Protein AF-0000000079762348 (afdb_homodimer)

Sequence (906 aa):
MKIVIIGDGKVGHKLTIQLSEENYDVVLIDQNEGKLKEALNQLDILCITGDGADAKVQKEAGVPGADLVVACASTDELNMLSCLLAKRLGAKHTIARVRNPIYYQQIDLLKEDLRLSMAVNPELMAAFEISRSILLPDTAKVETFMKGKVELVEFIVKERSHLGGVSLAELYRKFQIKVLVCAVRRGSEVIIPNGDFVIHDGDRLHIVASHKYIEEFFHLIGKRKEPKNILICGGGKVGYYLAKQLLGLGMQVKIIEQDWKKCEDLCDQLPKATIICGNAADHDLLIEEGIEQADALVSLTGMDEENIILALFAKTKGVDKIVAKVNEDGRAQLVEELGIDLIVSAKTATADAIMSYVRARQNSLKNVNVESMYQLVGGRVEALEFIIKEKTEYTDIPFKDLELKPNNLIACIGRKRQIIIPDGDESIQVGDSVVIVTTQKKVKDITDILAEQMKIVIIGDGKVGHKLTIQLSEENYDVVLIDQNEGKLKEALNQLDILCITGDGADAKVQKEAGVPGADLVVACASTDELNMLSCLLAKRLGAKHTIARVRNPIYYQQIDLLKEDLRLSMAVNPELMAAFEISRSILLPDTAKVETFMKGKVELVEFIVKERSHLGGVSLAELYRKFQIKVLVCAVRRGSEVIIPNGDFVIHDGDRLHIVASHKYIEEFFHLIGKRKEPKNILICGGGKVGYYLAKQLLGLGMQVKIIEQDWKKCEDLCDQLPKATIICGNAADHDLLIEEGIEQADALVSLTGMDEENIILALFAKTKGVDKIVAKVNEDGRAQLVEELGIDLIVSAKTATADAIMSYVRARQNSLKNVNVESMYQLVGGRVEALEFIIKEKTEYTDIPFKDLELKPNNLIACIGRKRQIIIPDGDESIQVGDSVVIVTTQKKVKDITDILAEQ

Solvent-accessible surface area (backbone atoms only — not comparable to full-atom values): 46949 Å² total; per-residue (Å²): 110,37,36,35,35,26,20,69,42,71,39,33,42,53,34,49,52,55,40,48,74,71,67,44,48,46,30,40,29,26,68,52,59,70,60,46,51,56,48,48,73,74,40,96,52,48,74,46,77,33,52,64,72,34,68,68,47,36,52,73,62,41,32,47,76,16,49,31,37,38,22,37,48,94,45,44,46,52,8,45,50,24,33,31,52,36,40,73,56,42,24,71,34,23,34,25,39,33,69,53,65,69,58,52,73,47,34,77,79,42,30,72,64,37,56,49,68,36,71,44,35,33,40,52,38,32,20,52,53,51,52,44,63,71,54,42,62,90,78,44,43,77,46,59,38,80,81,65,55,29,32,39,38,36,37,65,37,51,80,91,42,89,52,47,73,36,28,44,50,54,48,45,64,72,61,66,51,70,62,40,66,60,34,35,33,52,86,90,45,77,40,55,58,57,53,80,39,62,39,47,62,63,27,33,39,28,33,40,25,37,64,68,43,47,52,49,48,35,59,68,57,49,71,85,86,65,74,44,36,35,38,32,28,20,59,44,68,36,39,48,48,31,45,54,54,43,45,73,74,70,35,45,41,37,34,27,19,63,52,63,70,51,45,54,52,44,50,68,76,36,72,84,45,46,79,41,80,36,60,67,85,36,63,66,55,41,55,74,73,38,50,64,72,20,36,25,38,38,24,47,48,100,39,45,67,58,8,50,52,49,37,51,52,39,52,77,51,61,30,75,38,32,31,23,36,34,75,52,65,75,58,42,62,68,45,57,80,69,75,51,73,39,80,41,29,36,40,58,39,35,30,49,54,52,48,46,50,51,53,18,36,61,60,12,72,83,32,91,51,33,59,27,34,42,72,34,80,91,62,59,29,35,39,37,30,32,62,33,83,58,87,54,96,63,42,73,40,34,42,71,76,51,56,59,33,87,51,51,42,76,58,34,35,38,51,89,91,37,80,39,67,62,54,53,77,36,54,46,48,69,67,22,33,39,31,34,37,25,58,66,80,86,73,65,47,76,72,72,45,44,45,83,129,110,36,35,34,36,25,19,68,44,71,41,32,42,53,34,50,52,56,40,48,74,70,67,44,48,45,28,39,31,26,68,52,57,70,62,46,51,55,48,50,74,74,40,97,50,48,72,46,75,35,52,63,71,34,67,69,47,37,52,75,59,42,31,47,74,15,50,31,35,36,22,37,47,95,44,45,45,53,8,46,50,23,33,31,50,34,43,74,56,40,24,70,33,22,35,24,40,34,70,52,65,68,57,52,73,47,34,77,80,42,29,72,63,37,57,50,68,36,72,45,36,31,40,51,39,32,18,52,53,51,52,43,63,72,54,43,60,91,78,45,44,77,44,61,40,81,81,63,55,30,33,39,37,35,37,67,37,49,81,90,40,89,51,46,74,36,28,44,49,53,48,44,64,71,62,67,50,70,62,38,67,60,34,35,34,54,87,90,45,76,40,55,58,57,53,79,39,62,38,45,61,63,28,32,40,29,34,41,24,36,63,68,44,49,50,50,47,35,58,66,59,49,70,84,86,66,76,43,36,36,38,31,30,20,60,44,66,36,40,48,46,32,47,55,54,44,46,73,74,69,35,46,42,38,33,27,20,64,52,62,69,51,46,53,51,43,49,69,76,38,71,84,45,46,77,40,79,35,61,67,85,36,63,66,53,42,54,74,72,38,49,63,71,20,35,26,39,37,23,47,47,97,39,45,67,60,9,49,50,50,37,51,52,38,51,76,50,61,31,75,37,33,30,23,38,34,73,53,64,74,58,42,63,70,45,59,81,70,74,51,73,39,80,42,28,36,41,57,40,36,30,50,55,52,47,46,52,51,52,17,36,62,61,11,71,82,33,91,50,33,59,28,34,42,73,34,80,90,61,56,29,36,39,39,30,33,64,32,83,57,87,54,97,62,42,74,40,34,40,71,76,50,56,59,32,85,51,50,42,75,58,35,33,38,50,92,90,38,80,38,65,65,54,53,77,36,54,46,47,69,67,23,33,38,30,34,38,25,58,66,78,86,72,67,46,78,70,71,43,43,44,86,130

InterPro domains:
  IPR003148 Regulator of K+ conductance, N-terminal lobe [PF02254] (3-110)
  IPR003148 Regulator of K+ conductance, N-terminal lobe [PF02254] (230-345)
  IPR003148 Regulator of K+ conductance, N-terminal lobe [PS51201] (1-124)
  IPR003148 Regulator of K+ conductance, N-terminal lobe [PS51201] (227-345)
  IPR006036 Potassium uptake protein TrkA [PR00335] (2-16)
  IPR006036 Potassium uptake protein TrkA [PR00335] (19-33)
  IPR006036 Potassium uptake protein TrkA [PR00335] (49-59)
  IPR006036 Potassium uptake protein TrkA [PR00335] (60-70)
  IPR006036 Potassium uptake protein TrkA [PR00335] (73-87)
  IPR006037 Regulator of K+ conductance, C-terminal [PF02080] (152-222)
  IPR006037 Regulator of K+ conductance, C-terminal [PF02080] (385-450)
  IPR006037 Regulator of K+ conductance, C-terminal [PS51202] (140-223)
  IPR006037 Regulator of K+ conductance, C-terminal [PS51202] (371-452)
  IPR036291 NAD(P)-binding domain superfamily [SSF51735] (1-148)
  IPR036291 NAD(P)-binding domain superfamily [SSF51735] (228-360)
  IPR036721 Regulator of K+ conductance, C-terminal domain superfamily [G3DSA:3.30.70.1450] (139-227)
  IPR036721 Regulator of K+ conductance, C-terminal domain superfamily [G3DSA:3.30.70.1450] (369-453)
  IPR036721 Regulator of K+ conductance, C-terminal domain superfamily [SSF116726] (133-222)
  IPR036721 Regulator of K+ conductance, C-terminal domain superfamily [SSF116726] (373-450)
  IPR050721 Trk/Ktr/HKT Potassium Transport [PTHR43833] (1-219)

Secondary structure (DSSP, 8-state):
-EEEEE--SHHHHHHHHHHHHTT-EEEEEES-HHHHHHHHHHSS-EEEES-TT-HHHHHHTTGGG-SEEEE--SSHHHHHHHHHHHHHHT-SEEEEE---HHHHHTHHHHTTTTT-SEEE-HHHHHHHHHHHHHHS-TT-EEEEETTTTEEEEEEE--TT-TTTT-BHHHHHHHH----EEEEEEETTEEE---TT-B--TT-EEEEEEEHHHHHHHHHHH--S----EEEEE--SHHHHHHHHHHHHTT-EEEEEES-HHHHHHHHHH-TTSEEEES-TT-HHHHHHTTGGG-SEEEE--S-HHHHHHHHHHHHHTT-SEEEEE---HHHHHHHTTTT-SEEE-HHHHHHHHHHHHHHHHHHHTT-TTEEEEEEEGGGTEEEEEEE--S--TTBT-BGGG-PBPTTEEEEEEEETTEEE---TT-BB-TT-EEEEEES-S---SGGGGB---/-EEEEE--SHHHHHHHHHHHHTT-EEEEEES-HHHHHHHHHHSS-EEEES-TT-HHHHHHTTGGG-SEEEE--SSHHHHHHHHHHHHHHT-SEEEEE---HHHHHTHHHHHHHHT-SEEE-HHHHHHHHHHHHHHS-TT-EEEEETTTTEEEEEEE--TT-TTTT-BHHHHHHHH----EEEEEEETTEEE---TT-B--TT-EEEEEEEHHHHHHHHHHH--S----EEEEE--SHHHHHHHHHHHHTT-EEEEEES-HHHHHHHHHH-TTSEEEES-TT-HHHHHHTTGGG-SEEEE--S-HHHHHHHHHHHHHTT-SEEEEE---HHHHHHHTTTT-SEEE-HHHHHHHHHHHHHHHHHHHTT-TTEEEEEEEGGGTEEEEEEE--S--TTBT-BGGG-PBPTTEEEEEEEETTEEE---TT-BB-TT-EEEEEES-S---SGGGGB---

Nearest PDB structures (foldseek):
  4j9u-assembly2_F  TM=6.697E-01  e=8.623E-41  Vibrio parahaemolyticus RIMD 2210633
  4g65-assembly1_B  TM=6.109E-01  e=1.282E-41  Vibrio vulnificus CMCP6
  4j9u-assembly2_G  TM=6.374E-01  e=6.403E-41  Vibrio parahaemolyticus RIMD 2210633
  4j9u-assembly2_H  TM=6.238E-01  e=5.463E-40  Vibrio parahaemolyticus RIMD 2210633
  6v4l-assembly1_C-2  TM=5.737E-01  e=2.520E-37  Vibrio parahaemolyticus RIMD 2210633

Organism: NCBI:txid410072

Radius of gyration: 33.51 Å; Cα contacts (8 Å, |Δi|>4): 1992; chains: 2; bounding box: 56×100×90 Å

pLDDT: mean 90.36, std 7.71, range [50.72, 98.69]

Structure (mmCIF, N/CA/C/O backbone):
data_AF-0000000079762348-model_v1
#
loop_
_entity.id
_entity.type
_entity.pdbx_description
1 polymer 'Trk system potassium uptake protein TrkA'
#
loop_
_atom_site.group_PDB
_atom_site.id
_atom_site.type_symbol
_atom_site.label_atom_id
_atom_site.label_alt_id
_atom_site.label_comp_id
_atom_site.label_asym_id
_atom_site.label_entity_id
_atom_site.label_seq_id
_atom_site.pdbx_PDB_ins_code
_atom_site.Cartn_x
_atom_site.Cartn_y
_atom_site.Cartn_z
_atom_site.occupancy
_atom_site.B_iso_or_equiv
_atom_site.auth_seq_id
_atom_site.auth_comp_id
_atom_site.auth_asym_id
_atom_site.auth_atom_id
_atom_site.pdbx_PDB_model_num
ATOM 1 N N . MET A 1 1 ? 22.797 -7.883 -14.758 1 89.81 1 MET A N 1
ATOM 2 C CA . MET A 1 1 ? 21.484 -7.516 -14.211 1 89.81 1 MET A CA 1
ATOM 3 C C . MET A 1 1 ? 21.594 -7.18 -12.727 1 89.81 1 MET A C 1
ATOM 5 O O . MET A 1 1 ? 22.219 -7.914 -11.961 1 89.81 1 MET A O 1
ATOM 9 N N . LYS A 1 2 ? 21.172 -6.039 -12.352 1 95.62 2 LYS A N 1
ATOM 10 C CA . LYS A 1 2 ? 21.172 -5.602 -10.961 1 95.62 2 LYS A CA 1
ATOM 11 C C . LYS A 1 2 ? 19.812 -5.832 -10.312 1 95.62 2 LYS A C 1
ATOM 13 O O . LYS A 1 2 ? 18.797 -5.367 -10.828 1 95.62 2 LYS A O 1
ATOM 18 N N . ILE A 1 3 ? 19.891 -6.547 -9.188 1 97.94 3 ILE A N 1
ATOM 19 C CA . ILE A 1 3 ? 18.641 -6.93 -8.539 1 97.94 3 ILE A CA 1
ATOM 20 C C . ILE A 1 3 ? 18.656 -6.477 -7.078 1 97.94 3 ILE A C 1
ATOM 22 O O . ILE A 1 3 ? 19.609 -6.75 -6.348 1 97.94 3 ILE A O 1
ATOM 26 N N . VAL A 1 4 ? 17.609 -5.77 -6.684 1 98.69 4 VAL A N 1
ATOM 27 C CA . VAL A 1 4 ? 17.453 -5.363 -5.289 1 98.69 4 VAL A CA 1
ATOM 28 C C . VAL A 1 4 ? 16.328 -6.16 -4.637 1 98.69 4 VAL A C 1
ATOM 30 O O . VAL A 1 4 ? 15.219 -6.227 -5.168 1 98.69 4 VAL A O 1
ATOM 33 N N . ILE A 1 5 ? 16.625 -6.77 -3.51 1 98.62 5 ILE A N 1
ATOM 34 C CA . ILE A 1 5 ? 15.625 -7.543 -2.77 1 98.62 5 ILE A CA 1
ATOM 35 C C . ILE A 1 5 ? 15.289 -6.832 -1.462 1 98.62 5 ILE A C 1
ATOM 37 O O . ILE A 1 5 ? 16.188 -6.508 -0.673 1 98.62 5 ILE A O 1
ATOM 41 N N . ILE A 1 6 ? 14.016 -6.602 -1.278 1 98.5 6 ILE A N 1
ATOM 42 C CA . ILE A 1 6 ? 13.547 -5.98 -0.044 1 98.5 6 ILE A CA 1
ATOM 43 C C . ILE A 1 6 ? 12.953 -7.043 0.873 1 98.5 6 ILE A C 1
ATOM 45 O O . ILE A 1 6 ? 11.867 -7.57 0.598 1 98.5 6 ILE A O 1
ATOM 49 N N . GLY A 1 7 ? 13.586 -7.312 1.994 1 97.44 7 GLY A N 1
ATOM 50 C CA . GLY A 1 7 ? 13.141 -8.312 2.953 1 97.44 7 GLY A CA 1
ATOM 51 C C . GLY A 1 7 ? 14 -9.57 2.947 1 97.44 7 GLY A C 1
ATOM 52 O O . GLY A 1 7 ? 14.023 -10.305 1.96 1 97.44 7 GLY A O 1
ATOM 53 N N . ASP A 1 8 ? 14.617 -9.82 4.023 1 95.5 8 ASP A N 1
ATOM 54 C CA . ASP A 1 8 ? 15.438 -11.023 4.168 1 95.5 8 ASP A CA 1
ATOM 55 C C . ASP A 1 8 ? 14.711 -12.078 4.992 1 95.5 8 ASP A C 1
ATOM 57 O O . ASP A 1 8 ? 15.266 -12.617 5.953 1 95.5 8 ASP A O 1
ATOM 61 N N . GLY A 1 9 ? 13.469 -12.258 4.684 1 94.19 9 GLY A N 1
ATOM 62 C CA . GLY A 1 9 ? 12.719 -13.367 5.246 1 94.19 9 GLY A CA 1
ATOM 63 C C . GLY A 1 9 ? 12.977 -14.68 4.543 1 94.19 9 GLY A C 1
ATOM 64 O O . GLY A 1 9 ? 14 -14.836 3.867 1 94.19 9 GLY A O 1
ATOM 65 N N . LYS A 1 10 ? 12.07 -15.625 4.688 1 92.88 10 LYS A N 1
ATOM 66 C CA . LYS A 1 10 ? 12.258 -16.969 4.125 1 92.88 10 LYS A CA 1
ATOM 67 C C . LYS A 1 10 ? 12.391 -16.906 2.607 1 92.88 10 LYS A C 1
ATOM 69 O O . LYS A 1 10 ? 13.336 -17.453 2.041 1 92.88 10 LYS A O 1
ATOM 74 N N . VAL A 1 11 ? 11.484 -16.219 1.954 1 94.44 11 VAL A N 1
ATOM 75 C CA . VAL A 1 11 ? 11.492 -16.125 0.497 1 94.44 11 VAL A CA 1
ATOM 76 C C . VAL A 1 11 ? 12.68 -15.289 0.033 1 94.44 11 VAL A C 1
ATOM 78 O O . VAL A 1 11 ? 13.43 -15.703 -0.855 1 94.44 11 VAL A O 1
ATOM 81 N N . GLY A 1 12 ? 12.836 -14.086 0.638 1 96.25 12 GLY A N 1
ATOM 82 C CA . GLY A 1 12 ? 13.922 -13.188 0.255 1 96.25 12 GLY A CA 1
ATOM 83 C C . GLY A 1 12 ? 15.289 -13.82 0.396 1 96.25 12 GLY A C 1
ATOM 84 O O . GLY A 1 12 ? 16.141 -13.68 -0.488 1 96.25 12 GLY A O 1
ATOM 85 N N . HIS A 1 13 ? 15.461 -14.523 1.482 1 94.19 13 HIS A N 1
ATOM 86 C CA . HIS A 1 13 ? 16.75 -15.172 1.735 1 94.19 13 HIS A CA 1
ATOM 87 C C . HIS A 1 13 ? 17.031 -16.266 0.708 1 94.19 13 HIS A C 1
ATOM 89 O O . HIS A 1 13 ? 18.125 -16.328 0.162 1 94.19 13 HIS A O 1
ATOM 95 N N . LYS A 1 14 ? 16.062 -17.141 0.489 1 93.5 14 LYS A N 1
ATOM 96 C CA . LYS A 1 14 ? 16.203 -18.203 -0.496 1 93.5 14 LYS A CA 1
ATOM 97 C C . LYS A 1 14 ? 16.5 -17.641 -1.883 1 93.5 14 LYS A C 1
ATOM 99 O O . LYS A 1 14 ? 17.359 -18.156 -2.6 1 93.5 14 LYS A O 1
ATOM 104 N N . LEU A 1 15 ? 15.828 -16.625 -2.273 1 95.69 15 LEU A N 1
ATOM 105 C CA . LEU A 1 15 ? 16.016 -15.984 -3.566 1 95.69 15 LEU A CA 1
ATOM 106 C C . LEU A 1 15 ? 17.422 -15.391 -3.678 1 95.69 15 LEU A C 1
ATOM 108 O O . LEU A 1 15 ? 18.078 -15.523 -4.715 1 95.69 15 LEU A O 1
ATOM 112 N N . THR A 1 16 ? 17.828 -14.734 -2.578 1 96.06 16 THR A N 1
ATOM 113 C CA . THR A 1 16 ? 19.156 -14.125 -2.555 1 96.06 16 THR A CA 1
ATOM 114 C C . THR A 1 16 ? 20.234 -15.18 -2.779 1 96.06 16 THR A C 1
ATOM 116 O O . THR A 1 16 ? 21.188 -14.953 -3.533 1 96.06 16 THR A O 1
ATOM 119 N N . ILE A 1 17 ? 20.062 -16.312 -2.154 1 93.31 17 ILE A N 1
ATOM 120 C CA . ILE A 1 17 ? 21.016 -17.406 -2.309 1 93.31 17 ILE A CA 1
ATOM 121 C C . ILE A 1 17 ? 21.062 -17.844 -3.77 1 93.31 17 ILE A C 1
ATOM 123 O O . ILE A 1 17 ? 22.125 -17.953 -4.359 1 93.31 17 ILE A O 1
ATOM 127 N N . GLN A 1 18 ? 19.953 -18.078 -4.379 1 91.94 18 GLN A N 1
ATOM 128 C CA . GLN A 1 18 ? 19.875 -18.578 -5.75 1 91.94 18 GLN A CA 1
ATOM 129 C C . GLN A 1 18 ? 20.438 -17.562 -6.738 1 91.94 18 GLN A C 1
ATOM 131 O O . GLN A 1 18 ? 21.172 -17.938 -7.656 1 91.94 18 GLN A O 1
ATOM 136 N N . LEU A 1 19 ? 20.125 -16.328 -6.543 1 94.31 19 LEU A N 1
ATOM 137 C CA . LEU A 1 19 ? 20.609 -15.273 -7.426 1 94.31 19 LEU A CA 1
ATOM 138 C C . LEU A 1 19 ? 22.125 -15.133 -7.32 1 94.31 19 LEU A C 1
ATOM 140 O O . LEU A 1 19 ? 22.812 -14.961 -8.336 1 94.31 19 LEU A O 1
ATOM 144 N N . SER A 1 20 ? 22.594 -15.156 -6.09 1 92.25 20 SER A N 1
ATOM 145 C CA . SER A 1 20 ? 24.031 -15.062 -5.863 1 92.25 20 SER A CA 1
ATOM 146 C C . SER A 1 20 ? 24.781 -16.234 -6.516 1 92.25 20 SER A C 1
ATOM 148 O O . SER A 1 20 ? 25.828 -16.031 -7.117 1 92.25 20 SER A O 1
ATOM 150 N N . GLU A 1 21 ? 24.234 -17.375 -6.367 1 89.75 21 GLU A N 1
ATOM 151 C CA . GLU A 1 21 ? 24.828 -18.578 -6.957 1 89.75 21 GLU A CA 1
ATOM 152 C C . GLU A 1 21 ? 24.906 -18.453 -8.477 1 89.75 21 GLU A C 1
ATOM 154 O O . GLU A 1 21 ? 25.828 -19 -9.094 1 89.75 21 GLU A O 1
ATOM 159 N N . GLU A 1 22 ? 24.016 -17.797 -9.055 1 90.12 22 GLU A N 1
ATOM 160 C CA . GLU A 1 22 ? 24.016 -17.625 -10.508 1 90.12 22 GLU A CA 1
ATOM 161 C C . GLU A 1 22 ? 24.734 -16.328 -10.906 1 90.12 22 GLU A C 1
ATOM 163 O O . GLU A 1 22 ? 24.625 -15.883 -12.055 1 90.12 22 GLU A O 1
ATOM 168 N N . ASN A 1 23 ? 25.375 -15.586 -10 1 90.56 23 ASN A N 1
ATOM 169 C CA . ASN A 1 23 ? 26.297 -14.469 -10.18 1 90.56 23 ASN A CA 1
ATOM 170 C C . ASN A 1 23 ? 25.562 -13.203 -10.617 1 90.56 23 ASN A C 1
ATOM 172 O O . ASN A 1 23 ? 26.062 -12.461 -11.461 1 90.56 23 ASN A O 1
ATOM 176 N N . TYR A 1 24 ? 24.391 -13.078 -10.172 1 93.44 24 TYR A N 1
ATOM 177 C CA . TYR A 1 24 ? 23.719 -11.797 -10.352 1 93.44 24 TYR A CA 1
ATOM 178 C C . TYR A 1 24 ? 24.203 -10.773 -9.336 1 93.44 24 TYR A C 1
ATOM 180 O O . TYR A 1 24 ? 24.734 -11.141 -8.281 1 93.44 24 TYR A O 1
ATOM 188 N N . ASP A 1 25 ? 24.141 -9.516 -9.688 1 95.75 25 ASP A N 1
ATOM 189 C CA . ASP A 1 25 ? 24.438 -8.438 -8.75 1 95.75 25 ASP A CA 1
ATOM 190 C C . ASP A 1 25 ? 23.25 -8.172 -7.828 1 95.75 25 ASP A C 1
ATOM 192 O O . ASP A 1 25 ? 22.234 -7.617 -8.258 1 95.75 25 ASP A O 1
ATOM 196 N N . VAL A 1 26 ? 23.469 -8.555 -6.527 1 97.19 26 VAL A N 1
ATOM 197 C CA . VAL A 1 26 ? 22.328 -8.547 -5.633 1 97.19 26 VAL A CA 1
ATOM 198 C C . VAL A 1 26 ? 22.578 -7.59 -4.473 1 97.19 26 VAL A C 1
ATOM 200 O O . VAL A 1 26 ? 23.672 -7.57 -3.9 1 97.19 26 VAL A O 1
ATOM 203 N N . VAL A 1 27 ? 21.609 -6.727 -4.191 1 98.25 27 VAL A N 1
ATOM 204 C CA . VAL A 1 27 ? 21.594 -5.906 -2.984 1 98.25 27 VAL A CA 1
ATOM 205 C C . VAL A 1 27 ? 20.391 -6.289 -2.123 1 98.25 27 VAL A C 1
ATOM 207 O O . VAL A 1 27 ? 19.266 -6.371 -2.621 1 98.25 27 VAL A O 1
ATOM 210 N N . LEU A 1 28 ? 20.641 -6.504 -0.841 1 97.94 28 LEU A N 1
ATOM 211 C CA . LEU A 1 28 ? 19.594 -6.961 0.076 1 97.94 28 LEU A CA 1
ATOM 212 C C . LEU A 1 28 ? 19.281 -5.898 1.122 1 97.94 28 LEU A C 1
ATOM 214 O O . LEU A 1 28 ? 20.188 -5.383 1.778 1 97.94 28 LEU A O 1
ATOM 218 N N . ILE A 1 29 ? 17.984 -5.539 1.197 1 98.12 29 ILE A N 1
ATOM 219 C CA . ILE A 1 29 ? 17.531 -4.566 2.184 1 98.12 29 ILE A CA 1
ATOM 220 C C . ILE A 1 29 ? 16.734 -5.273 3.271 1 98.12 29 ILE A C 1
ATOM 222 O O . ILE A 1 29 ? 15.867 -6.105 2.973 1 98.12 29 ILE A O 1
ATOM 226 N N . ASP A 1 30 ? 16.984 -4.977 4.512 1 97.19 30 ASP A N 1
ATOM 227 C CA . ASP A 1 30 ? 16.172 -5.426 5.645 1 97.19 30 ASP A CA 1
ATOM 228 C C . ASP A 1 30 ? 16.344 -4.496 6.844 1 97.19 30 ASP A C 1
ATOM 230 O O . ASP A 1 30 ? 17.375 -3.844 6.988 1 97.19 30 ASP A O 1
ATOM 234 N N . GLN A 1 31 ? 15.32 -4.438 7.629 1 93.25 31 GLN A N 1
ATOM 235 C CA . GLN A 1 31 ? 15.398 -3.592 8.812 1 93.25 31 GLN A CA 1
ATOM 236 C C . GLN A 1 31 ? 16.188 -4.273 9.93 1 93.25 31 GLN A C 1
ATOM 238 O O . GLN A 1 31 ? 16.719 -3.605 10.82 1 93.25 31 GLN A O 1
ATOM 243 N N . ASN A 1 32 ? 16.234 -5.559 9.898 1 93.5 32 ASN A N 1
ATOM 244 C CA . ASN A 1 32 ? 16.938 -6.348 10.906 1 93.5 32 ASN A CA 1
ATOM 245 C C . ASN A 1 32 ? 18.406 -6.512 10.57 1 93.5 32 ASN A C 1
ATOM 247 O O . ASN A 1 32 ? 18.766 -7.348 9.742 1 93.5 32 ASN A O 1
ATOM 251 N N . GLU A 1 33 ? 19.203 -5.887 11.336 1 91.56 33 GLU A N 1
ATOM 252 C CA . GLU A 1 33 ? 20.641 -5.902 11.078 1 91.56 33 GLU A CA 1
ATOM 253 C C . GLU A 1 33 ? 21.234 -7.293 11.305 1 91.56 33 GLU A C 1
ATOM 255 O O . GLU A 1 33 ? 22.172 -7.691 10.617 1 91.56 33 GLU A O 1
ATOM 260 N N . GLY A 1 34 ? 20.75 -7.961 12.273 1 91.81 34 GLY A N 1
ATOM 261 C CA . GLY A 1 34 ? 21.234 -9.305 12.562 1 91.81 34 GLY A CA 1
ATOM 262 C C . GLY A 1 34 ? 21.047 -10.258 11.398 1 91.81 34 GLY A C 1
ATOM 263 O O . GLY A 1 34 ? 21.969 -11.016 11.062 1 91.81 34 GLY A O 1
ATOM 264 N N . LYS A 1 35 ? 19.938 -10.219 10.805 1 89.69 35 LYS A N 1
ATOM 265 C CA . LYS A 1 35 ? 19.656 -11.062 9.648 1 89.69 35 LYS A CA 1
ATOM 266 C C . LYS A 1 35 ? 20.594 -10.734 8.484 1 89.69 35 LYS A C 1
ATOM 268 O O . LYS A 1 35 ? 21.078 -11.633 7.797 1 89.69 35 LYS A O 1
ATOM 273 N N . LEU A 1 36 ? 20.844 -9.5 8.312 1 93 36 LEU A N 1
ATOM 274 C CA . LEU A 1 36 ? 21.688 -9.055 7.211 1 93 36 LEU A CA 1
ATOM 275 C C . LEU A 1 36 ? 23.125 -9.5 7.422 1 93 36 LEU A C 1
ATOM 277 O O . LEU A 1 36 ? 23.828 -9.852 6.465 1 93 36 LEU A O 1
ATOM 281 N N . LYS A 1 37 ? 23.594 -9.438 8.609 1 91.56 37 LYS A N 1
ATOM 282 C CA . LYS A 1 37 ? 24.969 -9.859 8.922 1 91.56 37 LYS A CA 1
ATOM 283 C C . LYS A 1 37 ? 25.172 -11.328 8.57 1 91.56 37 LYS A C 1
ATOM 285 O O . LYS A 1 37 ? 26.234 -11.703 8.055 1 91.56 37 LYS A O 1
ATOM 290 N N . GLU A 1 38 ? 24.219 -12.133 8.852 1 90.38 38 GLU A N 1
ATOM 291 C CA . GLU A 1 38 ? 24.281 -13.555 8.516 1 90.38 38 GLU A CA 1
ATOM 292 C C . GLU A 1 38 ? 24.391 -13.758 7.012 1 90.38 38 GLU A C 1
ATOM 294 O O . GLU A 1 38 ? 25.156 -14.609 6.547 1 90.38 38 GLU A O 1
ATOM 299 N N . ALA A 1 39 ? 23.594 -13.023 6.32 1 89 39 ALA A N 1
ATOM 300 C CA . ALA A 1 39 ? 23.625 -13.125 4.863 1 89 39 ALA A CA 1
ATOM 301 C C . ALA A 1 39 ? 24.969 -12.68 4.301 1 89 39 ALA A C 1
ATOM 303 O O . ALA A 1 39 ? 25.484 -13.289 3.373 1 89 39 ALA A O 1
ATOM 304 N N . LEU A 1 40 ? 25.547 -11.602 4.828 1 88.19 40 LEU A N 1
ATOM 305 C CA . LEU A 1 40 ? 26.828 -11.039 4.379 1 88.19 40 LEU A CA 1
ATOM 306 C C . LEU A 1 40 ? 27.953 -12.039 4.586 1 88.19 40 LEU A C 1
ATOM 308 O O . LEU A 1 40 ? 28.906 -12.078 3.803 1 88.19 40 LEU A O 1
ATOM 312 N N . ASN A 1 41 ? 27.844 -12.742 5.602 1 88.94 41 ASN A N 1
ATOM 313 C CA . ASN A 1 41 ? 28.875 -13.719 5.93 1 88.94 41 ASN A CA 1
ATOM 314 C C . ASN A 1 41 ? 28.844 -14.914 4.984 1 88.94 41 ASN A C 1
ATOM 316 O O . ASN A 1 41 ? 29.859 -15.562 4.762 1 88.94 41 ASN A O 1
ATOM 320 N N . GLN A 1 42 ? 27.75 -15.148 4.418 1 87.56 42 GLN A N 1
ATOM 321 C CA . GLN A 1 42 ? 27.562 -16.375 3.648 1 87.56 42 GLN A CA 1
ATOM 322 C C . GLN A 1 42 ? 27.594 -16.094 2.15 1 87.56 42 GLN A C 1
ATOM 324 O O . GLN A 1 42 ? 27.891 -16.984 1.352 1 87.56 42 GLN A O 1
ATOM 329 N N . LEU A 1 43 ? 27.281 -14.875 1.831 1 90.31 43 LEU A N 1
ATOM 330 C CA . LEU A 1 43 ? 27.062 -14.578 0.418 1 90.31 43 LEU A CA 1
ATOM 331 C C . LEU A 1 43 ? 27.875 -13.352 -0.002 1 90.31 43 LEU A C 1
ATOM 333 O O . LEU A 1 43 ? 28.219 -12.508 0.832 1 90.31 43 LEU A O 1
ATOM 337 N N . ASP A 1 44 ? 28.234 -13.25 -1.291 1 89.19 44 ASP A N 1
ATOM 338 C CA . ASP A 1 44 ? 28.891 -12.078 -1.854 1 89.19 44 ASP A CA 1
ATOM 339 C C . ASP A 1 44 ? 27.875 -11.07 -2.369 1 89.19 44 ASP A C 1
ATOM 341 O O . ASP A 1 44 ? 27.703 -10.914 -3.58 1 89.19 44 ASP A O 1
ATOM 345 N N . ILE A 1 45 ? 27.25 -10.461 -1.431 1 93.44 45 ILE A N 1
ATOM 346 C CA . ILE A 1 45 ? 26.203 -9.508 -1.792 1 93.44 45 ILE A CA 1
ATOM 347 C C . ILE A 1 45 ? 26.359 -8.234 -0.955 1 93.44 45 ILE A C 1
ATOM 349 O O . ILE A 1 45 ? 27.125 -8.211 0.01 1 93.44 45 ILE A O 1
ATOM 353 N N . LEU A 1 46 ? 25.75 -7.215 -1.373 1 95.19 46 LEU A N 1
ATOM 354 C CA . LEU A 1 46 ? 25.672 -5.984 -0.595 1 95.19 46 LEU A CA 1
ATOM 355 C C . LEU A 1 46 ? 24.391 -5.953 0.246 1 95.19 46 LEU A C 1
ATOM 357 O O . LEU A 1 46 ? 23.328 -6.398 -0.206 1 95.19 46 LEU A O 1
ATOM 361 N N . CYS A 1 47 ? 24.562 -5.484 1.491 1 96.38 47 CYS A N 1
ATOM 362 C CA . CYS A 1 47 ? 23.406 -5.387 2.389 1 96.38 47 CYS A CA 1
ATOM 363 C C . CYS A 1 47 ? 23.219 -3.959 2.885 1 96.38 47 CYS A C 1
ATOM 365 O O . CYS A 1 47 ? 24.203 -3.252 3.139 1 96.38 47 CYS A O 1
ATOM 367 N N . ILE A 1 48 ? 22.031 -3.506 2.902 1 97.25 48 ILE A N 1
ATOM 368 C CA . ILE A 1 48 ? 21.688 -2.193 3.432 1 97.25 48 ILE A CA 1
ATOM 369 C C . ILE A 1 48 ? 20.625 -2.346 4.523 1 97.25 48 ILE A C 1
ATOM 371 O O . ILE A 1 48 ? 19.578 -2.945 4.297 1 97.25 48 ILE A O 1
ATOM 375 N N . THR A 1 49 ? 20.922 -1.78 5.691 1 96 49 THR A N 1
ATOM 376 C CA . THR A 1 49 ? 19.953 -1.805 6.781 1 96 49 THR A CA 1
ATOM 377 C C . THR A 1 49 ? 18.969 -0.639 6.664 1 96 49 THR A C 1
ATOM 379 O O . THR A 1 49 ? 19.391 0.52 6.598 1 96 49 THR A O 1
ATOM 382 N N . GLY A 1 50 ? 17.656 -1 6.586 1 94.06 50 GLY A N 1
ATOM 383 C CA . GLY A 1 50 ? 16.672 0.063 6.52 1 94.06 50 GLY A CA 1
ATOM 384 C C . GLY A 1 50 ? 15.289 -0.43 6.109 1 94.06 50 GLY A C 1
ATOM 385 O O . GLY A 1 50 ? 15.07 -1.636 5.98 1 94.06 50 GLY A O 1
ATOM 386 N N . ASP A 1 51 ? 14.398 0.507 6.012 1 92.12 51 ASP A N 1
ATOM 387 C CA . ASP A 1 51 ? 13.023 0.249 5.594 1 92.12 51 ASP A CA 1
ATOM 388 C C . ASP A 1 51 ? 12.891 0.28 4.074 1 92.12 51 ASP A C 1
ATOM 390 O O . ASP A 1 51 ? 13.273 1.261 3.432 1 92.12 51 ASP A O 1
ATOM 394 N N . GLY A 1 52 ? 12.344 -0.784 3.553 1 93.25 52 GLY A N 1
ATOM 395 C CA . GLY A 1 52 ? 12.203 -0.906 2.109 1 93.25 52 GLY A CA 1
ATOM 396 C C . GLY A 1 52 ? 11.25 0.11 1.513 1 93.25 52 GLY A C 1
ATOM 397 O O . GLY A 1 52 ? 11.242 0.326 0.299 1 93.25 52 GLY A O 1
ATOM 398 N N . ALA A 1 53 ? 10.492 0.724 2.342 1 92.31 53 ALA A N 1
ATOM 399 C CA . ALA A 1 53 ? 9.555 1.733 1.855 1 92.31 53 ALA A CA 1
ATOM 400 C C . ALA A 1 53 ? 10.125 3.139 2.023 1 92.31 53 ALA A C 1
ATOM 402 O O . ALA A 1 53 ? 9.422 4.129 1.812 1 92.31 53 ALA A O 1
ATOM 403 N N . ASP A 1 54 ? 11.359 3.277 2.439 1 94.12 54 ASP A N 1
ATOM 404 C CA . ASP A 1 54 ? 12.086 4.539 2.543 1 94.12 54 ASP A CA 1
ATOM 405 C C . ASP A 1 54 ? 12.852 4.844 1.255 1 94.12 54 ASP A C 1
ATOM 407 O O . ASP A 1 54 ? 13.742 4.086 0.859 1 94.12 54 ASP A O 1
ATOM 411 N N . ALA A 1 55 ? 12.547 6.004 0.699 1 95.5 55 ALA A N 1
ATOM 412 C CA . ALA A 1 55 ? 13.164 6.387 -0.566 1 95.5 55 ALA A CA 1
ATOM 413 C C . ALA A 1 55 ? 14.688 6.484 -0.426 1 95.5 55 ALA A C 1
ATOM 415 O O . ALA A 1 55 ? 15.422 6.102 -1.335 1 95.5 55 ALA A O 1
ATOM 416 N N . LYS A 1 56 ? 15.094 7.031 0.682 1 95.19 56 LYS A N 1
ATOM 417 C CA . LYS A 1 56 ? 16.531 7.18 0.91 1 95.19 56 LYS A CA 1
ATOM 418 C C . LYS A 1 56 ? 17.234 5.82 0.93 1 95.19 56 LYS A C 1
ATOM 420 O O . LYS A 1 56 ? 18.312 5.664 0.366 1 95.19 56 LYS A O 1
ATOM 425 N N . VAL A 1 57 ? 16.641 4.895 1.521 1 96.81 57 VAL A N 1
ATOM 426 C CA . VAL A 1 57 ? 17.188 3.547 1.621 1 96.81 57 VAL A CA 1
ATOM 427 C C . VAL A 1 57 ? 17.234 2.906 0.236 1 96.81 57 VAL A C 1
ATOM 429 O O . VAL A 1 57 ? 18.25 2.285 -0.127 1 96.81 57 VAL A O 1
ATOM 432 N N . GLN A 1 58 ? 16.172 3.033 -0.521 1 97.81 58 GLN A N 1
ATOM 433 C CA . GLN A 1 58 ? 16.125 2.455 -1.86 1 97.81 58 GLN A CA 1
ATOM 434 C C . GLN A 1 58 ? 17.172 3.098 -2.77 1 97.81 58 GLN A C 1
ATOM 436 O O . GLN A 1 58 ? 17.812 2.414 -3.572 1 97.81 58 GLN A O 1
ATOM 441 N N . LYS A 1 59 ? 17.328 4.402 -2.605 1 97.81 59 LYS A N 1
ATOM 442 C CA . LYS A 1 59 ? 18.344 5.086 -3.393 1 97.81 59 LYS A CA 1
ATOM 443 C C . LYS A 1 59 ? 19.734 4.582 -3.037 1 97.81 59 LYS A C 1
ATOM 445 O O . LYS A 1 59 ? 20.562 4.328 -3.924 1 97.81 59 LYS A O 1
ATOM 450 N N . GLU A 1 60 ? 19.953 4.473 -1.777 1 97.56 60 GLU A N 1
ATOM 451 C CA . GLU A 1 60 ? 21.234 3.943 -1.312 1 97.56 60 GLU A CA 1
ATOM 452 C C . GLU A 1 60 ? 21.484 2.539 -1.854 1 97.56 60 GLU A C 1
ATOM 454 O O . GLU A 1 60 ? 22.625 2.164 -2.125 1 97.56 60 GLU A O 1
ATOM 459 N N . ALA A 1 61 ? 20.453 1.778 -2.082 1 97.81 61 ALA A N 1
ATOM 460 C CA . ALA A 1 61 ? 20.547 0.396 -2.543 1 97.81 61 ALA A CA 1
ATOM 461 C C . ALA A 1 61 ? 20.719 0.334 -4.059 1 97.81 61 ALA A C 1
ATOM 463 O O . ALA A 1 61 ? 20.891 -0.747 -4.625 1 97.81 61 ALA A O 1
ATOM 464 N N . GLY A 1 62 ? 20.609 1.45 -4.707 1 97.81 62 GLY A N 1
ATOM 465 C CA . GLY A 1 62 ? 20.812 1.497 -6.145 1 97.81 62 GLY A CA 1
ATOM 466 C C . GLY A 1 62 ? 19.562 1.18 -6.938 1 97.81 62 GLY A C 1
ATOM 467 O O . GLY A 1 62 ? 19.641 0.774 -8.102 1 97.81 62 GLY A O 1
ATOM 468 N N . VAL A 1 63 ? 18.406 1.417 -6.41 1 97.81 63 VAL A N 1
ATOM 469 C CA . VAL A 1 63 ? 17.125 1.115 -7.031 1 97.81 63 VAL A CA 1
ATOM 470 C C . VAL A 1 63 ? 16.984 1.905 -8.328 1 97.81 63 VAL A C 1
ATOM 472 O O . VAL A 1 63 ? 16.5 1.379 -9.328 1 97.81 63 VAL A O 1
ATOM 475 N N . PRO A 1 64 ? 17.328 3.23 -8.438 1 97.31 64 PRO A N 1
ATOM 476 C CA . PRO A 1 64 ? 17.172 3.969 -9.688 1 97.31 64 PRO A CA 1
ATOM 477 C C . PRO A 1 64 ? 17.859 3.273 -10.867 1 97.31 64 PRO A C 1
ATOM 479 O O . PRO A 1 64 ? 17.406 3.398 -12.008 1 97.31 64 PRO A O 1
ATOM 482 N N . GLY A 1 65 ? 18.797 2.482 -10.695 1 95.75 65 GLY A N 1
ATOM 483 C CA . GLY A 1 65 ? 19.5 1.78 -11.758 1 95.75 65 GLY A CA 1
ATOM 484 C C . GLY A 1 65 ? 19.297 0.28 -11.727 1 95.75 65 GLY A C 1
ATOM 485 O O . GLY A 1 65 ? 19.938 -0.461 -12.469 1 95.75 65 GLY A O 1
ATOM 486 N N . ALA A 1 66 ? 18.297 -0.134 -10.984 1 97.19 66 ALA A N 1
ATOM 487 C CA . ALA A 1 66 ? 18.094 -1.571 -10.82 1 97.19 66 ALA A CA 1
ATOM 488 C C . ALA A 1 66 ? 17.25 -2.141 -11.945 1 97.19 66 ALA A C 1
ATOM 490 O O . ALA A 1 66 ? 16.281 -1.502 -12.398 1 97.19 66 ALA A O 1
ATOM 491 N N . ASP A 1 67 ? 17.578 -3.33 -12.383 1 95.75 67 ASP A N 1
ATOM 492 C CA . ASP A 1 67 ? 16.797 -4.023 -13.398 1 95.75 67 ASP A CA 1
ATOM 493 C C . ASP A 1 67 ? 15.539 -4.637 -12.797 1 95.75 67 ASP A C 1
ATOM 495 O O . ASP A 1 67 ? 14.516 -4.762 -13.477 1 95.75 67 ASP A O 1
ATOM 499 N N . LEU A 1 68 ? 15.711 -5.012 -11.594 1 96.94 68 LEU A N 1
ATOM 500 C CA . LEU A 1 68 ? 14.602 -5.68 -10.922 1 96.94 68 LEU A CA 1
ATOM 501 C C . LEU A 1 68 ? 14.617 -5.395 -9.422 1 96.94 68 LEU A C 1
ATOM 503 O O . LEU A 1 68 ? 15.68 -5.418 -8.797 1 96.94 68 LEU A O 1
ATOM 507 N N . VAL A 1 69 ? 13.492 -5.047 -8.914 1 98.62 69 VAL A N 1
ATOM 508 C CA . VAL A 1 69 ? 13.281 -4.949 -7.473 1 98.62 69 VAL A CA 1
ATOM 509 C C . VAL A 1 69 ? 12.227 -5.965 -7.031 1 98.62 69 VAL A C 1
ATOM 511 O O . VAL A 1 69 ? 11.133 -6.016 -7.598 1 98.62 69 VAL A O 1
ATOM 514 N N . VAL A 1 70 ? 12.578 -6.785 -6.078 1 98.56 70 VAL A N 1
ATOM 515 C CA . VAL A 1 70 ? 11.656 -7.77 -5.523 1 98.56 70 VAL A CA 1
ATOM 516 C C . VAL A 1 70 ? 11.344 -7.426 -4.07 1 98.56 70 VAL A C 1
ATOM 518 O O . VAL A 1 70 ? 12.242 -7.367 -3.232 1 98.56 70 VAL A O 1
ATOM 521 N N . ALA A 1 71 ? 10.078 -7.188 -3.805 1 98.5 71 ALA A N 1
ATOM 522 C CA . ALA A 1 71 ? 9.664 -6.875 -2.439 1 98.5 71 ALA A CA 1
ATOM 523 C C . ALA A 1 71 ? 9.031 -8.094 -1.767 1 98.5 71 ALA A C 1
ATOM 525 O O . ALA A 1 71 ? 7.953 -8.539 -2.168 1 98.5 71 ALA A O 1
ATOM 526 N N . CYS A 1 72 ? 9.648 -8.57 -0.772 1 97.56 72 CYS A N 1
ATOM 527 C CA . CYS A 1 72 ? 9.172 -9.727 -0.024 1 97.56 72 CYS A CA 1
ATOM 528 C C . CYS A 1 72 ? 9.297 -9.492 1.477 1 97.56 72 CYS A C 1
ATOM 530 O O . CYS A 1 72 ? 9.812 -10.344 2.201 1 97.56 72 CYS A O 1
ATOM 532 N N . ALA A 1 73 ? 8.875 -8.344 1.898 1 94.94 73 ALA A N 1
ATOM 533 C CA . ALA A 1 73 ? 8.891 -7.984 3.314 1 94.94 73 ALA A CA 1
ATOM 534 C C . ALA A 1 73 ? 7.684 -8.562 4.039 1 94.94 73 ALA A C 1
ATOM 536 O O . ALA A 1 73 ? 7.066 -9.523 3.566 1 94.94 73 ALA A O 1
ATOM 537 N N . SER A 1 74 ? 7.383 -8.102 5.227 1 90.88 74 SER A N 1
ATOM 538 C CA . SER A 1 74 ? 6.5 -8.758 6.184 1 90.88 74 SER A CA 1
ATOM 539 C C . SER A 1 74 ? 5.039 -8.641 5.762 1 90.88 74 SER A C 1
ATOM 541 O O . SER A 1 74 ? 4.25 -9.562 5.977 1 90.88 74 SER A O 1
ATOM 543 N N . THR A 1 75 ? 4.625 -7.531 5.195 1 91.75 75 THR A N 1
ATOM 544 C CA . THR A 1 75 ? 3.215 -7.367 4.867 1 91.75 75 THR A CA 1
ATOM 545 C C . THR A 1 75 ? 3.031 -7.113 3.375 1 91.75 75 THR A C 1
ATOM 547 O O . THR A 1 75 ? 3.924 -6.574 2.717 1 91.75 75 THR A O 1
ATOM 550 N N . ASP A 1 76 ? 1.89 -7.48 2.824 1 93.69 76 ASP A N 1
ATOM 551 C CA . ASP A 1 76 ? 1.562 -7.312 1.412 1 93.69 76 ASP A CA 1
ATOM 552 C C . ASP A 1 76 ? 1.532 -5.836 1.025 1 93.69 76 ASP A C 1
ATOM 554 O O . ASP A 1 76 ? 2.037 -5.457 -0.033 1 93.69 76 ASP A O 1
ATOM 558 N N . GLU A 1 77 ? 0.939 -5.059 1.924 1 90.62 77 GLU A N 1
ATOM 559 C CA . GLU A 1 77 ? 0.798 -3.631 1.651 1 90.62 77 GLU A CA 1
ATOM 560 C C . GLU A 1 77 ? 2.16 -2.955 1.525 1 90.62 77 GLU A C 1
ATOM 562 O O . GLU A 1 77 ? 2.375 -2.143 0.624 1 90.62 77 GLU A O 1
ATOM 567 N N . LEU A 1 78 ? 3.025 -3.332 2.441 1 93.06 78 LEU A N 1
ATOM 568 C CA . LEU A 1 78 ? 4.383 -2.805 2.389 1 93.06 78 LEU A CA 1
ATOM 569 C C . LEU A 1 78 ? 5.07 -3.201 1.086 1 93.06 78 LEU A C 1
ATOM 571 O O . LEU A 1 78 ? 5.77 -2.389 0.476 1 93.06 78 LEU A O 1
ATOM 575 N N . ASN A 1 79 ? 4.902 -4.398 0.672 1 96.44 79 ASN A N 1
ATOM 576 C CA . ASN A 1 79 ? 5.516 -4.887 -0.558 1 96.44 79 ASN A CA 1
ATOM 577 C C . ASN A 1 79 ? 5.012 -4.121 -1.777 1 96.44 79 ASN A C 1
ATOM 579 O O . ASN A 1 79 ? 5.805 -3.701 -2.623 1 96.44 79 ASN A O 1
ATOM 583 N N . MET A 1 80 ? 3.754 -3.975 -1.862 1 94.25 80 MET A N 1
ATOM 584 C CA . MET A 1 80 ? 3.154 -3.285 -3.002 1 94.25 80 MET A CA 1
ATOM 585 C C . MET A 1 80 ? 3.582 -1.82 -3.037 1 94.25 80 MET A C 1
ATOM 587 O O . MET A 1 80 ? 3.926 -1.296 -4.098 1 94.25 80 MET A O 1
ATOM 591 N N . LEU A 1 81 ? 3.6 -1.195 -1.908 1 92.44 81 LEU A N 1
ATOM 592 C CA . LEU A 1 81 ? 3.998 0.206 -1.828 1 92.44 81 LEU A CA 1
ATOM 593 C C . LEU A 1 81 ? 5.48 0.368 -2.137 1 92.44 81 LEU A C 1
ATOM 595 O O . LEU A 1 81 ? 5.883 1.338 -2.783 1 92.44 81 LEU A O 1
ATOM 599 N N . SER A 1 82 ? 6.289 -0.513 -1.599 1 96.12 82 SER A N 1
ATOM 600 C CA . SER A 1 82 ? 7.723 -0.472 -1.876 1 96.12 82 SER A CA 1
ATOM 601 C C . SER A 1 82 ? 8 -0.591 -3.371 1 96.12 82 SER A C 1
ATOM 603 O O . SER A 1 82 ? 8.906 0.064 -3.893 1 96.12 82 SER A O 1
ATOM 605 N N . CYS A 1 83 ? 7.254 -1.432 -3.994 1 96.62 83 CYS A N 1
ATOM 606 C CA . CYS A 1 83 ? 7.426 -1.604 -5.434 1 96.62 83 CYS A CA 1
ATOM 607 C C . CYS A 1 83 ? 7.039 -0.336 -6.184 1 96.62 83 CYS A C 1
ATOM 609 O O . CYS A 1 83 ? 7.703 0.046 -7.148 1 96.62 83 CYS A O 1
ATOM 611 N N . LEU A 1 84 ? 5.934 0.255 -5.785 1 94.94 84 LEU A N 1
ATOM 612 C CA . LEU A 1 84 ? 5.523 1.51 -6.406 1 94.94 84 LEU A CA 1
ATOM 613 C C . LEU A 1 84 ? 6.613 2.566 -6.27 1 94.94 84 LEU A C 1
ATOM 615 O O . LEU A 1 84 ? 6.934 3.26 -7.238 1 94.94 84 LEU A O 1
ATOM 619 N N . LEU A 1 85 ? 7.129 2.693 -5.074 1 95.56 85 LEU A N 1
ATOM 620 C CA . LEU A 1 85 ? 8.211 3.643 -4.828 1 95.56 85 LEU A CA 1
ATOM 621 C C . LEU A 1 85 ? 9.422 3.324 -5.695 1 95.56 85 LEU A C 1
ATOM 623 O O . LEU A 1 85 ? 10.039 4.23 -6.266 1 95.56 85 LEU A O 1
ATOM 627 N N . ALA A 1 86 ? 9.766 2.07 -5.766 1 97.69 86 ALA A N 1
ATOM 628 C CA . ALA A 1 86 ? 10.906 1.642 -6.574 1 97.69 86 ALA A CA 1
ATOM 629 C C . ALA A 1 86 ? 10.719 2.037 -8.031 1 97.69 86 ALA A C 1
ATOM 631 O O . ALA A 1 86 ? 11.656 2.516 -8.68 1 97.69 86 ALA A O 1
ATOM 632 N N . LYS A 1 87 ? 9.562 1.774 -8.508 1 96 87 LYS A N 1
ATOM 633 C CA . LYS A 1 87 ? 9.266 2.145 -9.891 1 96 87 LYS A CA 1
ATOM 634 C C . LYS A 1 87 ? 9.422 3.646 -10.102 1 96 87 LYS A C 1
ATOM 636 O O . LYS A 1 87 ? 9.992 4.082 -11.109 1 96 87 LYS A O 1
ATOM 641 N N . ARG A 1 88 ? 8.953 4.375 -9.227 1 93.88 88 ARG A N 1
ATOM 642 C CA . ARG A 1 88 ? 9.047 5.832 -9.297 1 93.88 88 ARG A CA 1
ATOM 643 C C . ARG A 1 88 ? 10.5 6.289 -9.273 1 93.88 88 ARG A C 1
ATOM 645 O O . ARG A 1 88 ? 10.844 7.305 -9.883 1 93.88 88 ARG A O 1
ATOM 652 N N . LEU A 1 89 ? 11.289 5.605 -8.539 1 96.19 89 LEU A N 1
ATOM 653 C CA . LEU A 1 89 ? 12.695 5.977 -8.398 1 96.19 89 LEU A CA 1
ATOM 654 C C . LEU A 1 89 ? 13.5 5.547 -9.617 1 96.19 89 LEU A C 1
ATOM 656 O O . LEU A 1 89 ? 14.625 6 -9.812 1 96.19 89 LEU A O 1
ATOM 660 N N . GLY A 1 90 ? 12.898 4.602 -10.414 1 96.19 90 GLY A N 1
ATOM 661 C CA . GLY A 1 90 ? 13.57 4.328 -11.672 1 96.19 90 GLY A CA 1
ATOM 662 C C . GLY A 1 90 ? 13.773 2.848 -11.922 1 96.19 90 GLY A C 1
ATOM 663 O O . GLY A 1 90 ? 14.32 2.461 -12.961 1 96.19 90 GLY A O 1
ATOM 664 N N . ALA A 1 91 ? 13.344 1.953 -11.055 1 97.31 91 ALA A N 1
ATOM 665 C CA . ALA A 1 91 ? 13.492 0.519 -11.289 1 97.31 91 ALA A CA 1
ATOM 666 C C . ALA A 1 91 ? 12.773 0.098 -12.57 1 97.31 91 ALA A C 1
ATOM 668 O O . ALA A 1 91 ? 11.68 0.574 -12.867 1 97.31 91 ALA A O 1
ATOM 669 N N . LYS A 1 92 ? 13.375 -0.82 -13.297 1 94.75 92 LYS A N 1
ATOM 670 C CA . LYS A 1 92 ? 12.789 -1.244 -14.57 1 94.75 92 LYS A CA 1
ATOM 671 C C . LYS A 1 92 ? 11.609 -2.184 -14.344 1 94.75 92 LYS A C 1
ATOM 673 O O . LYS A 1 92 ? 10.562 -2.035 -14.977 1 94.75 92 LYS A O 1
ATOM 678 N N . HIS A 1 93 ? 11.812 -3.164 -13.492 1 94.38 93 HIS A N 1
ATOM 679 C CA . HIS A 1 93 ? 10.758 -4.125 -13.18 1 94.38 93 HIS A CA 1
ATOM 680 C C . HIS A 1 93 ? 10.609 -4.305 -11.672 1 94.38 93 HIS A C 1
ATOM 682 O O . HIS A 1 93 ? 11.562 -4.098 -10.914 1 94.38 93 HIS A O 1
ATOM 688 N N . THR A 1 94 ? 9.422 -4.609 -11.297 1 97.19 94 THR A N 1
ATOM 689 C CA . THR A 1 94 ? 9.148 -4.816 -9.875 1 97.19 94 THR A CA 1
ATOM 690 C C . THR A 1 94 ? 8.281 -6.055 -9.672 1 97.19 94 THR A C 1
ATOM 692 O O . THR A 1 94 ? 7.383 -6.336 -10.469 1 97.19 94 THR A O 1
ATOM 695 N N . ILE A 1 95 ? 8.617 -6.859 -8.656 1 96.88 95 ILE A N 1
ATOM 696 C CA . ILE A 1 95 ? 7.832 -8.023 -8.258 1 96.88 95 ILE A CA 1
ATOM 697 C C . ILE A 1 95 ? 7.434 -7.895 -6.785 1 96.88 95 ILE A C 1
ATOM 699 O O . ILE A 1 95 ? 8.281 -7.664 -5.926 1 96.88 95 ILE A O 1
ATOM 703 N N . ALA A 1 96 ? 6.191 -8.039 -6.516 1 97.25 96 ALA A N 1
ATOM 704 C CA . ALA A 1 96 ? 5.719 -7.988 -5.133 1 97.25 96 ALA A CA 1
ATOM 705 C C . ALA A 1 96 ? 5.223 -9.359 -4.672 1 97.25 96 ALA A C 1
ATOM 707 O O . ALA A 1 96 ? 4.469 -10.023 -5.387 1 97.25 96 ALA A O 1
ATOM 708 N N . ARG A 1 97 ? 5.691 -9.734 -3.57 1 97 97 ARG A N 1
ATOM 709 C CA . ARG A 1 97 ? 5.09 -10.891 -2.912 1 97 97 ARG A CA 1
ATOM 710 C C . ARG A 1 97 ? 3.766 -10.516 -2.254 1 97 97 ARG A C 1
ATOM 712 O O . ARG A 1 97 ? 3.707 -9.57 -1.457 1 97 97 ARG A O 1
ATOM 719 N N . VAL A 1 98 ? 2.711 -11.188 -2.568 1 95.44 98 VAL A N 1
ATOM 720 C CA . VAL A 1 98 ? 1.379 -10.922 -2.035 1 95.44 98 VAL A CA 1
ATOM 721 C C . VAL A 1 98 ? 0.765 -12.219 -1.512 1 95.44 98 VAL A C 1
ATOM 723 O O . VAL A 1 98 ? 0.415 -13.109 -2.293 1 95.44 98 VAL A O 1
ATOM 726 N N . ARG A 1 99 ? 0.453 -12.312 -0.218 1 94.69 99 ARG A N 1
ATOM 727 C CA . ARG A 1 99 ? 0.031 -13.562 0.398 1 94.69 99 ARG A CA 1
ATOM 728 C C . ARG A 1 99 ? -1.48 -13.594 0.596 1 94.69 99 ARG A C 1
ATOM 730 O O . ARG A 1 99 ? -2.1 -14.656 0.528 1 94.69 99 ARG A O 1
ATOM 737 N N . ASN A 1 100 ? -2.014 -12.461 0.926 1 90.19 100 ASN A N 1
ATOM 738 C CA . ASN A 1 100 ? -3.447 -12.391 1.188 1 90.19 100 ASN A CA 1
ATOM 739 C C . ASN A 1 100 ? -4.262 -12.75 -0.05 1 90.19 100 ASN A C 1
ATOM 741 O O . ASN A 1 100 ? -4.141 -12.102 -1.09 1 90.19 100 ASN A O 1
ATOM 745 N N . PRO A 1 101 ? -5.121 -13.766 0.1 1 87.31 101 PRO A N 1
ATOM 746 C CA . PRO A 1 101 ? -5.875 -14.227 -1.067 1 87.31 101 PRO A CA 1
ATOM 747 C C . PRO A 1 101 ? -6.75 -13.133 -1.675 1 87.31 101 PRO A C 1
ATOM 749 O O . PRO A 1 101 ? -6.902 -13.062 -2.898 1 87.31 101 PRO A O 1
ATOM 752 N N . ILE A 1 102 ? -7.289 -12.328 -0.89 1 85.62 102 ILE A N 1
ATOM 753 C CA . ILE A 1 102 ? -8.156 -11.258 -1.372 1 85.62 102 ILE A CA 1
ATOM 754 C C . ILE A 1 102 ? -7.336 -10.266 -2.199 1 85.62 102 ILE A C 1
ATOM 756 O O . ILE A 1 102 ? -7.742 -9.883 -3.301 1 85.62 102 ILE A O 1
ATOM 760 N N . TYR A 1 103 ? -6.176 -9.852 -1.655 1 87.19 103 TYR A N 1
ATOM 761 C CA . TYR A 1 103 ? -5.285 -8.945 -2.371 1 87.19 103 TYR A CA 1
ATOM 762 C C . TYR A 1 103 ? -4.863 -9.539 -3.711 1 87.19 103 TYR A C 1
ATOM 764 O O . TYR A 1 103 ? -4.871 -8.852 -4.73 1 87.19 103 TYR A O 1
ATOM 772 N N . TYR A 1 104 ? -4.578 -10.781 -3.658 1 88.31 104 TYR A N 1
ATOM 773 C CA . TYR A 1 104 ? -4.055 -11.414 -4.863 1 88.31 104 TYR A CA 1
ATOM 774 C C . TYR A 1 104 ? -5.137 -11.547 -5.926 1 88.31 104 TYR A C 1
ATOM 776 O O . TYR A 1 104 ? -4.871 -11.375 -7.117 1 88.31 104 TYR A O 1
ATOM 784 N N . GLN A 1 105 ? -6.285 -11.844 -5.512 1 85.94 105 GLN A N 1
ATOM 785 C CA . GLN A 1 105 ? -7.402 -12 -6.438 1 85.94 105 GLN A CA 1
ATOM 786 C C . GLN A 1 105 ? -7.715 -10.68 -7.137 1 85.94 105 GLN A C 1
ATOM 788 O O . GLN A 1 105 ? -8.148 -10.672 -8.289 1 85.94 105 GLN A O 1
ATOM 793 N N . GLN A 1 106 ? -7.473 -9.609 -6.469 1 88.62 106 GLN A N 1
ATOM 794 C CA . GLN A 1 106 ? -7.844 -8.312 -7.035 1 88.62 106 GLN A CA 1
ATOM 795 C C . GLN A 1 106 ? -6.617 -7.566 -7.543 1 88.62 106 GLN A C 1
ATOM 797 O O . GLN A 1 106 ? -6.695 -6.375 -7.859 1 88.62 106 GLN A O 1
ATOM 802 N N . ILE A 1 107 ? -5.555 -8.227 -7.617 1 87.19 107 ILE A N 1
ATOM 803 C CA . ILE A 1 107 ? -4.285 -7.578 -7.93 1 87.19 107 ILE A CA 1
ATOM 804 C C . ILE A 1 107 ? -4.371 -6.906 -9.297 1 87.19 107 ILE A C 1
ATOM 806 O O . ILE A 1 107 ? -3.746 -5.867 -9.531 1 87.19 107 ILE A O 1
ATOM 810 N N . ASP A 1 108 ? -5.117 -7.512 -10.172 1 82.56 108 ASP A N 1
ATOM 811 C CA . ASP A 1 108 ? -5.223 -6.984 -11.531 1 82.56 108 ASP A CA 1
ATOM 812 C C . ASP A 1 108 ? -5.887 -5.605 -11.531 1 82.56 108 ASP A C 1
ATOM 814 O O . ASP A 1 108 ? -5.648 -4.801 -12.438 1 82.56 108 ASP A O 1
ATOM 818 N N . LEU A 1 109 ? -6.707 -5.383 -10.508 1 84.88 109 LEU A N 1
ATOM 819 C CA . LEU A 1 109 ? -7.359 -4.086 -10.383 1 84.88 109 LEU A CA 1
ATOM 820 C C . LEU A 1 109 ? -6.344 -2.992 -10.07 1 84.88 109 LEU A C 1
ATOM 822 O O . LEU A 1 109 ? -6.547 -1.829 -10.43 1 84.88 109 LEU A O 1
ATOM 826 N N . LEU A 1 110 ? -5.242 -3.371 -9.461 1 88.69 110 LEU A N 1
ATOM 827 C CA . LEU A 1 110 ? -4.328 -2.365 -8.93 1 88.69 110 LEU A CA 1
ATOM 828 C C . LEU A 1 110 ? -2.973 -2.439 -9.625 1 88.69 110 LEU A C 1
ATOM 830 O O . LEU A 1 110 ? -2.154 -1.527 -9.5 1 88.69 110 LEU A O 1
ATOM 834 N N . LYS A 1 111 ? -2.791 -3.459 -10.305 1 85.44 111 LYS A N 1
ATOM 835 C CA . LYS A 1 111 ? -1.474 -3.77 -10.859 1 85.44 111 LYS A CA 1
ATOM 836 C C . LYS A 1 111 ? -0.935 -2.605 -11.68 1 85.44 111 LYS A C 1
ATOM 838 O O . LYS A 1 111 ? 0.246 -2.266 -11.586 1 85.44 111 LYS A O 1
ATOM 843 N N . GLU A 1 112 ? -1.737 -2.037 -12.508 1 84.31 112 GLU A N 1
ATOM 844 C CA . GLU A 1 112 ? -1.315 -0.928 -13.359 1 84.31 112 GLU A CA 1
ATOM 845 C C . GLU A 1 112 ? -0.983 0.309 -12.531 1 84.31 112 GLU A C 1
ATOM 847 O O . GLU A 1 112 ? 0.039 0.959 -12.758 1 84.31 112 GLU A O 1
ATOM 852 N N . ASP A 1 113 ? -1.83 0.581 -11.609 1 88.69 113 ASP A N 1
ATOM 853 C CA . ASP A 1 113 ? -1.611 1.752 -10.766 1 88.69 113 ASP A CA 1
ATOM 854 C C . ASP A 1 113 ? -0.371 1.577 -9.891 1 88.69 113 ASP A C 1
ATOM 856 O O . ASP A 1 113 ? 0.338 2.545 -9.609 1 88.69 113 ASP A O 1
ATOM 860 N N . LEU A 1 114 ? -0.162 0.401 -9.523 1 91.31 114 LEU A N 1
ATOM 861 C CA . LEU A 1 114 ? 0.984 0.097 -8.68 1 91.31 114 LEU A CA 1
ATOM 862 C C . LEU A 1 114 ? 2.246 -0.09 -9.516 1 91.31 114 LEU A C 1
ATOM 864 O O . LEU A 1 114 ? 3.34 -0.251 -8.969 1 91.31 114 LEU A O 1
ATOM 868 N N . ARG A 1 115 ? 2.061 -0.177 -10.82 1 90.56 115 ARG A N 1
ATOM 869 C CA . ARG A 1 115 ? 3.156 -0.351 -11.773 1 90.56 115 ARG A CA 1
ATOM 870 C C . ARG A 1 115 ? 3.947 -1.619 -11.469 1 90.56 115 ARG A C 1
ATOM 872 O O . ARG A 1 115 ? 5.18 -1.604 -11.469 1 90.56 115 ARG A O 1
ATOM 879 N N . LEU A 1 116 ? 3.225 -2.676 -11.141 1 91.88 116 LEU A N 1
ATOM 880 C CA . LEU A 1 116 ? 3.826 -3.971 -10.836 1 91.88 116 LEU A CA 1
ATOM 881 C C . LEU A 1 116 ? 4.055 -4.777 -12.117 1 91.88 116 LEU A C 1
ATOM 883 O O . LEU A 1 116 ? 3.168 -4.855 -12.969 1 91.88 116 LEU A O 1
ATOM 887 N N . SER A 1 117 ? 5.262 -5.309 -12.211 1 90.44 117 SER A N 1
ATOM 888 C CA . SER A 1 117 ? 5.527 -6.227 -13.312 1 90.44 117 SER A CA 1
ATOM 889 C C . SER A 1 117 ? 4.926 -7.602 -13.039 1 90.44 117 SER A C 1
ATOM 891 O O . SER A 1 117 ? 4.449 -8.273 -13.961 1 90.44 117 SER A O 1
ATOM 893 N N . MET A 1 118 ? 5.004 -8 -11.805 1 89.88 118 MET A N 1
ATOM 894 C CA . MET A 1 118 ? 4.527 -9.328 -11.43 1 89.88 118 MET A CA 1
ATOM 895 C C . MET A 1 118 ? 4.168 -9.375 -9.945 1 89.88 118 MET A C 1
ATOM 897 O O . MET A 1 118 ? 4.777 -8.68 -9.133 1 89.88 118 MET A O 1
ATOM 901 N N . ALA A 1 119 ? 3.111 -10.047 -9.633 1 93.56 119 ALA A N 1
ATOM 902 C CA . ALA A 1 119 ? 2.795 -10.422 -8.258 1 93.56 119 ALA A CA 1
ATOM 903 C C . ALA A 1 119 ? 2.926 -11.93 -8.055 1 93.56 119 ALA A C 1
ATOM 905 O O . ALA A 1 119 ? 2.541 -12.711 -8.922 1 93.56 119 ALA A O 1
ATOM 906 N N . VAL A 1 120 ? 3.535 -12.289 -6.984 1 94.25 120 VAL A N 1
ATOM 907 C CA . VAL A 1 120 ? 3.717 -13.719 -6.719 1 94.25 120 VAL A CA 1
ATOM 908 C C . VAL A 1 120 ? 3.129 -14.062 -5.355 1 94.25 120 VAL A C 1
ATOM 910 O O . VAL A 1 120 ? 3.316 -13.328 -4.383 1 94.25 120 VAL A O 1
ATOM 913 N N . ASN A 1 121 ? 2.344 -15.055 -5.309 1 95.75 121 ASN A N 1
ATOM 914 C CA . ASN A 1 121 ? 1.778 -15.586 -4.07 1 95.75 121 ASN A CA 1
ATOM 915 C C . ASN A 1 121 ? 2.443 -16.891 -3.668 1 95.75 121 ASN A C 1
ATOM 917 O O . ASN A 1 121 ? 2.24 -17.922 -4.316 1 95.75 121 ASN A O 1
ATOM 921 N N . PRO A 1 122 ? 3.162 -16.875 -2.568 1 96.38 122 PRO A N 1
ATOM 922 C CA . PRO A 1 122 ? 3.916 -18.078 -2.188 1 96.38 122 PRO A CA 1
ATOM 923 C C . PRO A 1 122 ? 3.02 -19.281 -1.938 1 96.38 122 PRO A C 1
ATOM 925 O O . PRO A 1 122 ? 3.336 -20.391 -2.375 1 96.38 122 PRO A O 1
ATOM 928 N N . GLU A 1 123 ? 1.951 -19.125 -1.23 1 96.94 123 GLU A N 1
ATOM 929 C CA . GLU A 1 123 ? 1.05 -20.219 -0.902 1 96.94 123 GLU A CA 1
ATOM 930 C C . GLU A 1 123 ? 0.386 -20.781 -2.156 1 96.94 123 GLU A C 1
ATOM 932 O O . GLU A 1 123 ? 0.23 -22 -2.291 1 96.94 123 GLU A O 1
ATOM 937 N N . LEU A 1 124 ? 0.051 -19.906 -3.037 1 94.94 124 LEU A N 1
ATOM 938 C CA . LEU A 1 124 ? -0.523 -20.359 -4.305 1 94.94 124 LEU A CA 1
ATOM 939 C C . LEU A 1 124 ? 0.495 -21.156 -5.113 1 94.94 124 LEU A C 1
ATOM 941 O O . LEU A 1 124 ? 0.156 -22.172 -5.715 1 94.94 124 LEU A O 1
ATOM 945 N N . MET A 1 125 ? 1.717 -20.656 -5.152 1 93.25 125 MET A N 1
ATOM 946 C CA . MET A 1 125 ? 2.77 -21.359 -5.879 1 93.25 125 MET A CA 1
ATOM 947 C C . MET A 1 125 ? 2.973 -22.766 -5.316 1 93.25 125 MET A C 1
ATOM 949 O O . MET A 1 125 ? 3.152 -23.719 -6.07 1 93.25 125 MET A O 1
ATOM 953 N N . ALA A 1 126 ? 2.969 -22.859 -4.016 1 95.19 126 ALA A N 1
ATOM 954 C CA . ALA A 1 126 ? 3.082 -24.172 -3.383 1 95.19 126 ALA A CA 1
ATOM 955 C C . ALA A 1 126 ? 1.904 -25.062 -3.76 1 95.19 126 ALA A C 1
ATOM 957 O O . ALA A 1 126 ? 2.086 -26.25 -4.047 1 95.19 126 ALA A O 1
ATOM 958 N N . ALA A 1 127 ? 0.719 -24.531 -3.746 1 96.62 127 ALA A N 1
ATOM 959 C CA . ALA A 1 127 ? -0.477 -25.297 -4.109 1 96.62 127 ALA A CA 1
ATOM 960 C C . ALA A 1 127 ? -0.389 -25.797 -5.547 1 96.62 127 ALA A C 1
ATOM 962 O O . ALA A 1 127 ? -0.774 -26.938 -5.832 1 96.62 127 ALA A O 1
ATOM 963 N N . PHE A 1 128 ? 0.109 -24.953 -6.441 1 93.19 128 PHE A N 1
ATOM 964 C CA . PHE A 1 128 ? 0.283 -25.359 -7.832 1 93.19 128 PHE A CA 1
ATOM 965 C C . PHE A 1 128 ? 1.23 -26.547 -7.941 1 93.19 128 PHE A C 1
ATOM 967 O O . PHE A 1 128 ? 0.96 -27.5 -8.68 1 93.19 128 PHE A O 1
ATOM 974 N N . GLU A 1 129 ? 2.254 -26.453 -7.234 1 91.75 129 GLU A N 1
ATOM 975 C CA . GLU A 1 129 ? 3.23 -27.531 -7.262 1 91.75 129 GLU A CA 1
ATOM 976 C C . GLU A 1 129 ? 2.621 -28.828 -6.754 1 91.75 129 GLU A C 1
ATOM 978 O O . GLU A 1 129 ? 2.865 -29.906 -7.32 1 91.75 129 GLU A O 1
ATOM 983 N N . ILE A 1 130 ? 1.882 -28.766 -5.684 1 96 130 ILE A N 1
ATOM 984 C CA . ILE A 1 130 ? 1.243 -29.938 -5.098 1 96 130 ILE A CA 1
ATOM 985 C C . ILE A 1 130 ? 0.228 -30.516 -6.078 1 96 130 ILE A C 1
ATOM 987 O O . ILE A 1 130 ? 0.213 -31.719 -6.324 1 96 130 ILE A O 1
ATOM 991 N N . SER A 1 131 ? -0.606 -29.703 -6.598 1 94.5 131 SER A N 1
ATOM 992 C CA . SER A 1 131 ? -1.63 -30.156 -7.531 1 94.5 131 SER A CA 1
ATOM 993 C C . SER A 1 131 ? -1.006 -30.844 -8.742 1 94.5 131 SER A C 1
ATOM 995 O O . SER A 1 131 ? -1.507 -31.875 -9.203 1 94.5 131 SER A O 1
ATOM 997 N N . ARG A 1 132 ? 0.067 -30.297 -9.25 1 90.06 132 ARG A N 1
ATOM 998 C CA . ARG A 1 132 ? 0.776 -30.906 -10.367 1 90.06 132 ARG A CA 1
ATOM 999 C C . ARG A 1 132 ? 1.284 -32.312 -10.008 1 90.06 132 ARG A C 1
ATOM 1001 O O . ARG A 1 132 ? 1.207 -33.219 -10.812 1 90.06 132 ARG A O 1
ATOM 1008 N N . SER A 1 133 ? 1.776 -32.344 -8.812 1 90.88 133 SER A N 1
ATOM 1009 C CA . SER A 1 133 ? 2.33 -33.625 -8.359 1 90.88 133 SER A CA 1
ATOM 1010 C C . SER A 1 133 ? 1.251 -34.688 -8.273 1 90.88 133 SER A C 1
ATOM 1012 O O . SER A 1 133 ? 1.522 -35.875 -8.5 1 90.88 133 SER A O 1
ATOM 1014 N N . ILE A 1 134 ? 0.08 -34.281 -7.977 1 92.06 134 ILE A N 1
ATOM 1015 C CA . ILE A 1 134 ? -1.038 -35.219 -7.824 1 92.06 134 ILE A CA 1
ATOM 1016 C C . ILE A 1 134 ? -1.579 -35.594 -9.195 1 92.06 134 ILE A C 1
ATOM 1018 O O . ILE A 1 134 ? -1.935 -36.75 -9.422 1 92.06 134 ILE A O 1
ATOM 1022 N N . LEU A 1 135 ? -1.533 -34.688 -10.125 1 90.25 135 LEU A N 1
ATOM 1023 C CA . LEU A 1 135 ? -2.299 -34.875 -11.359 1 90.25 135 LEU A CA 1
ATOM 1024 C C . LEU A 1 135 ? -1.391 -35.281 -12.508 1 90.25 135 LEU A C 1
ATOM 1026 O O . LEU A 1 135 ? -1.822 -36 -13.422 1 90.25 135 LEU A O 1
ATOM 1030 N N . LEU A 1 136 ? -0.178 -34.781 -12.508 1 88.12 136 LEU A N 1
ATOM 1031 C CA . LEU A 1 136 ? 0.707 -35 -13.648 1 88.12 136 LEU A CA 1
ATOM 1032 C C . LEU A 1 136 ? 1.529 -36.281 -13.453 1 88.12 136 LEU A C 1
ATOM 1034 O O . LEU A 1 136 ? 1.797 -36.688 -12.32 1 88.12 136 LEU A O 1
ATOM 1038 N N . PRO A 1 137 ? 1.882 -36.781 -14.57 1 83.56 137 PRO A N 1
ATOM 1039 C CA . PRO A 1 137 ? 2.811 -37.938 -14.461 1 83.56 137 PRO A CA 1
ATOM 1040 C C . PRO A 1 137 ? 4.148 -37.531 -13.836 1 83.56 137 PRO A C 1
ATOM 1042 O O . PRO A 1 137 ? 4.586 -36.375 -13.984 1 83.56 137 PRO A O 1
ATOM 1045 N N . ASP A 1 138 ? 4.781 -38.406 -13.148 1 79.19 138 ASP A N 1
ATOM 1046 C CA . ASP A 1 138 ? 6.039 -38.156 -12.453 1 79.19 138 ASP A CA 1
ATOM 1047 C C . ASP A 1 138 ? 7.113 -37.656 -13.414 1 79.19 138 ASP A C 1
ATOM 1049 O O . ASP A 1 138 ? 8.023 -36.938 -13.023 1 79.19 138 ASP A O 1
ATOM 1053 N N . THR A 1 139 ? 6.926 -38.031 -14.672 1 78.12 139 THR A N 1
ATOM 1054 C CA . THR A 1 139 ? 7.945 -37.688 -15.664 1 78.12 139 THR A CA 1
ATOM 1055 C C . THR A 1 139 ? 7.695 -36.312 -16.25 1 78.12 139 THR A C 1
ATOM 1057 O O . THR A 1 139 ? 8.5 -35.812 -17.047 1 78.12 139 THR A O 1
ATOM 1060 N N . ALA A 1 140 ? 6.641 -35.75 -15.883 1 85.56 140 ALA A N 1
ATOM 1061 C CA . ALA A 1 140 ? 6.289 -34.469 -16.484 1 85.56 140 ALA A CA 1
ATOM 1062 C C . ALA A 1 140 ? 7.168 -33.344 -15.914 1 85.56 140 ALA A C 1
ATOM 1064 O O . ALA A 1 140 ? 7.469 -33.312 -14.719 1 85.56 140 ALA A O 1
ATOM 1065 N N . LYS A 1 141 ? 7.629 -32.469 -16.766 1 85.25 141 LYS A N 1
ATOM 1066 C CA . LYS A 1 141 ? 8.359 -31.281 -16.391 1 85.25 141 LYS A CA 1
ATOM 1067 C C . LYS A 1 141 ? 7.535 -30.031 -16.672 1 85.25 141 LYS A C 1
ATOM 1069 O O . LYS A 1 141 ? 6.934 -29.906 -17.734 1 85.25 141 LYS A O 1
ATOM 1074 N N . VAL A 1 142 ? 7.551 -29.203 -15.719 1 86.62 142 VAL A N 1
ATOM 1075 C CA . VAL A 1 142 ? 6.703 -28.016 -15.859 1 86.62 142 VAL A CA 1
ATOM 1076 C C . VAL A 1 142 ? 7.559 -26.75 -15.766 1 86.62 142 VAL A C 1
ATOM 1078 O O . VAL A 1 142 ? 8.43 -26.656 -14.906 1 86.62 142 VAL A O 1
ATOM 1081 N N . GLU A 1 143 ? 7.379 -25.906 -16.625 1 79.06 143 GLU A N 1
ATOM 1082 C CA . GLU A 1 143 ? 7.938 -24.562 -16.609 1 79.06 143 GLU A CA 1
ATOM 1083 C C . GLU A 1 143 ? 6.848 -23.5 -16.766 1 79.06 143 GLU A C 1
ATOM 1085 O O . GLU A 1 143 ? 5.801 -23.766 -17.344 1 79.06 143 GLU A O 1
ATOM 1090 N N . THR A 1 144 ? 7.109 -22.406 -16.172 1 79.88 144 THR A N 1
ATOM 1091 C CA . THR A 1 144 ? 6.109 -21.344 -16.25 1 79.88 144 THR A CA 1
ATOM 1092 C C . THR A 1 144 ? 6.664 -20.141 -17 1 79.88 144 THR A C 1
ATOM 1094 O O . THR A 1 144 ? 7.875 -19.891 -16.984 1 79.88 144 THR A O 1
ATOM 1097 N N . PHE A 1 145 ? 5.805 -19.531 -17.719 1 75.88 145 PHE A N 1
ATOM 1098 C CA . PHE A 1 145 ? 6.207 -18.281 -18.359 1 75.88 145 PHE A CA 1
ATOM 1099 C C . PHE A 1 145 ? 5.039 -17.297 -18.422 1 75.88 145 PHE A C 1
ATOM 1101 O O . PHE A 1 145 ? 3.984 -17.547 -17.844 1 75.88 145 PHE A O 1
ATOM 1108 N N . MET A 1 146 ? 5.277 -16.125 -18.984 1 79.88 146 MET A N 1
ATOM 1109 C CA . MET A 1 146 ? 4.324 -15.016 -18.969 1 79.88 146 MET A CA 1
ATOM 1110 C C . MET A 1 146 ? 3.957 -14.641 -17.531 1 79.88 146 MET A C 1
ATOM 1112 O O . MET A 1 146 ? 2.781 -14.633 -17.172 1 79.88 146 MET A O 1
ATOM 1116 N N . LYS A 1 147 ? 4.973 -14.492 -16.844 1 76.31 147 LYS A N 1
ATOM 1117 C CA . LYS A 1 147 ? 4.848 -14.023 -15.477 1 76.31 147 LYS A CA 1
ATOM 1118 C C . LYS A 1 147 ? 4.039 -15 -14.625 1 76.31 147 LYS A C 1
ATOM 1120 O O . LYS A 1 147 ? 3.266 -14.586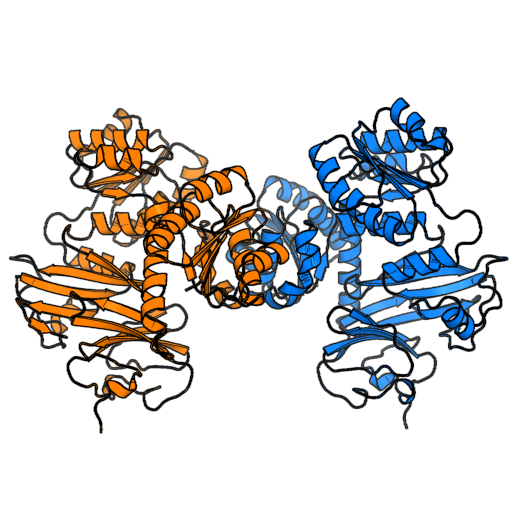 -13.758 1 76.31 147 LYS A O 1
ATOM 1125 N N . GLY A 1 148 ? 4.102 -16.266 -15.039 1 76.38 148 GLY A N 1
ATOM 1126 C CA . GLY A 1 148 ? 3.527 -17.328 -14.234 1 76.38 148 GLY A CA 1
ATOM 1127 C C . GLY A 1 148 ? 2.121 -17.703 -14.664 1 76.38 148 GLY A C 1
ATOM 1128 O O . GLY A 1 148 ? 1.533 -18.641 -14.117 1 76.38 148 GLY A O 1
ATOM 1129 N N . LYS A 1 149 ? 1.62 -17.125 -15.617 1 83.56 149 LYS A N 1
ATOM 1130 C CA . LYS A 1 149 ? 0.228 -17.344 -16 1 83.56 149 LYS A CA 1
ATOM 1131 C C . LYS A 1 149 ? 0.092 -18.531 -16.938 1 83.56 149 LYS A C 1
ATOM 1133 O O . LYS A 1 149 ? -0.994 -19.109 -17.078 1 83.56 149 LYS A O 1
ATOM 1138 N N . VAL A 1 150 ? 1.199 -18.859 -17.547 1 86.94 150 VAL A N 1
ATOM 1139 C CA . VAL A 1 150 ? 1.169 -19.953 -18.516 1 86.94 150 VAL A CA 1
ATOM 1140 C C . VAL A 1 150 ? 2.172 -21.031 -18.109 1 86.94 150 VAL A C 1
ATOM 1142 O O . VAL A 1 150 ? 3.248 -20.719 -17.594 1 86.94 150 VAL A O 1
ATOM 1145 N N . GLU A 1 151 ? 1.712 -22.203 -18.359 1 89.19 151 GLU A N 1
ATOM 1146 C CA . GLU A 1 151 ? 2.578 -23.344 -18.047 1 89.19 151 GLU A CA 1
ATOM 1147 C C . GLU A 1 151 ? 2.955 -24.094 -19.328 1 89.19 151 GLU A C 1
ATOM 1149 O O . GLU A 1 151 ? 2.137 -24.234 -20.234 1 89.19 151 GLU A O 1
ATOM 1154 N N . LEU A 1 152 ? 4.195 -24.484 -19.375 1 87.19 152 LEU A N 1
ATOM 1155 C CA . LEU A 1 152 ? 4.707 -25.422 -20.375 1 87.19 152 LEU A CA 1
ATOM 1156 C C . LEU A 1 152 ? 5.016 -26.766 -19.734 1 87.19 152 LEU A C 1
ATOM 1158 O O . LEU A 1 152 ? 5.867 -26.859 -18.844 1 87.19 152 LEU A O 1
ATOM 1162 N N . VAL A 1 153 ? 4.312 -27.75 -20.219 1 91.56 153 VAL A N 1
ATOM 1163 C CA . VAL A 1 153 ? 4.473 -29.078 -19.625 1 91.56 153 VAL A CA 1
ATOM 1164 C C . VAL A 1 153 ? 5.027 -30.047 -20.656 1 91.56 153 VAL A C 1
ATOM 1166 O O . VAL A 1 153 ? 4.484 -30.172 -21.766 1 91.56 153 VAL A O 1
ATOM 1169 N N . GLU A 1 154 ? 6.098 -30.609 -20.328 1 91.06 154 GLU A N 1
ATOM 1170 C CA . GLU A 1 154 ? 6.668 -31.703 -21.109 1 91.06 154 GLU A CA 1
ATOM 1171 C C . GLU A 1 154 ? 6.328 -33.062 -20.5 1 91.06 154 GLU A C 1
ATOM 1173 O O . GLU A 1 154 ? 6.523 -33.281 -19.297 1 91.06 154 GLU A O 1
ATOM 1178 N N . PHE A 1 155 ? 5.766 -33.969 -21.328 1 90.31 155 PHE A N 1
ATOM 1179 C CA . PHE A 1 155 ? 5.48 -35.281 -20.812 1 90.31 155 PHE A CA 1
ATOM 1180 C C . PHE A 1 155 ? 5.59 -36.344 -21.922 1 90.31 155 PHE A C 1
ATOM 1182 O O . PHE A 1 155 ? 5.512 -36 -23.109 1 90.31 155 PHE A O 1
ATOM 1189 N N . ILE A 1 156 ? 5.793 -37.531 -21.516 1 90.69 156 ILE A N 1
ATOM 1190 C CA . ILE A 1 156 ? 5.949 -38.656 -22.453 1 90.69 156 ILE A CA 1
ATOM 1191 C C . ILE A 1 156 ? 4.621 -39.406 -22.594 1 90.69 156 ILE A C 1
ATOM 1193 O O . ILE A 1 156 ? 3.967 -39.719 -21.594 1 90.69 156 ILE A O 1
ATOM 1197 N N . VAL A 1 157 ? 4.262 -39.625 -23.844 1 90.62 157 VAL A N 1
ATOM 1198 C CA . VAL A 1 157 ? 3.066 -40.406 -24.109 1 90.62 157 VAL A CA 1
ATOM 1199 C C . VAL A 1 157 ? 3.357 -41.906 -23.859 1 90.62 157 VAL A C 1
ATOM 1201 O O . VAL A 1 157 ? 4.156 -42.5 -24.578 1 90.62 157 VAL A O 1
ATOM 1204 N N . LYS A 1 158 ? 2.705 -42.375 -22.766 1 85.56 158 LYS A N 1
ATOM 1205 C CA . LYS A 1 158 ? 2.932 -43.781 -22.406 1 85.56 158 LYS A CA 1
ATOM 1206 C C . LYS A 1 158 ? 2.219 -44.719 -23.375 1 85.56 158 LYS A C 1
ATOM 1208 O O . LYS A 1 158 ? 1.294 -44.312 -24.078 1 85.56 158 LYS A O 1
ATOM 1213 N N . GLU A 1 159 ? 2.725 -45.938 -23.219 1 80.44 159 GLU A N 1
ATOM 1214 C CA . GLU A 1 159 ? 2.104 -46.969 -24.047 1 80.44 159 GLU A CA 1
ATOM 1215 C C . GLU A 1 159 ? 0.654 -47.219 -23.641 1 80.44 159 GLU A C 1
ATOM 1217 O O . GLU A 1 159 ? 0.33 -47.188 -22.453 1 80.44 159 GLU A O 1
ATOM 1222 N N . ARG A 1 160 ? -0.275 -47.344 -24.594 1 72.88 160 ARG A N 1
ATOM 1223 C CA . ARG A 1 160 ? -1.689 -47.656 -24.391 1 72.88 160 ARG A CA 1
ATOM 1224 C C . ARG A 1 160 ? -2.416 -46.469 -23.766 1 72.88 160 ARG A C 1
ATOM 1226 O O . ARG A 1 160 ? -3.396 -46.625 -23.047 1 72.88 160 ARG A O 1
ATOM 1233 N N . SER A 1 161 ? -1.738 -45.375 -23.969 1 75.75 161 SER A N 1
ATOM 1234 C CA . SER A 1 161 ? -2.461 -44.188 -23.531 1 75.75 161 SER A CA 1
ATOM 1235 C C . SER A 1 161 ? -3.59 -43.844 -24.5 1 75.75 161 SER A C 1
ATOM 1237 O O . SER A 1 161 ? -3.658 -44.375 -25.609 1 75.75 161 SER A O 1
ATOM 1239 N N . HIS A 1 162 ? -4.578 -43 -24.094 1 79.31 162 HIS A N 1
ATOM 1240 C CA . HIS A 1 162 ? -5.688 -42.562 -24.922 1 79.31 162 HIS A CA 1
ATOM 1241 C C . HIS A 1 162 ? -5.23 -41.531 -25.953 1 79.31 162 HIS A C 1
ATOM 1243 O O . HIS A 1 162 ? -6.012 -41.094 -26.812 1 79.31 162 HIS A O 1
ATOM 1249 N N . LEU A 1 163 ? -3.887 -41.312 -26 1 87.12 163 LEU A N 1
ATOM 1250 C CA . LEU A 1 163 ? -3.4 -40.25 -26.875 1 87.12 163 LEU A CA 1
ATOM 1251 C C . LEU A 1 163 ? -2.752 -40.844 -28.125 1 87.12 163 LEU A C 1
ATOM 1253 O O . LEU A 1 163 ? -2.662 -40.188 -29.156 1 87.12 163 LEU A O 1
ATOM 1257 N N . GLY A 1 164 ? -2.334 -42.031 -27.953 1 87 164 GLY A N 1
ATOM 1258 C CA . GLY A 1 164 ? -1.669 -42.656 -29.078 1 87 164 GLY A CA 1
ATOM 1259 C C . GLY A 1 164 ? -2.578 -42.844 -30.281 1 87 164 GLY A C 1
ATOM 1260 O O . GLY A 1 164 ? -3.715 -43.312 -30.156 1 87 164 GLY A O 1
ATOM 1261 N N . GLY A 1 165 ? -2.062 -42.438 -31.422 1 88.94 165 GLY A N 1
ATOM 1262 C CA . GLY A 1 165 ? -2.801 -42.625 -32.656 1 88.94 165 GLY A CA 1
ATOM 1263 C C . GLY A 1 165 ? -3.805 -41.531 -32.938 1 88.94 165 GLY A C 1
ATOM 1264 O O . GLY A 1 165 ? -4.484 -41.531 -33.969 1 88.94 165 GLY A O 1
ATOM 1265 N N . VAL A 1 166 ? -3.875 -40.625 -32.125 1 91.12 166 VAL A N 1
ATOM 1266 C CA . VAL A 1 166 ? -4.832 -39.531 -32.25 1 91.12 166 VAL A CA 1
ATOM 1267 C C . VAL A 1 166 ? -4.148 -38.312 -32.875 1 91.12 166 VAL A C 1
ATOM 1269 O O . VAL A 1 166 ? -3.016 -37.969 -32.5 1 91.12 166 VAL A O 1
ATOM 1272 N N . SER A 1 167 ? -4.824 -37.719 -33.844 1 93.81 167 SER A N 1
ATOM 1273 C CA . SER A 1 167 ? -4.301 -36.469 -34.375 1 93.81 167 SER A CA 1
ATOM 1274 C C . SER A 1 167 ? -4.551 -35.281 -33.438 1 93.81 167 SER A C 1
ATOM 1276 O O . SER A 1 167 ? -5.465 -35.344 -32.594 1 93.81 167 SER A O 1
ATOM 1278 N N . LEU A 1 168 ? -3.756 -34.312 -33.562 1 92 168 LEU A N 1
ATOM 1279 C CA . LEU A 1 168 ? -3.926 -33.156 -32.719 1 92 168 LEU A CA 1
ATOM 1280 C C . LEU A 1 168 ? -5.285 -32.5 -32.938 1 92 168 LEU A C 1
ATOM 1282 O O . LEU A 1 168 ? -5.91 -32 -32 1 92 168 LEU A O 1
ATOM 1286 N N . ALA A 1 169 ? -5.684 -32.406 -34.156 1 89.12 169 ALA A N 1
ATOM 1287 C CA . ALA A 1 169 ? -7.008 -31.859 -34.469 1 89.12 169 ALA A CA 1
ATOM 1288 C C . ALA A 1 169 ? -8.094 -32.625 -33.75 1 89.12 169 ALA A C 1
ATOM 1290 O O . ALA A 1 169 ? -9.039 -32.062 -33.219 1 89.12 169 ALA A O 1
ATOM 1291 N N . GLU A 1 170 ? -7.988 -33.906 -33.75 1 89.75 170 GLU A N 1
ATOM 1292 C CA . GLU A 1 170 ? -8.945 -34.75 -33.031 1 89.75 170 GLU A CA 1
ATOM 1293 C C . GLU A 1 170 ? -8.859 -34.562 -31.531 1 89.75 170 GLU A C 1
ATOM 1295 O O . GLU A 1 170 ? -9.883 -34.594 -30.844 1 89.75 170 GLU A O 1
ATOM 1300 N N . LEU A 1 171 ? -7.688 -34.5 -31.094 1 87.62 171 LEU A N 1
ATOM 1301 C CA . LEU A 1 171 ? -7.461 -34.281 -29.672 1 87.62 171 LEU A CA 1
ATOM 1302 C C . LEU A 1 171 ? -8.172 -33 -29.188 1 87.62 171 LEU A C 1
ATOM 1304 O O . LEU A 1 171 ? -8.859 -33.031 -28.172 1 87.62 171 LEU A O 1
ATOM 1308 N N . TYR A 1 172 ? -7.938 -31.922 -29.922 1 86.88 172 TYR A N 1
ATOM 1309 C CA . TYR A 1 172 ? -8.539 -30.641 -29.547 1 86.88 172 TYR A CA 1
ATOM 1310 C C . TYR A 1 172 ? -10.055 -30.719 -29.609 1 86.88 172 TYR A C 1
ATOM 1312 O O . TYR A 1 172 ? -10.75 -30.109 -28.781 1 86.88 172 TYR A O 1
ATOM 1320 N N . ARG A 1 173 ? -10.57 -31.375 -30.547 1 84.69 173 ARG A N 1
ATOM 1321 C CA . ARG A 1 173 ? -12.016 -31.547 -30.703 1 84.69 173 ARG A CA 1
ATOM 1322 C C . ARG A 1 173 ? -12.586 -32.406 -29.594 1 84.69 173 ARG A C 1
ATOM 1324 O O . ARG A 1 173 ? -13.648 -32.125 -29.047 1 84.69 173 ARG A O 1
ATOM 1331 N N . LYS A 1 174 ? -11.93 -33.438 -29.328 1 80.56 174 LYS A N 1
ATOM 1332 C CA . LYS A 1 174 ? -12.391 -34.438 -28.359 1 80.56 174 LYS A CA 1
ATOM 1333 C C . LYS A 1 174 ? -12.398 -33.875 -26.953 1 80.56 174 LYS A C 1
ATOM 1335 O O . LYS A 1 174 ? -13.344 -34.094 -26.188 1 80.56 174 LYS A O 1
ATOM 1340 N N . PHE A 1 175 ? -11.422 -33.25 -26.656 1 77.38 175 PHE A N 1
ATOM 1341 C CA . PHE A 1 175 ? -11.273 -32.875 -25.266 1 77.38 175 PHE A CA 1
ATOM 1342 C C . PHE A 1 175 ? -11.711 -31.422 -25.062 1 77.38 175 PHE A C 1
ATOM 1344 O O . PHE A 1 175 ? -11.992 -31 -23.938 1 77.38 175 PHE A O 1
ATOM 1351 N N . GLN A 1 176 ? -11.875 -30.688 -26.062 1 80.31 176 GLN A N 1
ATOM 1352 C CA . GLN A 1 176 ? -12.383 -29.328 -26.031 1 80.31 176 GLN A CA 1
ATOM 1353 C C . GLN A 1 176 ? -11.672 -28.484 -24.969 1 80.31 176 GLN A C 1
ATOM 1355 O O . GLN A 1 176 ? -12.312 -27.719 -24.25 1 80.31 176 GLN A O 1
ATOM 1360 N N . ILE A 1 177 ? -10.477 -28.891 -24.734 1 78.94 177 ILE A N 1
ATOM 1361 C CA . ILE A 1 177 ? -9.719 -28.156 -23.734 1 78.94 177 ILE A CA 1
ATOM 1362 C C . ILE A 1 177 ? -8.789 -27.156 -24.422 1 78.94 177 ILE A C 1
ATOM 1364 O O . ILE A 1 177 ? -8.344 -27.406 -25.547 1 78.94 177 ILE A O 1
ATOM 1368 N N . LYS A 1 178 ? -8.531 -26.078 -23.75 1 85.12 178 LYS A N 1
ATOM 1369 C CA . LYS A 1 178 ? -7.738 -25 -24.328 1 85.12 178 LYS A CA 1
ATOM 1370 C C . LYS A 1 178 ? -6.25 -25.203 -24.047 1 85.12 178 LYS A C 1
ATOM 1372 O O . LYS A 1 178 ? -5.637 -24.438 -23.297 1 85.12 178 LYS A O 1
ATOM 1377 N N . VAL A 1 179 ? -5.758 -26.281 -24.656 1 89.94 179 VAL A N 1
ATOM 1378 C CA . VAL A 1 179 ? -4.328 -26.562 -24.594 1 89.94 179 VAL A CA 1
ATOM 1379 C C . VAL A 1 179 ? -3.74 -26.609 -26 1 89.94 179 VAL A C 1
ATOM 1381 O O . VAL A 1 179 ? -4.457 -26.875 -26.969 1 89.94 179 VAL A O 1
ATOM 1384 N N . LEU A 1 180 ? -2.492 -26.281 -26.156 1 91.38 180 LEU A N 1
ATOM 1385 C CA . LEU A 1 180 ? -1.813 -26.312 -27.453 1 91.38 180 LEU A CA 1
ATOM 1386 C C . LEU A 1 180 ? -0.532 -27.141 -27.359 1 91.38 180 LEU A C 1
ATOM 1388 O O . LEU A 1 180 ? 0.314 -26.891 -26.5 1 91.38 180 LEU A O 1
ATOM 1392 N N . VAL A 1 181 ? -0.479 -28.141 -28.188 1 92.75 181 VAL A N 1
ATOM 1393 C CA . VAL A 1 181 ? 0.791 -28.844 -28.312 1 92.75 181 VAL A CA 1
ATOM 1394 C C . VAL A 1 181 ? 1.75 -28.016 -29.172 1 92.75 181 VAL A C 1
ATOM 1396 O O . VAL A 1 181 ? 1.543 -27.875 -30.391 1 92.75 181 VAL A O 1
ATOM 1399 N N . CYS A 1 182 ? 2.807 -27.562 -28.562 1 91.81 182 CYS A N 1
ATOM 1400 C CA . CYS A 1 182 ? 3.635 -26.594 -29.281 1 91.81 182 CYS A CA 1
ATOM 1401 C C . CYS A 1 182 ? 4.871 -27.266 -29.859 1 91.81 182 CYS A C 1
ATOM 1403 O O . CYS A 1 182 ? 5.48 -26.75 -30.797 1 91.81 182 CYS A O 1
ATOM 1405 N N . ALA A 1 183 ? 5.281 -28.344 -29.312 1 92.31 183 ALA A N 1
ATOM 1406 C CA . ALA A 1 183 ? 6.434 -29.078 -29.828 1 92.31 183 ALA A CA 1
ATOM 1407 C C . ALA A 1 183 ? 6.332 -30.562 -29.469 1 92.31 183 ALA A C 1
ATOM 1409 O O . ALA A 1 183 ? 5.734 -30.922 -28.453 1 92.31 183 ALA A O 1
ATOM 1410 N N . VAL A 1 184 ? 6.883 -31.375 -30.375 1 93.94 184 VAL A N 1
ATOM 1411 C CA . VAL A 1 184 ? 6.941 -32.812 -30.172 1 93.94 184 VAL A CA 1
ATOM 1412 C C . VAL A 1 184 ? 8.352 -33.344 -30.469 1 93.94 184 VAL A C 1
ATOM 1414 O O . VAL A 1 184 ? 8.953 -32.969 -31.469 1 93.94 184 VAL A O 1
ATOM 1417 N N . ARG A 1 185 ? 8.812 -34 -29.578 1 93.38 185 ARG A N 1
ATOM 1418 C CA . ARG A 1 185 ? 10.07 -34.688 -29.828 1 93.38 185 ARG A CA 1
ATOM 1419 C C . ARG A 1 185 ? 9.836 -36.188 -30.047 1 93.38 185 ARG A C 1
ATOM 1421 O O . ARG A 1 185 ? 9.305 -36.875 -29.188 1 93.38 185 ARG A O 1
ATOM 1428 N N . ARG A 1 186 ? 10.148 -36.719 -31.203 1 93.81 186 ARG A N 1
ATOM 1429 C CA . ARG A 1 186 ? 10.086 -38.156 -31.578 1 93.81 186 ARG A CA 1
ATOM 1430 C C . ARG A 1 186 ? 11.469 -38.688 -31.922 1 93.81 186 ARG A C 1
ATOM 1432 O O . ARG A 1 186 ? 11.992 -38.438 -33 1 93.81 186 ARG A O 1
ATOM 1439 N N . GLY A 1 187 ? 11.977 -39.438 -31 1 87.56 187 GLY A N 1
ATOM 1440 C CA . GLY A 1 187 ? 13.383 -39.781 -31.156 1 87.56 187 GLY A CA 1
ATOM 1441 C C . GLY A 1 187 ? 14.297 -38.594 -31.125 1 87.56 187 GLY A C 1
ATOM 1442 O O . GLY A 1 187 ? 14.297 -37.812 -30.156 1 87.56 187 GLY A O 1
ATOM 1443 N N . SER A 1 188 ? 15 -38.344 -32.156 1 87.44 188 SER A N 1
ATOM 1444 C CA . SER A 1 188 ? 15.922 -37.219 -32.25 1 87.44 188 SER A CA 1
ATOM 1445 C C . SER A 1 188 ? 15.289 -36.031 -32.969 1 87.44 188 SER A C 1
ATOM 1447 O O . SER A 1 188 ? 15.844 -34.938 -32.938 1 87.44 188 SER A O 1
ATOM 1449 N N . GLU A 1 189 ? 14.109 -36.219 -33.438 1 90.94 189 GLU A N 1
ATOM 1450 C CA . GLU A 1 189 ? 13.453 -35.156 -34.219 1 90.94 189 GLU A CA 1
ATOM 1451 C C . GLU A 1 189 ? 12.594 -34.281 -33.312 1 90.94 189 GLU A C 1
ATOM 1453 O O . GLU A 1 189 ? 11.938 -34.75 -32.406 1 90.94 189 GLU A O 1
ATOM 1458 N N . VAL A 1 190 ? 12.727 -33 -33.562 1 92.38 190 VAL A N 1
ATOM 1459 C CA . VAL A 1 190 ? 11.875 -32 -32.906 1 92.38 190 VAL A CA 1
ATOM 1460 C C . VAL A 1 190 ? 10.93 -31.391 -33.938 1 92.38 190 VAL A C 1
ATOM 1462 O O . VAL A 1 190 ? 11.375 -30.859 -34.969 1 92.38 190 VAL A O 1
ATOM 1465 N N . ILE A 1 191 ? 9.648 -31.484 -33.688 1 91.88 191 ILE A N 1
ATOM 1466 C CA . ILE A 1 191 ? 8.633 -31.078 -34.656 1 91.88 191 ILE A CA 1
ATOM 1467 C C . ILE A 1 191 ? 7.695 -30.047 -34.031 1 91.88 191 ILE A C 1
ATOM 1469 O O . ILE A 1 191 ? 7.227 -30.234 -32.906 1 91.88 191 ILE A O 1
ATOM 1473 N N . ILE A 1 192 ? 7.492 -29 -34.625 1 93.12 192 ILE A N 1
ATOM 1474 C CA . ILE A 1 192 ? 6.355 -28.141 -34.312 1 93.12 192 ILE A CA 1
ATOM 1475 C C . ILE A 1 192 ? 5.121 -28.609 -35.062 1 93.12 192 ILE A C 1
ATOM 1477 O O . ILE A 1 192 ? 4.992 -28.375 -36.281 1 93.12 192 ILE A O 1
ATOM 1481 N N . PRO A 1 193 ? 4.262 -29.125 -34.375 1 91.62 193 PRO A N 1
ATOM 1482 C CA . PRO A 1 193 ? 3.199 -29.859 -35.062 1 91.62 193 PRO A CA 1
ATOM 1483 C C . PRO A 1 193 ? 2.053 -28.953 -35.5 1 91.62 193 PRO A C 1
ATOM 1485 O O . PRO A 1 193 ? 1.893 -27.844 -35 1 91.62 193 PRO A O 1
ATOM 1488 N N . ASN A 1 194 ? 1.372 -29.438 -36.5 1 87.75 194 ASN A N 1
ATOM 1489 C CA . ASN A 1 194 ? 0.092 -28.875 -36.906 1 87.75 194 ASN A CA 1
ATOM 1490 C C . ASN A 1 194 ? -1.071 -29.797 -36.562 1 87.75 194 ASN A C 1
ATOM 1492 O O . ASN A 1 194 ? -0.898 -30.766 -35.844 1 87.75 194 ASN A O 1
ATOM 1496 N N . GLY A 1 195 ? -2.201 -29.484 -37.031 1 88.12 195 GLY A N 1
ATOM 1497 C CA . GLY A 1 195 ? -3.391 -30.234 -36.688 1 88.12 195 GLY A CA 1
ATOM 1498 C C . GLY A 1 195 ? -3.367 -31.656 -37.188 1 88.12 195 GLY A C 1
ATOM 1499 O O . GLY A 1 195 ? -3.99 -32.562 -36.594 1 88.12 195 GLY A O 1
ATOM 1500 N N . ASP A 1 196 ? -2.598 -31.891 -38.219 1 90.75 196 ASP A N 1
ATOM 1501 C CA . ASP A 1 196 ? -2.586 -33.188 -38.844 1 90.75 196 ASP A CA 1
ATOM 1502 C C . ASP A 1 196 ? -1.588 -34.125 -38.188 1 90.75 196 ASP A C 1
ATOM 1504 O O . ASP A 1 196 ? -1.582 -35.344 -38.438 1 90.75 196 ASP A O 1
ATOM 1508 N N . PHE A 1 197 ? -0.876 -33.594 -37.312 1 93.38 197 PHE A N 1
ATOM 1509 C CA . PHE A 1 197 ? 0.129 -34.406 -36.656 1 93.38 197 PHE A CA 1
ATOM 1510 C C . PHE A 1 197 ? -0.529 -35.5 -35.812 1 93.38 197 PHE A C 1
ATOM 1512 O O . PHE A 1 197 ? -1.444 -35.219 -35.031 1 93.38 197 PHE A O 1
ATOM 1519 N N . VAL A 1 198 ? -0.027 -36.688 -35.969 1 95.56 198 VAL A N 1
ATOM 1520 C CA . VAL A 1 198 ? -0.569 -37.812 -35.219 1 95.56 198 VAL A CA 1
ATOM 1521 C C . VAL A 1 198 ? 0.385 -38.188 -34.094 1 95.56 198 VAL A C 1
ATOM 1523 O O . VAL A 1 198 ? 1.563 -38.469 -34.344 1 95.56 198 VAL A O 1
ATOM 1526 N N . ILE A 1 199 ? -0.156 -38.312 -32.906 1 95.19 199 ILE A N 1
ATOM 1527 C CA . ILE A 1 199 ? 0.627 -38.625 -31.734 1 95.19 199 ILE A CA 1
ATOM 1528 C C . ILE A 1 199 ? 0.947 -40.125 -31.703 1 95.19 199 ILE A C 1
ATOM 1530 O O . ILE A 1 199 ? 0.09 -40.969 -32.031 1 95.19 199 ILE A O 1
ATOM 1534 N N . HIS A 1 200 ? 2.156 -40.438 -31.359 1 94.06 200 HIS A N 1
ATOM 1535 C CA . HIS A 1 200 ? 2.578 -41.812 -31.219 1 94.06 200 HIS A CA 1
ATOM 1536 C C . HIS A 1 200 ? 3.053 -42.094 -29.797 1 94.06 200 HIS A C 1
ATOM 1538 O O . HIS A 1 200 ? 3.484 -41.188 -29.078 1 94.06 200 HIS A O 1
ATOM 1544 N N . ASP A 1 201 ? 2.922 -43.375 -29.406 1 92.25 201 ASP A N 1
ATOM 1545 C CA . ASP A 1 201 ? 3.51 -43.812 -28.141 1 92.25 201 ASP A CA 1
ATOM 1546 C C . ASP A 1 201 ? 5.008 -43.5 -28.109 1 92.25 201 ASP A C 1
ATOM 1548 O O . ASP A 1 201 ? 5.711 -43.688 -29.094 1 92.25 201 ASP A O 1
ATOM 1552 N N . GLY A 1 202 ? 5.426 -42.906 -27 1 90.38 202 GLY A N 1
ATOM 1553 C CA . GLY A 1 202 ? 6.832 -42.562 -26.844 1 90.38 202 GLY A CA 1
ATOM 1554 C C . GLY A 1 202 ? 7.148 -41.125 -27.203 1 90.38 202 GLY A C 1
ATOM 1555 O O . GLY A 1 202 ? 8.219 -40.625 -26.859 1 90.38 202 GLY A O 1
ATOM 1556 N N . ASP A 1 203 ? 6.195 -40.531 -27.875 1 93.5 203 ASP A N 1
ATOM 1557 C CA . ASP A 1 203 ? 6.379 -39.094 -28.172 1 93.5 203 ASP A CA 1
ATOM 1558 C C . ASP A 1 203 ? 6.512 -38.281 -26.875 1 93.5 203 ASP A C 1
ATOM 1560 O O . ASP A 1 203 ? 5.836 -38.562 -25.891 1 93.5 203 ASP A O 1
ATOM 1564 N N . ARG A 1 204 ? 7.406 -37.375 -26.891 1 93.62 204 ARG A N 1
ATOM 1565 C CA . ARG A 1 204 ? 7.457 -36.375 -25.844 1 93.62 204 ARG A CA 1
ATOM 1566 C C . ARG A 1 204 ? 6.738 -35.094 -26.266 1 93.62 204 ARG A C 1
ATOM 1568 O O . ARG A 1 204 ? 7.273 -34.312 -27.047 1 93.62 204 ARG A O 1
ATOM 1575 N N . LEU A 1 205 ? 5.66 -34.875 -25.656 1 93.31 205 LEU A N 1
ATOM 1576 C CA . LEU A 1 205 ? 4.836 -33.75 -26.031 1 93.31 205 LEU A CA 1
ATOM 1577 C C . LEU A 1 205 ? 5.133 -32.531 -25.141 1 93.31 205 LEU A C 1
ATOM 1579 O O . LEU A 1 205 ? 5.375 -32.688 -23.938 1 93.31 205 LEU A O 1
ATOM 1583 N N . HIS A 1 206 ? 5.145 -31.375 -25.703 1 92.69 206 HIS A N 1
ATOM 1584 C CA . HIS A 1 206 ? 5.199 -30.094 -25 1 92.69 206 HIS A CA 1
ATOM 1585 C C . HIS A 1 206 ? 3.896 -29.328 -25.172 1 92.69 206 HIS A C 1
ATOM 1587 O O . HIS A 1 206 ? 3.555 -28.906 -26.281 1 92.69 206 HIS A O 1
ATOM 1593 N N . ILE A 1 207 ? 3.244 -29.156 -24.094 1 92.19 207 ILE A N 1
ATOM 1594 C CA . ILE A 1 207 ? 1.946 -28.5 -24.188 1 92.19 207 ILE A CA 1
ATOM 1595 C C . ILE A 1 207 ? 1.982 -27.188 -23.406 1 92.19 207 ILE A C 1
ATOM 1597 O O . ILE A 1 207 ? 2.668 -27.062 -22.391 1 92.19 207 ILE A O 1
ATOM 1601 N N . VAL A 1 208 ? 1.245 -26.219 -23.938 1 91 208 VAL A N 1
ATOM 1602 C CA . VAL A 1 208 ? 1.16 -24.906 -23.328 1 91 208 VAL A CA 1
ATOM 1603 C C . VAL A 1 208 ? -0.293 -24.578 -22.984 1 91 208 VAL A C 1
ATOM 1605 O O . VAL A 1 208 ? -1.191 -24.797 -23.797 1 91 208 VAL A O 1
ATOM 1608 N N . ALA A 1 209 ? -0.518 -24.156 -21.766 1 90.12 209 ALA A N 1
ATOM 1609 C CA . ALA A 1 209 ? -1.836 -23.703 -21.328 1 90.12 209 ALA A CA 1
ATOM 1610 C C . ALA A 1 209 ? -1.755 -23.031 -19.969 1 90.12 209 ALA A C 1
ATOM 1612 O O . ALA A 1 209 ? -0.673 -22.922 -19.375 1 90.12 209 ALA A O 1
ATOM 1613 N N . SER A 1 210 ? -2.84 -22.438 -19.562 1 88.12 210 SER A N 1
ATOM 1614 C CA . SER A 1 210 ? -2.934 -21.969 -18.172 1 88.12 210 SER A CA 1
ATOM 1615 C C . SER A 1 210 ? -2.914 -23.141 -17.203 1 88.12 210 SER A C 1
ATOM 1617 O O . SER A 1 210 ? -3.145 -24.297 -17.578 1 88.12 210 SER A O 1
ATOM 1619 N N . HIS A 1 211 ? -2.633 -22.828 -15.953 1 86.56 211 HIS A N 1
ATOM 1620 C CA . HIS A 1 211 ? -2.582 -23.844 -14.914 1 86.56 211 HIS A CA 1
ATOM 1621 C C . HIS A 1 211 ? -3.871 -24.656 -14.875 1 86.56 211 HIS A C 1
ATOM 1623 O O . HIS A 1 211 ? -3.83 -25.891 -14.828 1 86.56 211 HIS A O 1
ATOM 1629 N N . LYS A 1 212 ? -4.949 -24 -14.977 1 87.12 212 LYS A N 1
ATOM 1630 C CA . LYS A 1 212 ? -6.262 -24.625 -14.914 1 87.12 212 LYS A CA 1
ATOM 1631 C C . LYS A 1 212 ? -6.43 -25.641 -16.047 1 87.12 212 LYS A C 1
ATOM 1633 O O . LYS A 1 212 ? -6.828 -26.781 -15.797 1 87.12 212 LYS A O 1
ATOM 1638 N N . TYR A 1 213 ? -6.047 -25.328 -17.203 1 88.12 213 TYR A N 1
ATOM 1639 C CA . TYR A 1 213 ? -6.285 -26.188 -18.359 1 88.12 213 TYR A CA 1
ATOM 1640 C C . TYR A 1 213 ? -5.277 -27.328 -18.406 1 88.12 213 TYR A C 1
ATOM 1642 O O . TYR A 1 213 ? -5.594 -28.422 -18.875 1 88.12 213 TYR A O 1
ATOM 1650 N N . ILE A 1 214 ? -4.113 -27.031 -17.891 1 88.69 214 ILE A N 1
ATOM 1651 C CA . ILE A 1 214 ? -3.137 -28.109 -17.781 1 88.69 214 ILE A CA 1
ATOM 1652 C C . ILE A 1 214 ? -3.676 -29.188 -16.844 1 88.69 214 ILE A C 1
ATOM 1654 O O . ILE A 1 214 ? -3.627 -30.375 -17.172 1 88.69 214 ILE A O 1
ATOM 1658 N N . GLU A 1 215 ? -4.164 -28.75 -15.75 1 88 215 GLU A N 1
ATOM 1659 C CA . GLU A 1 215 ? -4.711 -29.703 -14.789 1 88 215 GLU A CA 1
ATOM 1660 C C . GLU A 1 215 ? -5.902 -30.469 -15.375 1 88 215 GLU A C 1
ATOM 1662 O O . GLU A 1 215 ? -6.02 -31.672 -15.195 1 88 215 GLU A O 1
ATOM 1667 N N . GLU A 1 216 ? -6.734 -29.781 -16.062 1 87.94 216 GLU A N 1
ATOM 1668 C CA . GLU A 1 216 ? -7.898 -30.391 -16.703 1 87.94 216 GLU A CA 1
ATOM 1669 C C . GLU A 1 216 ? -7.48 -31.422 -17.75 1 87.94 216 GLU A C 1
ATOM 1671 O O . GLU A 1 216 ? -8.086 -32.5 -17.859 1 87.94 216 GLU A O 1
ATOM 1676 N N . PHE A 1 217 ? -6.527 -31.062 -18.5 1 88.25 217 PHE A N 1
ATOM 1677 C CA . PHE A 1 217 ? -6.016 -31.953 -19.531 1 88.25 217 PHE A CA 1
ATOM 1678 C C . PHE A 1 217 ? -5.547 -33.281 -18.938 1 88.25 217 PHE A C 1
ATOM 1680 O O . PHE A 1 217 ? -5.961 -34.344 -19.391 1 88.25 217 PHE A O 1
ATOM 1687 N N . PHE A 1 218 ? -4.793 -33.188 -17.953 1 87.62 218 PHE A N 1
ATOM 1688 C CA . PHE A 1 218 ? -4.215 -34.406 -17.391 1 87.62 218 PHE A CA 1
ATOM 1689 C C . PHE A 1 218 ? -5.254 -35.188 -16.578 1 87.62 218 PHE A C 1
ATOM 1691 O O . PHE A 1 218 ? -5.176 -36.406 -16.453 1 87.62 218 PHE A O 1
ATOM 1698 N N . HIS A 1 219 ? -6.164 -34.438 -16.062 1 84 219 HIS A N 1
ATOM 1699 C CA . HIS A 1 219 ? -7.273 -35.094 -15.391 1 84 219 HIS A CA 1
ATOM 1700 C C . HIS A 1 219 ? -8.078 -35.938 -16.375 1 84 219 HIS A C 1
ATOM 1702 O O . HIS A 1 219 ? -8.555 -37.031 -16.047 1 84 219 HIS A O 1
ATOM 1708 N N . LEU A 1 220 ? -8.164 -35.406 -17.594 1 80.06 220 LEU A N 1
ATOM 1709 C CA . LEU A 1 220 ? -8.984 -36.062 -18.609 1 80.06 220 LEU A CA 1
ATOM 1710 C C . LEU A 1 220 ? -8.234 -37.219 -19.266 1 80.06 220 LEU A C 1
ATOM 1712 O O . LEU A 1 220 ? -8.828 -38.219 -19.609 1 80.06 220 LEU A O 1
ATOM 1716 N N . ILE A 1 221 ? -7.031 -36.969 -19.5 1 78.19 221 ILE A N 1
ATOM 1717 C CA . ILE A 1 221 ? -6.301 -38 -20.25 1 78.19 221 ILE A CA 1
ATOM 1718 C C . ILE A 1 221 ? -5.844 -39.094 -19.312 1 78.19 221 ILE A C 1
ATOM 1720 O O . ILE A 1 221 ? -5.477 -40.188 -19.75 1 78.19 221 ILE A O 1
ATOM 1724 N N . GLY A 1 222 ? -5.695 -38.812 -18.047 1 65.44 222 GLY A N 1
ATOM 1725 C CA . GLY A 1 222 ? -5.156 -39.688 -17.031 1 65.44 222 GLY A CA 1
ATOM 1726 C C . GLY A 1 222 ? -6.055 -40.875 -16.734 1 65.44 222 GLY A C 1
ATOM 1727 O O . GLY A 1 222 ? -7.254 -40.719 -16.484 1 65.44 222 GLY A O 1
ATOM 1728 N N . LYS A 1 223 ? -5.781 -41.969 -17.594 1 56.19 223 LYS A N 1
ATOM 1729 C CA . LYS A 1 223 ? -6.566 -43.219 -17.688 1 56.19 223 LYS A CA 1
ATOM 1730 C C . LYS A 1 223 ? -6.867 -43.781 -16.297 1 56.19 223 LYS A C 1
ATOM 1732 O O . LYS A 1 223 ? -8.023 -44.062 -15.984 1 56.19 223 LYS A O 1
ATOM 1737 N N . ARG A 1 224 ? -5.977 -44.531 -15.703 1 53.53 224 ARG A N 1
ATOM 1738 C CA . ARG A 1 224 ? -6.453 -45.656 -14.898 1 53.53 224 ARG A CA 1
ATOM 1739 C C . ARG A 1 224 ? -6.977 -45.188 -13.547 1 53.53 224 ARG A C 1
ATOM 1741 O O . ARG A 1 224 ? -8.109 -45.469 -13.164 1 53.53 224 ARG A O 1
ATOM 1748 N N . LYS A 1 225 ? -6.012 -44.875 -12.562 1 60.38 225 LYS A N 1
ATOM 1749 C CA . LYS A 1 225 ? -6.434 -44.625 -11.188 1 60.38 225 LYS A CA 1
ATOM 1750 C C . LYS A 1 225 ? -6.34 -43.156 -10.852 1 60.38 225 LYS A C 1
ATOM 1752 O O . LYS A 1 225 ? -5.258 -42.625 -10.555 1 60.38 225 LYS A O 1
ATOM 1757 N N . GLU A 1 226 ? -7.367 -42.312 -11.328 1 71.88 226 GLU A N 1
ATOM 1758 C CA . GLU A 1 226 ? -7.422 -40.875 -11.062 1 71.88 226 GLU A CA 1
ATOM 1759 C C . GLU A 1 226 ? -7.699 -40.625 -9.594 1 71.88 226 GLU A C 1
ATOM 1761 O O . GLU A 1 226 ? -8.594 -41.219 -9 1 71.88 226 GLU A O 1
ATOM 1766 N N . PRO A 1 227 ? -6.754 -39.812 -9.055 1 83.5 227 PRO A N 1
ATOM 1767 C CA . PRO A 1 227 ? -7.055 -39.469 -7.664 1 83.5 227 PRO A CA 1
ATOM 1768 C C . PRO A 1 227 ? -8.422 -38.812 -7.496 1 83.5 227 PRO A C 1
ATOM 1770 O O . PRO A 1 227 ? -8.75 -37.875 -8.219 1 83.5 227 PRO A O 1
ATOM 1773 N N . LYS A 1 228 ? -9.18 -39.344 -6.688 1 90.19 228 LYS A N 1
ATOM 1774 C CA . LYS A 1 228 ? -10.531 -38.844 -6.469 1 90.19 228 LYS A CA 1
ATOM 1775 C C . LYS A 1 228 ? -10.688 -38.281 -5.055 1 90.19 228 LYS A C 1
ATOM 1777 O O . LYS A 1 228 ? -11.297 -37.25 -4.855 1 90.19 228 LYS A O 1
ATOM 1782 N N . ASN A 1 229 ? -10.094 -39 -4.102 1 95.69 229 ASN A N 1
ATOM 1783 C CA . ASN A 1 229 ? -10.227 -38.625 -2.699 1 95.69 229 ASN A CA 1
ATOM 1784 C C . ASN A 1 229 ? -8.922 -38.062 -2.145 1 95.69 229 ASN A C 1
ATOM 1786 O O . ASN A 1 229 ? -7.941 -38.781 -1.991 1 95.69 229 ASN A O 1
ATOM 1790 N N . ILE A 1 230 ? -8.977 -36.812 -1.796 1 97.94 230 ILE A N 1
ATOM 1791 C CA . ILE A 1 230 ? -7.77 -36.156 -1.306 1 97.94 230 ILE A CA 1
ATOM 1792 C C . ILE A 1 230 ? -7.965 -35.75 0.146 1 97.94 230 ILE A C 1
ATOM 1794 O O . ILE A 1 230 ? -8.961 -35.094 0.476 1 97.94 230 ILE A O 1
ATOM 1798 N N . LEU A 1 231 ? -7.047 -36.125 0.965 1 98.44 231 LEU A N 1
ATOM 1799 C CA . LEU A 1 231 ? -7.051 -35.719 2.365 1 98.44 231 LEU A CA 1
ATOM 1800 C C . LEU A 1 231 ? -5.977 -34.656 2.627 1 98.44 231 LEU A C 1
ATOM 1802 O O . LEU A 1 231 ? -4.785 -34.938 2.436 1 98.44 231 LEU A O 1
ATOM 1806 N N . ILE A 1 232 ? -6.402 -33.5 3.047 1 98.69 232 ILE A N 1
ATOM 1807 C CA . ILE A 1 232 ? -5.488 -32.406 3.344 1 98.69 232 ILE A CA 1
ATOM 1808 C C . ILE A 1 232 ? -5.43 -32.156 4.852 1 98.69 232 ILE A C 1
ATOM 1810 O O . ILE A 1 232 ? -6.461 -31.938 5.492 1 98.69 232 ILE A O 1
ATOM 1814 N N . CYS A 1 233 ? -4.23 -32.25 5.395 1 98.56 233 CYS A N 1
ATOM 1815 C CA . CYS A 1 233 ? -4.023 -31.969 6.809 1 98.56 233 CYS A CA 1
ATOM 1816 C C . CYS A 1 233 ? -3.465 -30.578 7.008 1 98.56 233 CYS A C 1
ATOM 1818 O O . CYS A 1 233 ? -2.262 -30.344 6.863 1 98.56 233 CYS A O 1
ATOM 1820 N N . GLY A 1 234 ? -4.262 -29.688 7.52 1 97.75 234 GLY A N 1
ATOM 1821 C CA . GLY A 1 234 ? -3.928 -28.281 7.641 1 97.75 234 GLY A CA 1
ATOM 1822 C C . GLY A 1 234 ? -4.773 -27.391 6.746 1 97.75 234 GLY A C 1
ATOM 1823 O O . GLY A 1 234 ? -4.699 -27.484 5.52 1 97.75 234 GLY A O 1
ATOM 1824 N N . GLY A 1 235 ? -5.488 -26.562 7.344 1 96.94 235 GLY A N 1
ATOM 1825 C CA . GLY A 1 235 ? -6.406 -25.703 6.609 1 96.94 235 GLY A CA 1
ATOM 1826 C C . GLY A 1 235 ? -5.906 -24.281 6.461 1 96.94 235 GLY A C 1
ATOM 1827 O O . GLY A 1 235 ? -6.684 -23.328 6.559 1 96.94 235 GLY A O 1
ATOM 1828 N N . GLY A 1 236 ? -4.621 -24.125 6.32 1 95.62 236 GLY A N 1
ATOM 1829 C CA . GLY A 1 236 ? -4.059 -22.797 6.074 1 95.62 236 GLY A CA 1
ATOM 1830 C C . GLY A 1 236 ? -4.23 -22.328 4.641 1 95.62 236 GLY A C 1
ATOM 1831 O O . GLY A 1 236 ? -5.043 -22.891 3.898 1 95.62 236 GLY A O 1
ATOM 1832 N N . LYS A 1 237 ? -3.504 -21.312 4.23 1 94.88 237 LYS A N 1
ATOM 1833 C CA . LYS A 1 237 ? -3.66 -20.703 2.916 1 94.88 237 LYS A CA 1
ATOM 1834 C C . LYS A 1 237 ? -3.291 -21.672 1.803 1 94.88 237 LYS A C 1
ATOM 1836 O O . LYS A 1 237 ? -3.941 -21.703 0.756 1 94.88 237 LYS A O 1
ATOM 1841 N N . VAL A 1 238 ? -2.252 -22.422 2.031 1 97.31 238 VAL A N 1
ATOM 1842 C CA . VAL A 1 238 ? -1.882 -23.422 1.025 1 97.31 238 VAL A CA 1
ATOM 1843 C C . VAL A 1 238 ? -3.021 -24.422 0.841 1 97.31 238 VAL A C 1
ATOM 1845 O O . VAL A 1 238 ? -3.381 -24.75 -0.289 1 97.31 238 VAL A O 1
ATOM 1848 N N . GLY A 1 239 ? -3.502 -24.891 1.974 1 97.44 239 GLY A N 1
ATOM 1849 C CA . GLY A 1 239 ? -4.625 -25.812 1.928 1 97.44 239 GLY A CA 1
ATOM 1850 C C . GLY A 1 239 ? -5.836 -25.25 1.213 1 97.44 239 GLY A C 1
ATOM 1851 O O . GLY A 1 239 ? -6.488 -25.953 0.435 1 97.44 239 GLY A O 1
ATOM 1852 N N . TYR A 1 240 ? -6.07 -24.031 1.424 1 96.12 240 TYR A N 1
ATOM 1853 C CA . TYR A 1 240 ? -7.188 -23.359 0.777 1 96.12 240 TYR A CA 1
ATOM 1854 C C . TYR A 1 240 ? -7.023 -23.359 -0.738 1 96.12 240 TYR A C 1
ATOM 1856 O O . TYR A 1 240 ? -7.93 -23.766 -1.468 1 96.12 240 TYR A O 1
ATOM 1864 N N . TYR A 1 241 ? -5.887 -22.875 -1.219 1 96.12 241 TYR A N 1
ATOM 1865 C CA . TYR A 1 241 ? -5.637 -22.797 -2.654 1 96.12 241 TYR A CA 1
ATOM 1866 C C . TYR A 1 241 ? -5.676 -24.172 -3.301 1 96.12 241 TYR A C 1
ATOM 1868 O O . TYR A 1 241 ? -6.254 -24.344 -4.379 1 96.12 241 TYR A O 1
ATOM 1876 N N . LEU A 1 242 ? -5.094 -25.078 -2.637 1 97.5 242 LEU A N 1
ATOM 1877 C CA . LEU A 1 242 ? -5.055 -26.438 -3.17 1 97.5 242 LEU A CA 1
ATOM 1878 C C . LEU A 1 242 ? -6.461 -27.031 -3.279 1 97.5 242 LEU A C 1
ATOM 1880 O O . LEU A 1 242 ? -6.832 -27.562 -4.32 1 97.5 242 LEU A O 1
ATOM 1884 N N . ALA A 1 243 ? -7.172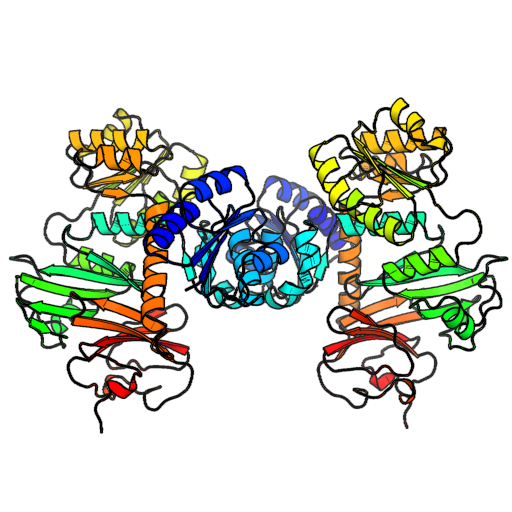 -26.906 -2.166 1 98.06 243 ALA A N 1
ATOM 1885 C CA . ALA A 1 243 ? -8.531 -27.438 -2.146 1 98.06 243 ALA A CA 1
ATOM 1886 C C . ALA A 1 243 ? -9.383 -26.812 -3.24 1 98.06 243 ALA A C 1
ATOM 1888 O O . ALA A 1 243 ? -10.148 -27.5 -3.924 1 98.06 243 ALA A O 1
ATOM 1889 N N . LYS A 1 244 ? -9.273 -25.547 -3.359 1 95.69 244 LYS A N 1
ATOM 1890 C CA . LYS A 1 244 ? -10.047 -24.828 -4.359 1 95.69 244 LYS A CA 1
ATOM 1891 C C . LYS A 1 244 ? -9.773 -25.359 -5.762 1 95.69 244 LYS A C 1
ATOM 1893 O O . LYS A 1 244 ? -10.703 -25.562 -6.551 1 95.69 244 LYS A O 1
ATOM 1898 N N . GLN A 1 245 ? -8.547 -25.594 -6.074 1 93.69 245 GLN A N 1
ATOM 1899 C CA . GLN A 1 245 ? -8.141 -26.109 -7.379 1 93.69 245 GLN A CA 1
ATOM 1900 C C . GLN A 1 245 ? -8.664 -27.531 -7.605 1 93.69 245 GLN A C 1
ATOM 1902 O O . GLN A 1 245 ? -9.242 -27.812 -8.656 1 93.69 245 GLN A O 1
ATOM 1907 N N . LEU A 1 246 ? -8.477 -28.359 -6.648 1 96.06 246 LEU A N 1
ATOM 1908 C CA . LEU A 1 246 ? -8.844 -29.766 -6.789 1 96.06 246 LEU A CA 1
ATOM 1909 C C . LEU A 1 246 ? -10.359 -29.922 -6.867 1 96.06 246 LEU A C 1
ATOM 1911 O O . LEU A 1 246 ? -10.859 -30.75 -7.629 1 96.06 246 LEU A O 1
ATOM 1915 N N . LEU A 1 247 ? -11.07 -29.125 -6.047 1 96.5 247 LEU A N 1
ATOM 1916 C CA . LEU A 1 247 ? -12.523 -29.141 -6.102 1 96.5 247 LEU A CA 1
ATOM 1917 C C . LEU A 1 247 ? -13.023 -28.719 -7.477 1 96.5 247 LEU A C 1
ATOM 1919 O O . LEU A 1 247 ? -14.008 -29.266 -7.984 1 96.5 247 LEU A O 1
ATOM 1923 N N . GLY A 1 248 ? -12.375 -27.812 -8.055 1 92.5 248 GLY A N 1
ATOM 1924 C CA . GLY A 1 248 ? -12.727 -27.328 -9.383 1 92.5 248 GLY A CA 1
ATOM 1925 C C . GLY A 1 248 ? -12.617 -28.406 -10.453 1 92.5 248 GLY A C 1
ATOM 1926 O O . GLY A 1 248 ? -13.266 -28.328 -11.492 1 92.5 248 GLY A O 1
ATOM 1927 N N . LEU A 1 249 ? -11.828 -29.406 -10.164 1 89.81 249 LEU A N 1
ATOM 1928 C CA . LEU A 1 249 ? -11.617 -30.516 -11.102 1 89.81 249 LEU A CA 1
ATOM 1929 C C . LEU A 1 249 ? -12.578 -31.656 -10.805 1 89.81 249 LEU A C 1
ATOM 1931 O O . LEU A 1 249 ? -12.523 -32.688 -11.469 1 89.81 249 LEU A O 1
ATOM 1935 N N . GLY A 1 250 ? -13.367 -31.469 -9.758 1 90.5 250 GLY A N 1
ATOM 1936 C CA . GLY A 1 250 ? -14.383 -32.469 -9.445 1 90.5 250 GLY A CA 1
ATOM 1937 C C . GLY A 1 250 ? -13.914 -33.5 -8.438 1 90.5 250 GLY A C 1
ATOM 1938 O O . GLY A 1 250 ? -14.609 -34.5 -8.188 1 90.5 250 GLY A O 1
ATOM 1939 N N . MET A 1 251 ? -12.836 -33.281 -7.785 1 94.12 251 MET A N 1
ATOM 1940 C CA . MET A 1 251 ? -12.328 -34.219 -6.781 1 94.12 251 MET A CA 1
ATOM 1941 C C . MET A 1 251 ? -13 -33.969 -5.43 1 94.12 251 MET A C 1
ATOM 1943 O O . MET A 1 251 ? -13.547 -32.906 -5.191 1 94.12 251 MET A O 1
ATOM 1947 N N . GLN A 1 252 ? -12.961 -34.969 -4.621 1 96.62 252 GLN A N 1
ATOM 1948 C CA . GLN A 1 252 ? -13.438 -34.844 -3.248 1 96.62 252 GLN A CA 1
ATOM 1949 C C . GLN A 1 252 ? -12.297 -34.469 -2.301 1 96.62 252 GLN A C 1
ATOM 1951 O O . GLN A 1 252 ? -11.289 -35.188 -2.24 1 96.62 252 GLN A O 1
ATOM 1956 N N . VAL A 1 253 ? -12.516 -33.469 -1.586 1 98.19 253 VAL A N 1
ATOM 1957 C CA . VAL A 1 253 ? -11.445 -32.969 -0.735 1 98.19 253 VAL A CA 1
ATOM 1958 C C . VAL A 1 253 ? -11.922 -32.906 0.714 1 98.19 253 VAL A C 1
ATOM 1960 O O . VAL A 1 253 ? -12.984 -32.344 1.002 1 98.19 253 VAL A O 1
ATOM 1963 N N . LYS A 1 254 ? -11.18 -33.531 1.594 1 98.19 254 LYS A N 1
ATOM 1964 C CA . LYS A 1 254 ? -11.359 -33.406 3.039 1 98.19 254 LYS A CA 1
ATOM 1965 C C . LYS A 1 254 ? -10.211 -32.656 3.674 1 98.19 254 LYS A C 1
ATOM 1967 O O . LYS A 1 254 ? -9.039 -32.938 3.414 1 98.19 254 LYS A O 1
ATOM 1972 N N . ILE A 1 255 ? -10.562 -31.672 4.512 1 98.69 255 ILE A N 1
ATOM 1973 C CA . ILE A 1 255 ? -9.539 -30.875 5.176 1 98.69 255 ILE A CA 1
ATOM 1974 C C . ILE A 1 255 ? -9.664 -31.031 6.691 1 98.69 255 ILE A C 1
ATOM 1976 O O . ILE A 1 255 ? -10.742 -30.844 7.254 1 98.69 255 ILE A O 1
ATOM 1980 N N . ILE A 1 256 ? -8.594 -31.375 7.34 1 98.5 256 ILE A N 1
ATOM 1981 C CA . ILE A 1 256 ? -8.547 -31.438 8.797 1 98.5 256 ILE A CA 1
ATOM 1982 C C . ILE A 1 256 ? -7.801 -30.219 9.344 1 98.5 256 ILE A C 1
ATOM 1984 O O . ILE A 1 256 ? -6.633 -30 9.008 1 98.5 256 ILE A O 1
ATOM 1988 N N . GLU A 1 257 ? -8.438 -29.469 10.133 1 98.38 257 GLU A N 1
ATOM 1989 C CA . GLU A 1 257 ? -7.902 -28.234 10.703 1 98.38 257 GLU A CA 1
ATOM 1990 C C . GLU A 1 257 ? -8.312 -28.078 12.164 1 98.38 257 GLU A C 1
ATOM 1992 O O . GLU A 1 257 ? -9.461 -28.359 12.523 1 98.38 257 GLU A O 1
ATOM 1997 N N . GLN A 1 258 ? -7.348 -27.656 12.977 1 97.44 258 GLN A N 1
ATOM 1998 C CA . GLN A 1 258 ? -7.586 -27.641 14.414 1 97.44 258 GLN A CA 1
ATOM 1999 C C . GLN A 1 258 ? -8.219 -26.328 14.852 1 97.44 258 GLN A C 1
ATOM 2001 O O . GLN A 1 258 ? -8.938 -26.281 15.852 1 97.44 258 GLN A O 1
ATOM 2006 N N . ASP A 1 259 ? -7.938 -25.25 14.195 1 96.69 259 ASP A N 1
ATOM 2007 C CA . ASP A 1 259 ? -8.445 -23.922 14.555 1 96.69 259 ASP A CA 1
ATOM 2008 C C . ASP A 1 259 ? -9.898 -23.75 14.117 1 96.69 259 ASP A C 1
ATOM 2010 O O . ASP A 1 259 ? -10.203 -23.781 12.922 1 96.69 259 ASP A O 1
ATOM 2014 N N . TRP A 1 260 ? -10.734 -23.5 15.016 1 96.5 260 TRP A N 1
ATOM 2015 C CA . TRP A 1 260 ? -12.172 -23.438 14.758 1 96.5 260 TRP A CA 1
ATOM 2016 C C . TRP A 1 260 ? -12.508 -22.281 13.82 1 96.5 260 TRP A C 1
ATOM 2018 O O . TRP A 1 260 ? -13.344 -22.422 12.922 1 96.5 260 TRP A O 1
ATOM 2028 N N . LYS A 1 261 ? -11.945 -21.188 14.07 1 92.88 261 LYS A N 1
ATOM 2029 C CA . LYS A 1 261 ? -12.227 -20.031 13.242 1 92.88 261 LYS A CA 1
ATOM 2030 C C . LYS A 1 261 ? -11.82 -20.281 11.789 1 92.88 261 LYS A C 1
ATOM 2032 O O . LYS A 1 261 ? -12.531 -19.891 10.867 1 92.88 261 LYS A O 1
ATOM 2037 N N . LYS A 1 262 ? -10.719 -20.938 11.609 1 94.56 262 LYS A N 1
ATOM 2038 C CA . LYS A 1 262 ? -10.289 -21.297 10.266 1 94.56 262 LYS A CA 1
ATOM 2039 C C . LYS A 1 262 ? -11.273 -22.266 9.609 1 94.56 262 LYS A C 1
ATOM 2041 O O . LYS A 1 262 ? -11.539 -22.172 8.414 1 94.56 262 LYS A O 1
ATOM 2046 N N . CYS A 1 263 ? -11.727 -23.156 10.391 1 97.38 263 CYS A N 1
ATOM 2047 C CA . CYS A 1 263 ? -12.711 -24.109 9.883 1 97.38 263 CYS A CA 1
ATOM 2048 C C . CYS A 1 263 ? -13.961 -23.406 9.391 1 97.38 263 CYS A C 1
ATOM 2050 O O . CYS A 1 263 ? -14.469 -23.719 8.312 1 97.38 263 CYS A O 1
ATOM 2052 N N . GLU A 1 264 ? -14.359 -22.438 10.148 1 95.44 264 GLU A N 1
ATOM 2053 C CA . GLU A 1 264 ? -15.539 -21.672 9.766 1 95.44 264 GLU A CA 1
ATOM 2054 C C . GLU A 1 264 ? -15.305 -20.922 8.453 1 95.44 264 GLU A C 1
ATOM 2056 O O . GLU A 1 264 ? -16.156 -20.938 7.566 1 95.44 264 GLU A O 1
ATOM 2061 N N . ASP A 1 265 ? -14.219 -20.312 8.375 1 92.44 265 ASP A N 1
ATOM 2062 C CA . ASP A 1 265 ? -13.859 -19.578 7.168 1 92.44 265 ASP A CA 1
ATOM 2063 C C . ASP A 1 265 ? -13.805 -20.516 5.957 1 92.44 265 ASP A C 1
ATOM 2065 O O . ASP A 1 265 ? -14.297 -20.172 4.883 1 92.44 265 ASP A O 1
ATOM 2069 N N . LEU A 1 266 ? -13.195 -21.641 6.156 1 96.44 266 LEU A N 1
ATOM 2070 C CA . LEU A 1 266 ? -13.055 -22.609 5.082 1 96.44 266 LEU A CA 1
ATOM 2071 C C . LEU A 1 266 ? -14.422 -23.125 4.633 1 96.44 266 LEU A C 1
ATOM 2073 O O . LEU A 1 266 ? -14.656 -23.312 3.439 1 96.44 266 LEU A O 1
ATOM 2077 N N . CYS A 1 267 ? -15.297 -23.359 5.555 1 96.56 267 CYS A N 1
ATOM 2078 C CA . CYS A 1 267 ? -16.641 -23.812 5.227 1 96.56 267 CYS A CA 1
ATOM 2079 C C . CYS A 1 267 ? -17.359 -22.812 4.324 1 96.56 267 CYS A C 1
ATOM 2081 O O . CYS A 1 267 ? -18.078 -23.203 3.402 1 96.56 267 CYS A O 1
ATOM 2083 N N . ASP A 1 268 ? -17.125 -21.609 4.594 1 92.69 268 ASP A N 1
ATOM 2084 C CA . ASP A 1 268 ? -17.75 -20.547 3.818 1 92.69 268 ASP A CA 1
ATOM 2085 C C . ASP A 1 268 ? -17.156 -20.438 2.42 1 92.69 268 ASP A C 1
ATOM 2087 O O . ASP A 1 268 ? -17.875 -20.234 1.438 1 92.69 268 ASP A O 1
ATOM 2091 N N . GLN A 1 269 ? -15.914 -20.594 2.32 1 92.12 269 GLN A N 1
ATOM 2092 C CA . GLN A 1 269 ? -15.195 -20.328 1.079 1 92.12 269 GLN A CA 1
ATOM 2093 C C . GLN A 1 269 ? -15.164 -21.547 0.178 1 92.12 269 GLN A C 1
ATOM 2095 O O . GLN A 1 269 ? -15.039 -21.438 -1.042 1 92.12 269 GLN A O 1
ATOM 2100 N N . LEU A 1 270 ? -15.227 -22.719 0.844 1 96.81 270 LEU A N 1
ATOM 2101 C CA . LEU A 1 270 ? -15.156 -23.984 0.12 1 96.81 270 LEU A CA 1
ATOM 2102 C C . LEU A 1 270 ? -16.359 -24.859 0.448 1 96.81 270 LEU A C 1
ATOM 2104 O O . LEU A 1 270 ? -16.219 -25.938 1.042 1 96.81 270 LEU A O 1
ATOM 2108 N N . PRO A 1 271 ? -17.484 -24.547 -0.057 1 95.19 271 PRO A N 1
ATOM 2109 C CA . PRO A 1 271 ? -18.703 -25.25 0.335 1 95.19 271 PRO A CA 1
ATOM 2110 C C . PRO A 1 271 ? -18.719 -26.703 -0.109 1 95.19 271 PRO A C 1
ATOM 2112 O O . PRO A 1 271 ? -19.438 -27.531 0.473 1 95.19 271 PRO A O 1
ATOM 2115 N N . LYS A 1 272 ? -17.938 -27.047 -1.063 1 97.25 272 LYS A N 1
ATOM 2116 C CA . LYS A 1 272 ? -17.938 -28.406 -1.581 1 97.25 272 LYS A CA 1
ATOM 2117 C C . LYS A 1 272 ? -16.938 -29.281 -0.835 1 97.25 272 LYS A C 1
ATOM 2119 O O . LYS A 1 272 ? -16.922 -30.516 -1.011 1 97.25 272 LYS A O 1
ATOM 2124 N N . ALA A 1 273 ? -16.125 -28.719 -0.037 1 98.12 273 ALA A N 1
ATOM 2125 C CA . ALA A 1 273 ? -15.133 -29.484 0.72 1 98.12 273 ALA A CA 1
ATOM 2126 C C . ALA A 1 273 ? -15.703 -29.953 2.053 1 98.12 273 ALA A C 1
ATOM 2128 O O . ALA A 1 273 ? -16.625 -29.344 2.594 1 98.12 273 ALA A O 1
ATOM 2129 N N . THR A 1 274 ? -15.266 -31.047 2.516 1 98.19 274 THR A N 1
ATOM 2130 C CA . THR A 1 274 ? -15.562 -31.484 3.873 1 98.19 274 THR A CA 1
ATOM 2131 C C . THR A 1 274 ? -14.516 -30.969 4.855 1 98.19 274 THR A C 1
ATOM 2133 O O . THR A 1 274 ? -13.336 -31.328 4.758 1 98.19 274 THR A O 1
ATOM 2136 N N . ILE A 1 275 ? -15.023 -30.219 5.785 1 98.56 275 ILE A N 1
A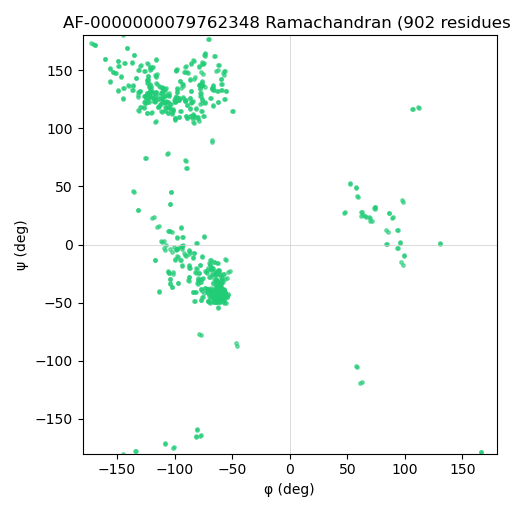TOM 2137 C CA . ILE A 1 275 ? -14.109 -29.625 6.754 1 98.56 275 ILE A CA 1
ATOM 2138 C C . ILE A 1 275 ? -14.266 -30.328 8.109 1 98.56 275 ILE A C 1
ATOM 2140 O O . ILE A 1 275 ? -15.367 -30.359 8.664 1 98.56 275 ILE A O 1
ATOM 2144 N N . ILE A 1 276 ? -13.188 -30.859 8.625 1 98.12 276 ILE A N 1
ATOM 2145 C CA . ILE A 1 276 ? -13.18 -31.547 9.914 1 98.12 276 ILE A CA 1
ATOM 2146 C C . ILE A 1 276 ? -12.359 -30.734 10.914 1 98.12 276 ILE A C 1
ATOM 2148 O O . ILE A 1 276 ? -11.172 -30.484 10.703 1 98.12 276 ILE A O 1
ATOM 2152 N N . CYS A 1 277 ? -13.039 -30.344 12 1 98.25 277 CYS A N 1
ATOM 2153 C CA . CYS A 1 277 ? -12.312 -29.656 13.055 1 98.25 277 CYS A CA 1
ATOM 2154 C C . CYS A 1 277 ? -11.625 -30.641 13.984 1 98.25 277 CYS A C 1
ATOM 2156 O O . CYS A 1 277 ? -12.289 -31.312 14.781 1 98.25 277 CYS A O 1
ATOM 2158 N N . GLY A 1 278 ? -10.352 -30.766 13.836 1 97.31 278 GLY A N 1
ATOM 2159 C CA . GLY A 1 278 ? -9.594 -31.719 14.648 1 97.31 278 GLY A CA 1
ATOM 2160 C C . GLY A 1 278 ? -8.094 -31.578 14.484 1 97.31 278 GLY A C 1
ATOM 2161 O O . GLY A 1 278 ? -7.625 -30.766 13.68 1 97.31 278 GLY A O 1
ATOM 2162 N N . ASN A 1 279 ? -7.43 -32.312 15.305 1 96.44 279 ASN A N 1
ATOM 2163 C CA . ASN A 1 279 ? -5.973 -32.375 15.25 1 96.44 279 ASN A CA 1
ATOM 2164 C C . ASN A 1 279 ? -5.488 -33.438 14.258 1 96.44 279 ASN A C 1
ATOM 2166 O O . ASN A 1 279 ? -5.684 -34.625 14.477 1 96.44 279 ASN A O 1
ATOM 2170 N N . ALA A 1 280 ? -4.812 -32.969 13.273 1 95.44 280 ALA A N 1
ATOM 2171 C CA . ALA A 1 280 ? -4.363 -33.875 12.211 1 95.44 280 ALA A CA 1
ATOM 2172 C C . ALA A 1 280 ? -3.293 -34.844 12.719 1 95.44 280 ALA A C 1
ATOM 2174 O O . ALA A 1 280 ? -3.025 -35.875 12.094 1 95.44 280 ALA A O 1
ATOM 2175 N N . ALA A 1 281 ? -2.682 -34.5 13.812 1 94.19 281 ALA A N 1
ATOM 2176 C CA . ALA A 1 281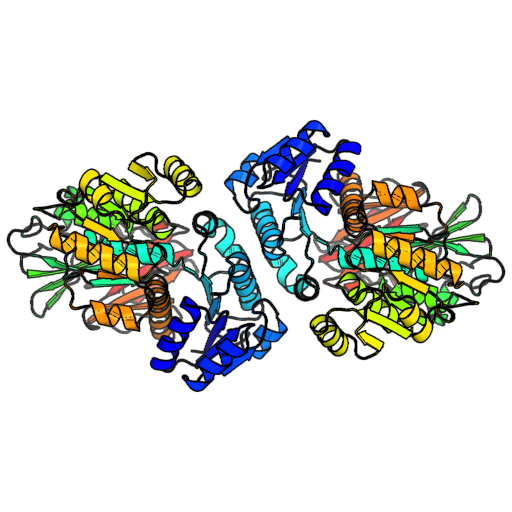 ? -1.645 -35.375 14.375 1 94.19 281 ALA A CA 1
ATOM 2177 C C . ALA A 1 281 ? -2.256 -36.562 15.07 1 94.19 281 ALA A C 1
ATOM 2179 O O . ALA A 1 281 ? -1.548 -37.531 15.414 1 94.19 281 ALA A O 1
ATOM 2180 N N . ASP A 1 282 ? -3.545 -36.562 15.25 1 95.88 282 ASP A N 1
ATOM 2181 C CA . ASP A 1 282 ? -4.258 -37.688 15.844 1 95.88 282 ASP A CA 1
ATOM 2182 C C . ASP A 1 282 ? -4.484 -38.812 14.82 1 95.88 282 ASP A C 1
ATOM 2184 O O . ASP A 1 282 ? -5.418 -38.75 14.023 1 95.88 282 ASP A O 1
ATOM 2188 N N . HIS A 1 283 ? -3.768 -39.844 15.008 1 95.06 283 HIS A N 1
ATOM 2189 C CA . HIS A 1 283 ? -3.816 -40.938 14.055 1 95.06 283 HIS A CA 1
ATOM 2190 C C . HIS A 1 283 ? -5.199 -41.594 14.031 1 95.06 283 HIS A C 1
ATOM 2192 O O . HIS A 1 283 ? -5.66 -42.031 12.977 1 95.06 283 HIS A O 1
ATOM 2198 N N . ASP A 1 284 ? -5.77 -41.656 15.148 1 96.31 284 ASP A N 1
ATOM 2199 C CA . ASP A 1 284 ? -7.105 -42.219 15.211 1 96.31 284 ASP A CA 1
ATOM 2200 C C . ASP A 1 284 ? -8.102 -41.406 14.391 1 96.31 284 ASP A C 1
ATOM 2202 O O . ASP A 1 284 ? -8.969 -41.969 13.719 1 96.31 284 ASP A O 1
ATOM 2206 N N . LEU A 1 285 ? -7.957 -40.219 14.484 1 97.19 285 LEU A N 1
ATOM 2207 C CA . LEU A 1 285 ? -8.828 -39.344 13.695 1 97.19 285 LEU A CA 1
ATOM 2208 C C . LEU A 1 285 ? -8.609 -39.562 12.203 1 97.19 285 LEU A C 1
ATOM 2210 O O . LEU A 1 285 ? -9.57 -39.594 11.43 1 97.19 285 LEU A O 1
ATOM 2214 N N . LEU A 1 286 ? -7.398 -39.656 11.812 1 97.25 286 LEU A N 1
ATOM 2215 C CA . LEU A 1 286 ? -7.074 -39.875 10.406 1 97.25 286 LEU A CA 1
ATOM 2216 C C . LEU A 1 286 ? -7.695 -41.188 9.891 1 97.25 286 LEU A C 1
ATOM 2218 O O . LEU A 1 286 ? -8.219 -41.219 8.781 1 97.25 286 LEU A O 1
ATOM 2222 N N . ILE A 1 287 ? -7.625 -42.156 10.75 1 97 287 ILE A N 1
ATOM 2223 C CA . ILE A 1 287 ? -8.203 -43.469 10.391 1 97 287 ILE A CA 1
ATOM 2224 C C . ILE A 1 287 ? -9.719 -43.344 10.281 1 97 287 ILE A C 1
ATOM 2226 O O . ILE A 1 287 ? -10.32 -43.781 9.305 1 97 287 ILE A O 1
ATOM 2230 N N . GLU A 1 288 ? -10.25 -42.688 11.227 1 96.81 288 GLU A N 1
ATOM 2231 C CA . GLU A 1 288 ? -11.688 -42.469 11.242 1 96.81 288 GLU A CA 1
ATOM 2232 C C . GLU A 1 288 ? -12.148 -41.719 10 1 96.81 288 GLU A C 1
ATOM 2234 O O . GLU A 1 288 ? -13.234 -42 9.469 1 96.81 288 GLU A O 1
ATOM 2239 N N . GLU A 1 289 ? -11.328 -40.875 9.539 1 95.44 289 GLU A N 1
ATOM 2240 C CA . GLU A 1 289 ? -11.711 -40 8.438 1 95.44 289 GLU A CA 1
ATOM 2241 C C . GLU A 1 289 ? -11.32 -40.594 7.094 1 95.44 289 GLU A C 1
ATOM 2243 O O . GLU A 1 289 ? -11.523 -40 6.047 1 95.44 289 GLU A O 1
ATOM 2248 N N . GLY A 1 290 ? -10.711 -41.75 7.086 1 95.12 290 GLY A N 1
ATOM 2249 C CA . GLY A 1 290 ? -10.57 -42.531 5.863 1 95.12 290 GLY A CA 1
ATOM 2250 C C . GLY A 1 290 ? -9.219 -42.344 5.191 1 95.12 290 GLY A C 1
ATOM 2251 O O . GLY A 1 290 ? -9.133 -42.281 3.965 1 95.12 290 GLY A O 1
ATOM 2252 N N . ILE A 1 291 ? -8.18 -42.25 5.961 1 96.69 291 ILE A N 1
ATOM 2253 C CA . ILE A 1 291 ? -6.848 -42.094 5.391 1 96.69 291 ILE A CA 1
ATOM 2254 C C . ILE A 1 291 ? -6.535 -43.312 4.496 1 96.69 291 ILE A C 1
ATOM 2256 O O . ILE A 1 291 ? -5.852 -43.156 3.479 1 96.69 291 ILE A O 1
ATOM 2260 N N . GLU A 1 292 ? -7.055 -44.438 4.797 1 95.44 292 GLU A N 1
ATOM 2261 C CA . GLU A 1 292 ? -6.762 -45.688 4.062 1 95.44 292 GLU A CA 1
ATOM 2262 C C . GLU A 1 292 ? -7.441 -45.688 2.697 1 95.44 292 GLU A C 1
ATOM 2264 O O . GLU A 1 292 ? -7.02 -46.406 1.786 1 95.44 292 GLU A O 1
ATOM 2269 N N . GLN A 1 293 ? -8.422 -44.938 2.58 1 94.56 293 GLN A N 1
ATOM 2270 C CA . GLN A 1 293 ? -9.164 -44.844 1.326 1 94.56 293 GLN A CA 1
ATOM 2271 C C . GLN A 1 293 ? -8.742 -43.656 0.504 1 94.56 293 GLN A C 1
ATOM 2273 O O . GLN A 1 293 ? -9.211 -43.469 -0.621 1 94.56 293 GLN A O 1
ATOM 2278 N N . ALA A 1 294 ? -7.875 -42.875 1.042 1 95.75 294 ALA A N 1
ATOM 2279 C CA . ALA A 1 294 ? -7.461 -41.656 0.353 1 95.75 294 ALA A CA 1
ATOM 2280 C C . ALA A 1 294 ? -6.484 -41.969 -0.776 1 95.75 294 ALA A C 1
ATOM 2282 O O . ALA A 1 294 ? -5.609 -42.812 -0.629 1 95.75 294 ALA A O 1
ATOM 2283 N N . ASP A 1 295 ? -6.695 -41.312 -1.87 1 95.56 295 ASP A N 1
ATOM 2284 C CA . ASP A 1 295 ? -5.781 -41.469 -2.996 1 95.56 295 ASP A CA 1
ATOM 2285 C C . ASP A 1 295 ? -4.512 -40.625 -2.787 1 95.56 295 ASP A C 1
ATOM 2287 O O . ASP A 1 295 ? -3.451 -40.969 -3.312 1 95.56 295 ASP A O 1
ATOM 2291 N N . ALA A 1 296 ? -4.715 -39.594 -2.076 1 96.69 296 ALA A N 1
ATOM 2292 C CA . ALA A 1 296 ? -3.57 -38.75 -1.763 1 96.69 296 ALA A CA 1
ATOM 2293 C C . ALA A 1 296 ? -3.715 -38.125 -0.376 1 96.69 296 ALA A C 1
ATOM 2295 O O . ALA A 1 296 ? -4.828 -37.812 0.058 1 96.69 296 ALA A O 1
ATOM 2296 N N . LEU A 1 297 ? -2.605 -38 0.258 1 98.12 297 LEU A N 1
ATOM 2297 C CA . LEU A 1 297 ? -2.525 -37.25 1.515 1 98.12 297 LEU A CA 1
ATOM 2298 C C . LEU A 1 297 ? -1.53 -36.094 1.406 1 98.12 297 LEU A C 1
ATOM 2300 O O . LEU A 1 297 ? -0.39 -36.312 0.98 1 98.12 297 LEU A O 1
ATOM 2304 N N . VAL A 1 298 ? -2.012 -34.938 1.766 1 98.56 298 VAL A N 1
ATOM 2305 C CA . VAL A 1 298 ? -1.176 -33.75 1.731 1 98.56 298 VAL A CA 1
ATOM 2306 C C . VAL A 1 298 ? -1.072 -33.125 3.133 1 98.56 298 VAL A C 1
ATOM 2308 O O . VAL A 1 298 ? -2.064 -32.656 3.684 1 98.56 298 VAL A O 1
ATOM 2311 N N . SER A 1 299 ? 0.087 -33.156 3.717 1 98.44 299 SER A N 1
ATOM 2312 C CA . SER A 1 299 ? 0.3 -32.625 5.059 1 98.44 299 SER A CA 1
ATOM 2313 C C . SER A 1 299 ? 0.803 -31.172 5.004 1 98.44 299 SER A C 1
ATOM 2315 O O . SER A 1 299 ? 1.956 -30.938 4.645 1 98.44 299 SER A O 1
ATOM 2317 N N . LEU A 1 300 ? -0.038 -30.25 5.52 1 98.44 300 LEU A N 1
ATOM 2318 C CA . LEU A 1 300 ? 0.223 -28.828 5.34 1 98.44 300 LEU A CA 1
ATOM 2319 C C . LEU A 1 300 ? 0.102 -28.094 6.668 1 98.44 300 LEU A C 1
ATOM 2321 O O . LEU A 1 300 ? -0.31 -26.922 6.695 1 98.44 300 LEU A O 1
ATOM 2325 N N . THR A 1 301 ? 0.385 -28.719 7.777 1 96.81 301 THR A N 1
ATOM 2326 C CA . THR A 1 301 ? 0.31 -28.047 9.07 1 96.81 301 THR A CA 1
ATOM 2327 C C . THR A 1 301 ? 1.437 -27.031 9.203 1 96.81 301 THR A C 1
ATOM 2329 O O . THR A 1 301 ? 2.25 -26.859 8.297 1 96.81 301 THR A O 1
ATOM 2332 N N . GLY A 1 302 ? 1.448 -26.297 10.32 1 94.38 302 GLY A N 1
ATOM 2333 C CA . GLY A 1 302 ? 2.424 -25.234 10.523 1 94.38 302 GLY A CA 1
ATOM 2334 C C . GLY A 1 302 ? 3.77 -25.75 11 1 94.38 302 GLY A C 1
ATOM 2335 O O . GLY A 1 302 ? 4.723 -24.984 11.133 1 94.38 302 GLY A O 1
ATOM 2336 N N . MET A 1 303 ? 3.869 -27.094 11.133 1 95 303 MET A N 1
ATOM 2337 C CA . MET A 1 303 ? 5.098 -27.672 11.664 1 95 303 MET A CA 1
ATOM 2338 C C . MET A 1 303 ? 5.676 -28.719 10.719 1 95 303 MET A C 1
ATOM 2340 O O . MET A 1 303 ? 5 -29.688 10.367 1 95 303 MET A O 1
ATOM 2344 N N . ASP A 1 304 ? 6.945 -28.531 10.414 1 95.44 304 ASP A N 1
ATOM 2345 C CA . ASP A 1 304 ? 7.637 -29.453 9.523 1 95.44 304 ASP A CA 1
ATOM 2346 C C . ASP A 1 304 ? 7.602 -30.875 10.078 1 95.44 304 ASP A C 1
ATOM 2348 O O . ASP A 1 304 ? 7.316 -31.828 9.344 1 95.44 304 ASP A O 1
ATOM 2352 N N . GLU A 1 305 ? 7.855 -30.969 11.391 1 94.94 305 GLU A N 1
ATOM 2353 C CA . GLU A 1 305 ? 7.934 -32.281 12.031 1 94.94 305 GLU A CA 1
ATOM 2354 C C . GLU A 1 305 ? 6.598 -33 11.953 1 94.94 305 GLU A C 1
ATOM 2356 O O . GLU A 1 305 ? 6.559 -34.219 11.625 1 94.94 305 GLU A O 1
ATOM 2361 N N . GLU A 1 306 ? 5.613 -32.312 12.211 1 96.25 306 GLU A N 1
ATOM 2362 C CA . GLU A 1 306 ? 4.281 -32.906 12.148 1 96.25 306 GLU A CA 1
ATOM 2363 C C . GLU A 1 306 ? 3.945 -33.375 10.727 1 96.25 306 GLU A C 1
ATOM 2365 O O . GLU A 1 306 ? 3.369 -34.438 10.539 1 96.25 306 GLU A O 1
ATOM 2370 N N . ASN A 1 307 ? 4.273 -32.594 9.773 1 97.31 307 ASN A N 1
ATOM 2371 C CA . ASN A 1 307 ? 3.998 -32.938 8.383 1 97.31 307 ASN A CA 1
ATOM 2372 C C . ASN A 1 307 ? 4.75 -34.188 7.941 1 97.31 307 ASN A C 1
ATOM 2374 O O . ASN A 1 307 ? 4.207 -35.031 7.215 1 97.31 307 ASN A O 1
ATOM 2378 N N . ILE A 1 308 ? 5.973 -34.281 8.391 1 96 308 ILE A N 1
ATOM 2379 C CA . ILE A 1 308 ? 6.789 -35.438 8.055 1 96 308 ILE A CA 1
ATOM 2380 C C . ILE A 1 308 ? 6.184 -36.688 8.688 1 96 308 ILE A C 1
ATOM 2382 O O . ILE A 1 308 ? 6.035 -37.719 8.023 1 96 308 ILE A O 1
ATOM 2386 N N . ILE A 1 309 ? 5.836 -36.562 9.906 1 96.31 309 ILE A N 1
ATOM 2387 C CA . ILE A 1 309 ? 5.27 -37.719 10.633 1 96.31 309 ILE A CA 1
ATOM 2388 C C . ILE A 1 309 ? 3.957 -38.125 9.977 1 96.31 309 ILE A C 1
ATOM 2390 O O . ILE A 1 309 ? 3.709 -39.344 9.789 1 96.31 309 ILE A O 1
ATOM 2394 N N . LEU A 1 310 ? 3.143 -3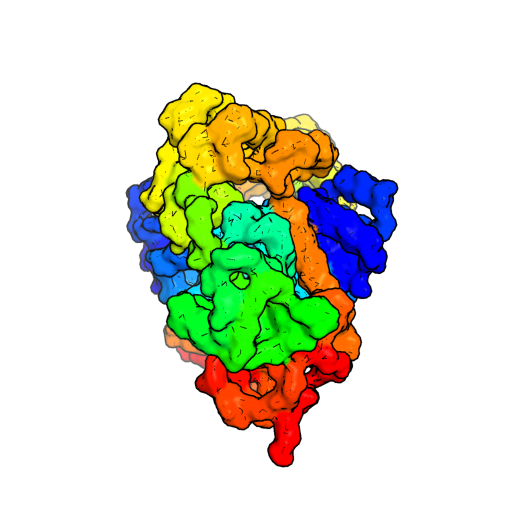7.219 9.656 1 97 310 LEU A N 1
ATOM 2395 C CA . LEU A 1 310 ? 1.877 -37.5 8.984 1 97 310 LEU A CA 1
ATOM 2396 C C . LEU A 1 310 ? 2.109 -38.219 7.66 1 97 310 LEU A C 1
ATOM 2398 O O . LEU A 1 310 ? 1.388 -39.156 7.328 1 97 310 LEU A O 1
ATOM 2402 N N . ALA A 1 311 ? 3.07 -37.75 6.91 1 96.38 311 ALA A N 1
ATOM 2403 C CA . ALA A 1 311 ? 3.408 -38.344 5.625 1 96.38 311 ALA A CA 1
ATOM 2404 C C . ALA A 1 311 ? 3.844 -39.812 5.797 1 96.38 311 ALA A C 1
ATOM 2406 O O . ALA A 1 311 ? 3.424 -40.688 5.039 1 96.38 311 ALA A O 1
ATOM 2407 N N . LEU A 1 312 ? 4.66 -40 6.793 1 95.38 312 LEU A N 1
ATOM 2408 C CA . LEU A 1 312 ? 5.141 -41.375 7.059 1 95.38 312 LEU A CA 1
ATOM 2409 C C . LEU A 1 312 ? 4 -42.281 7.508 1 95.38 312 LEU A C 1
ATOM 2411 O O . LEU A 1 312 ? 3.939 -43.438 7.121 1 95.38 312 LEU A O 1
ATOM 2415 N N . PHE A 1 313 ? 3.174 -41.75 8.32 1 96.81 313 PHE A N 1
ATOM 2416 C CA . PHE A 1 313 ? 1.999 -42.5 8.734 1 96.81 313 PHE A CA 1
ATOM 2417 C C . PHE A 1 313 ? 1.14 -42.875 7.535 1 96.81 313 PHE A C 1
ATOM 2419 O O . PHE A 1 313 ? 0.668 -44 7.434 1 96.81 313 PHE A O 1
ATOM 2426 N N . ALA A 1 314 ? 0.921 -41.969 6.68 1 96.56 314 ALA A N 1
ATOM 2427 C CA . ALA A 1 314 ? 0.164 -42.219 5.457 1 96.56 314 ALA A CA 1
ATOM 2428 C C . ALA A 1 314 ? 0.801 -43.344 4.641 1 96.56 314 ALA A C 1
ATOM 2430 O O . ALA A 1 314 ? 0.097 -44.156 4.047 1 96.56 314 ALA A O 1
ATOM 2431 N N . LYS A 1 315 ? 2.07 -43.312 4.602 1 95.06 315 LYS A N 1
ATOM 2432 C CA . LYS A 1 315 ? 2.797 -44.375 3.887 1 95.06 315 LYS A CA 1
ATOM 2433 C C . LYS A 1 315 ? 2.482 -45.75 4.461 1 95.06 315 LYS A C 1
ATOM 2435 O O . LYS A 1 315 ? 2.252 -46.688 3.713 1 95.06 315 LYS A O 1
ATOM 2440 N N . THR A 1 316 ? 2.49 -45.844 5.742 1 95.5 316 THR A N 1
ATOM 2441 C CA . THR A 1 316 ? 2.193 -47.094 6.402 1 95.5 316 THR A CA 1
ATOM 2442 C C . THR A 1 316 ? 0.757 -47.531 6.125 1 95.5 316 THR A C 1
ATOM 2444 O O . THR A 1 316 ? 0.438 -48.719 6.184 1 95.5 316 THR A O 1
ATOM 2447 N N . LYS A 1 317 ? -0.073 -46.625 5.816 1 96.25 317 LYS A N 1
ATOM 2448 C CA . LYS A 1 317 ? -1.482 -46.906 5.586 1 96.25 317 LYS A CA 1
ATOM 2449 C C . LYS A 1 317 ? -1.755 -47.188 4.105 1 96.25 317 LYS A C 1
ATOM 2451 O O . LYS A 1 317 ? -2.893 -47.438 3.715 1 96.25 317 LYS A O 1
ATOM 2456 N N . GLY A 1 318 ? -0.772 -47 3.297 1 94.31 318 GLY A N 1
ATOM 2457 C CA . GLY A 1 318 ? -0.857 -47.406 1.9 1 94.31 318 GLY A CA 1
ATOM 2458 C C . GLY A 1 318 ? -1.414 -46.312 1.006 1 94.31 318 GLY A C 1
ATOM 2459 O O . GLY A 1 318 ? -1.959 -46.594 -0.063 1 94.31 318 GLY A O 1
ATOM 2460 N N . VAL A 1 319 ? -1.321 -45.062 1.375 1 95.19 319 VAL A N 1
ATOM 2461 C CA . VAL A 1 319 ? -1.781 -43.969 0.534 1 95.19 319 VAL A CA 1
ATOM 2462 C C . VAL A 1 319 ? -0.899 -43.875 -0.708 1 95.19 319 VAL A C 1
ATOM 2464 O O . VAL A 1 319 ? 0.327 -43.969 -0.616 1 95.19 319 VAL A O 1
ATOM 2467 N N . ASP A 1 320 ? -1.47 -43.719 -1.838 1 92 320 ASP A N 1
ATOM 2468 C CA . ASP A 1 320 ? -0.77 -43.781 -3.117 1 92 320 ASP A CA 1
ATOM 2469 C C . ASP A 1 320 ? 0.14 -42.562 -3.318 1 92 320 ASP A C 1
ATOM 2471 O O . ASP A 1 320 ? 1.275 -42.719 -3.777 1 92 320 ASP A O 1
ATOM 2475 N N . LYS A 1 321 ? -0.385 -41.406 -3.096 1 94.62 321 LYS A N 1
ATOM 2476 C CA . LYS A 1 321 ? 0.367 -40.156 -3.283 1 94.62 321 LYS A CA 1
ATOM 2477 C C . LYS A 1 321 ? 0.51 -39.406 -1.967 1 94.62 321 LYS A C 1
ATOM 2479 O O . LYS A 1 321 ? -0.489 -39.094 -1.323 1 94.62 321 LYS A O 1
ATOM 2484 N N . ILE A 1 322 ? 1.743 -39.156 -1.625 1 96.12 322 ILE A N 1
ATOM 2485 C CA . ILE A 1 322 ? 1.995 -38.531 -0.333 1 96.12 322 ILE A CA 1
ATOM 2486 C C . ILE A 1 322 ? 2.828 -37.25 -0.526 1 96.12 322 ILE A C 1
ATOM 2488 O O . ILE A 1 322 ? 3.914 -37.312 -1.107 1 96.12 322 ILE A O 1
ATOM 2492 N N . VAL A 1 323 ? 2.254 -36.125 -0.054 1 97.19 323 VAL A N 1
ATOM 2493 C CA . VAL A 1 323 ? 2.938 -34.844 -0.148 1 97.19 323 VAL A CA 1
ATOM 2494 C C . VAL A 1 323 ? 3.115 -34.25 1.247 1 97.19 323 VAL A C 1
ATOM 2496 O O . VAL A 1 323 ? 2.201 -34.312 2.074 1 97.19 323 VAL A O 1
ATOM 2499 N N . ALA A 1 324 ? 4.273 -33.688 1.527 1 97.56 324 ALA A N 1
ATOM 2500 C CA . ALA A 1 324 ? 4.539 -33.062 2.824 1 97.56 324 ALA A CA 1
ATOM 2501 C C . ALA A 1 324 ? 5.16 -31.688 2.658 1 97.56 324 ALA A C 1
ATOM 2503 O O . ALA A 1 324 ? 6.105 -31.516 1.883 1 97.56 324 ALA A O 1
ATOM 2504 N N . LYS A 1 325 ? 4.621 -30.719 3.363 1 97.5 325 LYS A N 1
ATOM 2505 C CA . LYS A 1 325 ? 5.211 -29.391 3.42 1 97.5 325 LYS A CA 1
ATOM 2506 C C . LYS A 1 325 ? 6.352 -29.328 4.434 1 97.5 325 LYS A C 1
ATOM 2508 O O . LYS A 1 325 ? 6.152 -29.609 5.617 1 97.5 325 LYS A O 1
ATOM 2513 N N . VAL A 1 326 ? 7.539 -29.047 3.984 1 95.56 326 VAL A N 1
ATOM 2514 C CA . VAL A 1 326 ? 8.711 -28.922 4.836 1 95.56 326 VAL A CA 1
ATOM 2515 C C . VAL A 1 326 ? 9.469 -27.641 4.488 1 95.56 326 VAL A C 1
ATOM 2517 O O . VAL A 1 326 ? 10.039 -27.531 3.398 1 95.56 326 VAL A O 1
ATOM 2520 N N . ASN A 1 327 ? 9.539 -26.734 5.379 1 92.62 327 ASN A N 1
ATOM 2521 C CA . ASN A 1 327 ? 10.109 -25.422 5.117 1 92.62 327 ASN A CA 1
ATOM 2522 C C . ASN A 1 327 ? 11.633 -25.422 5.25 1 92.62 327 ASN A C 1
ATOM 2524 O O . ASN A 1 327 ? 12.336 -24.781 4.473 1 92.62 327 ASN A O 1
ATOM 2528 N N . GLU A 1 328 ? 12.07 -26.094 6.219 1 90.94 328 GLU A N 1
ATOM 2529 C CA . GLU A 1 328 ? 13.508 -26.094 6.484 1 90.94 328 GLU A CA 1
ATOM 2530 C C . GLU A 1 328 ? 14.25 -27 5.516 1 90.94 328 GLU A C 1
ATOM 2532 O O . GLU A 1 328 ? 13.945 -28.188 5.422 1 90.94 328 GLU A O 1
ATOM 2537 N N . ASP A 1 329 ? 15.281 -26.5 4.93 1 86.62 329 ASP A N 1
ATOM 2538 C CA . ASP A 1 329 ? 15.984 -27.219 3.875 1 86.62 329 ASP A CA 1
ATOM 2539 C C . ASP A 1 329 ? 16.688 -28.453 4.434 1 86.62 329 ASP A C 1
ATOM 2541 O O . ASP A 1 329 ? 16.672 -29.516 3.807 1 86.62 329 ASP A O 1
ATOM 2545 N N . GLY A 1 330 ? 17.344 -28.281 5.582 1 86.06 330 GLY A N 1
ATOM 2546 C CA . GLY A 1 330 ? 18.031 -29.422 6.176 1 86.06 330 GLY A CA 1
ATOM 2547 C C . GLY A 1 330 ? 17.094 -30.594 6.453 1 86.06 330 GLY A C 1
ATOM 2548 O O . GLY A 1 330 ? 17.453 -31.75 6.188 1 86.06 330 GLY A O 1
ATOM 2549 N N . ARG A 1 331 ? 15.93 -30.422 6.887 1 87.44 331 ARG A N 1
ATOM 2550 C CA . ARG A 1 331 ? 14.938 -31.438 7.18 1 87.44 331 ARG A CA 1
ATOM 2551 C C . ARG A 1 331 ? 14.406 -32.062 5.895 1 87.44 331 ARG A C 1
ATOM 2553 O O . ARG A 1 331 ? 14.125 -33.281 5.852 1 87.44 331 ARG A O 1
ATOM 2560 N N . ALA A 1 332 ? 14.188 -31.188 4.977 1 88.31 332 ALA A N 1
ATOM 2561 C CA . ALA A 1 332 ? 13.703 -31.672 3.686 1 88.31 332 ALA A CA 1
ATOM 2562 C C . ALA A 1 332 ? 14.672 -32.719 3.102 1 88.31 332 ALA A C 1
ATOM 2564 O O . ALA A 1 332 ? 14.242 -33.719 2.564 1 88.31 332 ALA A O 1
ATOM 2565 N N . GLN A 1 333 ? 15.891 -32.406 3.191 1 85.44 333 GLN A N 1
ATOM 2566 C CA . GLN A 1 333 ? 16.906 -33.312 2.668 1 85.44 333 GLN A CA 1
ATOM 2567 C C . GLN A 1 333 ? 16.906 -34.656 3.416 1 85.44 333 GLN A C 1
ATOM 2569 O O . GLN A 1 333 ? 17.094 -35.719 2.812 1 85.44 333 GLN A O 1
ATOM 2574 N N . LEU A 1 334 ? 16.609 -34.562 4.641 1 86.38 334 LEU A N 1
ATOM 2575 C CA . LEU A 1 334 ? 16.641 -35.719 5.508 1 86.38 334 LEU A CA 1
ATOM 2576 C C . LEU A 1 334 ? 15.531 -36.688 5.152 1 86.38 334 LEU A C 1
ATOM 2578 O O . LEU A 1 334 ? 15.688 -37.906 5.316 1 86.38 334 LEU A O 1
ATOM 2582 N N . VAL A 1 335 ? 14.5 -36.219 4.633 1 88.69 335 VAL A N 1
ATOM 2583 C CA . VAL A 1 335 ? 13.336 -37.094 4.492 1 88.69 335 VAL A CA 1
ATOM 2584 C C . VAL A 1 335 ? 13.133 -37.438 3.021 1 88.69 335 VAL A C 1
ATOM 2586 O O . VAL A 1 335 ? 12.18 -38.156 2.67 1 88.69 335 VAL A O 1
ATOM 2589 N N . GLU A 1 336 ? 13.977 -37 2.184 1 82.06 336 GLU A N 1
ATOM 2590 C CA . GLU A 1 336 ? 13.867 -37.219 0.744 1 82.06 336 GLU A CA 1
ATOM 2591 C C . GLU A 1 336 ? 13.789 -38.688 0.418 1 82.06 336 GLU A C 1
ATOM 2593 O O . GLU A 1 336 ? 13.102 -39.094 -0.519 1 82.06 336 GLU A O 1
ATOM 2598 N N . GLU A 1 337 ? 14.375 -39.5 1.222 1 83.31 337 GLU A N 1
ATOM 2599 C CA . GLU A 1 337 ? 14.492 -40.906 0.906 1 83.31 337 GLU A CA 1
ATOM 2600 C C . GLU A 1 337 ? 13.469 -41.75 1.689 1 83.31 337 GLU A C 1
ATOM 2602 O O . GLU A 1 337 ? 13.453 -42.969 1.599 1 83.31 337 GLU A O 1
ATOM 2607 N N . LEU A 1 338 ? 12.578 -41.062 2.301 1 87.19 338 LEU A N 1
ATOM 2608 C CA . LEU A 1 338 ? 11.672 -41.812 3.176 1 87.19 338 LEU A CA 1
ATOM 2609 C C . LEU A 1 338 ? 10.391 -42.188 2.439 1 87.19 338 LEU A C 1
ATOM 2611 O O . LEU A 1 338 ? 9.406 -42.594 3.061 1 87.19 338 LEU A O 1
ATOM 2615 N N . GLY A 1 339 ? 10.375 -42.094 1.119 1 86.06 339 GLY A N 1
ATOM 2616 C CA . GLY A 1 339 ? 9.242 -42.531 0.324 1 86.06 339 GLY A CA 1
ATOM 2617 C C . GLY A 1 339 ? 8.148 -41.5 0.21 1 86.06 339 GLY A C 1
ATOM 2618 O O . GLY A 1 339 ? 7.004 -41.812 -0.115 1 86.06 339 GLY A O 1
ATOM 2619 N N . ILE A 1 340 ? 8.375 -40.344 0.57 1 92.62 340 ILE A N 1
ATOM 2620 C CA . ILE A 1 340 ? 7.457 -39.219 0.347 1 92.62 340 ILE A CA 1
ATOM 2621 C C . ILE A 1 340 ? 7.555 -38.75 -1.103 1 92.62 340 ILE A C 1
ATOM 2623 O O . ILE A 1 340 ? 8.656 -38.5 -1.609 1 92.62 340 ILE A O 1
ATOM 2627 N N . ASP A 1 341 ? 6.449 -38.656 -1.759 1 91.44 341 ASP A N 1
ATOM 2628 C CA . ASP A 1 341 ? 6.445 -38.438 -3.199 1 91.44 341 ASP A CA 1
ATOM 2629 C C . ASP A 1 341 ? 6.902 -37 -3.523 1 91.44 341 ASP A C 1
ATOM 2631 O O . ASP A 1 341 ? 7.578 -36.781 -4.531 1 91.44 341 ASP A O 1
ATOM 2635 N N . LEU A 1 342 ? 6.461 -36.062 -2.684 1 93.62 342 LEU A N 1
ATOM 2636 C CA . LEU A 1 342 ? 6.844 -34.656 -2.918 1 93.62 342 LEU A CA 1
ATOM 2637 C C . LEU A 1 342 ? 7.039 -33.906 -1.6 1 93.62 342 LEU A C 1
ATOM 2639 O O . LEU A 1 342 ? 6.199 -34 -0.703 1 93.62 342 LEU A O 1
ATOM 2643 N N . ILE A 1 343 ? 8.164 -33.344 -1.48 1 94.62 343 ILE A N 1
ATOM 2644 C CA . ILE A 1 343 ? 8.422 -32.375 -0.42 1 94.62 343 ILE A CA 1
ATOM 2645 C C . ILE A 1 343 ? 8.305 -30.969 -0.976 1 94.62 343 ILE A C 1
ATOM 2647 O O . ILE A 1 343 ? 9.016 -30.594 -1.918 1 94.62 343 ILE A O 1
ATOM 2651 N N . VAL A 1 344 ? 7.41 -30.188 -0.334 1 94.75 344 VAL A N 1
ATOM 2652 C CA . VAL A 1 344 ? 7.137 -28.875 -0.933 1 94.75 344 VAL A CA 1
ATOM 2653 C C . VAL A 1 344 ? 7.41 -27.766 0.087 1 94.75 344 VAL A C 1
ATOM 2655 O O . VAL A 1 344 ? 7.25 -27.984 1.292 1 94.75 344 VAL A O 1
ATOM 2658 N N . SER A 1 345 ? 7.875 -26.688 -0.367 1 95 345 SER A N 1
ATOM 2659 C CA . SER A 1 345 ? 8.07 -25.469 0.413 1 95 345 SER A CA 1
ATOM 2660 C C . SER A 1 345 ? 7.613 -24.234 -0.361 1 95 345 SER A C 1
ATOM 2662 O O . SER A 1 345 ? 7.957 -24.062 -1.533 1 95 345 SER A O 1
ATOM 2664 N N . ALA A 1 346 ? 6.832 -23.375 0.331 1 94.75 346 ALA A N 1
ATOM 2665 C CA . ALA A 1 346 ? 6.336 -22.172 -0.315 1 94.75 346 ALA A CA 1
ATOM 2666 C C . ALA A 1 346 ? 7.484 -21.25 -0.711 1 94.75 346 ALA A C 1
ATOM 2668 O O . ALA A 1 346 ? 7.441 -20.609 -1.767 1 94.75 346 ALA A O 1
ATOM 2669 N N . LYS A 1 347 ? 8.484 -21.172 0.165 1 95 347 LYS A N 1
ATOM 2670 C CA . LYS A 1 347 ? 9.602 -20.266 -0.12 1 95 347 LYS A CA 1
ATOM 2671 C C . LYS A 1 347 ? 10.359 -20.719 -1.364 1 95 347 LYS A C 1
ATOM 2673 O O . LYS A 1 347 ? 10.719 -19.906 -2.207 1 95 347 LYS A O 1
ATOM 2678 N N . THR A 1 348 ? 10.547 -22.047 -1.51 1 92.31 348 THR A N 1
ATOM 2679 C CA . THR A 1 348 ? 11.273 -22.578 -2.656 1 92.31 348 THR A CA 1
ATOM 2680 C C . THR A 1 348 ? 10.461 -22.422 -3.938 1 92.31 348 THR A C 1
ATOM 2682 O O . THR A 1 348 ? 11 -22 -4.969 1 92.31 348 THR A O 1
ATOM 2685 N N . ALA A 1 349 ? 9.203 -22.75 -3.83 1 91.56 349 ALA A N 1
ATOM 2686 C CA . ALA A 1 349 ? 8.328 -22.609 -4.988 1 91.56 349 ALA A CA 1
ATOM 2687 C C . ALA A 1 349 ? 8.289 -21.172 -5.484 1 91.56 349 ALA A C 1
ATOM 2689 O O . ALA A 1 349 ? 8.273 -20.922 -6.691 1 91.56 349 ALA A O 1
ATOM 2690 N N . THR A 1 350 ? 8.281 -20.25 -4.598 1 94.12 350 THR A N 1
ATOM 2691 C CA . THR A 1 350 ? 8.227 -18.828 -4.93 1 94.12 350 THR A CA 1
ATOM 2692 C C . THR A 1 350 ? 9.539 -18.359 -5.551 1 94.12 350 THR A C 1
ATOM 2694 O O . THR A 1 350 ? 9.539 -17.672 -6.57 1 94.12 350 THR A O 1
ATOM 2697 N N . ALA A 1 351 ? 10.641 -18.719 -4.891 1 93.38 351 ALA A N 1
ATOM 2698 C CA . ALA A 1 351 ? 11.953 -18.359 -5.426 1 93.38 351 ALA A CA 1
ATOM 2699 C C . ALA A 1 351 ? 12.133 -18.891 -6.84 1 93.38 351 ALA A C 1
ATOM 2701 O O . ALA A 1 351 ? 12.648 -18.188 -7.715 1 93.38 351 ALA A O 1
ATOM 2702 N N . ASP A 1 352 ? 11.664 -20.109 -7.035 1 87.38 352 ASP A N 1
ATOM 2703 C CA . ASP A 1 352 ? 11.781 -20.719 -8.352 1 87.38 352 ASP A CA 1
ATOM 2704 C C . ASP A 1 352 ? 10.984 -19.938 -9.398 1 87.38 352 ASP A C 1
ATOM 2706 O O . ASP A 1 352 ? 11.438 -19.766 -10.531 1 87.38 352 ASP A O 1
ATOM 2710 N N . ALA A 1 353 ? 9.82 -19.578 -9.031 1 88.75 353 ALA A N 1
ATOM 2711 C CA . ALA A 1 353 ? 8.984 -18.797 -9.938 1 88.75 353 ALA A CA 1
ATOM 2712 C C . ALA A 1 353 ? 9.656 -17.484 -10.312 1 88.75 353 ALA A C 1
ATOM 2714 O O . ALA A 1 353 ? 9.641 -17.078 -11.477 1 88.75 353 ALA A O 1
ATOM 2715 N N . ILE A 1 354 ? 10.266 -16.781 -9.352 1 93.12 354 ILE A N 1
ATOM 2716 C CA . ILE A 1 354 ? 10.922 -15.5 -9.594 1 93.12 354 ILE A CA 1
ATOM 2717 C C . ILE A 1 354 ? 12.18 -15.719 -10.43 1 93.12 354 ILE A C 1
ATOM 2719 O O . ILE A 1 354 ? 12.469 -14.938 -11.344 1 93.12 354 ILE A O 1
ATOM 2723 N N . MET A 1 355 ? 12.906 -16.812 -10.141 1 89.25 355 MET A N 1
ATOM 2724 C CA . MET A 1 355 ? 14.109 -17.125 -10.906 1 89.25 355 MET A CA 1
ATOM 2725 C C . MET A 1 355 ? 13.773 -17.375 -12.367 1 89.25 355 MET A C 1
ATOM 2727 O O . MET A 1 355 ? 14.539 -16.984 -13.258 1 89.25 355 MET A O 1
ATOM 2731 N N . SER A 1 356 ? 12.68 -18.125 -12.562 1 84.12 356 SER A N 1
ATOM 2732 C CA . SER A 1 356 ? 12.234 -18.359 -13.93 1 84.12 356 SER A CA 1
ATOM 2733 C C . SER A 1 356 ? 12 -17.031 -14.664 1 84.12 356 SER A C 1
ATOM 2735 O O . SER A 1 356 ? 12.367 -16.891 -15.828 1 84.12 356 SER A O 1
ATOM 2737 N N . TYR A 1 357 ? 11.438 -16.078 -14.023 1 87.06 357 TYR A N 1
ATOM 2738 C CA . TYR A 1 357 ? 11.203 -14.75 -14.578 1 87.06 357 TYR A CA 1
ATOM 2739 C C . TYR A 1 357 ? 12.523 -14.062 -14.891 1 87.06 357 TYR A C 1
ATOM 2741 O O . TYR A 1 357 ? 12.68 -13.469 -15.969 1 87.06 357 TYR A O 1
ATOM 2749 N N . VAL A 1 358 ? 13.477 -14.133 -13.977 1 89.19 358 VAL A N 1
ATOM 2750 C CA . VAL A 1 358 ? 14.766 -13.469 -14.117 1 89.19 358 VAL A CA 1
ATOM 2751 C C . VAL A 1 358 ? 15.523 -14.047 -15.312 1 89.19 358 VAL A C 1
ATOM 2753 O O . VAL A 1 358 ? 16.078 -13.305 -16.125 1 89.19 358 VAL A O 1
ATOM 2756 N N . ARG A 1 359 ? 15.523 -15.352 -15.414 1 82.25 359 ARG A N 1
ATOM 2757 C CA . ARG A 1 359 ? 16.234 -16.031 -16.5 1 82.25 359 ARG A CA 1
ATOM 2758 C C . ARG A 1 359 ? 15.617 -15.672 -17.859 1 82.25 359 ARG A C 1
ATOM 2760 O O . ARG A 1 359 ? 16.344 -15.453 -18.828 1 82.25 359 ARG A O 1
ATOM 2767 N N . ALA A 1 360 ? 14.305 -15.664 -17.859 1 78.88 360 ALA A N 1
ATOM 2768 C CA . ALA A 1 360 ? 13.609 -15.305 -19.094 1 78.88 360 ALA A CA 1
ATOM 2769 C C . ALA A 1 360 ? 13.977 -13.891 -19.531 1 78.88 360 ALA A C 1
ATOM 2771 O O . ALA A 1 360 ? 14.164 -13.625 -20.734 1 78.88 360 ALA A O 1
ATOM 2772 N N . ARG A 1 361 ? 14.141 -13.008 -18.625 1 81 361 ARG A N 1
ATOM 2773 C CA . ARG A 1 361 ? 14.445 -11.602 -18.906 1 81 361 ARG A CA 1
ATOM 2774 C C . ARG A 1 361 ? 15.898 -11.438 -19.344 1 81 361 ARG A C 1
ATOM 2776 O O . ARG A 1 361 ? 16.203 -10.594 -20.188 1 81 361 ARG A O 1
ATOM 2783 N N . GLN A 1 362 ? 16.688 -12.125 -18.688 1 76.94 362 GLN A N 1
ATOM 2784 C CA . GLN A 1 362 ? 18.109 -12.055 -19.031 1 76.94 362 GLN A CA 1
ATOM 2785 C C . GLN A 1 362 ? 18.344 -12.484 -20.469 1 76.94 362 GLN A C 1
ATOM 2787 O O . GLN A 1 362 ? 19.156 -11.883 -21.172 1 76.94 362 GLN A O 1
ATOM 2792 N N . ASN A 1 363 ? 17.594 -13.469 -20.828 1 67.94 363 ASN A N 1
ATOM 2793 C CA . ASN A 1 363 ? 17.734 -14.016 -22.172 1 67.94 363 ASN A CA 1
ATOM 2794 C C . ASN A 1 363 ? 17.234 -13.039 -23.234 1 67.94 363 ASN A C 1
ATOM 2796 O O . ASN A 1 363 ? 17.641 -13.109 -24.391 1 67.94 363 ASN A O 1
ATOM 2800 N N . SER A 1 364 ? 16.391 -12.102 -22.844 1 67.06 364 SER A N 1
ATOM 2801 C CA . SER A 1 364 ? 15.781 -11.18 -23.797 1 67.06 364 SER A CA 1
ATOM 2802 C C . SER A 1 364 ? 16.594 -9.891 -23.922 1 67.06 364 SER A C 1
ATOM 2804 O O . SER A 1 364 ? 16.375 -9.102 -24.844 1 67.06 364 SER A O 1
ATOM 2806 N N . LEU A 1 365 ? 17.391 -9.641 -23.047 1 61.41 365 LEU A N 1
ATOM 2807 C CA . LEU A 1 365 ? 18.141 -8.383 -23.016 1 61.41 365 LEU A CA 1
ATOM 2808 C C . LEU A 1 365 ? 18.891 -8.164 -24.312 1 61.41 365 LEU A C 1
ATOM 2810 O O . LEU A 1 365 ? 19.203 -7.023 -24.672 1 61.41 365 LEU A O 1
ATOM 2814 N N . LYS A 1 366 ? 18.969 -9.234 -25.109 1 57.59 366 LYS A N 1
ATOM 2815 C CA . LYS A 1 366 ? 19.703 -9.109 -26.359 1 57.59 366 LYS A CA 1
ATOM 2816 C C . LYS A 1 366 ? 18.797 -8.594 -27.469 1 57.59 366 LYS A C 1
ATOM 2818 O O . LYS A 1 366 ? 19.297 -8.117 -28.5 1 57.59 366 LYS A O 1
ATOM 2823 N N . ASN A 1 367 ? 17.516 -8.742 -27.156 1 59.53 367 ASN A N 1
ATOM 2824 C CA . ASN A 1 367 ? 16.531 -8.32 -28.141 1 59.53 367 ASN A CA 1
ATOM 2825 C C . ASN A 1 367 ? 15.516 -7.348 -27.547 1 59.53 367 ASN A C 1
ATOM 2827 O O . ASN A 1 367 ? 14.703 -7.734 -26.719 1 59.53 367 ASN A O 1
ATOM 2831 N N . VAL A 1 368 ? 15.508 -6.254 -28.062 1 58.09 368 VAL A N 1
ATOM 2832 C CA . VAL A 1 368 ? 14.781 -5.129 -27.484 1 58.09 368 VAL A CA 1
ATOM 2833 C C . VAL A 1 368 ? 13.281 -5.383 -27.578 1 58.09 368 VAL A C 1
ATOM 2835 O O . VAL A 1 368 ? 12.516 -4.945 -26.703 1 58.09 368 VAL A O 1
ATOM 2838 N N . ASN A 1 369 ? 12.93 -6.215 -28.469 1 69.12 369 ASN A N 1
ATOM 2839 C CA . ASN A 1 369 ? 11.5 -6.379 -28.688 1 69.12 369 ASN A CA 1
ATOM 2840 C C . ASN A 1 369 ? 10.953 -7.598 -27.953 1 69.12 369 ASN A C 1
ATOM 2842 O O . ASN A 1 369 ? 9.742 -7.801 -27.891 1 69.12 369 ASN A O 1
ATOM 2846 N N . VAL A 1 370 ? 11.883 -8.305 -27.484 1 71.44 370 VAL A N 1
ATOM 2847 C CA . VAL A 1 370 ? 11.477 -9.531 -26.812 1 71.44 370 VAL A CA 1
ATOM 2848 C C . VAL A 1 370 ? 11.391 -9.281 -25.297 1 71.44 370 VAL A C 1
ATOM 2850 O O . VAL A 1 370 ? 12.359 -8.852 -24.688 1 71.44 370 VAL A O 1
ATOM 2853 N N . GLU A 1 371 ? 10.289 -9.57 -24.812 1 73.25 371 GLU A N 1
ATOM 2854 C CA . GLU A 1 371 ? 10.078 -9.375 -23.391 1 73.25 371 GLU A CA 1
ATOM 2855 C C . GLU A 1 371 ? 10.758 -10.477 -22.578 1 73.25 371 GLU A C 1
ATOM 2857 O O . GLU A 1 371 ? 11.383 -10.195 -21.547 1 73.25 371 GLU A O 1
ATOM 2862 N N . SER A 1 372 ? 10.594 -11.719 -23 1 79.44 372 SER A N 1
ATOM 2863 C CA . SER A 1 372 ? 11.164 -12.875 -22.328 1 79.44 372 SER A CA 1
ATOM 2864 C C . SER A 1 372 ? 11.438 -14.016 -23.312 1 79.44 372 SER A C 1
ATOM 2866 O O . SER A 1 372 ? 10.75 -14.141 -24.328 1 79.44 372 SER A O 1
ATOM 2868 N N . MET A 1 373 ? 12.398 -14.75 -23.078 1 77.69 373 MET A N 1
ATOM 2869 C CA . MET A 1 373 ? 12.766 -15.898 -23.906 1 77.69 373 MET A CA 1
ATOM 2870 C C . MET A 1 373 ? 12.977 -17.141 -23.047 1 77.69 373 MET A C 1
ATOM 2872 O O . MET A 1 373 ? 13.656 -17.078 -22.016 1 77.69 373 MET A O 1
ATOM 2876 N N . TYR A 1 374 ? 12.359 -18.203 -23.5 1 78.5 374 TYR A N 1
ATOM 2877 C CA . TYR A 1 374 ? 12.477 -19.484 -22.797 1 78.5 374 TYR A CA 1
ATOM 2878 C C . TYR A 1 374 ? 13.031 -20.562 -23.719 1 78.5 374 TYR A C 1
ATOM 2880 O O . TYR A 1 374 ? 12.625 -20.672 -24.875 1 78.5 374 TYR A O 1
ATOM 2888 N N . GLN A 1 375 ? 13.992 -21.219 -23.297 1 78.19 375 GLN A N 1
ATOM 2889 C CA . GLN A 1 375 ? 14.555 -22.328 -24.047 1 78.19 375 GLN A CA 1
ATOM 2890 C C . GLN A 1 375 ? 13.875 -23.641 -23.688 1 78.19 375 GLN A C 1
ATOM 2892 O O . GLN A 1 375 ? 13.711 -23.953 -22.516 1 78.19 375 GLN A O 1
ATOM 2897 N N . LEU A 1 376 ? 13.398 -24.234 -24.766 1 78.44 376 LEU A N 1
ATOM 2898 C CA . LEU A 1 376 ? 12.727 -25.531 -24.609 1 78.44 376 LEU A CA 1
ATOM 2899 C C . LEU A 1 376 ? 13.5 -26.625 -25.328 1 78.44 376 LEU A C 1
ATOM 2901 O O . LEU A 1 376 ? 14.32 -26.344 -26.203 1 78.44 376 LEU A O 1
ATOM 2905 N N . VAL A 1 377 ? 13.289 -27.844 -24.969 1 81.06 377 VAL A N 1
ATOM 2906 C CA . VAL A 1 377 ? 13.805 -29.031 -25.641 1 81.06 377 VAL A CA 1
ATOM 2907 C C . VAL A 1 377 ? 15.312 -28.922 -25.812 1 81.06 377 VAL A C 1
ATOM 2909 O O . VAL A 1 377 ? 15.828 -29 -26.938 1 81.06 377 VAL A O 1
ATOM 2912 N N . GLY A 1 378 ? 15.891 -28.672 -24.797 1 75.06 378 GLY A N 1
ATOM 2913 C CA . GLY A 1 378 ? 17.344 -28.594 -24.797 1 75.06 378 GLY A CA 1
ATOM 2914 C C . GLY A 1 378 ? 17.875 -27.438 -25.641 1 75.06 378 GLY A C 1
ATOM 2915 O O . GLY A 1 378 ? 18.938 -27.547 -26.25 1 75.06 378 GLY A O 1
ATOM 2916 N N . GLY A 1 379 ? 17.078 -26.469 -25.797 1 79.38 379 GLY A N 1
ATOM 2917 C CA . GLY A 1 379 ? 17.531 -25.297 -26.531 1 79.38 379 GLY A CA 1
ATOM 2918 C C . GLY A 1 379 ? 17.188 -25.344 -28 1 79.38 379 GLY A C 1
ATOM 2919 O O . GLY A 1 379 ? 17.422 -24.375 -28.734 1 79.38 379 GLY A O 1
ATOM 2920 N N . ARG A 1 380 ? 16.609 -26.391 -28.438 1 85.81 380 ARG A N 1
ATOM 2921 C CA . ARG A 1 380 ? 16.297 -26.547 -29.859 1 85.81 380 ARG A CA 1
ATOM 2922 C C . ARG A 1 380 ? 15.023 -25.812 -30.219 1 85.81 380 ARG A C 1
ATOM 2924 O O . ARG A 1 380 ? 14.773 -25.547 -31.406 1 85.81 380 ARG A O 1
ATOM 2931 N N . VAL A 1 381 ? 14.203 -25.516 -29.281 1 88.12 381 VAL A N 1
ATOM 2932 C CA . VAL A 1 381 ? 12.984 -24.734 -29.453 1 88.12 381 VAL A CA 1
ATOM 2933 C C . VAL A 1 381 ? 12.992 -23.531 -28.516 1 88.12 381 VAL A C 1
ATOM 2935 O O . VAL A 1 381 ? 13.516 -23.609 -27.406 1 88.12 381 VAL A O 1
ATOM 2938 N N . GLU A 1 382 ? 12.57 -22.453 -29 1 86.75 382 GLU A N 1
ATOM 2939 C CA . GLU A 1 382 ? 12.477 -21.266 -28.188 1 86.75 382 GLU A CA 1
ATOM 2940 C C . GLU A 1 382 ? 11.047 -20.734 -28.125 1 86.75 382 GLU A C 1
ATOM 2942 O O . GLU A 1 382 ? 10.312 -20.797 -29.109 1 86.75 382 GLU A O 1
ATOM 2947 N N . ALA A 1 383 ? 10.672 -20.406 -26.891 1 86.75 383 ALA A N 1
ATOM 2948 C CA . ALA A 1 383 ? 9.438 -19.656 -26.719 1 86.75 383 ALA A CA 1
ATOM 2949 C C . ALA A 1 383 ? 9.734 -18.172 -26.469 1 86.75 383 ALA A C 1
ATOM 2951 O O . ALA A 1 383 ? 10.383 -17.828 -25.469 1 86.75 383 ALA A O 1
ATOM 2952 N N . LEU A 1 384 ? 9.305 -17.328 -27.344 1 87.56 384 LEU A N 1
ATOM 2953 C CA . LEU A 1 384 ? 9.578 -15.906 -27.297 1 87.56 384 LEU A CA 1
ATOM 2954 C C . LEU A 1 384 ? 8.305 -15.117 -27 1 87.56 384 LEU A C 1
ATOM 2956 O O . LEU A 1 384 ? 7.281 -15.312 -27.656 1 87.56 384 LEU A O 1
ATOM 2960 N N . GLU A 1 385 ? 8.414 -14.305 -26 1 88.44 385 GLU A N 1
ATOM 2961 C CA . GLU A 1 385 ? 7.289 -13.438 -25.672 1 88.44 385 GLU A CA 1
ATOM 2962 C C . GLU A 1 385 ? 7.488 -12.031 -26.234 1 88.44 385 GLU A C 1
ATOM 2964 O O . GLU A 1 385 ? 8.492 -11.375 -25.922 1 88.44 385 GLU A O 1
ATOM 2969 N N . PHE A 1 386 ? 6.555 -11.547 -27.047 1 87.12 386 PHE A N 1
ATOM 2970 C CA . PHE A 1 386 ? 6.578 -10.219 -27.625 1 87.12 386 PHE A CA 1
ATOM 2971 C C . PHE A 1 386 ? 5.445 -9.359 -27.078 1 87.12 386 PHE A C 1
ATOM 2973 O O . PHE A 1 386 ? 4.324 -9.844 -26.891 1 87.12 386 PHE A O 1
ATOM 2980 N N . ILE A 1 387 ? 5.809 -8.109 -26.766 1 86.94 387 ILE A N 1
ATOM 2981 C CA . ILE A 1 387 ? 4.773 -7.152 -26.391 1 86.94 387 ILE A CA 1
ATOM 2982 C C . ILE A 1 387 ? 4.43 -6.273 -27.578 1 86.94 387 ILE A C 1
ATOM 2984 O O . ILE A 1 387 ? 5.309 -5.648 -28.172 1 86.94 387 ILE A O 1
ATOM 2988 N N . ILE A 1 388 ? 3.143 -6.234 -27.891 1 90 388 ILE A N 1
ATOM 2989 C CA . ILE A 1 388 ? 2.691 -5.457 -29.047 1 90 388 ILE A CA 1
ATOM 2990 C C . ILE A 1 388 ? 2.373 -4.027 -28.609 1 90 388 ILE A C 1
ATOM 2992 O O . ILE A 1 388 ? 1.32 -3.773 -28.016 1 90 388 ILE A O 1
ATOM 2996 N N . LYS A 1 389 ? 3.133 -3.094 -28.969 1 84.56 389 LYS A N 1
ATOM 2997 C CA . LYS A 1 389 ? 3.016 -1.727 -28.469 1 84.56 389 LYS A CA 1
ATOM 2998 C C . LYS A 1 389 ? 2.223 -0.854 -29.438 1 84.56 389 LYS A C 1
ATOM 3000 O O . LYS A 1 389 ? 1.577 0.112 -29.031 1 84.56 389 LYS A O 1
ATOM 3005 N N . GLU A 1 390 ? 2.365 -1.148 -30.703 1 89 390 GLU A N 1
ATOM 3006 C CA . GLU A 1 390 ? 1.702 -0.341 -31.719 1 89 390 GLU A CA 1
ATOM 3007 C C . GLU A 1 390 ? 1.176 -1.212 -32.844 1 89 390 GLU A C 1
ATOM 3009 O O . GLU A 1 390 ? 1.473 -2.406 -32.906 1 89 390 GLU A O 1
ATOM 3014 N N . LYS A 1 391 ? 0.371 -0.53 -33.656 1 91 391 LYS A N 1
ATOM 3015 C CA . LYS A 1 391 ? -0.178 -1.234 -34.812 1 91 391 LYS A CA 1
ATOM 3016 C C . LYS A 1 391 ? 0.917 -1.581 -35.812 1 91 391 LYS A C 1
ATOM 3018 O O . LYS A 1 391 ? 1.806 -0.768 -36.062 1 91 391 LYS A O 1
ATOM 3023 N N . THR A 1 392 ? 0.871 -2.779 -36.25 1 89.19 392 THR A N 1
ATOM 3024 C CA . THR A 1 392 ? 1.822 -3.273 -37.25 1 89.19 392 THR A CA 1
ATOM 3025 C C . THR A 1 392 ? 1.103 -4.039 -38.344 1 89.19 392 THR A C 1
ATOM 3027 O O . THR A 1 392 ? -0.128 -4.117 -38.344 1 89.19 392 THR A O 1
ATOM 3030 N N . GLU A 1 393 ? 1.856 -4.602 -39.312 1 89.12 393 GLU A N 1
ATOM 3031 C CA . GLU A 1 393 ? 1.305 -5.293 -40.5 1 89.12 393 GLU A CA 1
ATOM 3032 C C . GLU A 1 393 ? 0.631 -6.602 -40.094 1 89.12 393 GLU A C 1
ATOM 3034 O O . GLU A 1 393 ? -0.149 -7.168 -40.844 1 89.12 393 GLU A O 1
ATOM 3039 N N . TYR A 1 394 ? 0.856 -7.035 -38.906 1 91.81 394 TYR A N 1
ATOM 3040 C CA . TYR A 1 394 ? 0.281 -8.312 -38.469 1 91.81 394 TYR A CA 1
ATOM 3041 C C . TYR A 1 394 ? -0.791 -8.102 -37.406 1 91.81 394 TYR A C 1
ATOM 3043 O O . TYR A 1 394 ? -1.351 -9.07 -36.906 1 91.81 394 TYR A O 1
ATOM 3051 N N . THR A 1 395 ? -1.068 -6.93 -37.094 1 93.94 395 THR A N 1
ATOM 3052 C CA . THR A 1 395 ? -2.09 -6.648 -36.062 1 93.94 395 THR A CA 1
ATOM 3053 C C . THR A 1 395 ? -3.482 -6.68 -36.688 1 93.94 395 THR A C 1
ATOM 3055 O O . THR A 1 395 ? -3.668 -6.258 -37.844 1 93.94 395 THR A O 1
ATOM 3058 N N . ASP A 1 396 ? -4.438 -7.152 -36.062 1 94.62 396 ASP A N 1
ATOM 3059 C CA . ASP A 1 396 ? -5.852 -7.211 -36.406 1 94.62 396 ASP A CA 1
ATOM 3060 C C . ASP A 1 396 ? -6.074 -8.07 -37.656 1 94.62 396 ASP A C 1
ATOM 3062 O O . ASP A 1 396 ? -6.977 -7.801 -38.438 1 94.62 396 ASP A O 1
ATOM 3066 N N . ILE A 1 397 ? -5.23 -8.969 -37.938 1 93.69 397 ILE A N 1
ATOM 3067 C CA . ILE A 1 397 ? -5.367 -9.961 -39 1 93.69 397 ILE A CA 1
ATOM 3068 C C . ILE A 1 397 ? -5.613 -11.336 -38.375 1 93.69 397 ILE A C 1
ATOM 3070 O O . ILE A 1 397 ? -4.809 -11.828 -37.594 1 93.69 397 ILE A O 1
ATOM 3074 N N . PRO A 1 398 ? -6.715 -11.883 -38.781 1 94.19 398 PRO A N 1
ATOM 3075 C CA . PRO A 1 398 ? -6.953 -13.234 -38.25 1 94.19 398 PRO A CA 1
ATOM 3076 C C . PRO A 1 398 ? -5.82 -14.203 -38.594 1 94.19 398 PRO A C 1
ATOM 3078 O O . PRO A 1 398 ? -5.27 -14.148 -39.719 1 94.19 398 PRO A O 1
ATOM 3081 N N . PHE A 1 399 ? -5.586 -15.133 -37.688 1 91.44 399 PHE A N 1
ATOM 3082 C CA . PHE A 1 399 ? -4.457 -16.047 -37.844 1 91.44 399 PHE A CA 1
ATOM 3083 C C . PHE A 1 399 ? -4.66 -16.938 -39.062 1 91.44 399 PHE A C 1
ATOM 3085 O O . PHE A 1 399 ? -3.689 -17.344 -39.719 1 91.44 399 PHE A O 1
ATOM 3092 N N . LYS A 1 400 ? -5.941 -17.203 -39.375 1 88.81 400 LYS A N 1
ATOM 3093 C CA . LYS A 1 400 ? -6.219 -18 -40.562 1 88.81 400 LYS A CA 1
ATOM 3094 C C . LYS A 1 400 ? -5.723 -17.297 -41.844 1 88.81 400 LYS A C 1
ATOM 3096 O O . LYS A 1 400 ? -5.449 -17.938 -42.844 1 88.81 400 LYS A O 1
ATOM 3101 N N . ASP A 1 401 ? -5.57 -15.992 -41.719 1 91.06 401 ASP A N 1
ATOM 3102 C CA . ASP A 1 401 ? -5.141 -15.195 -42.844 1 91.06 401 ASP A CA 1
ATOM 3103 C C . ASP A 1 401 ? -3.664 -14.828 -42.75 1 91.06 401 ASP A C 1
ATOM 3105 O O . ASP A 1 401 ? -3.104 -14.211 -43.656 1 91.06 401 ASP A O 1
ATOM 3109 N N . LEU A 1 402 ? -3.119 -15.172 -41.656 1 88.75 402 LEU A N 1
ATOM 3110 C CA . LEU A 1 402 ? -1.701 -14.914 -41.438 1 88.75 402 LEU A CA 1
ATOM 3111 C C . LEU A 1 402 ? -0.869 -16.156 -41.688 1 88.75 402 LEU A C 1
ATOM 3113 O O . LEU A 1 402 ? -0.99 -17.156 -40.969 1 88.75 402 LEU A O 1
ATOM 3117 N N . GLU A 1 403 ? -0.152 -16.172 -42.75 1 88.06 403 GLU A N 1
ATOM 3118 C CA . GLU A 1 403 ? 0.668 -17.344 -43.062 1 88.06 403 GLU A CA 1
ATOM 3119 C C . GLU A 1 403 ? 2.018 -17.266 -42.344 1 88.06 403 GLU A C 1
ATOM 3121 O O . GLU A 1 403 ? 2.773 -16.312 -42.531 1 88.06 403 GLU A O 1
ATOM 3126 N N . LEU A 1 404 ? 2.281 -18.297 -41.562 1 89.5 404 LEU A N 1
ATOM 3127 C CA . LEU A 1 404 ? 3.555 -18.375 -40.844 1 89.5 404 LEU A CA 1
ATOM 3128 C C . LEU A 1 404 ? 4.535 -19.281 -41.594 1 89.5 404 LEU A C 1
ATOM 3130 O O . LEU A 1 404 ? 4.121 -20.203 -42.312 1 89.5 404 LEU A O 1
ATOM 3134 N N . LYS A 1 405 ? 5.781 -18.938 -41.438 1 89.62 405 LYS A N 1
ATOM 3135 C CA . LYS A 1 405 ? 6.812 -19.859 -41.938 1 89.62 405 LYS A CA 1
ATOM 3136 C C . LYS A 1 405 ? 6.75 -21.188 -41.219 1 89.62 405 LYS A C 1
ATOM 3138 O O . LYS A 1 405 ? 6.219 -21.281 -40.094 1 89.62 405 LYS A O 1
ATOM 3143 N N . PRO A 1 406 ? 7.219 -22.188 -41.875 1 86.5 406 PRO A N 1
ATOM 3144 C CA . PRO A 1 406 ? 7.227 -23.484 -41.219 1 86.5 406 PRO A CA 1
ATOM 3145 C C . PRO A 1 406 ? 7.98 -23.469 -39.906 1 86.5 406 PRO A C 1
ATOM 3147 O O . PRO A 1 406 ? 8.945 -22.719 -39.75 1 86.5 406 PRO A O 1
ATOM 3150 N N . ASN A 1 407 ? 7.562 -24.312 -38.969 1 88.88 407 ASN A N 1
ATOM 3151 C CA . ASN A 1 407 ? 8.219 -24.516 -37.688 1 88.88 407 ASN A CA 1
ATOM 3152 C C . ASN A 1 407 ? 8.078 -23.297 -36.781 1 88.88 407 ASN A C 1
ATOM 3154 O O . ASN A 1 407 ? 8.992 -22.969 -36.031 1 88.88 407 ASN A O 1
ATOM 3158 N N . ASN A 1 408 ? 7.102 -22.547 -37.062 1 91.38 408 ASN A N 1
ATOM 3159 C CA . ASN A 1 408 ? 6.707 -21.438 -36.188 1 91.38 408 ASN A CA 1
ATOM 3160 C C . ASN A 1 408 ? 5.246 -21.562 -35.75 1 91.38 408 ASN A C 1
ATOM 3162 O O . ASN A 1 408 ? 4.395 -21.969 -36.562 1 91.38 408 ASN A O 1
ATOM 3166 N N . LEU A 1 409 ? 5.039 -21.219 -34.531 1 91.81 409 LEU A N 1
ATOM 3167 C CA . LEU A 1 409 ? 3.688 -21.328 -33.969 1 91.81 409 LEU A CA 1
ATOM 3168 C C . LEU A 1 409 ? 3.393 -20.203 -33 1 91.81 409 LEU A C 1
ATOM 3170 O O . LEU A 1 409 ? 4.246 -19.859 -32.188 1 91.81 409 LEU A O 1
ATOM 3174 N N . ILE A 1 410 ? 2.23 -19.641 -33.156 1 91.81 410 ILE A N 1
ATOM 3175 C CA . ILE A 1 410 ? 1.755 -18.734 -32.094 1 91.81 410 ILE A CA 1
ATOM 3176 C C . ILE A 1 410 ? 1.092 -19.531 -30.984 1 91.81 410 ILE A C 1
ATOM 3178 O O . ILE A 1 410 ? -0.009 -20.062 -31.156 1 91.81 410 ILE A O 1
ATOM 3182 N N . ALA A 1 411 ? 1.734 -19.547 -29.891 1 90.94 411 ALA A N 1
ATOM 3183 C CA . ALA A 1 411 ? 1.325 -20.453 -28.812 1 90.94 411 ALA A CA 1
ATOM 3184 C C . ALA A 1 411 ? 0.176 -19.859 -28 1 90.94 411 ALA A C 1
ATOM 3186 O O . ALA A 1 411 ? -0.801 -20.547 -27.703 1 90.94 411 ALA A O 1
ATOM 3187 N N . CYS A 1 412 ? 0.334 -18.625 -27.609 1 91.94 412 CYS A N 1
ATOM 3188 C CA . CYS A 1 412 ? -0.726 -18.016 -26.812 1 91.94 412 CYS A CA 1
ATOM 3189 C C . CYS A 1 412 ? -0.62 -16.5 -26.859 1 91.94 412 CYS A C 1
ATOM 3191 O O . CYS A 1 412 ? 0.407 -15.945 -27.266 1 91.94 412 CYS A O 1
ATOM 3193 N N . ILE A 1 413 ? -1.743 -15.914 -26.531 1 92.25 413 ILE A N 1
ATOM 3194 C CA . ILE A 1 413 ? -1.86 -14.461 -26.453 1 92.25 413 ILE A CA 1
ATOM 3195 C C . ILE A 1 413 ? -2.32 -14.047 -25.062 1 92.25 413 ILE A C 1
ATOM 3197 O O . ILE A 1 413 ? -3.258 -14.625 -24.516 1 92.25 413 ILE A O 1
ATOM 3201 N N . GLY A 1 414 ? -1.508 -13.219 -24.469 1 89.06 414 GLY A N 1
ATOM 3202 C CA . GLY A 1 414 ? -1.985 -12.555 -23.266 1 89.06 414 GLY A CA 1
ATOM 3203 C C . GLY A 1 414 ? -2.674 -11.234 -23.531 1 89.06 414 GLY A C 1
ATOM 3204 O O . GLY A 1 414 ? -2.062 -10.312 -24.078 1 89.06 414 GLY A O 1
ATOM 3205 N N . ARG A 1 415 ? -4 -11.141 -23.328 1 88.06 415 ARG A N 1
ATOM 3206 C CA . ARG A 1 415 ? -4.785 -9.93 -23.578 1 88.06 415 ARG A CA 1
ATOM 3207 C C . ARG A 1 415 ? -5.543 -9.5 -22.328 1 88.06 415 ARG A C 1
ATOM 3209 O O . ARG A 1 415 ? -6.453 -10.195 -21.875 1 88.06 415 ARG A O 1
ATOM 3216 N N . LYS A 1 416 ? -5.074 -8.328 -21.844 1 72.44 416 LYS A N 1
ATOM 3217 C CA . LYS A 1 416 ? -5.621 -7.832 -20.594 1 72.44 416 LYS A CA 1
ATOM 3218 C C . LYS A 1 416 ? -5.418 -8.852 -19.469 1 72.44 416 LYS A C 1
ATOM 3220 O O . LYS A 1 416 ? -4.285 -9.109 -19.047 1 72.44 416 LYS A O 1
ATOM 3225 N N . ARG A 1 417 ? -6.316 -9.508 -19.047 1 68.25 417 ARG A N 1
ATOM 3226 C CA . ARG A 1 417 ? -6.219 -10.414 -17.906 1 68.25 417 ARG A CA 1
ATOM 3227 C C . ARG A 1 417 ? -6.508 -11.852 -18.328 1 68.25 417 ARG A C 1
ATOM 3229 O O . ARG A 1 417 ? -6.703 -12.727 -17.484 1 68.25 417 ARG A O 1
ATOM 3236 N N . GLN A 1 418 ? -6.293 -12.016 -19.562 1 80.19 418 GLN A N 1
ATOM 3237 C CA . GLN A 1 418 ? -6.684 -13.344 -20.016 1 80.19 418 GLN A CA 1
ATOM 3238 C C . GLN A 1 418 ? -5.598 -13.961 -20.891 1 80.19 418 GLN A C 1
ATOM 3240 O O . GLN A 1 418 ? -4.879 -13.25 -21.594 1 80.19 418 GLN A O 1
ATOM 3245 N N . ILE A 1 419 ? -5.504 -15.242 -20.688 1 87.5 419 ILE A N 1
ATOM 3246 C CA . ILE A 1 419 ? -4.656 -16.016 -21.578 1 87.5 419 ILE A CA 1
ATOM 3247 C C . ILE A 1 419 ? -5.512 -16.672 -22.672 1 87.5 419 ILE A C 1
ATOM 3249 O O . ILE A 1 419 ? -6.469 -17.391 -22.359 1 87.5 419 ILE A O 1
ATOM 3253 N N . ILE A 1 420 ? -5.156 -16.406 -23.938 1 90.56 420 ILE A N 1
ATOM 3254 C CA . ILE A 1 420 ? -5.922 -16.906 -25.062 1 90.56 420 ILE A CA 1
ATOM 3255 C C . ILE A 1 420 ? -5.074 -17.891 -25.859 1 90.56 420 ILE A C 1
ATOM 3257 O O . ILE A 1 420 ? -3.988 -17.547 -26.328 1 90.56 420 ILE A O 1
ATOM 3261 N N . ILE A 1 421 ? -5.555 -19.094 -25.906 1 89.88 421 ILE A N 1
ATOM 3262 C CA . ILE A 1 421 ? -5.016 -20 -26.906 1 89.88 421 ILE A CA 1
ATOM 3263 C C . ILE A 1 421 ? -5.703 -19.766 -28.25 1 89.88 421 ILE A C 1
ATOM 3265 O O . ILE A 1 421 ? -6.883 -20.094 -28.422 1 89.88 421 ILE A O 1
ATOM 3269 N N . PRO A 1 422 ? -4.949 -19.234 -29.156 1 88.5 422 PRO A N 1
ATOM 3270 C CA . PRO A 1 422 ? -5.621 -18.688 -30.344 1 88.5 422 PRO A CA 1
ATOM 3271 C C . PRO A 1 422 ? -6.07 -19.781 -31.312 1 88.5 422 PRO A C 1
ATOM 3273 O O . PRO A 1 422 ? -5.387 -20.797 -31.469 1 88.5 422 PRO A O 1
ATOM 3276 N N . ASP A 1 423 ? -7.25 -19.531 -31.828 1 86 423 ASP A N 1
ATOM 3277 C CA . ASP A 1 423 ? -7.68 -20.281 -33 1 86 423 ASP A CA 1
ATOM 3278 C C . ASP A 1 423 ? -7.496 -19.453 -34.281 1 86 423 ASP A C 1
ATOM 3280 O O . ASP A 1 423 ? -6.816 -18.422 -34.25 1 86 423 ASP A O 1
ATOM 3284 N N . GLY A 1 424 ? -7.988 -20.047 -35.375 1 87.31 424 GLY A N 1
ATOM 3285 C CA . GLY A 1 424 ? -7.797 -19.359 -36.625 1 87.31 424 GLY A CA 1
ATOM 3286 C C . GLY A 1 424 ? -8.484 -18.016 -36.719 1 87.31 424 GLY A C 1
ATOM 3287 O O . GLY A 1 424 ? -8.086 -17.156 -37.469 1 87.31 424 GLY A O 1
ATOM 3288 N N . ASP A 1 425 ? -9.391 -17.766 -35.844 1 91.19 425 ASP A N 1
ATOM 3289 C CA . ASP A 1 425 ? -10.188 -16.547 -35.906 1 91.19 425 ASP A CA 1
ATOM 3290 C C . ASP A 1 425 ? -9.594 -15.453 -35.031 1 91.19 425 ASP A C 1
ATOM 3292 O O . ASP A 1 425 ? -9.945 -14.273 -35.156 1 91.19 425 ASP A O 1
ATOM 3296 N N . GLU A 1 426 ? -8.711 -15.867 -34.219 1 92.31 426 GLU A N 1
ATOM 3297 C CA . GLU A 1 426 ? -8.094 -14.891 -33.344 1 92.31 426 GLU A CA 1
ATOM 3298 C C . GLU A 1 426 ? -7.094 -14.016 -34.094 1 92.31 426 GLU A C 1
ATOM 3300 O O . GLU A 1 426 ? -6.637 -14.367 -35.156 1 92.31 426 GLU A O 1
ATOM 3305 N N . SER A 1 427 ? -6.863 -12.805 -33.531 1 95.56 427 SER A N 1
ATOM 3306 C CA . SER A 1 427 ? -5.891 -11.875 -34.094 1 95.56 427 SER A CA 1
ATOM 3307 C C . SER A 1 427 ? -5.047 -11.219 -33.031 1 95.56 427 SER A C 1
ATOM 3309 O O . SER A 1 427 ? -5.43 -11.203 -31.844 1 95.56 427 SER A O 1
ATOM 3311 N N . ILE A 1 428 ? -3.877 -10.781 -33.438 1 95 428 ILE A N 1
ATOM 3312 C CA . ILE A 1 428 ? -3.023 -10.008 -32.531 1 95 428 ILE A CA 1
ATOM 3313 C C . ILE A 1 428 ? -3.533 -8.57 -32.438 1 95 428 ILE A C 1
ATOM 3315 O O . ILE A 1 428 ? -3.887 -7.969 -33.469 1 95 428 ILE A O 1
ATOM 3319 N N . GLN A 1 429 ? -3.602 -8.07 -31.297 1 95 429 GLN A N 1
ATOM 3320 C CA . GLN A 1 429 ? -4.051 -6.699 -31.078 1 95 429 GLN A CA 1
ATOM 3321 C C . GLN A 1 429 ? -3.004 -5.895 -30.312 1 95 429 GLN A C 1
ATOM 3323 O O . GLN A 1 429 ? -2.154 -6.465 -29.625 1 95 429 GLN A O 1
ATOM 3328 N N . VAL A 1 430 ? -3.1 -4.609 -30.5 1 92.31 430 VAL A N 1
ATOM 3329 C CA . VAL A 1 430 ? -2.219 -3.73 -29.734 1 92.31 430 VAL A CA 1
ATOM 3330 C C . VAL A 1 430 ? -2.461 -3.926 -28.234 1 92.31 430 VAL A C 1
ATOM 3332 O O . VAL A 1 430 ? -3.609 -3.99 -27.797 1 92.31 430 VAL A O 1
ATOM 3335 N N . GLY A 1 431 ? -1.347 -4.07 -27.484 1 86.69 431 GLY A N 1
ATOM 3336 C CA . GLY A 1 431 ? -1.444 -4.297 -26.047 1 86.69 431 GLY A CA 1
ATOM 3337 C C . GLY A 1 431 ? -1.281 -5.758 -25.656 1 86.69 431 GLY A C 1
ATOM 3338 O O . GLY A 1 431 ? -1.059 -6.074 -24.484 1 86.69 431 GLY A O 1
ATOM 3339 N N . ASP A 1 432 ? -1.267 -6.609 -26.688 1 90.5 432 ASP A N 1
ATOM 3340 C CA . ASP A 1 432 ? -1.144 -8.039 -26.438 1 90.5 432 ASP A CA 1
ATOM 3341 C C . ASP A 1 432 ? 0.294 -8.422 -26.094 1 90.5 432 ASP A C 1
ATOM 3343 O O . ASP A 1 432 ? 1.237 -7.75 -26.516 1 90.5 432 ASP A O 1
ATOM 3347 N N . SER A 1 433 ? 0.353 -9.406 -25.297 1 89.56 433 SER A N 1
ATOM 3348 C CA . SER A 1 433 ? 1.579 -10.195 -25.219 1 89.56 433 SER A CA 1
ATOM 3349 C C . SER A 1 433 ? 1.451 -11.484 -26.016 1 89.56 433 SER A C 1
ATOM 3351 O O . SER A 1 433 ? 0.489 -12.242 -25.844 1 89.56 433 SER A O 1
ATOM 3353 N N . VAL A 1 434 ? 2.387 -11.68 -26.938 1 91.06 434 VAL A N 1
ATOM 3354 C CA . VAL A 1 434 ? 2.283 -12.828 -27.844 1 91.06 434 VAL A CA 1
ATOM 3355 C C . VAL A 1 434 ? 3.477 -13.758 -27.625 1 91.06 434 VAL A C 1
ATOM 3357 O O . VAL A 1 434 ? 4.625 -13.312 -27.625 1 91.06 434 VAL A O 1
ATOM 3360 N N . VAL A 1 435 ? 3.168 -15.023 -27.453 1 90.81 435 VAL A N 1
ATOM 3361 C CA . VAL A 1 435 ? 4.234 -16.016 -27.297 1 90.81 435 VAL A CA 1
ATOM 3362 C C . VAL A 1 435 ? 4.355 -16.828 -28.578 1 90.81 435 VAL A C 1
ATOM 3364 O O . VAL A 1 435 ? 3.387 -17.453 -29.016 1 90.81 435 VAL A O 1
ATOM 3367 N N . ILE A 1 436 ? 5.52 -16.812 -29.125 1 91 436 ILE A N 1
ATOM 3368 C CA . ILE A 1 436 ? 5.828 -17.578 -30.312 1 91 436 ILE A CA 1
ATOM 3369 C C . ILE A 1 436 ? 6.777 -18.719 -29.969 1 91 436 ILE A C 1
ATOM 3371 O O . ILE A 1 436 ? 7.719 -18.547 -29.188 1 91 436 ILE A O 1
ATOM 3375 N N . VAL A 1 437 ? 6.441 -19.859 -30.453 1 91.38 437 VAL A N 1
ATOM 3376 C CA . VAL A 1 437 ? 7.34 -21 -30.328 1 91.38 437 VAL A CA 1
ATOM 3377 C C . VAL A 1 437 ? 7.996 -21.281 -31.672 1 91.38 437 VAL A C 1
ATOM 3379 O O . VAL A 1 437 ? 7.309 -21.406 -32.688 1 91.38 437 VAL A O 1
ATOM 3382 N N . THR A 1 438 ? 9.273 -21.391 -31.703 1 90.88 438 THR A N 1
ATOM 3383 C CA . THR A 1 438 ? 9.977 -21.5 -32.969 1 90.88 438 THR A CA 1
ATOM 3384 C C . THR A 1 438 ? 11.242 -22.344 -32.844 1 90.88 438 THR A C 1
ATOM 3386 O O . THR A 1 438 ? 11.797 -22.453 -31.734 1 90.88 438 THR A O 1
ATOM 3389 N N . THR A 1 439 ? 11.594 -22.891 -33.906 1 89.56 439 THR A N 1
ATOM 3390 C CA . THR A 1 439 ? 12.898 -23.547 -33.969 1 89.56 439 THR A CA 1
ATOM 3391 C C . THR A 1 439 ? 13.93 -22.625 -34.625 1 89.56 439 THR A C 1
ATOM 3393 O O . THR A 1 439 ? 15.117 -22.953 -34.656 1 89.56 439 THR A O 1
ATOM 3396 N N . GLN A 1 440 ? 13.383 -21.531 -35.062 1 84.44 440 GLN A N 1
ATOM 3397 C CA . GLN A 1 440 ? 14.281 -20.562 -35.688 1 84.44 440 GLN A CA 1
ATOM 3398 C C . GLN A 1 440 ? 15.07 -19.797 -34.625 1 84.44 440 GLN A C 1
ATOM 3400 O O . GLN A 1 440 ? 14.531 -19.438 -33.562 1 84.44 440 GLN A O 1
ATOM 3405 N N . LYS A 1 441 ? 16.375 -19.625 -34.969 1 77.75 441 LYS A N 1
ATOM 3406 C CA . LYS A 1 441 ? 17.203 -18.859 -34.031 1 77.75 441 LYS A CA 1
ATOM 3407 C C . LYS A 1 441 ? 17.188 -17.375 -34.406 1 77.75 441 LYS A C 1
ATOM 3409 O O . LYS A 1 441 ? 17.031 -17.016 -35.562 1 77.75 441 LYS A O 1
ATOM 3414 N N . LYS A 1 442 ? 17.297 -16.453 -33.5 1 76.06 442 LYS A N 1
ATOM 3415 C CA . LYS A 1 442 ? 17.516 -15.016 -33.656 1 76.06 442 LYS A CA 1
ATOM 3416 C C . LYS A 1 442 ? 16.25 -14.312 -34.156 1 76.06 442 LYS A C 1
ATOM 3418 O O . LYS A 1 442 ? 16.312 -13.43 -35 1 76.06 442 LYS A O 1
ATOM 3423 N N . VAL A 1 443 ? 15.086 -14.859 -33.781 1 83.5 443 VAL A N 1
ATOM 3424 C CA . VAL A 1 443 ? 13.844 -14.148 -34.094 1 83.5 443 VAL A CA 1
ATOM 3425 C C . VAL A 1 443 ? 13.789 -12.852 -33.281 1 83.5 443 VAL A C 1
ATOM 3427 O O . VAL A 1 443 ? 13.859 -12.867 -32.062 1 83.5 443 VAL A O 1
ATOM 3430 N N . LYS A 1 444 ? 13.727 -11.727 -34.031 1 81.75 444 LYS A N 1
ATOM 3431 C CA . LYS A 1 444 ? 13.75 -10.422 -33.375 1 81.75 444 LYS A CA 1
ATOM 3432 C C . LYS A 1 444 ? 12.367 -9.781 -33.344 1 81.75 444 LYS A C 1
ATOM 3434 O O . LYS A 1 444 ? 12.086 -8.922 -32.531 1 81.75 444 LYS A O 1
ATOM 3439 N N . ASP A 1 445 ? 11.656 -10.156 -34.344 1 85.62 445 ASP A N 1
ATOM 3440 C CA . ASP A 1 445 ? 10.305 -9.617 -34.469 1 85.62 445 ASP A CA 1
ATOM 3441 C C . ASP A 1 445 ? 9.344 -10.672 -35.031 1 85.62 445 ASP A C 1
ATOM 3443 O O . ASP A 1 445 ? 9.766 -11.633 -35.656 1 85.62 445 ASP A O 1
ATOM 3447 N N . ILE A 1 446 ? 8.133 -10.406 -34.688 1 88 446 ILE A N 1
ATOM 3448 C CA . ILE A 1 446 ? 7.105 -11.336 -35.156 1 88 446 ILE A CA 1
ATOM 3449 C C . ILE A 1 446 ? 7.117 -11.398 -36.688 1 88 446 ILE A C 1
ATOM 3451 O O . ILE A 1 446 ? 6.797 -12.438 -37.281 1 88 446 ILE A O 1
ATOM 3455 N N . THR A 1 447 ? 7.523 -10.367 -37.375 1 88.06 447 THR A N 1
ATOM 3456 C CA . THR A 1 447 ? 7.609 -10.312 -38.844 1 88.06 447 THR A CA 1
ATOM 3457 C C . THR A 1 447 ? 8.57 -11.375 -39.344 1 88.06 447 THR A C 1
ATOM 3459 O O . THR A 1 447 ? 8.445 -11.82 -40.5 1 88.06 447 THR A O 1
ATOM 3462 N N . ASP A 1 448 ? 9.477 -11.758 -38.562 1 88.5 448 ASP A N 1
ATOM 3463 C CA . ASP A 1 448 ? 10.508 -12.703 -39 1 88.5 448 ASP A CA 1
ATOM 3464 C C . ASP A 1 448 ? 9.922 -14.094 -39.219 1 88.5 448 ASP A C 1
ATOM 3466 O O . ASP A 1 448 ? 10.531 -14.93 -39.875 1 88.5 448 ASP A O 1
ATOM 3470 N N . ILE A 1 449 ? 8.75 -14.273 -38.688 1 89 449 ILE A N 1
ATOM 3471 C CA . ILE A 1 449 ? 8.219 -15.625 -38.781 1 89 449 ILE A CA 1
ATOM 3472 C C . ILE A 1 449 ? 7.059 -15.648 -39.781 1 89 449 ILE A C 1
ATOM 3474 O O . ILE A 1 449 ? 6.465 -16.703 -40.031 1 89 449 ILE A O 1
ATOM 3478 N N . LEU A 1 450 ? 6.742 -14.508 -40.281 1 90.31 450 LEU A N 1
ATOM 3479 C CA . LEU A 1 450 ? 5.664 -14.414 -41.25 1 90.31 450 LEU A CA 1
ATOM 3480 C C . LEU A 1 450 ? 6.141 -14.859 -42.625 1 90.31 450 LEU A C 1
ATOM 3482 O O . LEU A 1 450 ? 7.273 -14.562 -43.031 1 90.31 450 LEU A O 1
ATOM 3486 N N . ALA A 1 451 ? 5.281 -15.609 -43.25 1 86.56 451 ALA A N 1
ATOM 3487 C CA . ALA A 1 451 ? 5.602 -16.016 -44.625 1 86.56 451 ALA A CA 1
ATOM 3488 C C . ALA A 1 451 ? 5.449 -14.852 -45.594 1 86.56 451 ALA A C 1
ATOM 3490 O O . ALA A 1 451 ? 4.566 -14.008 -45.438 1 86.56 451 ALA A O 1
ATOM 3491 N N . GLU A 1 452 ? 6.516 -14.438 -46.375 1 66.69 452 GLU A N 1
ATOM 3492 C CA . GLU A 1 452 ? 6.445 -13.391 -47.375 1 66.69 452 GLU A CA 1
ATOM 3493 C C . GLU A 1 452 ? 5.266 -13.625 -48.312 1 66.69 452 GLU A C 1
ATOM 3495 O O . GLU A 1 452 ? 4.988 -14.758 -48.719 1 66.69 452 GLU A O 1
ATOM 3500 N N . GLN A 1 453 ? 4.199 -12.734 -48.344 1 50.81 453 GLN A N 1
ATOM 3501 C CA . GLN A 1 453 ? 3.211 -12.812 -49.438 1 50.81 453 GLN A CA 1
ATOM 3502 C C . GLN A 1 453 ? 3.875 -12.711 -50.781 1 50.81 453 GLN A C 1
ATOM 3504 O O . GLN A 1 453 ? 4.855 -11.984 -50.969 1 50.81 453 GLN A O 1
ATOM 3509 N N . MET B 1 1 ? -23.625 14.938 0.039 1 89.75 1 MET B N 1
ATOM 3510 C CA . MET B 1 1 ? -22.281 14.375 -0.09 1 89.75 1 MET B CA 1
ATOM 3511 C C . MET B 1 1 ? -22.188 13.016 0.585 1 89.75 1 MET B C 1
ATOM 3513 O O . MET B 1 1 ? -22.656 12.844 1.714 1 89.75 1 MET B O 1
ATOM 3517 N N . LYS B 1 2 ? -21.797 12.031 -0.119 1 95.56 2 LYS B N 1
ATOM 3518 C CA . LYS B 1 2 ? -21.625 10.68 0.405 1 95.56 2 LYS B CA 1
ATOM 3519 C C . LYS B 1 2 ? -20.172 10.422 0.8 1 95.56 2 LYS B C 1
ATOM 3521 O O . LYS B 1 2 ? -19.266 10.594 -0.012 1 95.56 2 LYS B O 1
ATOM 3526 N N . ILE B 1 3 ? -20.047 10 2.055 1 97.94 3 ILE B N 1
ATOM 3527 C CA . ILE B 1 3 ? -18.703 9.828 2.582 1 97.94 3 ILE B CA 1
ATOM 3528 C C . ILE B 1 3 ? -18.547 8.414 3.145 1 97.94 3 ILE B C 1
ATOM 3530 O O . ILE B 1 3 ? -19.375 7.965 3.943 1 97.94 3 ILE B O 1
ATOM 3534 N N . VAL B 1 4 ? -17.516 7.723 2.711 1 98.69 4 VAL B N 1
ATOM 3535 C CA . VAL B 1 4 ? -17.203 6.398 3.244 1 98.69 4 VAL B CA 1
ATOM 3536 C C . VAL B 1 4 ? -15.938 6.477 4.109 1 98.69 4 VAL B C 1
ATOM 3538 O O . VAL B 1 4 ? -14.906 6.996 3.676 1 98.69 4 VAL B O 1
ATOM 3541 N N . ILE B 1 5 ? -16.031 5.98 5.316 1 98.62 5 ILE B N 1
ATOM 3542 C CA . ILE B 1 5 ? -14.898 5.965 6.238 1 98.62 5 ILE B CA 1
ATOM 3543 C C . ILE B 1 5 ? -14.43 4.527 6.457 1 98.62 5 ILE B C 1
ATOM 3545 O O . ILE B 1 5 ? -15.227 3.658 6.82 1 98.62 5 ILE B O 1
ATOM 3549 N N . ILE B 1 6 ? -13.172 4.324 6.219 1 98.5 6 ILE B N 1
ATOM 3550 C CA . ILE B 1 6 ? -12.578 3.01 6.449 1 98.5 6 ILE B CA 1
ATOM 3551 C C . ILE B 1 6 ? -11.789 3.02 7.758 1 98.5 6 ILE B C 1
ATOM 3553 O O . ILE B 1 6 ? -10.727 3.641 7.848 1 98.5 6 ILE B O 1
ATOM 3557 N N . GLY B 1 7 ? -12.25 2.279 8.75 1 97.44 7 GLY B N 1
ATOM 3558 C CA . GLY B 1 7 ? -11.617 2.205 10.055 1 97.44 7 GLY B CA 1
ATOM 3559 C C . GLY B 1 7 ? -12.383 2.947 11.133 1 97.44 7 GLY B C 1
ATOM 3560 O O . GLY B 1 7 ? -12.492 4.176 11.094 1 97.44 7 GLY B O 1
ATOM 3561 N N . ASP B 1 8 ? -12.836 2.238 12.086 1 95.44 8 ASP B N 1
ATOM 3562 C CA . ASP B 1 8 ? -13.539 2.832 13.211 1 95.44 8 ASP B CA 1
ATOM 3563 C C . ASP B 1 8 ? -12.641 2.914 14.445 1 95.44 8 ASP B C 1
ATOM 3565 O O . ASP B 1 8 ? -13.031 2.477 15.531 1 95.44 8 ASP B O 1
ATOM 3569 N N . GLY B 1 9 ? -11.438 3.348 14.211 1 94.12 9 GLY B N 1
ATOM 3570 C CA . GLY B 1 9 ? -10.547 3.666 15.32 1 94.12 9 GLY B CA 1
ATOM 3571 C C . GLY B 1 9 ? -10.82 5.027 15.93 1 94.12 9 GLY B C 1
ATOM 3572 O O . GLY B 1 9 ? -11.914 5.582 15.766 1 94.12 9 GLY B O 1
ATOM 3573 N N . LYS B 1 10 ? -9.852 5.59 16.625 1 92.88 10 LYS B N 1
ATOM 3574 C CA . LYS B 1 10 ? -10.031 6.852 17.328 1 92.88 10 LYS B CA 1
ATOM 3575 C C . LYS B 1 10 ? -10.375 7.98 16.359 1 92.88 10 LYS B C 1
ATOM 3577 O O . LYS B 1 10 ? -11.352 8.703 16.562 1 92.88 10 LYS B O 1
ATOM 3582 N N . VAL B 1 11 ? -9.609 8.102 15.297 1 94.38 11 VAL B N 1
ATOM 3583 C CA . VAL B 1 11 ? -9.82 9.164 14.328 1 94.38 11 VAL B CA 1
ATOM 3584 C C . VAL B 1 11 ? -11.109 8.914 13.547 1 94.38 11 VAL B C 1
ATOM 3586 O O . VAL B 1 11 ? -11.953 9.805 13.414 1 94.38 11 VAL B O 1
ATOM 3589 N N . GLY B 1 12 ? -11.266 7.656 13.023 1 96.19 12 GLY B N 1
ATOM 3590 C CA . GLY B 1 12 ? -12.445 7.309 12.242 1 96.19 12 GLY B CA 1
ATOM 3591 C C . GLY B 1 12 ? -13.742 7.516 13 1 96.19 12 GLY B C 1
ATOM 3592 O O . GLY B 1 12 ? -14.703 8.055 12.453 1 96.19 12 GLY B O 1
ATOM 3593 N N . HIS B 1 13 ? -13.703 7.125 14.242 1 94.12 13 HIS B N 1
ATOM 3594 C CA . HIS B 1 13 ? -14.898 7.258 15.07 1 94.12 13 HIS B CA 1
ATOM 3595 C C . HIS B 1 13 ? -15.25 8.727 15.305 1 94.12 13 HIS B C 1
ATOM 3597 O O . HIS B 1 13 ? -16.406 9.117 15.172 1 94.12 13 HIS B O 1
ATOM 3603 N N . LYS B 1 14 ? -14.266 9.508 15.711 1 93.5 14 LYS B N 1
ATOM 3604 C CA . LYS B 1 14 ? -14.477 10.938 15.945 1 93.5 14 LYS B CA 1
ATOM 3605 C C . LYS B 1 14 ? -14.992 11.625 14.68 1 93.5 14 LYS B C 1
ATOM 3607 O O . LYS B 1 14 ? -15.914 12.445 14.75 1 93.5 14 LYS B O 1
ATOM 3612 N N . LEU B 1 15 ? -14.445 11.336 13.57 1 95.69 15 LEU B N 1
ATOM 3613 C CA . LEU B 1 15 ? -14.859 11.906 12.289 1 95.69 15 LEU B CA 1
ATOM 3614 C C . LEU B 1 15 ? -16.297 11.523 11.961 1 95.69 15 LEU B C 1
ATOM 3616 O O . LEU B 1 15 ? -17.078 12.367 11.5 1 95.69 15 LEU B O 1
ATOM 3620 N N . THR B 1 16 ? -16.594 10.234 12.203 1 96.06 16 THR B N 1
ATOM 3621 C CA . THR B 1 16 ? -17.938 9.742 11.93 1 96.06 16 THR B CA 1
ATOM 3622 C C . THR B 1 16 ? -18.969 10.508 12.742 1 96.06 16 THR B C 1
ATOM 3624 O O . THR B 1 16 ? -20.031 10.883 12.227 1 96.06 16 THR B O 1
ATOM 3627 N N . ILE B 1 17 ? -18.641 10.758 13.984 1 93.31 17 ILE B N 1
ATOM 3628 C CA . ILE B 1 17 ? -19.531 11.508 14.859 1 93.31 17 ILE B CA 1
ATOM 3629 C C . ILE B 1 17 ? -19.734 12.914 14.305 1 93.31 17 ILE B C 1
ATOM 3631 O O . ILE B 1 17 ? -20.875 13.367 14.164 1 93.31 17 ILE B O 1
ATOM 3635 N N . GLN B 1 18 ? -18.719 13.602 13.945 1 91.94 18 GLN B N 1
ATOM 3636 C CA . GLN B 1 18 ? -18.781 14.984 13.469 1 91.94 18 GLN B CA 1
ATOM 3637 C C . GLN B 1 18 ? -19.547 15.062 12.141 1 91.94 18 GLN B C 1
ATOM 3639 O O . GLN B 1 18 ? -20.375 15.953 11.953 1 91.94 18 GLN B O 1
ATOM 3644 N N . LEU B 1 19 ? -19.297 14.148 11.266 1 94.31 19 LEU B N 1
ATOM 3645 C CA . LEU B 1 19 ? -19.969 14.133 9.969 1 94.31 19 LEU B CA 1
ATOM 3646 C C . LEU B 1 19 ? -21.453 13.859 10.141 1 94.31 19 LEU B C 1
ATOM 3648 O O . LEU B 1 19 ? -22.281 14.492 9.469 1 94.31 19 LEU B O 1
ATOM 3652 N N . SER B 1 20 ? -21.75 12.898 10.992 1 92.12 20 SER B N 1
ATOM 3653 C CA . SER B 1 20 ? -23.156 12.57 11.258 1 92.12 20 SER B CA 1
ATOM 3654 C C . SER B 1 20 ? -23.891 13.766 11.844 1 92.12 20 SER B C 1
ATOM 3656 O O . SER B 1 20 ? -25.047 14.031 11.469 1 92.12 20 SER B O 1
ATOM 3658 N N . GLU B 1 21 ? -23.266 14.414 12.75 1 89.81 21 GLU B N 1
ATOM 3659 C CA . GLU B 1 21 ? -23.859 15.586 13.383 1 89.81 21 GLU B CA 1
ATOM 3660 C C . GLU B 1 21 ? -24.156 16.672 12.359 1 89.81 21 GLU B C 1
ATOM 3662 O O . GLU B 1 21 ? -25.125 17.438 12.523 1 89.81 21 GLU B O 1
ATOM 3667 N N . GLU B 1 22 ? -23.391 16.766 11.359 1 90.12 22 GLU B N 1
ATOM 3668 C CA . GLU B 1 22 ? -23.609 17.766 10.328 1 90.12 22 GLU B CA 1
ATOM 3669 C C . GLU B 1 22 ? -24.453 17.219 9.18 1 90.12 22 GLU B C 1
ATOM 3671 O O . GLU B 1 22 ? -24.531 17.812 8.109 1 90.12 22 GLU B O 1
ATOM 3676 N N . ASN B 1 23 ? -25 16 9.258 1 90.56 23 ASN B N 1
ATOM 3677 C CA . ASN B 1 23 ? -26.016 15.375 8.406 1 90.56 23 ASN B CA 1
ATOM 3678 C C . ASN B 1 23 ? -25.438 14.961 7.059 1 90.56 23 ASN B C 1
ATOM 3680 O O . ASN B 1 23 ? -26.078 15.109 6.023 1 90.56 23 ASN B O 1
ATOM 3684 N N . TYR B 1 24 ? -24.219 14.602 7.086 1 93.44 24 TYR B N 1
ATOM 3685 C CA . TYR B 1 24 ? -23.656 13.977 5.895 1 93.44 24 TYR B CA 1
ATOM 3686 C C . TYR B 1 24 ? -24.078 12.516 5.801 1 93.44 24 TYR B C 1
ATOM 3688 O O . TYR B 1 24 ? -24.422 11.898 6.812 1 93.44 24 TYR B O 1
ATOM 3696 N N . ASP B 1 25 ? -24.125 11.984 4.617 1 95.62 25 ASP B N 1
ATOM 3697 C CA . ASP B 1 25 ? -24.359 10.562 4.41 1 95.62 25 ASP B CA 1
ATOM 3698 C C . ASP B 1 25 ? -23.078 9.758 4.613 1 95.62 25 ASP B C 1
ATOM 3700 O O . ASP B 1 25 ? -22.188 9.797 3.775 1 95.62 25 ASP B O 1
ATOM 3704 N N . VAL B 1 26 ? -23.109 8.984 5.758 1 97.19 26 VAL B N 1
ATOM 3705 C CA . VAL B 1 26 ? -21.844 8.367 6.145 1 97.19 26 VAL B CA 1
ATOM 3706 C C . VAL B 1 26 ? -22 6.848 6.16 1 97.19 26 VAL B C 1
ATOM 3708 O O . VAL B 1 26 ? -23 6.324 6.656 1 97.19 26 VAL B O 1
ATOM 3711 N N . VAL B 1 27 ? -21.062 6.148 5.539 1 98.25 27 VAL B N 1
ATOM 3712 C CA . VAL B 1 27 ? -20.938 4.699 5.656 1 98.25 27 VAL B CA 1
ATOM 3713 C C . VAL B 1 27 ? -19.594 4.355 6.32 1 98.25 27 VAL B C 1
ATOM 3715 O O . VAL B 1 27 ? -18.547 4.867 5.922 1 98.25 27 VAL B O 1
ATOM 3718 N N . LEU B 1 28 ? -19.656 3.496 7.32 1 97.94 28 LEU B N 1
ATOM 3719 C CA . LEU B 1 28 ? -18.484 3.148 8.102 1 97.94 28 LEU B CA 1
ATOM 3720 C C . LEU B 1 28 ? -18.094 1.688 7.887 1 97.94 28 LEU B C 1
ATOM 3722 O O . LEU B 1 28 ? -18.938 0.796 8.016 1 97.94 28 LEU B O 1
ATOM 3726 N N . ILE B 1 29 ? -16.828 1.483 7.488 1 98.12 29 ILE B N 1
ATOM 3727 C CA . ILE B 1 29 ? -16.297 0.137 7.289 1 98.12 29 ILE B CA 1
ATOM 3728 C C . ILE B 1 29 ? -15.312 -0.201 8.398 1 98.12 29 ILE B C 1
ATOM 3730 O O . ILE B 1 29 ? -14.453 0.613 8.742 1 98.12 29 ILE B O 1
ATOM 3734 N N . ASP B 1 30 ? -15.414 -1.365 8.977 1 97.19 30 ASP B N 1
ATOM 3735 C CA . ASP B 1 30 ? -14.43 -1.897 9.922 1 97.19 30 ASP B CA 1
ATOM 3736 C C . ASP B 1 30 ? -14.492 -3.422 9.969 1 97.19 30 ASP B C 1
ATOM 3738 O O . ASP B 1 30 ? -15.539 -4.016 9.703 1 97.19 30 ASP B O 1
ATOM 3742 N N . GLN B 1 31 ? -13.375 -3.998 10.273 1 93.25 31 GLN B N 1
ATOM 3743 C CA . GLN B 1 31 ? -13.344 -5.453 10.375 1 93.25 31 GLN B CA 1
ATOM 3744 C C . GLN B 1 31 ? -13.93 -5.93 11.695 1 93.25 31 GLN B C 1
ATOM 3746 O O . GLN B 1 31 ? -14.375 -7.074 11.805 1 93.25 31 GLN B O 1
ATOM 3751 N N . ASN B 1 32 ? -13.898 -5.086 12.672 1 93.44 32 ASN B N 1
ATOM 3752 C CA . ASN B 1 32 ? -14.398 -5.414 14 1 93.44 32 ASN B CA 1
ATOM 3753 C C . ASN B 1 32 ? -15.898 -5.148 14.117 1 93.44 32 ASN B C 1
ATOM 3755 O O . ASN B 1 32 ? -16.312 -4.004 14.297 1 93.44 32 ASN B O 1
ATOM 3759 N N . GLU B 1 33 ? -16.625 -6.188 14.211 1 91.56 33 GLU B N 1
ATOM 3760 C CA . GLU B 1 33 ? -18.078 -6.074 14.258 1 91.56 33 GLU B CA 1
ATOM 3761 C C . GLU B 1 33 ? -18.531 -5.406 15.547 1 91.56 33 GLU B C 1
ATOM 3763 O O . GLU B 1 33 ? -19.531 -4.688 15.562 1 91.56 33 GLU B O 1
ATOM 3768 N N . GLY B 1 34 ? -17.906 -5.711 16.609 1 91.81 34 GLY B N 1
ATOM 3769 C CA . GLY B 1 34 ? -18.25 -5.113 17.891 1 91.81 34 GLY B CA 1
ATOM 3770 C C . GLY B 1 34 ? -18.172 -3.6 17.891 1 91.81 34 GLY B C 1
ATOM 3771 O O . GLY B 1 34 ? -19.078 -2.922 18.375 1 91.81 34 GLY B O 1
ATOM 3772 N N . LYS B 1 35 ? -17.141 -3.09 17.344 1 89.75 35 LYS B N 1
ATOM 3773 C CA . LYS B 1 35 ? -16.969 -1.644 17.234 1 89.75 35 LYS B CA 1
ATOM 3774 C C . LYS B 1 35 ? -18.078 -1.021 16.391 1 89.75 35 LYS B C 1
ATOM 3776 O O . LYS B 1 35 ? -18.594 0.045 16.719 1 89.75 35 LYS B O 1
ATOM 3781 N N . LEU B 1 36 ? -18.422 -1.677 15.352 1 93 36 LEU B N 1
ATOM 3782 C CA . LEU B 1 36 ? -19.438 -1.164 14.438 1 93 36 LEU B CA 1
ATOM 3783 C C . LEU B 1 36 ? -20.812 -1.142 15.109 1 93 36 LEU B C 1
ATOM 3785 O O . LEU B 1 36 ? -21.594 -0.223 14.875 1 93 36 LEU B O 1
ATOM 3789 N N . LYS B 1 37 ? -21.109 -2.127 15.859 1 91.5 37 LYS B N 1
ATOM 3790 C CA . LYS B 1 37 ? -22.391 -2.189 16.562 1 91.5 37 LYS B CA 1
ATOM 3791 C C . LYS B 1 37 ? -22.562 -1.005 17.5 1 91.5 37 LYS B C 1
ATOM 3793 O O . LYS B 1 37 ? -23.641 -0.439 17.609 1 91.5 37 LYS B O 1
ATOM 3798 N N . GLU B 1 38 ? -21.531 -0.652 18.172 1 90.31 38 GLU B N 1
ATOM 3799 C CA . GLU B 1 38 ? -21.547 0.499 19.062 1 90.31 38 GLU B CA 1
ATOM 3800 C C . GLU B 1 38 ? -21.844 1.788 18.297 1 90.31 38 GLU B C 1
ATOM 3802 O O . GLU B 1 38 ? -22.609 2.631 18.766 1 90.31 38 GLU B O 1
ATOM 3807 N N . ALA B 1 39 ? -21.203 1.91 17.203 1 89 39 ALA B N 1
ATOM 3808 C CA . ALA B 1 39 ? -21.422 3.094 16.375 1 89 39 ALA B CA 1
ATOM 3809 C C . ALA B 1 39 ? -22.859 3.154 15.859 1 89 39 ALA B C 1
ATOM 3811 O O . ALA B 1 39 ? -23.469 4.227 15.828 1 89 39 ALA B O 1
ATOM 3812 N N . LEU B 1 40 ? -23.422 2.033 15.43 1 88.19 40 LEU B N 1
ATOM 3813 C CA . LEU B 1 40 ? -24.766 1.939 14.898 1 88.19 40 LEU B CA 1
ATOM 3814 C C . LEU B 1 40 ? -25.797 2.338 15.945 1 88.19 40 LEU B C 1
ATOM 3816 O O . LEU B 1 40 ? -26.844 2.902 15.617 1 88.19 40 LEU B O 1
ATOM 3820 N N . ASN B 1 41 ? -25.516 1.999 17.094 1 88.88 41 ASN B N 1
ATOM 3821 C CA . ASN B 1 41 ? -26.438 2.295 18.188 1 88.88 41 ASN B CA 1
ATOM 3822 C C . ASN B 1 41 ? -26.438 3.783 18.531 1 88.88 41 ASN B C 1
ATOM 3824 O O . ASN B 1 41 ? -27.438 4.305 19.016 1 88.88 41 ASN B O 1
ATOM 3828 N N . GLN B 1 42 ? -25.422 4.434 18.219 1 87.56 42 GLN B N 1
ATOM 3829 C CA . GLN B 1 42 ? -25.266 5.816 18.656 1 87.56 42 GLN B CA 1
ATOM 3830 C C . GLN B 1 42 ? -25.516 6.789 17.5 1 87.56 42 GLN B C 1
ATOM 3832 O O . GLN B 1 42 ? -25.875 7.945 17.734 1 87.56 42 GLN B O 1
ATOM 3837 N N . LEU B 1 43 ? -25.328 6.301 16.328 1 90.25 43 LEU B N 1
ATOM 3838 C CA . LEU B 1 43 ? -25.344 7.211 15.188 1 90.25 43 LEU B CA 1
ATOM 3839 C C . LEU B 1 43 ? -26.281 6.711 14.094 1 90.25 43 LEU B C 1
ATOM 3841 O O . LEU B 1 43 ? -26.547 5.512 14.008 1 90.25 43 LEU B O 1
ATOM 3845 N N . ASP B 1 44 ? -26.797 7.617 13.266 1 89.12 44 ASP B N 1
ATOM 3846 C CA . ASP B 1 44 ? -27.609 7.262 12.102 1 89.12 44 ASP B CA 1
ATOM 3847 C C . ASP B 1 44 ? -26.734 7.082 10.867 1 89.12 44 ASP B C 1
ATOM 3849 O O . ASP B 1 44 ? -26.734 7.93 9.969 1 89.12 44 ASP B O 1
ATOM 3853 N N . ILE B 1 45 ? -26.031 6.008 10.898 1 93.31 45 ILE B N 1
ATOM 3854 C CA . ILE B 1 45 ? -25.109 5.754 9.797 1 93.31 45 ILE B CA 1
ATOM 3855 C C . ILE B 1 45 ? -25.219 4.293 9.359 1 93.31 45 ILE B C 1
ATOM 3857 O O . ILE B 1 45 ? -25.828 3.477 10.039 1 93.31 45 ILE B O 1
ATOM 3861 N N . LEU B 1 46 ? -24.75 4.012 8.234 1 95.12 46 LEU B N 1
ATOM 3862 C CA . LEU B 1 46 ? -24.641 2.637 7.754 1 95.12 46 LEU B CA 1
ATOM 3863 C C . LEU B 1 46 ? -23.266 2.055 8.078 1 95.12 46 LEU B C 1
ATOM 3865 O O . LEU B 1 46 ? -22.25 2.754 7.996 1 95.12 46 LEU B O 1
ATOM 3869 N N . CYS B 1 47 ? -23.281 0.786 8.516 1 96.38 47 CYS B N 1
ATOM 3870 C CA . CYS B 1 47 ? -22.031 0.11 8.844 1 96.38 47 CYS B CA 1
ATOM 3871 C C . CYS B 1 47 ? -21.859 -1.166 8.031 1 96.38 47 CYS B C 1
ATOM 3873 O O . CYS B 1 47 ? -22.844 -1.877 7.777 1 96.38 47 CYS B O 1
ATOM 3875 N N . ILE B 1 48 ? -20.719 -1.387 7.523 1 97.25 48 ILE B N 1
ATOM 3876 C CA . ILE B 1 48 ? -20.375 -2.6 6.793 1 97.25 48 ILE B CA 1
ATOM 3877 C C . ILE B 1 48 ? -19.172 -3.277 7.445 1 97.25 48 ILE B C 1
ATOM 3879 O O . ILE B 1 48 ? -18.125 -2.652 7.633 1 97.25 48 ILE B O 1
ATOM 3883 N N . THR B 1 49 ? -19.344 -4.555 7.777 1 96 49 THR B N 1
ATOM 3884 C CA . THR B 1 49 ? -18.234 -5.316 8.344 1 96 49 THR B CA 1
ATOM 3885 C C . THR B 1 49 ? -17.359 -5.902 7.242 1 96 49 THR B C 1
ATOM 3887 O O . THR B 1 49 ? -17.844 -6.613 6.363 1 96 49 THR B O 1
ATOM 3890 N N . GLY B 1 50 ? -16.047 -5.531 7.289 1 94.06 50 GLY B N 1
ATOM 3891 C CA . GLY B 1 50 ? -15.141 -6.086 6.293 1 94.06 50 GLY B CA 1
ATOM 3892 C C . GLY B 1 50 ? -13.812 -5.363 6.23 1 94.06 50 GLY B C 1
ATOM 3893 O O . GLY B 1 50 ? -13.539 -4.484 7.047 1 94.06 50 GLY B O 1
ATOM 3894 N N . ASP B 1 51 ? -12.992 -5.82 5.324 1 92.12 51 ASP B N 1
ATOM 3895 C CA . ASP B 1 51 ? -11.672 -5.242 5.074 1 92.12 51 ASP B CA 1
ATOM 3896 C C . ASP B 1 51 ? -11.758 -4.086 4.086 1 92.12 51 ASP B C 1
ATOM 3898 O O . ASP B 1 51 ? -12.289 -4.238 2.984 1 92.12 51 ASP B O 1
ATOM 3902 N N . GLY B 1 52 ? -11.219 -2.969 4.508 1 93.31 52 GLY B N 1
ATOM 3903 C CA . GLY B 1 52 ? -11.273 -1.772 3.682 1 93.31 52 GLY B CA 1
ATOM 3904 C C . GLY B 1 52 ? -10.477 -1.896 2.398 1 93.31 52 GLY B C 1
ATOM 3905 O O . GLY B 1 52 ? -10.648 -1.098 1.474 1 93.31 52 GLY B O 1
ATOM 3906 N N . ALA B 1 53 ? -9.648 -2.871 2.336 1 92.44 53 ALA B N 1
ATOM 3907 C CA . ALA B 1 53 ? -8.859 -3.078 1.128 1 92.44 53 ALA B CA 1
ATOM 3908 C C . ALA B 1 53 ? -9.484 -4.141 0.233 1 92.44 53 ALA B C 1
ATOM 3910 O O . ALA B 1 53 ? -8.883 -4.57 -0.75 1 92.44 53 ALA B O 1
ATOM 3911 N N . ASP B 1 54 ? -10.664 -4.625 0.557 1 94.19 54 ASP B N 1
ATOM 3912 C CA . ASP B 1 54 ? -11.453 -5.555 -0.248 1 94.19 54 ASP B CA 1
ATOM 3913 C C . ASP B 1 54 ? -12.398 -4.805 -1.181 1 94.19 54 ASP B C 1
ATOM 3915 O O . ASP B 1 54 ? -13.281 -4.078 -0.722 1 94.19 54 ASP B O 1
ATOM 3919 N N . ALA B 1 55 ? -12.25 -5.102 -2.465 1 95.5 55 ALA B N 1
ATOM 3920 C CA . ALA B 1 55 ? -13.062 -4.41 -3.465 1 95.5 55 ALA B CA 1
ATOM 3921 C C . ALA B 1 55 ? -14.547 -4.68 -3.246 1 95.5 55 ALA B C 1
ATOM 3923 O O . ALA B 1 55 ? -15.383 -3.785 -3.414 1 95.5 55 ALA B O 1
ATOM 3924 N N . LYS B 1 56 ? -14.844 -5.895 -2.92 1 95.31 56 LYS B N 1
ATOM 3925 C CA . LYS B 1 56 ? -16.25 -6.258 -2.695 1 95.31 56 LYS B CA 1
ATOM 3926 C C . LYS B 1 56 ? -16.844 -5.457 -1.542 1 95.31 56 LYS B C 1
ATOM 3928 O O . LYS B 1 56 ? -17.984 -4.992 -1.625 1 95.31 56 LYS B O 1
ATOM 3933 N N . VAL B 1 57 ? -16.109 -5.293 -0.539 1 96.81 57 VAL B N 1
ATOM 3934 C CA . VAL B 1 57 ? -16.547 -4.551 0.639 1 96.81 57 VAL B CA 1
ATOM 3935 C C . VAL B 1 57 ? -16.75 -3.08 0.277 1 96.81 57 VAL B C 1
ATOM 3937 O O . VAL B 1 57 ? -17.75 -2.471 0.67 1 96.81 57 VAL B O 1
ATOM 3940 N N . GLN B 1 58 ? -15.805 -2.506 -0.443 1 97.81 58 GLN B N 1
ATOM 3941 C CA . GLN B 1 58 ? -15.914 -1.105 -0.837 1 97.81 58 GLN B CA 1
ATOM 3942 C C . GLN B 1 58 ? -17.109 -0.881 -1.753 1 97.81 58 GLN B C 1
ATOM 3944 O O . GLN B 1 58 ? -17.812 0.127 -1.633 1 97.81 58 GLN B O 1
ATOM 3949 N N . LYS B 1 59 ? -17.328 -1.847 -2.633 1 97.81 59 LYS B N 1
ATOM 3950 C CA . LYS B 1 59 ? -18.484 -1.738 -3.506 1 97.81 59 LYS B CA 1
ATOM 3951 C C . LYS B 1 59 ? -19.781 -1.786 -2.703 1 97.81 59 LYS B C 1
ATOM 3953 O O . LYS B 1 59 ? -20.703 -1 -2.949 1 97.81 59 LYS B O 1
ATOM 3958 N N . GLU B 1 60 ? -19.812 -2.699 -1.81 1 97.56 60 GLU B N 1
ATOM 3959 C CA . GLU B 1 60 ? -20.984 -2.809 -0.937 1 97.56 60 GLU B CA 1
ATOM 3960 C C . GLU B 1 60 ? -21.203 -1.518 -0.156 1 97.56 60 GLU B C 1
ATOM 3962 O O . GLU B 1 60 ? -22.344 -1.145 0.117 1 97.56 60 GLU B O 1
ATOM 3967 N N . ALA B 1 61 ? -20.172 -0.794 0.15 1 97.81 61 ALA B N 1
ATOM 3968 C CA . ALA B 1 61 ? -20.234 0.431 0.942 1 97.81 61 ALA B CA 1
ATOM 3969 C C . ALA B 1 61 ? -20.609 1.628 0.072 1 97.81 61 ALA B C 1
ATOM 3971 O O . ALA B 1 61 ? -20.781 2.738 0.576 1 97.81 61 ALA B O 1
ATOM 3972 N N . GLY B 1 62 ? -20.672 1.428 -1.207 1 97.75 62 GLY B N 1
ATOM 3973 C CA . GLY B 1 62 ? -21.078 2.494 -2.109 1 97.75 62 GLY B CA 1
ATOM 3974 C C . GLY B 1 62 ? -19.922 3.391 -2.527 1 97.75 62 GLY B C 1
ATOM 3975 O O . GLY B 1 62 ? -20.141 4.539 -2.922 1 97.75 62 GLY B O 1
ATOM 3976 N N . VAL B 1 63 ? -18.734 2.908 -2.551 1 97.81 63 VAL B N 1
ATOM 3977 C CA . VAL B 1 63 ? -17.531 3.664 -2.881 1 97.81 63 VAL B CA 1
ATOM 3978 C C . VAL B 1 63 ? -17.609 4.176 -4.316 1 97.81 63 VAL B C 1
ATOM 3980 O O . VAL B 1 63 ? -17.234 5.316 -4.602 1 97.81 63 VAL B O 1
ATOM 3983 N N . PRO B 1 64 ? -18.031 3.398 -5.379 1 97.25 64 PRO B N 1
ATOM 3984 C CA . PRO B 1 64 ? -18.125 3.912 -6.75 1 97.25 64 PRO B CA 1
ATOM 3985 C C . PRO B 1 64 ? -18.922 5.211 -6.848 1 97.25 64 PRO B C 1
ATOM 3987 O O . PRO B 1 64 ? -18.641 6.047 -7.711 1 97.25 64 PRO B O 1
ATOM 3990 N N . GLY B 1 65 ? -19.75 5.527 -5.988 1 95.56 65 GLY B N 1
ATOM 3991 C CA . GLY B 1 65 ? -20.562 6.734 -6 1 95.56 65 GLY B CA 1
ATOM 3992 C C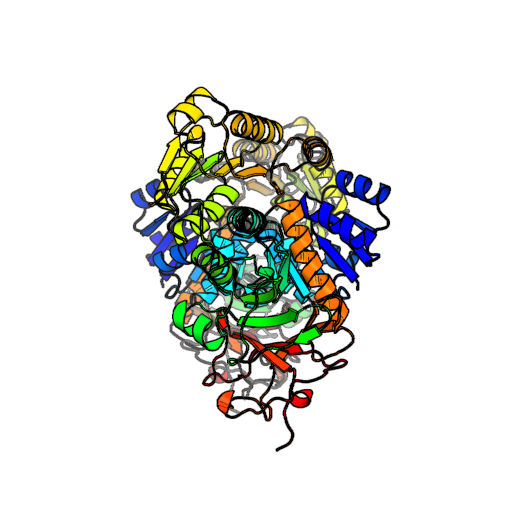 . GLY B 1 65 ? -20.25 7.676 -4.848 1 95.56 65 GLY B C 1
ATOM 3993 O O . GLY B 1 65 ? -20.953 8.672 -4.648 1 95.56 65 GLY B O 1
ATOM 3994 N N . ALA B 1 66 ? -19.141 7.43 -4.223 1 97.12 66 ALA B N 1
ATOM 3995 C CA . ALA B 1 66 ? -18.828 8.227 -3.035 1 97.12 66 ALA B CA 1
ATOM 3996 C C . ALA B 1 66 ? -18.109 9.516 -3.412 1 97.12 66 ALA B C 1
ATOM 3998 O O . ALA B 1 66 ? -17.266 9.516 -4.312 1 97.12 66 ALA B O 1
ATOM 3999 N N . ASP B 1 67 ? -18.438 10.578 -2.719 1 95.69 67 ASP B N 1
ATOM 4000 C CA . ASP B 1 67 ? -17.75 11.852 -2.922 1 95.69 67 ASP B CA 1
ATOM 4001 C C . ASP B 1 67 ? -16.375 11.859 -2.246 1 95.69 67 ASP B C 1
ATOM 4003 O O . ASP B 1 67 ? -15.461 12.531 -2.711 1 95.69 67 ASP B O 1
ATOM 4007 N N . LEU B 1 68 ? -16.359 11.148 -1.181 1 96.94 68 LEU B N 1
ATOM 4008 C CA . LEU B 1 68 ? -15.133 11.133 -0.4 1 96.94 68 LEU B CA 1
ATOM 4009 C C . LEU B 1 68 ? -14.961 9.797 0.311 1 96.94 68 LEU B C 1
ATOM 4011 O O . LEU B 1 68 ? -15.922 9.25 0.866 1 96.94 68 LEU B O 1
ATOM 4015 N N . VAL B 1 69 ? -13.789 9.258 0.202 1 98.62 69 VAL B N 1
ATOM 4016 C CA . VAL B 1 69 ? -13.391 8.102 0.994 1 98.62 69 VAL B CA 1
ATOM 4017 C C . VAL B 1 69 ? -12.227 8.469 1.907 1 98.62 69 VAL B C 1
ATOM 4019 O O . VAL B 1 69 ? -11.219 9.016 1.448 1 98.62 69 VAL B O 1
ATOM 4022 N N . VAL B 1 70 ? -12.391 8.234 3.184 1 98.56 70 VAL B N 1
ATOM 4023 C CA . VAL B 1 70 ? -11.336 8.492 4.16 1 98.56 70 VAL B CA 1
ATOM 4024 C C . VAL B 1 70 ? -10.852 7.176 4.758 1 98.56 70 VAL B C 1
ATOM 4026 O O . VAL B 1 70 ? -11.633 6.43 5.355 1 98.56 70 VAL B O 1
ATOM 4029 N N . ALA B 1 71 ? -9.578 6.898 4.562 1 98.5 71 ALA B N 1
ATOM 4030 C CA . ALA B 1 71 ? -9 5.676 5.117 1 98.5 71 ALA B CA 1
ATOM 4031 C C . ALA B 1 71 ? -8.211 5.973 6.387 1 98.5 71 ALA B C 1
ATOM 4033 O O . ALA B 1 71 ? -7.176 6.641 6.34 1 98.5 71 ALA B O 1
ATOM 4034 N N . CYS B 1 72 ? -8.656 5.469 7.457 1 97.5 72 CYS B N 1
ATOM 4035 C CA . CYS B 1 72 ? -8.016 5.66 8.75 1 97.5 72 CYS B CA 1
ATOM 4036 C C . CYS B 1 72 ? -7.941 4.348 9.523 1 97.5 72 CYS B C 1
ATOM 4038 O O . CYS B 1 72 ? -8.297 4.297 10.703 1 97.5 72 CYS B O 1
ATOM 4040 N N . ALA B 1 73 ? -7.543 3.324 8.844 1 94.94 73 ALA B N 1
ATOM 4041 C CA . ALA B 1 73 ? -7.383 2.006 9.445 1 94.94 73 ALA B CA 1
ATOM 4042 C C . ALA B 1 73 ? -6.051 1.894 10.18 1 94.94 73 ALA B C 1
ATOM 4044 O O . ALA B 1 73 ? -5.441 2.908 10.531 1 94.94 73 ALA B O 1
ATOM 4045 N N . SER B 1 74 ? -5.621 0.709 10.531 1 90.88 74 SER B N 1
ATOM 4046 C CA . SER B 1 74 ? -4.574 0.45 11.508 1 90.88 74 SER B CA 1
ATOM 4047 C C . SER B 1 74 ? -3.197 0.789 10.945 1 90.88 74 SER B C 1
ATOM 4049 O O . SER B 1 74 ? -2.32 1.254 11.68 1 90.88 74 SER B O 1
ATOM 4051 N N . THR B 1 75 ? -2.938 0.541 9.68 1 91.88 75 THR B N 1
ATOM 4052 C CA . THR B 1 75 ? -1.598 0.771 9.148 1 91.88 75 THR B CA 1
ATOM 4053 C C . THR B 1 75 ? -1.636 1.773 8 1 91.88 75 THR B C 1
ATOM 4055 O O . THR B 1 75 ? -2.641 1.879 7.293 1 91.88 75 THR B O 1
ATOM 4058 N N . ASP B 1 76 ? -0.566 2.504 7.785 1 93.75 76 ASP B N 1
ATOM 4059 C CA . ASP B 1 76 ? -0.445 3.51 6.734 1 93.75 76 ASP B CA 1
ATOM 4060 C C . ASP B 1 76 ? -0.564 2.875 5.352 1 93.75 76 ASP B C 1
ATOM 4062 O O . ASP B 1 76 ? -1.233 3.416 4.469 1 93.75 76 ASP B O 1
ATOM 4066 N N . GLU B 1 77 ? 0.093 1.72 5.227 1 90.69 77 GLU B N 1
ATOM 4067 C CA . GLU B 1 77 ? 0.1 1.037 3.936 1 90.69 77 GLU B CA 1
ATOM 4068 C C . GLU B 1 77 ? -1.309 0.617 3.525 1 90.69 77 GLU B C 1
ATOM 4070 O O . GLU B 1 77 ? -1.698 0.781 2.367 1 90.69 77 GLU B O 1
ATOM 4075 N N . LEU B 1 78 ? -2.01 0.1 4.504 1 93.06 78 LEU B N 1
ATOM 4076 C CA . LEU B 1 78 ? -3.395 -0.282 4.25 1 93.06 78 LEU B CA 1
ATOM 4077 C C . LEU B 1 78 ? -4.227 0.929 3.84 1 93.06 78 LEU B C 1
ATOM 4079 O O . LEU B 1 78 ? -5.055 0.84 2.93 1 93.06 78 LEU B O 1
ATOM 4083 N N . ASN B 1 79 ? -4.035 2.018 4.488 1 96.44 79 ASN B N 1
ATOM 4084 C CA . ASN B 1 79 ? -4.777 3.236 4.184 1 96.44 79 ASN B CA 1
ATOM 4085 C C . ASN B 1 79 ? -4.496 3.723 2.764 1 96.44 79 ASN B C 1
ATOM 4087 O O . ASN B 1 79 ? -5.422 4.055 2.021 1 96.44 79 ASN B O 1
ATOM 4091 N N . MET B 1 80 ? -3.273 3.781 2.428 1 94.25 80 MET B N 1
ATOM 4092 C CA . MET B 1 80 ? -2.883 4.258 1.104 1 94.25 80 MET B CA 1
ATOM 4093 C C . MET B 1 80 ? -3.406 3.33 0.015 1 94.25 80 MET B C 1
ATOM 4095 O O . MET B 1 80 ? -3.93 3.791 -1.002 1 94.25 80 MET B O 1
ATOM 4099 N N . LEU B 1 81 ? -3.309 2.062 0.242 1 92.5 81 LEU B N 1
ATOM 4100 C CA . LEU B 1 81 ? -3.783 1.086 -0.732 1 92.5 81 LEU B CA 1
ATOM 4101 C C . LEU B 1 81 ? -5.305 1.129 -0.849 1 92.5 81 LEU B C 1
ATOM 4103 O O . LEU B 1 81 ? -5.852 0.99 -1.944 1 92.5 81 LEU B O 1
ATOM 4107 N N . SER B 1 82 ? -5.977 1.216 0.274 1 96.12 82 SER B N 1
ATOM 4108 C CA . SER B 1 82 ? -7.434 1.312 0.264 1 96.12 82 SER B CA 1
ATOM 4109 C C . SER B 1 82 ? -7.902 2.521 -0.537 1 96.12 82 SER B C 1
ATOM 4111 O O . SER B 1 82 ? -8.906 2.449 -1.246 1 96.12 82 SER B O 1
ATOM 4113 N N . CYS B 1 83 ? -7.191 3.59 -0.378 1 96.62 83 CYS B N 1
ATOM 4114 C CA . CYS B 1 83 ? -7.547 4.797 -1.116 1 96.62 83 CYS B CA 1
ATOM 4115 C C . CYS B 1 83 ? -7.352 4.598 -2.613 1 96.62 83 CYS B C 1
ATOM 4117 O O . CYS B 1 83 ? -8.164 5.059 -3.418 1 96.62 83 CYS B O 1
ATOM 4119 N N . LEU B 1 84 ? -6.242 3.982 -2.975 1 94.94 84 LEU B N 1
ATOM 4120 C CA . LEU B 1 84 ? -6 3.693 -4.383 1 94.94 84 LEU B CA 1
ATOM 4121 C C . LEU B 1 84 ? -7.129 2.85 -4.965 1 94.94 84 LEU B C 1
ATOM 4123 O O . LEU B 1 84 ? -7.625 3.133 -6.059 1 94.94 84 LEU B O 1
ATOM 4127 N N . LEU B 1 85 ? -7.484 1.812 -4.246 1 95.62 85 LEU B N 1
ATOM 4128 C CA . LEU B 1 85 ? -8.578 0.948 -4.68 1 95.62 85 LEU B CA 1
ATOM 4129 C C . LEU B 1 85 ? -9.875 1.739 -4.809 1 95.62 85 LEU B C 1
ATOM 4131 O O . LEU B 1 85 ? -10.617 1.567 -5.781 1 95.62 85 LEU B O 1
ATOM 4135 N N . ALA B 1 86 ? -10.141 2.574 -3.838 1 97.75 86 ALA B N 1
ATOM 4136 C CA . ALA B 1 86 ? -11.352 3.391 -3.854 1 97.75 86 ALA B CA 1
ATOM 4137 C C . ALA B 1 86 ? -11.398 4.281 -5.094 1 97.75 86 ALA B C 1
ATOM 4139 O O . ALA B 1 86 ? -12.445 4.41 -5.73 1 97.75 86 ALA B O 1
ATOM 4140 N N . LYS B 1 87 ? -10.297 4.887 -5.352 1 96 87 LYS B N 1
ATOM 4141 C CA . LYS B 1 87 ? -10.211 5.738 -6.535 1 96 87 LYS B CA 1
ATOM 4142 C C . LYS B 1 87 ? -10.5 4.938 -7.805 1 96 87 LYS B C 1
ATOM 4144 O O . LYS B 1 87 ? -11.227 5.398 -8.688 1 96 87 LYS B O 1
ATOM 4149 N N . ARG B 1 88 ? -9.969 3.826 -7.883 1 93.88 88 ARG B N 1
ATOM 4150 C CA . ARG B 1 88 ? -10.164 2.955 -9.039 1 93.88 88 ARG B CA 1
ATOM 4151 C C . ARG B 1 88 ? -11.625 2.549 -9.172 1 93.88 88 ARG B C 1
ATOM 4153 O O . ARG B 1 88 ? -12.117 2.355 -10.289 1 93.88 88 ARG B O 1
ATOM 4160 N N . LEU B 1 89 ? -12.258 2.371 -8.078 1 96.19 89 LEU B N 1
ATOM 4161 C CA . LEU B 1 89 ? -13.648 1.931 -8.086 1 96.19 89 LEU B CA 1
ATOM 4162 C C . LEU B 1 89 ? -14.586 3.092 -8.406 1 96.19 89 LEU B C 1
ATOM 4164 O O . LEU B 1 89 ? -15.766 2.879 -8.719 1 96.19 89 LEU B O 1
ATOM 4168 N N . GLY B 1 90 ? -14.047 4.328 -8.25 1 96.19 90 GLY B N 1
ATOM 4169 C CA . GLY B 1 90 ? -14.867 5.43 -8.734 1 96.19 90 GLY B CA 1
ATOM 4170 C C . GLY B 1 90 ? -15.016 6.551 -7.723 1 96.19 90 GLY B C 1
ATOM 4171 O O . GLY B 1 90 ? -15.68 7.555 -7.996 1 96.19 90 GLY B O 1
ATOM 4172 N N . ALA B 1 91 ? -14.406 6.484 -6.543 1 97.31 91 ALA B N 1
ATOM 4173 C CA . ALA B 1 91 ? -14.492 7.566 -5.566 1 97.31 91 ALA B CA 1
ATOM 4174 C C . ALA B 1 91 ? -13.938 8.867 -6.137 1 97.31 91 ALA B C 1
ATOM 4176 O O . ALA B 1 91 ? -12.914 8.859 -6.836 1 97.31 91 ALA B O 1
ATOM 4177 N N . LYS B 1 92 ? -14.555 9.969 -5.797 1 94.75 92 LYS B N 1
ATOM 4178 C CA . LYS B 1 92 ? -14.125 11.258 -6.34 1 94.75 92 LYS B CA 1
ATOM 4179 C C . LYS B 1 92 ? -12.867 11.758 -5.637 1 94.75 92 LYS B C 1
ATOM 4181 O O . LYS B 1 92 ? -11.93 12.219 -6.285 1 94.75 92 LYS B O 1
ATOM 4186 N N . HIS B 1 93 ? -12.883 11.703 -4.32 1 94.31 93 HIS B N 1
ATOM 4187 C CA . HIS B 1 93 ? -11.742 12.148 -3.527 1 94.31 93 HIS B CA 1
ATOM 4188 C C . HIS B 1 93 ? -11.367 11.109 -2.471 1 94.31 93 HIS B C 1
ATOM 4190 O O . HIS B 1 93 ? -12.219 10.336 -2.033 1 94.31 93 HIS B O 1
ATOM 4196 N N . THR B 1 94 ? -10.125 11.094 -2.172 1 97.12 94 THR B N 1
ATOM 4197 C CA . THR B 1 94 ? -9.641 10.148 -1.171 1 97.12 94 THR B CA 1
ATOM 4198 C C . THR B 1 94 ? -8.672 10.828 -0.205 1 97.12 94 THR B C 1
ATOM 4200 O O . THR B 1 94 ? -7.883 11.688 -0.609 1 97.12 94 THR B O 1
ATOM 4203 N N . ILE B 1 95 ? -8.82 10.539 1.089 1 96.81 95 ILE B N 1
ATOM 4204 C CA . ILE B 1 95 ? -7.918 11.016 2.131 1 96.81 95 ILE B CA 1
ATOM 4205 C C . ILE B 1 95 ? -7.332 9.828 2.891 1 96.81 95 ILE B C 1
ATOM 4207 O O . ILE B 1 95 ? -8.07 8.961 3.363 1 96.81 95 ILE B O 1
ATOM 4211 N N . ALA B 1 96 ? -6.059 9.789 3 1 97.25 96 ALA B N 1
ATOM 4212 C CA . ALA B 1 96 ? -5.406 8.719 3.754 1 97.25 96 ALA B CA 1
ATOM 4213 C C . ALA B 1 96 ? -4.762 9.266 5.027 1 97.25 96 ALA B C 1
ATOM 4215 O O . ALA B 1 96 ? -4.07 10.281 4.992 1 97.25 96 ALA B O 1
ATOM 4216 N N . ARG B 1 97 ? -5.043 8.633 6.078 1 97 97 ARG B N 1
ATOM 4217 C CA . ARG B 1 97 ? -4.281 8.891 7.293 1 97 97 ARG B CA 1
ATOM 4218 C C . ARG B 1 97 ? -2.908 8.234 7.234 1 97 97 ARG B C 1
ATOM 4220 O O . ARG B 1 97 ? -2.805 7.027 6.996 1 97 97 ARG B O 1
ATOM 4227 N N . VAL B 1 98 ? -1.868 8.961 7.406 1 95.38 98 VAL B N 1
ATOM 4228 C CA . VAL B 1 98 ? -0.497 8.469 7.352 1 95.38 98 VAL B CA 1
ATOM 4229 C C . VAL B 1 98 ? 0.268 8.93 8.594 1 95.38 98 VAL B C 1
ATOM 4231 O O . VAL B 1 98 ? 0.563 10.117 8.742 1 95.38 98 VAL B O 1
ATOM 4234 N N . ARG B 1 99 ? 0.755 8.016 9.422 1 94.69 99 ARG B N 1
ATOM 4235 C CA . ARG B 1 99 ? 1.338 8.367 10.711 1 94.69 99 ARG B CA 1
ATOM 4236 C C . ARG B 1 99 ? 2.861 8.328 10.656 1 94.69 99 ARG B C 1
ATOM 4238 O O . ARG B 1 99 ? 3.533 9.094 11.352 1 94.69 99 ARG B O 1
ATOM 4245 N N . ASN B 1 100 ? 3.354 7.383 9.906 1 90.19 100 ASN B N 1
ATOM 4246 C CA . ASN B 1 100 ? 4.801 7.227 9.82 1 90.19 100 ASN B CA 1
ATOM 4247 C C . ASN B 1 100 ? 5.461 8.461 9.219 1 90.19 100 ASN B C 1
ATOM 4249 O O . ASN B 1 100 ? 5.156 8.844 8.086 1 90.19 100 ASN B O 1
ATOM 4253 N N . PRO B 1 101 ? 6.398 9.047 9.977 1 87.25 101 PRO B N 1
ATOM 4254 C CA . PRO B 1 101 ? 7.016 10.289 9.5 1 87.25 101 PRO B CA 1
ATOM 4255 C C . PRO B 1 101 ? 7.723 10.117 8.156 1 87.25 101 PRO B C 1
ATOM 4257 O O . PRO B 1 101 ? 7.699 11.031 7.328 1 87.25 101 PRO B O 1
ATOM 4260 N N . ILE B 1 102 ? 8.32 9.031 7.949 1 85.5 102 ILE B N 1
ATOM 4261 C CA . ILE B 1 102 ? 9.031 8.781 6.707 1 85.5 102 ILE B CA 1
ATOM 4262 C C . ILE B 1 102 ? 8.047 8.742 5.543 1 85.5 102 ILE B C 1
ATOM 4264 O O . ILE B 1 102 ? 8.266 9.375 4.508 1 85.5 102 ILE B O 1
ATOM 4268 N N . TYR B 1 103 ? 6.945 7.988 5.723 1 87 103 TYR B N 1
ATOM 4269 C CA . TYR B 1 103 ? 5.906 7.91 4.703 1 87 103 TYR B CA 1
ATOM 4270 C C . TYR B 1 103 ? 5.348 9.289 4.387 1 87 103 TYR B C 1
ATOM 4272 O O . TYR B 1 103 ? 5.168 9.641 3.217 1 87 103 TYR B O 1
ATOM 4280 N N . TYR B 1 104 ? 5.152 10.023 5.418 1 88.12 104 TYR B N 1
ATOM 4281 C CA . TYR B 1 104 ? 4.512 11.32 5.227 1 88.12 104 TYR B CA 1
ATOM 4282 C C . TYR B 1 104 ? 5.445 12.289 4.523 1 88.12 104 TYR B C 1
ATOM 4284 O O . TYR B 1 104 ? 5.008 13.086 3.689 1 88.12 104 TYR B O 1
ATOM 4292 N N . GLN B 1 105 ? 6.66 12.234 4.852 1 85.88 105 GLN B N 1
ATOM 4293 C CA . GLN B 1 105 ? 7.648 13.109 4.238 1 85.88 105 GLN B CA 1
ATOM 4294 C C . GLN B 1 105 ? 7.777 12.836 2.742 1 85.88 105 GLN B C 1
ATOM 4296 O O . GLN B 1 105 ? 8.047 13.75 1.96 1 85.88 105 GLN B O 1
ATOM 4301 N N . GLN B 1 106 ? 7.551 11.633 2.369 1 88.56 106 GLN B N 1
ATOM 4302 C CA . GLN B 1 106 ? 7.754 11.273 0.969 1 88.56 106 GLN B CA 1
ATOM 4303 C C . GLN B 1 106 ? 6.418 11.109 0.244 1 88.56 106 GLN B C 1
ATOM 4305 O O . GLN B 1 106 ? 6.375 10.609 -0.879 1 88.56 106 GLN B O 1
ATOM 4310 N N . ILE B 1 107 ? 5.402 11.516 0.856 1 87.06 107 ILE B N 1
ATOM 4311 C CA . ILE B 1 107 ? 4.062 11.266 0.337 1 87.06 107 ILE B CA 1
ATOM 4312 C C . ILE B 1 107 ? 3.916 11.898 -1.044 1 87.06 107 ILE B C 1
ATOM 4314 O O . ILE B 1 107 ? 3.197 11.375 -1.901 1 87.06 107 ILE B O 1
ATOM 4318 N N . ASP B 1 108 ? 4.582 13 -1.226 1 82.44 108 ASP B N 1
ATOM 4319 C CA . ASP B 1 108 ? 4.465 13.719 -2.49 1 82.44 108 ASP B CA 1
ATOM 4320 C C . ASP B 1 108 ? 5.027 12.898 -3.645 1 82.44 108 ASP B C 1
ATOM 4322 O O . ASP B 1 108 ? 4.617 13.07 -4.797 1 82.44 108 ASP B O 1
ATOM 4326 N N . LEU B 1 109 ? 5.969 12.016 -3.293 1 84.75 109 LEU B N 1
ATOM 4327 C CA . LEU B 1 109 ? 6.547 11.141 -4.309 1 84.75 109 LEU B CA 1
ATOM 4328 C C . LEU B 1 109 ? 5.516 10.141 -4.82 1 84.75 109 LEU B C 1
ATOM 4330 O O . LEU B 1 109 ? 5.59 9.695 -5.965 1 84.75 109 LEU B O 1
ATOM 4334 N N . LEU B 1 110 ? 4.539 9.844 -3.996 1 88.56 110 LEU B N 1
ATOM 4335 C CA . LEU B 1 110 ? 3.641 8.734 -4.316 1 88.56 110 LEU B CA 1
ATOM 4336 C C . LEU B 1 110 ? 2.211 9.234 -4.508 1 88.56 110 LEU B C 1
ATOM 4338 O O . LEU B 1 110 ? 1.36 8.508 -5.023 1 88.56 110 LEU B O 1
ATOM 4342 N N . LYS B 1 111 ? 2 10.391 -4.117 1 85.38 111 LYS B N 1
ATOM 4343 C CA . LYS B 1 111 ? 0.645 10.93 -4.047 1 85.38 111 LYS B CA 1
ATOM 4344 C C . LYS B 1 111 ? -0.073 10.797 -5.387 1 85.38 111 LYS B C 1
ATOM 4346 O O . LYS B 1 111 ? -1.251 10.43 -5.43 1 85.38 111 LYS B O 1
ATOM 4351 N N . GLU B 1 112 ? 0.581 11.125 -6.445 1 84.19 112 GLU B N 1
ATOM 4352 C CA . GLU B 1 112 ? -0.022 11.055 -7.773 1 84.19 112 GLU B CA 1
ATOM 4353 C C . GLU B 1 112 ? -0.32 9.609 -8.164 1 84.19 112 GLU B C 1
ATOM 4355 O O . GLU B 1 112 ? -1.404 9.305 -8.672 1 84.19 112 GLU B O 1
ATOM 4360 N N . ASP B 1 113 ? 0.625 8.773 -7.91 1 88.69 113 ASP B N 1
ATOM 4361 C CA . ASP B 1 113 ? 0.445 7.367 -8.266 1 88.69 113 ASP B CA 1
ATOM 4362 C C . ASP B 1 113 ? -0.654 6.727 -7.418 1 88.69 113 ASP B C 1
ATOM 4364 O O . ASP B 1 113 ? -1.379 5.852 -7.891 1 88.69 113 ASP B O 1
ATOM 4368 N N . LEU B 1 114 ? -0.741 7.176 -6.25 1 91.31 114 LEU B N 1
ATOM 4369 C CA . LEU B 1 114 ? -1.739 6.637 -5.332 1 91.31 114 LEU B CA 1
ATOM 4370 C C . LEU B 1 114 ? -3.088 7.32 -5.535 1 91.31 114 LEU B C 1
ATOM 4372 O O . LEU B 1 114 ? -4.082 6.934 -4.922 1 91.31 114 LEU B O 1
ATOM 4376 N N . ARG B 1 115 ? -3.068 8.406 -6.297 1 90.44 115 ARG B N 1
ATOM 4377 C CA . ARG B 1 115 ? -4.27 9.172 -6.605 1 90.44 115 ARG B CA 1
ATOM 4378 C C . ARG B 1 115 ? -4.93 9.695 -5.332 1 90.44 115 ARG B C 1
ATOM 4380 O O . ARG B 1 115 ? -6.148 9.602 -5.176 1 90.44 115 ARG B O 1
ATOM 4387 N N . LEU B 1 116 ? -4.113 10.156 -4.414 1 91.81 116 LEU B N 1
ATOM 4388 C CA . LEU B 1 116 ? -4.586 10.703 -3.148 1 91.81 116 LEU B CA 1
ATOM 4389 C C . LEU B 1 116 ? -4.93 12.18 -3.289 1 91.81 116 LEU B C 1
ATOM 4391 O O . LEU B 1 116 ? -4.168 12.945 -3.883 1 91.81 116 LEU B O 1
ATOM 4395 N N . SER B 1 117 ? -6.098 12.516 -2.773 1 90.31 117 SER B N 1
ATOM 4396 C CA . SER B 1 117 ? -6.445 13.93 -2.713 1 90.31 117 SER B CA 1
ATOM 4397 C C . SER B 1 117 ? -5.727 14.633 -1.565 1 90.31 117 SER B C 1
ATOM 4399 O O . SER B 1 117 ? -5.34 15.797 -1.685 1 90.31 117 SER B O 1
ATOM 4401 N N . MET B 1 118 ? -5.613 13.922 -0.475 1 89.75 118 MET B N 1
ATOM 4402 C CA . MET B 1 118 ? -5.004 14.5 0.718 1 89.75 118 MET B CA 1
ATOM 4403 C C . MET B 1 118 ? -4.441 13.406 1.625 1 89.75 118 MET B C 1
ATOM 4405 O O . MET B 1 118 ? -4.98 12.305 1.677 1 89.75 118 MET B O 1
ATOM 4409 N N . ALA B 1 119 ? -3.311 13.656 2.18 1 93.5 119 ALA B N 1
ATOM 4410 C CA . ALA B 1 119 ? -2.783 12.859 3.281 1 93.5 119 ALA B CA 1
ATOM 4411 C C . ALA B 1 119 ? -2.789 13.648 4.586 1 93.5 119 ALA B C 1
ATOM 4413 O O . ALA B 1 119 ? -2.477 14.844 4.598 1 93.5 119 ALA B O 1
ATOM 4414 N N . VAL B 1 120 ? -3.221 13.031 5.617 1 94.19 120 VAL B N 1
ATOM 4415 C CA . VAL B 1 120 ? -3.271 13.719 6.902 1 94.19 120 VAL B CA 1
ATOM 4416 C C . VAL B 1 120 ? -2.484 12.922 7.945 1 94.19 120 VAL B C 1
ATOM 4418 O O . VAL B 1 120 ? -2.584 11.695 8.008 1 94.19 120 VAL B O 1
ATOM 4421 N N . ASN B 1 121 ? -1.643 13.555 8.633 1 95.69 121 ASN B N 1
ATOM 4422 C CA . ASN B 1 121 ? -0.88 12.977 9.727 1 95.69 121 ASN B CA 1
ATOM 4423 C C . ASN B 1 121 ? -1.396 13.453 11.086 1 95.69 121 ASN B C 1
ATOM 4425 O O . ASN B 1 121 ? -1.218 14.617 11.445 1 95.69 121 ASN B O 1
ATOM 4429 N N . PRO B 1 122 ? -1.955 12.555 11.859 1 96.31 122 PRO B N 1
ATOM 4430 C CA . PRO B 1 122 ? -2.57 12.969 13.125 1 96.31 122 PRO B CA 1
ATOM 4431 C C . PRO B 1 122 ? -1.57 13.602 14.086 1 96.31 122 PRO B C 1
ATOM 4433 O O . PRO B 1 122 ? -1.871 14.617 14.719 1 96.31 122 PRO B O 1
ATOM 4436 N N . GLU B 1 123 ? -0.43 13.016 14.242 1 96.88 123 GLU B N 1
ATOM 4437 C CA . GLU B 1 123 ? 0.578 13.516 15.172 1 96.88 123 GLU B CA 1
ATOM 4438 C C . GLU B 1 123 ? 1.096 14.883 14.734 1 96.88 123 GLU B C 1
ATOM 4440 O O . GLU B 1 123 ? 1.312 15.766 15.57 1 96.88 123 GLU B O 1
ATOM 4445 N N . LEU B 1 124 ? 1.248 15.039 13.469 1 94.94 124 LEU B N 1
ATOM 4446 C CA . LEU B 1 124 ? 1.668 16.328 12.945 1 94.94 124 LEU B CA 1
ATOM 4447 C C . LEU B 1 124 ? 0.601 17.391 13.203 1 94.94 124 LEU B C 1
ATOM 4449 O O . LEU B 1 124 ? 0.919 18.531 13.57 1 94.94 124 LEU B O 1
ATOM 4453 N N . MET B 1 125 ? -0.638 17.031 12.969 1 93.12 125 MET B N 1
ATOM 4454 C CA . MET B 1 125 ? -1.734 17.953 13.203 1 93.12 125 MET B CA 1
ATOM 4455 C C . MET B 1 125 ? -1.767 18.406 14.664 1 93.12 125 MET B C 1
ATOM 4457 O O . MET B 1 125 ? -1.985 19.578 14.961 1 93.12 125 MET B O 1
ATOM 4461 N N . ALA B 1 126 ? -1.581 17.453 15.539 1 95.12 126 ALA B N 1
ATOM 4462 C CA . ALA B 1 126 ? -1.52 17.797 16.953 1 95.12 126 ALA B CA 1
ATOM 4463 C C . ALA B 1 126 ? -0.352 18.734 17.25 1 95.12 126 ALA B C 1
ATOM 4465 O O . ALA B 1 126 ? -0.495 19.688 18.016 1 95.12 126 ALA B O 1
ATOM 4466 N N . ALA B 1 127 ? 0.787 18.469 16.688 1 96.56 127 ALA B N 1
ATOM 4467 C CA . ALA B 1 127 ? 1.968 19.312 16.875 1 96.56 127 ALA B CA 1
ATOM 4468 C C . ALA B 1 127 ? 1.715 20.734 16.391 1 96.56 127 ALA B C 1
ATOM 4470 O O . ALA B 1 127 ? 2.131 21.703 17.031 1 96.56 127 ALA B O 1
ATOM 4471 N N . PHE B 1 128 ? 1.041 20.844 15.258 1 93.06 128 PHE B N 1
ATOM 4472 C CA . PHE B 1 128 ? 0.702 22.156 14.719 1 93.06 128 PHE B CA 1
ATOM 4473 C C . PHE B 1 128 ? -0.171 22.938 15.703 1 93.06 128 PHE B C 1
ATOM 4475 O O . PHE B 1 128 ? 0.057 24.125 15.938 1 93.06 128 PHE B O 1
ATOM 4482 N N . GLU B 1 129 ? -1.091 22.25 16.219 1 91.69 129 GLU B N 1
ATOM 4483 C CA . GLU B 1 129 ? -1.988 22.906 17.172 1 91.69 129 GLU B CA 1
ATOM 4484 C C . GLU B 1 129 ? -1.23 23.375 18.406 1 91.69 129 GLU B C 1
ATOM 4486 O O . GLU B 1 129 ? -1.48 24.469 18.906 1 91.69 129 GLU B O 1
ATOM 4491 N N . ILE B 1 130 ? -0.356 22.562 18.906 1 96 130 ILE B N 1
ATOM 4492 C CA . ILE B 1 130 ? 0.431 22.891 20.078 1 96 130 ILE B CA 1
ATOM 4493 C C . ILE B 1 130 ? 1.337 24.078 19.781 1 96 130 ILE B C 1
ATOM 4495 O O . ILE B 1 130 ? 1.396 25.031 20.562 1 96 130 ILE B O 1
ATOM 4499 N N . SER B 1 131 ? 2.035 24.016 18.719 1 94.44 131 SER B N 1
ATOM 4500 C CA . SER B 1 131 ? 2.947 25.094 18.344 1 94.44 131 SER B CA 1
ATOM 4501 C C . SER B 1 131 ? 2.209 26.422 18.219 1 94.44 131 SER B C 1
ATOM 4503 O O . SER B 1 131 ? 2.707 27.469 18.656 1 94.44 131 SER B O 1
ATOM 4505 N N . ARG B 1 132 ? 1.049 26.406 17.625 1 90.06 132 ARG B N 1
ATOM 4506 C CA . ARG B 1 132 ? 0.234 27.609 17.5 1 90.06 132 ARG B CA 1
ATOM 4507 C C . ARG B 1 132 ? -0.132 28.172 18.875 1 90.06 132 ARG B C 1
ATOM 4509 O O . ARG B 1 132 ? -0.111 29.391 19.078 1 90.06 132 ARG B O 1
ATOM 4516 N N . SER B 1 133 ? -0.455 27.25 19.703 1 90.81 133 SER B N 1
ATOM 4517 C CA . SER B 1 133 ? -0.858 27.672 21.047 1 90.81 133 SER B CA 1
ATOM 4518 C C . SER B 1 133 ? 0.29 28.344 21.781 1 90.81 133 SER B C 1
ATOM 4520 O O . SER B 1 133 ? 0.066 29.25 22.594 1 90.81 133 SER B O 1
ATOM 4522 N N . ILE B 1 134 ? 1.462 27.938 21.5 1 92 134 ILE B N 1
ATOM 4523 C CA . ILE B 1 134 ? 2.646 28.484 22.156 1 92 134 ILE B CA 1
ATOM 4524 C C . ILE B 1 134 ? 3.016 29.828 21.531 1 92 134 ILE B C 1
ATOM 4526 O O . ILE B 1 134 ? 3.408 30.75 22.234 1 92 134 ILE B O 1
ATOM 4530 N N . LEU B 1 135 ? 2.793 29.969 20.25 1 90.19 135 LEU B N 1
ATOM 4531 C CA . LEU B 1 135 ? 3.391 31.078 19.531 1 90.19 135 LEU B CA 1
ATOM 4532 C C . LEU B 1 135 ? 2.359 32.156 19.25 1 90.19 135 LEU B C 1
ATOM 4534 O O . LEU B 1 135 ? 2.705 33.344 19.172 1 90.19 135 LEU B O 1
ATOM 4538 N N . LEU B 1 136 ? 1.124 31.766 19.031 1 88.06 136 LEU B N 1
ATOM 4539 C CA . LEU B 1 136 ? 0.106 32.719 18.609 1 88.06 136 LEU B CA 1
ATOM 4540 C C . LEU B 1 136 ? -0.6 33.312 19.828 1 88.06 136 LEU B C 1
ATOM 4542 O O . LEU B 1 136 ? -0.677 32.688 20.875 1 88.06 136 LEU B O 1
ATOM 4546 N N . PRO B 1 137 ? -1.069 34.5 19.578 1 83.38 137 PRO B N 1
ATOM 4547 C CA . PRO B 1 137 ? -1.901 35.062 20.656 1 83.38 137 PRO B CA 1
ATOM 4548 C C . PRO B 1 137 ? -3.158 34.219 20.906 1 83.38 137 PRO B C 1
ATOM 4550 O O . PRO B 1 137 ? -3.686 33.594 20 1 83.38 137 PRO B O 1
ATOM 4553 N N . ASP B 1 138 ? -3.637 34.219 22.109 1 79.12 138 ASP B N 1
ATOM 4554 C CA . ASP B 1 138 ? -4.797 33.438 22.531 1 79.12 138 ASP B CA 1
ATOM 4555 C C . ASP B 1 138 ? -6.027 33.781 21.703 1 79.12 138 ASP B C 1
ATOM 4557 O O . ASP B 1 138 ? -6.918 32.969 21.516 1 79.12 138 ASP B O 1
ATOM 4561 N N . THR B 1 139 ? -6 35 21.188 1 78.25 139 THR B N 1
ATOM 4562 C CA . THR B 1 139 ? -7.168 35.5 20.453 1 78.25 139 THR B CA 1
ATOM 4563 C C . THR B 1 139 ? -7.094 35.094 18.984 1 78.25 139 THR B C 1
ATOM 4565 O O . THR B 1 139 ? -8.031 35.344 18.219 1 78.25 139 THR B O 1
ATOM 4568 N N . ALA B 1 140 ? -6.027 34.531 18.625 1 85.5 140 ALA B N 1
ATOM 4569 C CA . ALA B 1 140 ? -5.848 34.188 17.219 1 85.5 140 ALA B CA 1
ATOM 4570 C C . ALA B 1 140 ? -6.707 33 16.812 1 85.5 140 ALA B C 1
ATOM 4572 O O . ALA B 1 140 ? -6.84 32.031 17.578 1 85.5 140 ALA B O 1
ATOM 4573 N N . LYS B 1 141 ? -7.344 33.094 15.695 1 85.12 141 LYS B N 1
ATOM 4574 C CA . LYS B 1 141 ? -8.094 31.984 15.094 1 85.12 141 LYS B CA 1
ATOM 4575 C C . LYS B 1 141 ? -7.395 31.469 13.836 1 85.12 141 LYS B C 1
ATOM 4577 O O . LYS B 1 141 ? -6.949 32.25 13 1 85.12 141 LYS B O 1
ATOM 4582 N N . VAL B 1 142 ? -7.332 30.203 13.797 1 86.44 142 VAL B N 1
ATOM 4583 C CA . VAL B 1 142 ? -6.59 29.625 12.68 1 86.44 142 VAL B CA 1
ATOM 4584 C C . VAL B 1 142 ? -7.504 28.703 11.875 1 86.44 142 VAL B C 1
ATOM 4586 O O . VAL B 1 142 ? -8.258 27.906 12.453 1 86.44 142 VAL B O 1
ATOM 4589 N N . GLU B 1 143 ? -7.484 28.844 10.656 1 78.88 143 GLU B N 1
ATOM 4590 C CA . GLU B 1 143 ? -8.125 27.938 9.703 1 78.88 143 GLU B CA 1
ATOM 4591 C C . GLU B 1 143 ? -7.133 27.453 8.648 1 78.88 143 GLU B C 1
ATOM 4593 O O . GLU B 1 143 ? -6.156 28.156 8.344 1 78.88 143 GLU B O 1
ATOM 4598 N N . THR B 1 144 ? -7.379 26.297 8.203 1 79.75 144 THR B N 1
ATOM 4599 C CA . THR B 1 144 ? -6.469 25.75 7.195 1 79.75 144 THR B CA 1
ATOM 4600 C C . THR B 1 144 ? -7.199 25.531 5.875 1 79.75 144 THR B C 1
ATOM 4602 O O . THR B 1 144 ? -8.406 25.297 5.859 1 79.75 144 THR B O 1
ATOM 4605 N N . PHE B 1 145 ? -6.48 25.75 4.836 1 75.69 145 PHE B N 1
ATOM 4606 C CA . PHE B 1 145 ? -7.043 25.438 3.531 1 75.69 145 PHE B CA 1
ATOM 4607 C C . PHE B 1 145 ? -5.961 24.922 2.586 1 75.69 145 PHE B C 1
ATOM 4609 O O . PHE B 1 145 ? -4.82 24.703 3 1 75.69 145 PHE B O 1
ATOM 4616 N N . MET B 1 146 ? -6.352 24.594 1.344 1 79.56 146 MET B N 1
ATOM 4617 C CA . MET B 1 146 ? -5.473 23.938 0.378 1 79.56 146 MET B CA 1
ATOM 4618 C C . MET B 1 146 ? -4.938 22.625 0.933 1 79.56 146 MET B C 1
ATOM 4620 O O . MET B 1 146 ? -3.725 22.422 0.994 1 79.56 146 MET B O 1
ATOM 4624 N N . LYS B 1 147 ? -5.855 21.938 1.398 1 76.12 147 LYS B N 1
ATOM 4625 C CA . LYS B 1 147 ? -5.57 20.594 1.873 1 76.12 147 LYS B CA 1
ATOM 4626 C C . LYS B 1 147 ? -4.59 20.609 3.043 1 76.12 147 LYS B C 1
ATOM 4628 O O . LYS B 1 147 ? -3.732 19.734 3.16 1 76.12 147 LYS B O 1
ATOM 4633 N N . GLY B 1 148 ? -4.625 21.719 3.766 1 76.19 148 GLY B N 1
ATOM 4634 C CA . GLY B 1 148 ? -3.875 21.828 5.008 1 76.19 148 GLY B CA 1
ATOM 4635 C C . GLY B 1 148 ? -2.523 22.484 4.84 1 76.19 148 GLY B C 1
ATOM 4636 O O . GLY B 1 148 ? -1.809 22.719 5.816 1 76.19 148 GLY B O 1
ATOM 4637 N N . LYS B 1 149 ? -2.201 22.891 3.729 1 83.25 149 LYS B N 1
ATOM 4638 C CA . LYS B 1 149 ? -0.868 23.406 3.457 1 83.25 149 LYS B CA 1
ATOM 4639 C C . LYS B 1 149 ? -0.789 24.906 3.779 1 83.25 149 LYS B C 1
ATOM 4641 O O . LYS B 1 149 ? 0.301 25.438 3.986 1 83.25 149 LYS B O 1
ATOM 4646 N N . VAL B 1 150 ? -1.945 25.484 3.818 1 86.69 150 VAL B N 1
ATOM 4647 C CA . VAL B 1 150 ? -1.983 26.922 4.051 1 86.69 150 VAL B CA 1
ATOM 4648 C C . VAL B 1 150 ? -2.848 27.234 5.273 1 86.69 150 VAL B C 1
ATOM 4650 O O . VAL B 1 150 ? -3.859 26.562 5.508 1 86.69 150 VAL B O 1
ATOM 4653 N N . GLU B 1 151 ? -2.355 28.188 5.965 1 89 151 GLU B N 1
ATOM 4654 C CA . GLU B 1 151 ? -3.098 28.625 7.148 1 89 151 GLU B CA 1
ATOM 4655 C C . GLU B 1 151 ? -3.596 30.062 6.996 1 89 151 GLU B C 1
ATOM 4657 O O . GLU B 1 151 ? -2.902 30.906 6.43 1 89 151 GLU B O 1
ATOM 4662 N N . LEU B 1 152 ? -4.809 30.266 7.426 1 86.94 152 LEU B N 1
ATOM 4663 C CA . LEU B 1 152 ? -5.395 31.594 7.602 1 86.94 152 LEU B CA 1
ATOM 4664 C C . LEU B 1 152 ? -5.523 31.938 9.078 1 86.94 152 LEU B C 1
ATOM 4666 O O . LEU B 1 152 ? -6.238 31.25 9.82 1 86.94 152 LEU B O 1
ATOM 4670 N N . VAL B 1 153 ? -4.84 32.969 9.438 1 91.38 153 VAL B N 1
ATOM 4671 C CA . VAL B 1 153 ? -4.832 33.344 10.852 1 91.38 153 VAL B CA 1
ATOM 4672 C C . VAL B 1 153 ? -5.461 34.719 11.039 1 91.38 153 VAL B C 1
ATOM 4674 O O . VAL B 1 153 ? -5.066 35.688 10.367 1 91.38 153 VAL B O 1
ATOM 4677 N N . GLU B 1 154 ? -6.43 34.75 11.828 1 90.94 154 GLU B N 1
ATOM 4678 C CA . GLU B 1 154 ? -7.031 36 12.266 1 90.94 154 GLU B CA 1
ATOM 4679 C C . GLU B 1 154 ? -6.523 36.406 13.641 1 90.94 154 GLU B C 1
ATOM 4681 O O . GLU B 1 154 ? -6.531 35.594 14.578 1 90.94 154 GLU B O 1
ATOM 4686 N N . PHE B 1 155 ? -6.031 37.656 13.734 1 90.12 155 PHE B N 1
ATOM 4687 C CA . PHE B 1 155 ? -5.594 38.125 15.047 1 90.12 155 PHE B CA 1
ATOM 4688 C C . PHE B 1 155 ? -5.781 39.625 15.18 1 90.12 155 PHE B C 1
ATOM 4690 O O . PHE B 1 155 ? -5.887 40.344 14.172 1 90.12 155 PHE B O 1
ATOM 4697 N N . ILE B 1 156 ? -5.855 40.062 16.375 1 90.44 156 ILE B N 1
ATOM 4698 C CA . ILE B 1 156 ? -6.062 41.5 16.672 1 90.44 156 ILE B CA 1
ATOM 4699 C C . ILE B 1 156 ? -4.723 42.156 16.984 1 90.44 156 ILE B C 1
ATOM 4701 O O . ILE B 1 156 ? -3.92 41.625 17.75 1 90.44 156 ILE B O 1
ATOM 4705 N N . VAL B 1 157 ? -4.523 43.281 16.328 1 90.44 157 VAL B N 1
ATOM 4706 C CA . VAL B 1 157 ? -3.326 44.062 16.609 1 90.44 157 VAL B CA 1
ATOM 4707 C C . VAL B 1 157 ? -3.48 44.781 17.953 1 90.44 157 VAL B C 1
ATOM 4709 O O . VAL B 1 157 ? -4.328 45.688 18.094 1 90.44 157 VAL B O 1
ATOM 4712 N N . LYS B 1 158 ? -2.652 44.281 18.906 1 85.38 158 LYS B N 1
ATOM 4713 C CA . LYS B 1 158 ? -2.732 44.906 20.25 1 85.38 158 LYS B CA 1
ATOM 4714 C C . LYS B 1 158 ? -2.098 46.281 20.266 1 85.38 158 LYS B C 1
ATOM 4716 O O . LYS B 1 158 ? -1.306 46.625 19.375 1 85.38 158 LYS B O 1
ATOM 4721 N N . GLU B 1 159 ? -2.498 46.906 21.375 1 80.06 159 GLU B N 1
ATOM 4722 C CA . GLU B 1 159 ? -1.928 48.25 21.562 1 80.06 159 GLU B CA 1
ATOM 4723 C C . GLU B 1 159 ? -0.422 48.156 21.812 1 80.06 159 GLU B C 1
ATOM 4725 O O . GLU B 1 159 ? 0.06 47.25 22.484 1 80.06 159 GLU B O 1
ATOM 4730 N N . ARG B 1 160 ? 0.373 49.031 21.203 1 72.44 160 ARG B N 1
ATOM 4731 C CA . ARG B 1 160 ? 1.818 49.156 21.359 1 72.44 160 ARG B CA 1
ATOM 4732 C C . ARG B 1 160 ? 2.541 47.969 20.734 1 72.44 160 ARG B C 1
ATOM 4734 O O . ARG B 1 160 ? 3.627 47.594 21.172 1 72.44 160 ARG B O 1
ATOM 4741 N N . SER B 1 161 ? 1.771 47.375 19.859 1 75.5 161 SER B N 1
ATOM 4742 C CA . SER B 1 161 ? 2.467 46.344 19.109 1 75.5 161 SER B CA 1
ATOM 4743 C C . SER B 1 161 ? 3.424 46.938 18.094 1 75.5 161 SER B C 1
ATOM 4745 O O . SER B 1 161 ? 3.381 48.156 17.828 1 75.5 161 SER B O 1
ATOM 4747 N N . HIS B 1 162 ? 4.414 46.188 17.562 1 79.19 162 HIS B N 1
ATOM 4748 C CA . HIS B 1 162 ? 5.363 46.625 16.562 1 79.19 162 HIS B CA 1
ATOM 4749 C C . HIS B 1 162 ? 4.699 46.719 15.188 1 79.19 162 HIS B C 1
ATOM 4751 O O . HIS B 1 162 ? 5.336 47.156 14.219 1 79.19 162 HIS B O 1
ATOM 4757 N N . LEU B 1 163 ? 3.342 46.531 15.18 1 86.94 163 LEU B N 1
ATOM 4758 C CA . LEU B 1 163 ? 2.672 46.531 13.883 1 86.94 163 LEU B CA 1
ATOM 4759 C C . LEU B 1 163 ? 1.898 47.812 13.656 1 86.94 163 LEU B C 1
ATOM 4761 O O . LEU B 1 163 ? 1.622 48.188 12.508 1 86.94 163 LEU B O 1
ATOM 4765 N N . GLY B 1 164 ? 1.585 48.406 14.742 1 86.75 164 GLY B N 1
ATOM 4766 C CA . GLY B 1 164 ? 0.815 49.656 14.617 1 86.75 164 GLY B CA 1
ATOM 4767 C C . GLY B 1 164 ? 1.559 50.75 13.875 1 86.75 164 GLY B C 1
ATOM 4768 O O . GLY B 1 164 ? 2.732 51 14.148 1 86.75 164 GLY B O 1
ATOM 4769 N N . GLY B 1 165 ? 0.864 51.344 12.945 1 88.69 165 GLY B N 1
ATOM 4770 C CA . GLY B 1 165 ? 1.435 52.469 12.219 1 88.69 165 GLY B CA 1
ATOM 4771 C C . GLY B 1 165 ? 2.314 52.031 11.055 1 88.69 165 GLY B C 1
ATOM 4772 O O . GLY B 1 165 ? 2.84 52.875 10.328 1 88.69 165 GLY B O 1
ATOM 4773 N N . VAL B 1 166 ? 2.439 50.844 10.852 1 91 166 VAL B N 1
ATOM 4774 C CA . VAL B 1 166 ? 3.297 50.312 9.797 1 91 166 VAL B CA 1
ATOM 4775 C C . VAL B 1 166 ? 2.453 49.969 8.562 1 91 166 VAL B C 1
ATOM 4777 O O . VAL B 1 166 ? 1.363 49.406 8.688 1 91 166 VAL B O 1
ATOM 4780 N N . SER B 1 167 ? 2.949 50.375 7.406 1 93.75 167 SER B N 1
ATOM 4781 C CA . SER B 1 167 ? 2.275 49.969 6.176 1 93.75 167 SER B CA 1
ATOM 4782 C C . SER B 1 167 ? 2.578 48.531 5.824 1 93.75 167 SER B C 1
ATOM 4784 O O . SER B 1 167 ? 3.598 47.969 6.254 1 93.75 167 SER B O 1
ATOM 4786 N N . LEU B 1 168 ? 1.713 47.969 5.078 1 91.88 168 LEU B N 1
ATOM 4787 C CA . LEU B 1 168 ? 1.925 46.562 4.695 1 91.88 168 LEU B CA 1
ATOM 4788 C C . LEU B 1 168 ? 3.191 46.406 3.859 1 91.88 168 LEU B C 1
ATOM 4790 O O . LEU B 1 168 ? 3.912 45.438 3.986 1 91.88 168 LEU B O 1
ATOM 4794 N N . ALA B 1 169 ? 3.404 47.344 2.971 1 88.94 169 ALA B N 1
ATOM 4795 C CA . ALA B 1 169 ? 4.637 47.312 2.186 1 88.94 169 ALA B CA 1
ATOM 4796 C C . ALA B 1 169 ? 5.863 47.312 3.09 1 88.94 169 ALA B C 1
ATOM 4798 O O . ALA B 1 169 ? 6.832 46.594 2.834 1 88.94 169 ALA B O 1
ATOM 4799 N N . GLU B 1 170 ? 5.84 48.094 4.082 1 89.5 170 GLU B N 1
ATOM 4800 C CA . GLU B 1 170 ? 6.934 48.188 5.047 1 89.5 170 GLU B CA 1
ATOM 4801 C C . GLU B 1 170 ? 7.051 46.875 5.848 1 89.5 170 GLU B C 1
ATOM 4803 O O . GLU B 1 170 ? 8.156 46.438 6.145 1 89.5 170 GLU B O 1
ATOM 4808 N N . LEU B 1 171 ? 5.945 46.406 6.215 1 87.31 171 LEU B N 1
ATOM 4809 C CA . LEU B 1 171 ? 5.906 45.156 6.961 1 87.31 171 LEU B CA 1
ATOM 4810 C C . LEU B 1 171 ? 6.59 44.031 6.18 1 87.31 171 LEU B C 1
ATOM 4812 O O . LEU B 1 171 ? 7.406 43.312 6.73 1 87.31 171 LEU B O 1
ATOM 4816 N N . TYR B 1 172 ? 6.18 43.906 4.926 1 86.62 172 TYR B N 1
ATOM 4817 C CA . TYR B 1 172 ? 6.742 42.844 4.086 1 86.62 172 TYR B CA 1
ATOM 4818 C C . TYR B 1 172 ? 8.242 43.062 3.896 1 86.62 172 TYR B C 1
ATOM 4820 O O . TYR B 1 172 ? 9 42.062 3.852 1 86.62 172 TYR B O 1
ATOM 4828 N N . ARG B 1 173 ? 8.664 44.219 3.746 1 84.38 173 ARG B N 1
ATOM 4829 C CA . ARG B 1 173 ? 10.078 44.531 3.58 1 84.38 173 ARG B CA 1
ATOM 4830 C C . ARG B 1 173 ? 10.859 44.281 4.863 1 84.38 173 ARG B C 1
ATOM 4832 O O . ARG B 1 173 ? 11.961 43.75 4.828 1 84.38 173 ARG B O 1
ATOM 4839 N N . LYS B 1 174 ? 10.312 44.688 5.93 1 80.12 174 LYS B N 1
ATOM 4840 C CA . LYS B 1 174 ? 10.977 44.594 7.23 1 80.12 174 LYS B CA 1
ATOM 4841 C C . LYS B 1 174 ? 11.141 43.156 7.676 1 80.12 174 LYS B C 1
ATOM 4843 O O . LYS B 1 174 ? 12.195 42.781 8.195 1 80.12 174 LYS B O 1
ATOM 4848 N N . PHE B 1 175 ? 10.18 42.469 7.508 1 76.94 175 PHE B N 1
ATOM 4849 C CA . PHE B 1 175 ? 10.203 41.156 8.094 1 76.94 175 PHE B CA 1
ATOM 4850 C C . PHE B 1 175 ? 10.562 40.094 7.047 1 76.94 175 PHE B C 1
ATOM 4852 O O . PHE B 1 175 ? 10.961 38.969 7.387 1 76.94 175 PHE B O 1
ATOM 4859 N N . GLN B 1 176 ? 10.547 40.438 5.84 1 79.75 176 GLN B N 1
ATOM 4860 C CA . GLN B 1 176 ? 10.961 39.562 4.734 1 79.75 176 GLN B CA 1
ATOM 4861 C C . GLN B 1 176 ? 10.344 38.188 4.848 1 79.75 176 GLN B C 1
ATOM 4863 O O . GLN B 1 176 ? 11.023 37.188 4.625 1 79.75 176 GLN B O 1
ATOM 4868 N N . ILE B 1 177 ? 9.234 38.188 5.477 1 78.56 177 ILE B N 1
ATOM 4869 C CA . ILE B 1 177 ? 8.57 36.875 5.621 1 78.56 177 ILE B CA 1
ATOM 4870 C C . ILE B 1 177 ? 7.496 36.719 4.551 1 78.56 177 ILE B C 1
ATOM 4872 O O . ILE B 1 177 ? 6.93 37.719 4.086 1 78.56 177 ILE B O 1
ATOM 4876 N N . LYS B 1 178 ? 7.262 35.5 4.18 1 84.81 178 LYS B N 1
ATOM 4877 C CA . LYS B 1 178 ? 6.324 35.219 3.1 1 84.81 178 LYS B CA 1
ATOM 4878 C C . LYS B 1 178 ? 4.906 35.031 3.633 1 84.81 178 LYS B C 1
ATOM 4880 O O . LYS B 1 178 ? 4.359 33.906 3.592 1 84.81 178 LYS B O 1
ATOM 4885 N N . VAL B 1 179 ? 4.402 36.156 4.172 1 89.75 179 VAL B N 1
ATOM 4886 C CA . VAL B 1 179 ? 3.018 36.156 4.629 1 89.75 179 VAL B CA 1
ATOM 4887 C C . VAL B 1 179 ? 2.242 37.25 3.877 1 89.75 179 VAL B C 1
ATOM 4889 O O . VAL B 1 179 ? 2.83 38.219 3.383 1 89.75 179 VAL B O 1
ATOM 4892 N N . LEU B 1 180 ? 0.976 37.062 3.67 1 91.19 180 LEU B N 1
ATOM 4893 C CA . LEU B 1 180 ? 0.128 38.062 2.996 1 91.19 180 LEU B CA 1
ATOM 4894 C C . LEU B 1 180 ? -1.072 38.406 3.861 1 91.19 180 LEU B C 1
ATOM 4896 O O . LEU B 1 180 ? -1.805 37.531 4.32 1 91.19 180 LEU B O 1
ATOM 4900 N N . VAL B 1 181 ? -1.172 39.688 4.125 1 92.56 181 VAL B N 1
ATOM 4901 C CA . VAL B 1 181 ? -2.398 40.156 4.766 1 92.56 181 VAL B CA 1
ATOM 4902 C C . VAL B 1 181 ? -3.521 40.219 3.732 1 92.56 181 VAL B C 1
ATOM 4904 O O . VAL B 1 181 ? -3.494 41.094 2.844 1 92.56 181 VAL B O 1
ATOM 4907 N N . CYS B 1 182 ? -4.516 39.406 3.896 1 91.75 182 CYS B N 1
ATOM 4908 C CA . CYS B 1 182 ? -5.496 39.281 2.822 1 91.75 182 CYS B CA 1
ATOM 4909 C C . CYS B 1 182 ? -6.758 40.094 3.152 1 91.75 182 CYS B C 1
ATOM 4911 O O . CYS B 1 182 ? -7.523 40.438 2.256 1 91.75 182 CYS B O 1
ATOM 4913 N N . ALA B 1 183 ? -7.012 40.312 4.391 1 92.31 183 ALA B N 1
ATOM 4914 C CA . ALA B 1 183 ? -8.172 41.094 4.805 1 92.31 183 ALA B CA 1
ATOM 4915 C C . ALA B 1 183 ? -7.922 41.75 6.152 1 92.31 183 ALA B C 1
ATOM 4917 O O . ALA B 1 183 ? -7.164 41.25 6.977 1 92.31 183 ALA B O 1
ATOM 4918 N N . VAL B 1 184 ? -8.547 42.938 6.293 1 93.81 184 VAL B N 1
ATOM 4919 C CA . VAL B 1 184 ? -8.477 43.688 7.547 1 93.81 184 VAL B CA 1
ATOM 4920 C C . VAL B 1 184 ? -9.883 44.125 7.949 1 93.81 184 VAL B C 1
ATOM 4922 O O . VAL B 1 184 ? -10.641 44.625 7.117 1 93.81 184 VAL B O 1
ATOM 4925 N N . ARG B 1 185 ? -10.172 43.844 9.078 1 93.25 185 ARG B N 1
ATOM 4926 C CA . ARG B 1 185 ? -11.406 44.406 9.633 1 93.25 185 ARG B CA 1
ATOM 4927 C C . ARG B 1 185 ? -11.109 45.531 10.609 1 93.25 185 ARG B C 1
ATOM 4929 O O . ARG B 1 185 ? -10.406 45.344 11.609 1 93.25 185 ARG B O 1
ATOM 4936 N N . ARG B 1 186 ? -11.531 46.75 10.352 1 93.69 186 ARG B N 1
ATOM 4937 C CA . ARG B 1 186 ? -11.43 47.938 11.203 1 93.69 186 ARG B CA 1
ATOM 4938 C C . ARG B 1 186 ? -12.805 48.438 11.602 1 93.69 186 ARG B C 1
ATOM 4940 O O . ARG B 1 186 ? -13.492 49.094 10.805 1 93.69 186 ARG B O 1
ATOM 4947 N N . GLY B 1 187 ? -13.125 48.188 12.844 1 87.31 187 GLY B N 1
ATOM 4948 C CA . GLY B 1 187 ? -14.516 48.438 13.195 1 87.31 187 GLY B CA 1
ATOM 4949 C C . GLY B 1 187 ? -15.5 47.594 12.414 1 87.31 187 GLY B C 1
ATOM 4950 O O . GLY B 1 187 ? -15.414 46.344 12.43 1 87.31 187 GLY B O 1
ATOM 4951 N N . SER B 1 188 ? -16.359 48.188 11.68 1 87.31 188 SER B N 1
ATOM 4952 C CA . SER B 1 188 ? -17.359 47.5 10.883 1 87.31 188 SER B CA 1
ATOM 4953 C C . SER B 1 188 ? -16.906 47.344 9.438 1 87.31 188 SER B C 1
ATOM 4955 O O . SER B 1 188 ? -17.516 46.594 8.664 1 87.31 188 SER B O 1
ATOM 4957 N N . GLU B 1 189 ? -15.789 47.875 9.133 1 90.81 189 GLU B N 1
ATOM 4958 C CA . GLU B 1 189 ? -15.32 47.875 7.746 1 90.81 189 GLU B CA 1
ATOM 4959 C C . GLU B 1 189 ? -14.414 46.688 7.484 1 90.81 189 GLU B C 1
ATOM 4961 O O . GLU B 1 189 ? -13.602 46.312 8.336 1 90.81 189 GLU B O 1
ATOM 4966 N N . VAL B 1 190 ? -14.656 46.031 6.363 1 92.25 190 VAL B N 1
ATOM 4967 C CA . VAL B 1 190 ? -13.789 44.969 5.883 1 92.25 190 VAL B CA 1
ATOM 4968 C C . VAL B 1 190 ? -13.039 45.438 4.637 1 92.25 190 VAL B C 1
ATOM 4970 O O . VAL B 1 190 ? -13.656 45.844 3.652 1 92.25 190 VAL B O 1
ATOM 4973 N N . ILE B 1 191 ? -11.727 45.375 4.695 1 91.81 191 ILE B N 1
ATOM 4974 C CA . ILE B 1 191 ? -10.883 45.938 3.643 1 91.81 191 ILE B CA 1
ATOM 4975 C C . ILE B 1 191 ? -9.938 44.875 3.111 1 91.81 191 ILE B C 1
ATOM 4977 O O . ILE B 1 191 ? -9.305 44.156 3.889 1 91.81 191 ILE B O 1
ATOM 4981 N N . ILE B 1 192 ? -9.898 44.656 1.896 1 93.06 192 ILE B N 1
ATOM 4982 C CA . ILE B 1 192 ? -8.789 43.969 1.274 1 93.06 192 ILE B CA 1
ATOM 4983 C C . ILE B 1 192 ? -7.641 44.938 1.001 1 93.06 192 ILE B C 1
ATOM 4985 O O . ILE B 1 192 ? -7.695 45.719 0.051 1 93.06 192 ILE B O 1
ATOM 4989 N N . PRO B 1 193 ? -6.656 44.781 1.713 1 91.62 193 PRO B N 1
ATOM 4990 C CA . PRO B 1 193 ? -5.656 45.844 1.712 1 91.62 193 PRO B CA 1
ATOM 4991 C C . PRO B 1 193 ? -4.645 45.688 0.576 1 91.62 193 PRO B C 1
ATOM 4993 O O . PRO B 1 193 ? -4.484 44.625 0.02 1 91.62 193 PRO B O 1
ATOM 4996 N N . ASN B 1 194 ? -4.098 46.812 0.231 1 87.69 194 ASN B N 1
ATOM 4997 C CA . ASN B 1 194 ? -2.928 46.844 -0.643 1 87.69 194 ASN B CA 1
ATOM 4998 C C . ASN B 1 194 ? -1.668 47.25 0.12 1 87.69 194 ASN B C 1
ATOM 5000 O O . ASN B 1 194 ? -1.668 47.281 1.353 1 87.69 194 ASN B O 1
ATOM 5004 N N . GLY B 1 195 ? -0.627 47.469 -0.576 1 88 195 GLY B N 1
ATOM 5005 C CA . GLY B 1 195 ? 0.65 47.75 0.06 1 88 195 GLY B CA 1
ATOM 5006 C C . GLY B 1 195 ? 0.651 49.062 0.845 1 88 195 GLY B C 1
ATOM 5007 O O . GLY B 1 195 ? 1.412 49.219 1.802 1 88 195 GLY B O 1
ATOM 5008 N N . ASP B 1 196 ? -0.241 49.938 0.502 1 90.62 196 ASP B N 1
ATOM 5009 C CA . ASP B 1 196 ? -0.254 51.25 1.113 1 90.62 196 ASP B CA 1
ATOM 5010 C C . ASP B 1 196 ? -1.085 51.25 2.395 1 90.62 196 ASP B C 1
ATOM 5012 O O . ASP B 1 196 ? -1.047 52.219 3.16 1 90.62 196 ASP B O 1
ATOM 5016 N N . PHE B 1 197 ? -1.71 50.219 2.602 1 93.25 197 PHE B N 1
ATOM 5017 C CA . PHE B 1 197 ? -2.557 50.156 3.787 1 93.25 197 PHE B CA 1
ATOM 5018 C C . PHE B 1 197 ? -1.719 50.219 5.059 1 93.25 197 PHE B C 1
ATOM 5020 O O . PHE B 1 197 ? -0.725 49.531 5.203 1 93.25 197 PHE B O 1
ATOM 5027 N N . VAL B 1 198 ? -2.15 51.062 5.957 1 95.5 198 VAL B N 1
ATOM 5028 C CA . VAL B 1 198 ? -1.435 51.25 7.215 1 95.5 198 VAL B CA 1
ATOM 5029 C C . VAL B 1 198 ? -2.195 50.562 8.344 1 95.5 198 VAL B C 1
ATOM 5031 O O . VAL B 1 198 ? -3.375 50.844 8.57 1 95.5 198 VAL B O 1
ATOM 5034 N N . ILE B 1 199 ? -1.496 49.75 9.078 1 95.06 199 ILE B N 1
ATOM 5035 C CA . ILE B 1 199 ? -2.084 48.969 10.172 1 95.06 199 ILE B CA 1
ATOM 5036 C C . ILE B 1 199 ? -2.297 49.875 11.383 1 95.06 199 ILE B C 1
ATOM 5038 O O . ILE B 1 199 ? -1.437 50.719 11.711 1 95.06 199 ILE B O 1
ATOM 5042 N N . HIS B 1 200 ? -3.42 49.75 12.008 1 93.94 200 HIS B N 1
ATOM 5043 C CA . HIS B 1 200 ? -3.725 50.469 13.227 1 93.94 200 HIS B CA 1
ATOM 5044 C C . HIS B 1 200 ? -3.982 49.531 14.391 1 93.94 200 HIS B C 1
ATOM 5046 O O . HIS B 1 200 ? -4.371 48.375 14.188 1 93.94 200 HIS B O 1
ATOM 5052 N N . ASP B 1 201 ? -3.703 50.031 15.609 1 92.12 201 ASP B N 1
ATOM 5053 C CA . ASP B 1 201 ? -4.086 49.281 16.797 1 92.12 201 ASP B CA 1
ATOM 5054 C C . ASP B 1 201 ? -5.578 48.969 16.797 1 92.12 201 ASP B C 1
ATOM 5056 O O . ASP B 1 201 ? -6.398 49.812 16.422 1 92.12 201 ASP B O 1
ATOM 5060 N N . GLY B 1 202 ? -5.883 47.719 17.078 1 90.19 202 GLY B N 1
ATOM 5061 C CA . GLY B 1 202 ? -7.277 47.312 17.109 1 90.19 202 GLY B CA 1
ATOM 5062 C C . GLY B 1 202 ? -7.73 46.625 15.82 1 90.19 202 GLY B C 1
ATOM 5063 O O . GLY B 1 202 ? -8.773 45.969 15.789 1 90.19 202 GLY B O 1
ATOM 5064 N N . ASP B 1 203 ? -6.926 46.844 14.789 1 93.44 203 ASP B N 1
ATOM 5065 C CA . ASP B 1 203 ? -7.238 46.156 13.539 1 93.44 203 ASP B CA 1
ATOM 5066 C C . ASP B 1 203 ? -7.242 44.625 13.734 1 93.44 203 ASP B C 1
ATOM 5068 O O . ASP B 1 203 ? -6.418 44.094 14.469 1 93.44 203 ASP B O 1
ATOM 5072 N N . ARG B 1 204 ? -8.188 44 13.148 1 93.5 204 ARG B N 1
ATOM 5073 C CA . ARG B 1 204 ? -8.156 42.562 13.031 1 93.5 204 ARG B CA 1
ATOM 5074 C C . ARG B 1 204 ? -7.594 42.125 11.68 1 93.5 204 ARG B C 1
ATOM 5076 O O . ARG B 1 204 ? -8.273 42.219 10.656 1 93.5 204 ARG B O 1
ATOM 5083 N N . LEU B 1 205 ? -6.457 41.594 11.75 1 93.25 205 LEU B N 1
ATOM 5084 C CA . LEU B 1 205 ? -5.77 41.219 10.523 1 93.25 205 LEU B CA 1
ATOM 5085 C C . LEU B 1 205 ? -6.02 39.75 10.188 1 93.25 205 LEU B C 1
ATOM 5087 O O . LEU B 1 205 ? -6.082 38.906 11.094 1 93.25 205 LEU B O 1
ATOM 5091 N N . HIS B 1 206 ? -6.195 39.438 8.945 1 92.56 206 HIS B N 1
ATOM 5092 C CA . HIS B 1 206 ? -6.23 38.094 8.398 1 92.56 206 HIS B CA 1
ATOM 5093 C C . HIS B 1 206 ? -5.016 37.812 7.523 1 92.56 206 HIS B C 1
ATOM 5095 O O . HIS B 1 206 ? -4.859 38.438 6.465 1 92.56 206 HIS B O 1
ATOM 5101 N N . ILE B 1 207 ? -4.238 36.938 7.973 1 92 207 ILE B N 1
ATOM 5102 C CA . ILE B 1 207 ? -3.008 36.656 7.23 1 92 207 ILE B CA 1
ATOM 5103 C C . ILE B 1 207 ? -3.021 35.25 6.699 1 92 207 ILE B C 1
ATOM 5105 O O . ILE B 1 207 ? -3.572 34.344 7.336 1 92 207 ILE B O 1
ATOM 5109 N N . VAL B 1 208 ? -2.412 35.094 5.535 1 90.81 208 VAL B N 1
ATOM 5110 C CA . VAL B 1 208 ? -2.33 33.781 4.883 1 90.81 208 VAL B CA 1
ATOM 5111 C C . VAL B 1 208 ? -0.866 33.406 4.645 1 90.81 208 VAL B C 1
ATOM 5113 O O . VAL B 1 208 ? -0.078 34.25 4.184 1 90.81 208 VAL B O 1
ATOM 5116 N N . ALA B 1 209 ? -0.507 32.219 5.039 1 89.88 209 ALA B N 1
ATOM 5117 C CA . ALA B 1 209 ? 0.826 31.688 4.781 1 89.88 209 ALA B CA 1
ATOM 5118 C C . ALA B 1 209 ? 0.892 30.203 5.117 1 89.88 209 ALA B C 1
ATOM 5120 O O . ALA B 1 209 ? -0.104 29.609 5.539 1 89.88 209 ALA B O 1
ATOM 5121 N N . SER B 1 210 ? 1.985 29.594 4.766 1 87.81 210 SER B N 1
ATOM 5122 C CA . SER B 1 210 ? 2.24 28.234 5.25 1 87.81 210 SER B CA 1
ATOM 5123 C C . SER B 1 210 ? 2.428 28.219 6.762 1 87.81 210 SER B C 1
ATOM 5125 O O . SER B 1 210 ? 2.672 29.25 7.379 1 87.81 210 SER B O 1
ATOM 5127 N N . HIS B 1 211 ? 2.295 27.031 7.32 1 86.31 211 HIS B N 1
ATOM 5128 C CA . HIS B 1 211 ? 2.453 26.875 8.758 1 86.31 211 HIS B CA 1
ATOM 5129 C C . HIS B 1 211 ? 3.785 27.438 9.242 1 86.31 211 HIS B C 1
ATOM 5131 O O . HIS B 1 211 ? 3.83 28.172 10.227 1 86.31 211 HIS B O 1
ATOM 5137 N N . LYS B 1 212 ? 4.793 27.172 8.523 1 86.94 212 LYS B N 1
ATOM 5138 C CA . LYS B 1 212 ? 6.141 27.609 8.867 1 86.94 212 LYS B CA 1
ATOM 5139 C C . LYS B 1 212 ? 6.219 29.141 8.93 1 86.94 212 LYS B C 1
ATOM 5141 O O . LYS B 1 212 ? 6.727 29.703 9.906 1 86.94 212 LYS B O 1
ATOM 5146 N N . TYR B 1 213 ? 5.656 29.797 8.023 1 87.81 213 TYR B N 1
ATOM 5147 C CA . TYR B 1 213 ? 5.793 31.25 7.934 1 87.81 213 TYR B CA 1
ATOM 5148 C C . TYR B 1 213 ? 4.863 31.938 8.922 1 87.81 213 TYR B C 1
ATOM 5150 O O . TYR B 1 213 ? 5.184 33.031 9.43 1 87.81 213 TYR B O 1
ATOM 5158 N N . ILE B 1 214 ? 3.762 31.297 9.172 1 88.5 214 ILE B N 1
ATOM 5159 C CA . ILE B 1 214 ? 2.885 31.812 10.211 1 88.5 214 ILE B CA 1
ATOM 5160 C C . ILE B 1 214 ? 3.615 31.828 11.547 1 88.5 214 ILE B C 1
ATOM 5162 O O . ILE B 1 214 ? 3.602 32.812 12.273 1 88.5 214 ILE B O 1
ATOM 5166 N N . GLU B 1 215 ? 4.223 30.734 11.82 1 87.88 215 GLU B N 1
ATOM 5167 C CA . GLU B 1 215 ? 4.961 30.625 13.078 1 87.88 215 GLU B CA 1
ATOM 5168 C C . GLU B 1 215 ? 6.102 31.641 13.133 1 87.88 215 GLU B C 1
ATOM 5170 O O . GLU B 1 215 ? 6.324 32.281 14.164 1 87.88 215 GLU B O 1
ATOM 5175 N N . GLU B 1 216 ? 6.785 31.797 12.055 1 87.69 216 GLU B N 1
ATOM 5176 C CA . GLU B 1 216 ? 7.887 32.75 11.977 1 87.69 216 GLU B CA 1
ATOM 5177 C C . GLU B 1 216 ? 7.391 34.188 12.18 1 87.69 216 GLU B C 1
ATOM 5179 O O . GLU B 1 216 ? 8.047 34.969 12.852 1 87.69 216 GLU B O 1
ATOM 5184 N N . PHE B 1 217 ? 6.316 34.469 11.586 1 88.12 217 PHE B N 1
ATOM 5185 C CA . PHE B 1 217 ? 5.727 35.781 11.688 1 88.12 217 PHE B CA 1
ATOM 5186 C C . PHE B 1 217 ? 5.43 36.156 13.141 1 88.12 217 PHE B C 1
ATOM 5188 O O . PHE B 1 217 ? 5.844 37.188 13.625 1 88.12 217 PHE B O 1
ATOM 5195 N N . PHE B 1 218 ? 4.828 35.281 13.797 1 87.44 218 PHE B N 1
ATOM 5196 C CA . PHE B 1 218 ? 4.41 35.562 15.164 1 87.44 218 PHE B CA 1
ATOM 5197 C C . PHE B 1 218 ? 5.602 35.5 16.109 1 87.44 218 PHE B C 1
ATOM 5199 O O . PHE B 1 218 ? 5.617 36.188 17.141 1 87.44 218 PHE B O 1
ATOM 5206 N N . HIS B 1 219 ? 6.52 34.688 15.734 1 83.81 219 HIS B N 1
ATOM 5207 C CA . HIS B 1 219 ? 7.754 34.688 16.516 1 83.81 219 HIS B CA 1
ATOM 5208 C C . HIS B 1 219 ? 8.469 36.031 16.422 1 83.81 219 HIS B C 1
ATOM 5210 O O . HIS B 1 219 ? 9.047 36.469 17.422 1 83.81 219 HIS B O 1
ATOM 5216 N N . LEU B 1 220 ? 8.344 36.625 15.258 1 79.62 220 LEU B N 1
ATOM 5217 C CA . LEU B 1 220 ? 9.055 37.875 15.008 1 79.62 220 LEU B CA 1
ATOM 5218 C C . LEU B 1 220 ? 8.297 39.062 15.586 1 79.62 220 LEU B C 1
ATOM 5220 O O . LEU B 1 220 ? 8.906 40 16.094 1 79.62 220 LEU B O 1
ATOM 5224 N N . ILE B 1 221 ? 7.055 39 15.414 1 77.81 221 ILE B N 1
ATOM 5225 C CA . ILE B 1 221 ? 6.301 40.156 15.836 1 77.81 221 ILE B CA 1
ATOM 5226 C C . ILE B 1 221 ? 6.051 40.094 17.344 1 77.81 221 ILE B C 1
ATOM 5228 O O . ILE B 1 221 ? 5.699 41.125 17.953 1 77.81 221 ILE B O 1
ATOM 5232 N N . GLY B 1 222 ? 6.066 38.938 17.938 1 65.38 222 GLY B N 1
ATOM 5233 C CA . GLY B 1 222 ? 5.742 38.688 19.328 1 65.38 222 GLY B CA 1
ATOM 5234 C C . GLY B 1 222 ? 6.746 39.281 20.297 1 65.38 222 GLY B C 1
ATOM 5235 O O . GLY B 1 222 ? 7.957 39.125 20.109 1 65.38 222 GLY B O 1
ATOM 5236 N N . LYS B 1 223 ? 6.387 40.594 20.656 1 55.62 223 LYS B N 1
ATOM 5237 C CA . LYS B 1 223 ? 7.211 41.5 21.453 1 55.62 223 LYS B CA 1
ATOM 5238 C C . LYS B 1 223 ? 7.781 40.812 22.672 1 55.62 223 LYS B C 1
ATOM 5240 O O . LYS B 1 223 ? 8.992 40.844 22.922 1 55.62 223 LYS B O 1
ATOM 5245 N N . ARG B 1 224 ? 7.039 40.781 23.812 1 53.47 224 ARG B N 1
ATOM 5246 C CA . ARG B 1 224 ? 7.715 40.938 25.094 1 53.47 224 ARG B CA 1
ATOM 5247 C C . ARG B 1 224 ? 8.383 39.625 25.5 1 53.47 224 ARG B C 1
ATOM 5249 O O . ARG B 1 224 ? 9.578 39.594 25.797 1 53.47 224 ARG B O 1
ATOM 5256 N N . LYS B 1 225 ? 7.539 38.625 26 1 60.38 225 LYS B N 1
ATOM 5257 C CA . LYS B 1 225 ? 8.133 37.406 26.594 1 60.38 225 LYS B CA 1
ATOM 5258 C C . LYS B 1 225 ? 7.988 36.219 25.672 1 60.38 225 LYS B C 1
ATOM 5260 O O . LYS B 1 225 ? 6.922 35.594 25.609 1 60.38 225 LYS B O 1
ATOM 5265 N N . GLU B 1 226 ? 8.898 36.125 24.594 1 71.75 226 GLU B N 1
ATOM 5266 C CA . GLU B 1 226 ? 8.883 35 23.656 1 71.75 226 GLU B CA 1
ATOM 5267 C C . GLU B 1 226 ? 9.344 33.719 24.312 1 71.75 226 GLU B C 1
ATOM 5269 O O . GLU B 1 226 ? 10.352 33.688 25.031 1 71.75 226 GLU B O 1
ATOM 5274 N N . PRO B 1 227 ? 8.43 32.719 24.156 1 83.38 227 PRO B N 1
ATOM 5275 C CA . PRO B 1 227 ? 8.891 31.453 24.719 1 83.38 227 PRO B CA 1
ATOM 5276 C C . PRO B 1 227 ? 10.227 31 24.141 1 83.38 227 PRO B C 1
ATOM 5278 O O . PRO B 1 227 ? 10.391 30.984 22.906 1 83.38 227 PRO B O 1
ATOM 5281 N N . LYS B 1 228 ? 11.117 30.766 24.969 1 90.06 228 LYS B N 1
ATOM 5282 C CA . LYS B 1 228 ? 12.453 30.359 24.531 1 90.06 228 LYS B CA 1
ATOM 5283 C C . LYS B 1 228 ? 12.766 28.938 24.953 1 90.06 228 LYS B C 1
ATOM 5285 O O . LYS B 1 228 ? 13.32 28.156 24.172 1 90.06 228 LYS B O 1
ATOM 5290 N N . ASN B 1 229 ? 12.359 28.609 26.156 1 95.62 229 ASN B N 1
ATOM 5291 C CA . ASN B 1 229 ? 12.656 27.297 26.719 1 95.62 229 ASN B CA 1
ATOM 5292 C C . ASN B 1 229 ? 11.406 26.422 26.797 1 95.62 229 ASN B C 1
ATOM 5294 O O . ASN B 1 229 ? 10.5 26.703 27.594 1 95.62 229 ASN B O 1
ATOM 5298 N N . ILE B 1 230 ? 11.43 25.375 26.062 1 97.88 230 ILE B N 1
ATOM 5299 C CA . ILE B 1 230 ? 10.258 24.5 26.031 1 97.88 230 ILE B CA 1
ATOM 5300 C C . ILE B 1 230 ? 10.625 23.125 26.562 1 97.88 230 ILE B C 1
ATOM 5302 O O . ILE B 1 230 ? 11.617 22.531 26.141 1 97.88 230 ILE B O 1
ATOM 5306 N N . LEU B 1 231 ? 9.852 22.672 27.5 1 98.44 231 LEU B N 1
ATOM 5307 C CA . LEU B 1 231 ? 10.023 21.328 28.047 1 98.44 231 LEU B CA 1
ATOM 5308 C C . LEU B 1 231 ? 8.93 20.391 27.547 1 98.44 231 LEU B C 1
ATOM 5310 O O . LEU B 1 231 ? 7.742 20.625 27.797 1 98.44 231 LEU B O 1
ATOM 5314 N N . ILE B 1 232 ? 9.336 19.359 26.844 1 98.69 232 ILE B N 1
ATOM 5315 C CA . ILE B 1 232 ? 8.406 18.375 26.312 1 98.69 232 ILE B CA 1
ATOM 5316 C C . ILE B 1 232 ? 8.539 17.062 27.078 1 98.69 232 ILE B C 1
ATOM 5318 O O . ILE B 1 232 ? 9.625 16.5 27.156 1 98.69 232 ILE B O 1
ATOM 5322 N N . CYS B 1 233 ? 7.434 16.625 27.641 1 98.56 233 CYS B N 1
ATOM 5323 C CA . CYS B 1 233 ? 7.402 15.344 28.328 1 98.56 233 CYS B CA 1
ATOM 5324 C C . CYS B 1 233 ? 6.793 14.266 27.438 1 98.56 233 CYS B C 1
ATOM 5326 O O . CYS B 1 233 ? 5.566 14.164 27.344 1 98.56 233 CYS B O 1
ATOM 5328 N N . GLY B 1 234 ? 7.598 13.367 26.984 1 97.75 234 GLY B N 1
ATOM 5329 C CA . GLY B 1 234 ? 7.199 12.359 26 1 97.75 234 GLY B CA 1
ATOM 5330 C C . GLY B 1 234 ? 7.852 12.547 24.656 1 97.75 234 GLY B C 1
ATOM 5331 O O . GLY B 1 234 ? 7.609 13.547 23.969 1 97.75 234 GLY B O 1
ATOM 5332 N N . GLY B 1 235 ? 8.586 11.609 24.281 1 96.94 235 GLY B N 1
ATOM 5333 C CA . GLY B 1 235 ? 9.336 11.695 23.031 1 96.94 235 GLY B CA 1
ATOM 5334 C C . GLY B 1 235 ? 8.734 10.875 21.906 1 96.94 235 GLY B C 1
ATOM 5335 O O . GLY B 1 235 ? 9.453 10.258 21.125 1 96.94 235 GLY B O 1
ATOM 5336 N N . GLY B 1 236 ? 7.426 10.797 21.875 1 95.62 236 GLY B N 1
ATOM 5337 C CA . GLY B 1 236 ? 6.754 10.109 20.781 1 95.62 236 GLY B CA 1
ATOM 5338 C C . GLY B 1 236 ? 6.695 10.938 19.516 1 95.62 236 GLY B C 1
ATOM 5339 O O . GLY B 1 236 ? 7.43 11.914 19.359 1 95.62 236 GLY B O 1
ATOM 5340 N N . LYS B 1 237 ? 5.855 10.555 18.578 1 94.81 237 LYS B N 1
ATOM 5341 C CA . LYS B 1 237 ? 5.789 11.195 17.266 1 94.81 237 LYS B CA 1
ATOM 5342 C C . LYS B 1 237 ? 5.332 12.641 17.375 1 94.81 237 LYS B C 1
ATOM 5344 O O . LYS B 1 237 ? 5.832 13.516 16.656 1 94.81 237 LYS B O 1
ATOM 5349 N N . VAL B 1 238 ? 4.387 12.875 18.25 1 97.25 238 VAL B N 1
ATOM 5350 C CA . VAL B 1 238 ? 3.945 14.25 18.438 1 97.25 238 VAL B CA 1
ATOM 5351 C C . VAL B 1 238 ? 5.109 15.102 18.938 1 97.25 238 VAL B C 1
ATOM 5353 O O . VAL B 1 238 ? 5.332 16.219 18.453 1 97.25 238 VAL B O 1
ATOM 5356 N N . GLY B 1 239 ? 5.77 14.562 19.938 1 97.38 239 GLY B N 1
ATOM 5357 C CA . GLY B 1 239 ? 6.93 15.258 20.469 1 97.38 239 GLY B CA 1
ATOM 5358 C C . GLY B 1 239 ? 7.996 15.531 19.422 1 97.38 239 GLY B C 1
ATOM 5359 O O . GLY B 1 239 ? 8.578 16.625 19.391 1 97.38 239 GLY B O 1
ATOM 5360 N N . TYR B 1 240 ? 8.18 14.617 18.578 1 96.06 240 TYR B N 1
ATOM 5361 C CA . TYR B 1 240 ? 9.148 14.758 17.5 1 96.06 240 TYR B CA 1
ATOM 5362 C C . TYR B 1 240 ? 8.773 15.914 16.594 1 96.06 240 TYR B C 1
ATOM 5364 O O . TYR B 1 240 ? 9.594 16.797 16.328 1 96.06 240 TYR B O 1
ATOM 5372 N N . TYR B 1 241 ? 7.559 15.906 16.078 1 96 241 TYR B N 1
ATOM 5373 C CA . TYR B 1 241 ? 7.109 16.938 15.156 1 96 241 TYR B CA 1
ATOM 5374 C C . TYR B 1 241 ? 7.148 18.312 15.812 1 96 241 TYR B C 1
ATOM 5376 O O . TYR B 1 241 ? 7.578 19.297 15.195 1 96 241 TYR B O 1
ATOM 5384 N N . LEU B 1 242 ? 6.727 18.344 17 1 97.44 242 LEU B N 1
ATOM 5385 C CA . LEU B 1 242 ? 6.699 19.609 17.719 1 97.44 242 LEU B CA 1
ATOM 5386 C C . LEU B 1 242 ? 8.109 20.156 17.922 1 97.44 242 LEU B C 1
ATOM 5388 O O . LEU B 1 242 ? 8.367 21.328 17.641 1 97.44 242 LEU B O 1
ATOM 5392 N N . ALA B 1 243 ? 8.961 19.281 18.422 1 98 243 ALA B N 1
ATOM 5393 C CA . ALA B 1 243 ? 10.336 19.688 18.656 1 98 243 ALA B CA 1
ATOM 5394 C C . ALA B 1 243 ? 10.992 20.188 17.375 1 98 243 ALA B C 1
ATOM 5396 O O . ALA B 1 243 ? 11.695 21.203 17.375 1 98 243 ALA B O 1
ATOM 5397 N N . LYS B 1 244 ? 10.773 19.469 16.344 1 95.62 244 LYS B N 1
ATOM 5398 C CA . LYS B 1 244 ? 11.359 19.844 15.055 1 95.62 244 LYS B CA 1
ATOM 5399 C C . LYS B 1 244 ? 10.93 21.234 14.633 1 95.62 244 LYS B C 1
ATOM 5401 O O . LYS B 1 244 ? 11.75 22.031 14.172 1 95.62 244 LYS B O 1
ATOM 5406 N N . GLN B 1 245 ? 9.688 21.547 14.797 1 93.69 245 GLN B N 1
ATOM 5407 C CA . GLN B 1 245 ? 9.141 22.859 14.438 1 93.69 245 GLN B CA 1
ATOM 5408 C C . GLN B 1 245 ? 9.719 23.969 15.312 1 93.69 245 GLN B C 1
ATOM 5410 O O . GLN B 1 245 ? 10.164 25 14.812 1 93.69 245 GLN B O 1
ATOM 5415 N N . LEU B 1 246 ? 9.719 23.734 16.578 1 96 246 LEU B N 1
ATOM 5416 C CA . LEU B 1 246 ? 10.156 24.75 17.531 1 96 246 LEU B CA 1
ATOM 5417 C C . LEU B 1 246 ? 11.648 25.016 17.391 1 96 246 LEU B C 1
ATOM 5419 O O . LEU B 1 246 ? 12.094 26.172 17.5 1 96 246 LEU B O 1
ATOM 5423 N N . LEU B 1 247 ? 12.406 23.938 17.188 1 96.44 247 LEU B N 1
ATOM 5424 C CA . LEU B 1 247 ? 13.844 24.094 16.969 1 96.44 247 LEU B CA 1
ATOM 5425 C C . LEU B 1 247 ? 14.117 24.922 15.719 1 96.44 247 LEU B C 1
ATOM 5427 O O . LEU B 1 247 ? 15.055 25.719 15.688 1 96.44 247 LEU B O 1
ATOM 5431 N N . GLY B 1 248 ? 13.344 24.734 14.75 1 92.44 248 GLY B N 1
ATOM 5432 C CA . GLY B 1 248 ? 13.469 25.484 13.508 1 92.44 248 GLY B CA 1
ATOM 5433 C C . GLY B 1 248 ? 13.281 26.984 13.695 1 92.44 248 GLY B C 1
ATOM 5434 O O . GLY B 1 248 ? 13.773 27.781 12.891 1 92.44 248 GLY B O 1
ATOM 5435 N N . LEU B 1 249 ? 12.602 27.344 14.758 1 89.62 249 LEU B N 1
ATOM 5436 C CA . LEU B 1 249 ? 12.344 28.75 15.055 1 89.62 249 LEU B CA 1
ATOM 5437 C C . LEU B 1 249 ? 13.398 29.312 16 1 89.62 249 LEU B C 1
ATOM 5439 O O . LEU B 1 249 ? 13.32 30.484 16.406 1 89.62 249 LEU B O 1
ATOM 5443 N N . GLY B 1 250 ? 14.328 28.438 16.391 1 90.38 250 GLY B N 1
ATOM 5444 C CA . GLY B 1 250 ? 15.438 28.891 17.219 1 90.38 250 GLY B CA 1
ATOM 5445 C C . GLY B 1 250 ? 15.18 28.734 18.703 1 90.38 250 GLY B C 1
ATOM 5446 O O . GLY B 1 250 ? 15.961 29.203 19.531 1 90.38 250 GLY B O 1
ATOM 5447 N N . MET B 1 251 ? 14.188 28.031 19.094 1 94.06 251 MET B N 1
ATOM 5448 C CA . MET B 1 251 ? 13.883 27.797 20.5 1 94.06 251 MET B CA 1
ATOM 5449 C C . MET B 1 251 ? 14.711 26.656 21.062 1 94.06 251 MET B C 1
ATOM 5451 O O . MET B 1 251 ? 15.227 25.828 20.297 1 94.06 251 MET B O 1
ATOM 5455 N N . GLN B 1 252 ? 14.859 26.656 22.344 1 96.62 252 GLN B N 1
ATOM 5456 C CA . GLN B 1 252 ? 15.508 25.547 23.031 1 96.62 252 GLN B CA 1
ATOM 5457 C C . GLN B 1 252 ? 14.492 24.516 23.5 1 96.62 252 GLN B C 1
ATOM 5459 O O . GLN B 1 252 ? 13.539 24.844 24.219 1 96.62 252 GLN B O 1
ATOM 5464 N N . VAL B 1 253 ? 14.742 23.328 23.109 1 98.19 253 VAL B N 1
ATOM 5465 C CA . VAL B 1 253 ? 13.766 22.281 23.406 1 98.19 253 VAL B CA 1
ATOM 5466 C C . VAL B 1 253 ? 14.43 21.156 24.188 1 98.19 253 VAL B C 1
ATOM 5468 O O . VAL B 1 253 ? 15.484 20.656 23.797 1 98.19 253 VAL B O 1
ATOM 5471 N N . LYS B 1 254 ? 13.867 20.844 25.328 1 98.19 254 LYS B N 1
ATOM 5472 C CA . LYS B 1 254 ? 14.234 19.656 26.109 1 98.19 254 LYS B CA 1
ATOM 5473 C C . LYS B 1 254 ? 13.133 18.609 26.062 1 98.19 254 LYS B C 1
ATOM 5475 O O . LYS B 1 254 ? 11.961 18.922 26.297 1 98.19 254 LYS B O 1
ATOM 5480 N N . ILE B 1 255 ? 13.539 17.359 25.766 1 98.69 255 ILE B N 1
ATOM 5481 C CA . ILE B 1 255 ? 12.57 16.266 25.703 1 98.69 255 ILE B CA 1
ATOM 5482 C C . ILE B 1 255 ? 12.906 15.211 26.75 1 98.69 255 ILE B C 1
ATOM 5484 O O . ILE B 1 255 ? 14.039 14.727 26.812 1 98.69 255 ILE B O 1
ATOM 5488 N N . ILE B 1 256 ? 11.953 14.867 27.578 1 98.5 256 ILE B N 1
ATOM 5489 C CA . ILE B 1 256 ? 12.109 13.781 28.531 1 98.5 256 ILE B CA 1
ATOM 5490 C C . ILE B 1 256 ? 11.367 12.539 28.031 1 98.5 256 ILE B C 1
ATOM 5492 O O . ILE B 1 256 ? 10.156 12.578 27.812 1 98.5 256 ILE B O 1
ATOM 5496 N N . GLU B 1 257 ? 12.062 11.484 27.844 1 98.38 257 GLU B N 1
ATOM 5497 C CA . GLU B 1 257 ? 11.539 10.234 27.312 1 98.38 257 GLU B CA 1
ATOM 5498 C C . GLU B 1 257 ? 12.133 9.031 28.047 1 98.38 257 GLU B C 1
ATOM 5500 O O . GLU B 1 257 ? 13.328 9 28.328 1 98.38 257 GLU B O 1
ATOM 5505 N N . GLN B 1 258 ? 11.258 8.086 28.359 1 97.44 258 GLN B N 1
ATOM 5506 C CA . GLN B 1 258 ? 11.695 6.984 29.219 1 97.44 258 GLN B CA 1
ATOM 5507 C C . GLN B 1 258 ? 12.297 5.852 28.391 1 97.44 258 GLN B C 1
ATOM 5509 O O . GLN B 1 258 ? 13.148 5.102 28.875 1 97.44 258 GLN B O 1
ATOM 5514 N N . ASP B 1 259 ? 11.852 5.641 27.188 1 96.69 259 ASP B N 1
ATOM 5515 C CA . ASP B 1 259 ? 12.32 4.562 26.312 1 96.69 259 ASP B CA 1
ATOM 5516 C C . ASP B 1 259 ? 13.688 4.895 25.719 1 96.69 259 ASP B C 1
ATOM 5518 O O . ASP B 1 259 ? 13.828 5.855 24.953 1 96.69 259 ASP B O 1
ATOM 5522 N N . TRP B 1 260 ? 14.625 4.094 25.953 1 96.56 260 TRP B N 1
ATOM 5523 C CA . TRP B 1 260 ? 16 4.352 25.562 1 96.56 260 TRP B CA 1
ATOM 5524 C C . TRP B 1 260 ? 16.141 4.367 24.031 1 96.56 260 TRP B C 1
ATOM 5526 O O . TRP B 1 260 ? 16.844 5.211 23.484 1 96.56 260 TRP B O 1
ATOM 5536 N N . LYS B 1 261 ? 15.539 3.453 23.438 1 92.94 261 LYS B N 1
ATOM 5537 C CA . LYS B 1 261 ? 15.625 3.377 21.984 1 92.94 261 LYS B CA 1
ATOM 5538 C C . LYS B 1 261 ? 15.039 4.629 21.328 1 92.94 261 LYS B C 1
ATOM 5540 O O . LYS B 1 261 ? 15.594 5.141 20.359 1 92.94 261 LYS B O 1
ATOM 5545 N N . LYS B 1 262 ? 13.984 5.105 21.875 1 94.62 262 LYS B N 1
ATOM 5546 C CA . LYS B 1 262 ? 13.391 6.34 21.375 1 94.62 262 LYS B CA 1
ATOM 5547 C C . LYS B 1 262 ? 14.336 7.523 21.578 1 94.62 262 LYS B C 1
ATOM 5549 O O . LYS B 1 262 ? 14.422 8.406 20.734 1 94.62 262 LYS B O 1
ATOM 5554 N N . CYS B 1 263 ? 14.945 7.52 22.703 1 97.38 263 CYS B N 1
ATOM 5555 C CA . CYS B 1 263 ? 15.906 8.586 23 1 97.38 263 CYS B CA 1
ATOM 5556 C C . CYS B 1 263 ? 17.031 8.594 21.969 1 97.38 263 CYS B C 1
ATOM 5558 O O . CYS B 1 263 ? 17.406 9.656 21.469 1 97.38 263 CYS B O 1
ATOM 5560 N N . GLU B 1 264 ? 17.469 7.426 21.625 1 95.44 264 GLU B N 1
ATOM 5561 C CA . GLU B 1 264 ? 18.531 7.316 20.641 1 95.44 264 GLU B CA 1
ATOM 5562 C C . GLU B 1 264 ? 18.078 7.84 19.281 1 95.44 264 GLU B C 1
ATOM 5564 O O . GLU B 1 264 ? 18.797 8.594 18.625 1 95.44 264 GLU B O 1
ATOM 5569 N N . ASP B 1 265 ? 16.953 7.438 18.922 1 92.38 265 ASP B N 1
ATOM 5570 C CA . ASP B 1 265 ? 16.375 7.883 17.656 1 92.38 265 ASP B CA 1
ATOM 5571 C C . ASP B 1 265 ? 16.219 9.398 17.625 1 92.38 265 ASP B C 1
ATOM 5573 O O . ASP B 1 265 ? 16.547 10.047 16.625 1 92.38 265 ASP B O 1
ATOM 5577 N N . LEU B 1 266 ? 15.711 9.922 18.688 1 96.38 266 LEU B N 1
ATOM 5578 C CA . LEU B 1 266 ? 15.484 11.359 18.797 1 96.38 266 LEU B CA 1
ATOM 5579 C C . LEU B 1 266 ? 16.812 12.117 18.734 1 96.38 266 LEU B C 1
ATOM 5581 O O . LEU B 1 266 ? 16.891 13.18 18.094 1 96.38 266 LEU B O 1
ATOM 5585 N N . CYS B 1 267 ? 17.828 11.609 19.359 1 96.5 267 CYS B N 1
ATOM 5586 C CA . CYS B 1 267 ? 19.125 12.25 19.328 1 96.5 267 CYS B CA 1
ATOM 5587 C C . CYS B 1 267 ? 19.656 12.359 17.906 1 96.5 267 CYS B C 1
ATOM 5589 O O . CYS B 1 267 ? 20.266 13.367 17.531 1 96.5 267 CYS B O 1
ATOM 5591 N N . ASP B 1 268 ? 19.391 11.367 17.156 1 92.69 268 ASP B N 1
ATOM 5592 C CA . ASP B 1 268 ? 19.828 11.336 15.773 1 92.69 268 ASP B CA 1
ATOM 5593 C C . ASP B 1 268 ? 19.031 12.312 14.914 1 92.69 268 ASP B C 1
ATOM 5595 O O . ASP B 1 268 ? 19.594 12.984 14.047 1 92.69 268 ASP B O 1
ATOM 5599 N N . GLN B 1 269 ? 17.812 12.398 15.133 1 92.06 269 GLN B N 1
ATOM 5600 C CA . GLN B 1 269 ? 16.906 13.133 14.25 1 92.06 269 GLN B CA 1
ATOM 5601 C C . GLN B 1 269 ? 16.828 14.609 14.648 1 92.06 269 GLN B C 1
ATOM 5603 O O . GLN B 1 269 ? 16.547 15.469 13.812 1 92.06 269 GLN B O 1
ATOM 5608 N N . LEU B 1 270 ? 17.062 14.844 15.961 1 96.75 270 LEU B N 1
ATOM 5609 C CA . LEU B 1 270 ? 16.969 16.203 16.5 1 96.75 270 LEU B CA 1
ATOM 5610 C C . LEU B 1 270 ? 18.266 16.578 17.219 1 96.75 270 LEU B C 1
ATOM 5612 O O . LEU B 1 270 ? 18.266 16.781 18.438 1 96.75 270 LEU B O 1
ATOM 5616 N N . PRO B 1 271 ? 19.281 16.844 16.5 1 95.12 271 PRO B N 1
ATOM 5617 C CA . PRO B 1 271 ? 20.594 17.062 17.125 1 95.12 271 PRO B CA 1
ATOM 5618 C C . PRO B 1 271 ? 20.641 18.328 17.969 1 95.12 271 PRO B C 1
ATOM 5620 O O . PRO B 1 271 ? 21.469 18.453 18.875 1 95.12 271 PRO B O 1
ATOM 5623 N N . LYS B 1 272 ? 19.75 19.234 17.75 1 97.19 272 LYS B N 1
ATOM 5624 C CA . LYS B 1 272 ? 19.781 20.5 18.469 1 97.19 272 LYS B CA 1
ATOM 5625 C C . LYS B 1 272 ? 18.938 20.406 19.75 1 97.19 272 LYS B C 1
ATOM 5627 O O . LYS B 1 272 ? 18.984 21.312 20.578 1 97.19 272 LYS B O 1
ATOM 5632 N N . ALA B 1 273 ? 18.219 19.391 19.922 1 98.12 273 ALA B N 1
ATOM 5633 C CA . ALA B 1 273 ? 17.391 19.203 21.109 1 98.12 273 ALA B CA 1
ATOM 5634 C C . ALA B 1 273 ? 18.156 18.516 22.234 1 98.12 273 ALA B C 1
ATOM 5636 O O . ALA B 1 273 ? 19.109 17.781 21.969 1 98.12 273 ALA B O 1
ATOM 5637 N N . THR B 1 274 ? 17.859 18.828 23.422 1 98.19 274 THR B N 1
ATOM 5638 C CA . THR B 1 274 ? 18.375 18.078 24.562 1 98.19 274 THR B CA 1
ATOM 5639 C C . THR B 1 274 ? 17.438 16.922 24.922 1 98.19 274 THR B C 1
ATOM 5641 O O . THR B 1 274 ? 16.281 17.141 25.297 1 98.19 274 THR B O 1
ATOM 5644 N N . ILE B 1 275 ? 18.016 15.758 24.844 1 98.56 275 ILE B N 1
ATOM 5645 C CA . ILE B 1 275 ? 17.203 14.57 25.109 1 98.56 275 ILE B CA 1
ATOM 5646 C C . ILE B 1 275 ? 17.594 13.977 26.453 1 98.56 275 ILE B C 1
ATOM 5648 O O . ILE B 1 275 ? 18.766 13.648 26.688 1 98.56 275 ILE B O 1
ATOM 5652 N N . ILE B 1 276 ? 16.641 13.852 27.344 1 98.12 276 ILE B N 1
ATOM 5653 C CA . ILE B 1 276 ? 16.859 13.281 28.672 1 98.12 276 ILE B CA 1
ATOM 5654 C C . ILE B 1 276 ? 16.125 11.945 28.781 1 98.12 276 ILE B C 1
ATOM 5656 O O . ILE B 1 276 ? 14.914 11.875 28.625 1 98.12 276 ILE B O 1
ATOM 5660 N N . CYS B 1 277 ? 16.922 10.898 29.062 1 98.25 277 CYS B N 1
ATOM 5661 C CA . CYS B 1 277 ? 16.297 9.602 29.281 1 98.25 277 CYS B CA 1
ATOM 5662 C C . CYS B 1 277 ? 15.812 9.469 30.719 1 98.25 277 CYS B C 1
ATOM 5664 O O . CYS B 1 277 ? 16.625 9.32 31.641 1 98.25 277 CYS B O 1
ATOM 5666 N N . GLY B 1 278 ? 14.531 9.562 30.891 1 97.31 278 GLY B N 1
ATOM 5667 C CA . GLY B 1 278 ? 13.961 9.484 32.219 1 97.31 278 GLY B CA 1
ATOM 5668 C C . GLY B 1 278 ? 12.445 9.438 32.219 1 97.31 278 GLY B C 1
ATOM 5669 O O . GLY B 1 278 ? 11.82 9.516 31.172 1 97.31 278 GLY B O 1
ATOM 5670 N N . ASN B 1 279 ? 11.953 9.234 33.406 1 96.44 279 ASN B N 1
ATOM 5671 C CA . ASN B 1 279 ? 10.508 9.211 33.625 1 96.44 279 ASN B CA 1
ATOM 5672 C C . ASN B 1 279 ? 9.969 10.617 33.875 1 96.44 279 ASN B C 1
ATOM 5674 O O . ASN B 1 279 ? 10.266 11.219 34.906 1 96.44 279 ASN B O 1
ATOM 5678 N N . ALA B 1 280 ? 9.133 11.047 33 1 95.44 280 ALA B N 1
ATOM 5679 C CA . ALA B 1 280 ? 8.602 12.406 33.125 1 95.44 280 ALA B CA 1
ATOM 5680 C C . ALA B 1 280 ? 7.676 12.547 34.312 1 95.44 280 ALA B C 1
ATOM 5682 O O . ALA B 1 280 ? 7.391 13.664 34.75 1 95.44 280 ALA B O 1
ATOM 5683 N N . ALA B 1 281 ? 7.199 11.453 34.812 1 94.19 281 ALA B N 1
ATOM 5684 C CA . ALA B 1 281 ? 6.305 11.492 35.969 1 94.19 281 ALA B CA 1
ATOM 5685 C C . ALA B 1 281 ? 7.082 11.758 37.25 1 94.19 281 ALA B C 1
ATOM 5687 O O . ALA B 1 281 ? 6.492 12.047 38.312 1 94.19 281 ALA B O 1
ATOM 5688 N N . ASP B 1 282 ? 8.375 11.703 37.188 1 95.94 282 ASP B N 1
ATOM 5689 C CA . ASP B 1 282 ? 9.234 12.008 38.312 1 95.94 282 ASP B CA 1
ATOM 5690 C C . ASP B 1 282 ? 9.391 13.516 38.531 1 95.94 282 ASP B C 1
ATOM 5692 O O . ASP B 1 282 ? 10.203 14.148 37.844 1 95.94 282 ASP B O 1
ATOM 5696 N N . HIS B 1 283 ? 8.766 13.984 39.531 1 95.06 283 HIS B N 1
ATOM 5697 C CA . HIS B 1 283 ? 8.758 15.422 39.781 1 95.06 283 HIS B CA 1
ATOM 5698 C C . HIS B 1 283 ? 10.164 15.938 40.062 1 95.06 283 HIS B C 1
ATOM 5700 O O . HIS B 1 283 ? 10.5 17.062 39.688 1 95.06 283 HIS B O 1
ATOM 5706 N N . ASP B 1 284 ? 10.883 15.141 40.719 1 96.31 284 ASP B N 1
ATOM 5707 C CA . ASP B 1 284 ? 12.25 15.547 41.031 1 96.31 284 ASP B CA 1
ATOM 5708 C C . ASP B 1 284 ? 13.07 15.734 39.781 1 96.31 284 ASP B C 1
ATOM 5710 O O . ASP B 1 284 ? 13.875 16.672 39.688 1 96.31 284 ASP B O 1
ATOM 5714 N N . LEU B 1 285 ? 12.875 14.898 38.906 1 97.19 285 LEU B N 1
ATOM 5715 C CA . LEU B 1 285 ? 13.57 15.016 37.656 1 97.19 285 LEU B CA 1
ATOM 5716 C C . LEU B 1 285 ? 13.164 16.297 36.906 1 97.19 285 LEU B C 1
ATOM 5718 O O . LEU B 1 285 ? 14.016 16.984 36.344 1 97.19 285 LEU B O 1
ATOM 5722 N N . LEU B 1 286 ? 11.922 16.578 36.906 1 97.25 286 LEU B N 1
ATOM 5723 C CA . LEU B 1 286 ? 11.422 17.781 36.25 1 97.25 286 LEU B CA 1
ATOM 5724 C C . LEU B 1 286 ? 12.047 19.031 36.844 1 97.25 286 LEU B C 1
ATOM 5726 O O . LEU B 1 286 ? 12.414 19.969 36.125 1 97.25 286 LEU B O 1
ATOM 5730 N N . ILE B 1 287 ? 12.148 19 38.156 1 97 287 ILE B N 1
ATOM 5731 C CA . ILE B 1 287 ? 12.75 20.125 38.844 1 97 287 ILE B CA 1
ATOM 5732 C C . ILE B 1 287 ? 14.227 20.234 38.469 1 97 287 ILE B C 1
ATOM 5734 O O . ILE B 1 287 ? 14.711 21.328 38.156 1 97 287 ILE B O 1
ATOM 5738 N N . GLU B 1 288 ? 14.844 19.141 38.5 1 96.81 288 GLU B N 1
ATOM 5739 C CA . GLU B 1 288 ? 16.266 19.094 38.156 1 96.81 288 GLU B CA 1
ATOM 5740 C C . GLU B 1 288 ? 16.5 19.594 36.719 1 96.81 288 GLU B C 1
ATOM 5742 O O . GLU B 1 288 ? 17.516 20.25 36.469 1 96.81 288 GLU B O 1
ATOM 5747 N N . GLU B 1 289 ? 15.562 19.359 35.906 1 95.44 289 GLU B N 1
ATOM 5748 C CA . GLU B 1 289 ? 15.734 19.672 34.5 1 95.44 289 GLU B CA 1
ATOM 5749 C C . GLU B 1 289 ? 15.203 21.062 34.188 1 95.44 289 GLU B C 1
ATOM 5751 O O . GLU B 1 289 ? 15.227 21.5 33.031 1 95.44 289 GLU B O 1
ATOM 5756 N N . GLY B 1 290 ? 14.664 21.766 35.156 1 95.06 290 GLY B N 1
ATOM 5757 C CA . GLY B 1 290 ? 14.406 23.188 35 1 95.06 290 GLY B CA 1
ATOM 5758 C C . GLY B 1 290 ? 12.969 23.5 34.625 1 95.06 290 GLY B C 1
ATOM 5759 O O . GLY B 1 290 ? 12.711 24.391 33.812 1 95.06 290 GLY B O 1
ATOM 5760 N N . ILE B 1 291 ? 12.031 22.766 35.156 1 96.62 291 ILE B N 1
ATOM 5761 C CA . ILE B 1 291 ? 10.625 23.031 34.875 1 96.62 291 ILE B CA 1
ATOM 5762 C C . ILE B 1 291 ? 10.273 24.453 35.281 1 96.62 291 ILE B C 1
ATOM 5764 O O . ILE B 1 291 ? 9.453 25.109 34.656 1 96.62 291 ILE B O 1
ATOM 5768 N N . GLU B 1 292 ? 10.906 24.984 36.312 1 95.44 292 GLU B N 1
ATOM 5769 C CA . GLU B 1 292 ? 10.594 26.312 36.844 1 95.44 292 GLU B CA 1
ATOM 5770 C C . GLU B 1 292 ? 11.07 27.406 35.906 1 95.44 292 GLU B C 1
ATOM 5772 O O . GLU B 1 292 ? 10.57 28.531 35.938 1 95.44 292 GLU B O 1
ATOM 5777 N N . GLN B 1 293 ? 11.984 27.094 35.094 1 94.56 293 GLN B N 1
ATOM 5778 C CA . GLN B 1 293 ? 12.539 28.062 34.188 1 94.56 293 GLN B CA 1
ATOM 5779 C C . GLN B 1 293 ? 11.938 27.906 32.781 1 94.56 293 GLN B C 1
ATOM 5781 O O . GLN B 1 293 ? 12.234 28.688 31.875 1 94.56 293 GLN B O 1
ATOM 5786 N N . ALA B 1 294 ? 11.102 26.938 32.625 1 95.69 294 ALA B N 1
ATOM 5787 C CA . ALA B 1 294 ? 10.516 26.672 31.328 1 95.69 294 ALA B CA 1
ATOM 5788 C C . ALA B 1 294 ? 9.414 27.688 31 1 95.69 294 ALA B C 1
ATOM 5790 O O . ALA B 1 294 ? 8.625 28.047 31.875 1 95.69 294 ALA B O 1
ATOM 5791 N N . ASP B 1 295 ? 9.438 28.125 29.797 1 95.5 295 ASP B N 1
ATOM 5792 C CA . ASP B 1 295 ? 8.391 29.031 29.328 1 95.5 295 ASP B CA 1
ATOM 5793 C C . ASP B 1 295 ? 7.113 28.266 29 1 95.5 295 ASP B C 1
ATOM 5795 O O . ASP B 1 295 ? 6.012 28.812 29.062 1 95.5 295 ASP B O 1
ATOM 5799 N N . ALA B 1 296 ? 7.344 27.062 28.609 1 96.69 296 ALA B N 1
ATOM 5800 C CA . ALA B 1 296 ? 6.207 26.203 28.297 1 96.69 296 ALA B CA 1
ATOM 5801 C C . ALA B 1 296 ? 6.5 24.75 28.656 1 96.69 296 ALA B C 1
ATOM 5803 O O . ALA B 1 296 ? 7.641 24.297 28.547 1 96.69 296 ALA B O 1
ATOM 5804 N N . LEU B 1 297 ? 5.488 24.109 29.109 1 98.12 297 LEU B N 1
ATOM 5805 C CA . LEU B 1 297 ? 5.535 22.672 29.328 1 98.12 297 LEU B CA 1
ATOM 5806 C C . LEU B 1 297 ? 4.465 21.953 28.5 1 98.12 297 LEU B C 1
ATOM 5808 O O . LEU B 1 297 ? 3.291 22.328 28.547 1 98.12 297 LEU B O 1
ATOM 5812 N N . VAL B 1 298 ? 4.914 20.969 27.75 1 98.56 298 VAL B N 1
ATOM 5813 C CA . VAL B 1 298 ? 4.008 20.188 26.922 1 98.56 298 VAL B CA 1
ATOM 5814 C C . VAL B 1 298 ? 4.059 18.719 27.344 1 98.56 298 VAL B C 1
ATOM 5816 O O . VAL B 1 298 ? 5.086 18.047 27.188 1 98.56 298 VAL B O 1
ATOM 5819 N N . SER B 1 299 ? 2.996 18.203 27.875 1 98.44 299 SER B N 1
ATOM 5820 C CA . SER B 1 299 ? 2.934 16.812 28.328 1 98.44 299 SER B CA 1
ATOM 5821 C C . SER B 1 299 ? 2.336 15.914 27.25 1 98.44 299 SER B C 1
ATOM 5823 O O . SER B 1 299 ? 1.132 15.961 27 1 98.44 299 SER B O 1
ATOM 5825 N N . LEU B 1 300 ? 3.18 14.984 26.75 1 98.44 300 LEU B N 1
ATOM 5826 C CA . LEU B 1 300 ? 2.805 14.203 25.578 1 98.44 300 LEU B CA 1
ATOM 5827 C C . LEU B 1 300 ? 3.061 12.711 25.812 1 98.44 300 LEU B C 1
ATOM 5829 O O . LEU B 1 300 ? 3.396 11.984 24.875 1 98.44 300 LEU B O 1
ATOM 5833 N N . THR B 1 301 ? 2.982 12.25 27.031 1 96.81 301 THR B N 1
ATOM 5834 C CA . THR B 1 301 ? 3.189 10.836 27.297 1 96.81 301 THR B CA 1
ATOM 5835 C C . THR B 1 301 ? 2.029 10.008 26.75 1 96.81 301 THR B C 1
ATOM 5837 O O . THR B 1 301 ? 1.089 10.555 26.172 1 96.81 301 THR B O 1
ATOM 5840 N N . GLY B 1 302 ? 2.119 8.68 26.875 1 94.38 302 GLY B N 1
ATOM 5841 C CA . GLY B 1 302 ? 1.115 7.789 26.328 1 94.38 302 GLY B CA 1
ATOM 5842 C C . GLY B 1 302 ? -0.114 7.656 27.203 1 94.38 302 GLY B C 1
ATOM 5843 O O . GLY B 1 302 ? -1.085 6.996 26.828 1 94.38 302 GLY B O 1
ATOM 5844 N N . MET B 1 303 ? -0.11 8.406 28.344 1 95 303 MET B N 1
ATOM 5845 C CA . MET B 1 303 ? -1.214 8.266 29.281 1 95 303 MET B CA 1
ATOM 5846 C C . MET B 1 303 ? -1.846 9.625 29.578 1 95 303 MET B C 1
ATOM 5848 O O . MET B 1 303 ? -1.161 10.555 30.016 1 95 303 MET B O 1
ATOM 5852 N N . ASP B 1 304 ? -3.156 9.656 29.406 1 95.44 304 ASP B N 1
ATOM 5853 C CA . ASP B 1 304 ? -3.9 10.891 29.672 1 95.44 304 ASP B CA 1
ATOM 5854 C C . ASP B 1 304 ? -3.697 11.359 31.109 1 95.44 304 ASP B C 1
ATOM 5856 O O . ASP B 1 304 ? -3.455 12.547 31.344 1 95.44 304 ASP B O 1
ATOM 5860 N N . GLU B 1 305 ? -3.756 10.391 32.031 1 95 305 GLU B N 1
ATOM 5861 C CA . GLU B 1 305 ? -3.66 10.719 33.438 1 95 305 GLU B CA 1
ATOM 5862 C C . GLU B 1 305 ? -2.305 11.336 33.781 1 95 305 GLU B C 1
ATOM 5864 O O . GLU B 1 305 ? -2.234 12.344 34.5 1 95 305 GLU B O 1
ATOM 5869 N N . GLU B 1 306 ? -1.347 10.758 33.281 1 96.25 306 GLU B N 1
ATOM 5870 C CA . GLU B 1 306 ? 0.001 11.273 33.5 1 96.25 306 GLU B CA 1
ATOM 5871 C C . GLU B 1 306 ? 0.164 12.68 32.938 1 96.25 306 GLU B C 1
ATOM 5873 O O . GLU B 1 306 ? 0.774 13.547 33.562 1 96.25 306 GLU B O 1
ATOM 5878 N N . ASN B 1 307 ? -0.348 12.906 31.797 1 97.31 307 ASN B N 1
ATOM 5879 C CA . ASN B 1 307 ? -0.248 14.211 31.141 1 97.31 307 ASN B CA 1
ATOM 5880 C C . ASN B 1 307 ? -0.974 15.289 31.938 1 97.31 307 ASN B C 1
ATOM 5882 O O . ASN B 1 307 ? -0.485 16.406 32.062 1 97.31 307 ASN B O 1
ATOM 5886 N N . ILE B 1 308 ? -2.109 14.93 32.469 1 96.06 308 ILE B N 1
ATOM 5887 C CA . ILE B 1 308 ? -2.887 15.867 33.281 1 96.06 308 ILE B CA 1
ATOM 5888 C C . ILE B 1 308 ? -2.121 16.219 34.531 1 96.06 308 ILE B C 1
ATOM 5890 O O . ILE B 1 308 ? -2 17.391 34.906 1 96.06 308 ILE B O 1
ATOM 5894 N N . ILE B 1 309 ? -1.621 15.211 35.156 1 96.31 309 ILE B N 1
ATOM 5895 C CA . ILE B 1 309 ? -0.888 15.406 36.406 1 96.31 309 ILE B CA 1
ATOM 5896 C C . ILE B 1 309 ? 0.345 16.266 36.125 1 96.31 309 ILE B C 1
ATOM 5898 O O . ILE B 1 309 ? 0.642 17.188 36.906 1 96.31 309 ILE B O 1
ATOM 5902 N N . LEU B 1 310 ? 1.044 15.992 35.125 1 97.06 310 LEU B N 1
ATOM 5903 C CA . LEU B 1 310 ? 2.219 16.766 34.75 1 97.06 310 LEU B CA 1
ATOM 5904 C C . LEU B 1 310 ? 1.853 18.234 34.5 1 97.06 310 LEU B C 1
ATOM 5906 O O . LEU B 1 310 ? 2.58 19.125 34.938 1 97.06 310 LEU B O 1
ATOM 5910 N N . ALA B 1 311 ? 0.773 18.453 33.812 1 96.38 311 ALA B N 1
ATOM 5911 C CA . ALA B 1 311 ? 0.3 19.797 33.531 1 96.38 311 ALA B CA 1
ATOM 5912 C C . ALA B 1 311 ? -0.013 20.562 34.812 1 96.38 311 ALA B C 1
ATOM 5914 O O . ALA B 1 311 ? 0.355 21.734 34.969 1 96.38 311 ALA B O 1
ATOM 5915 N N . LEU B 1 312 ? -0.667 19.875 35.719 1 95.5 312 LEU B N 1
ATOM 5916 C CA . LEU B 1 312 ? -1.021 20.484 36.969 1 95.5 312 LEU B CA 1
ATOM 5917 C C . LEU B 1 312 ? 0.226 20.797 37.812 1 95.5 312 LEU B C 1
ATOM 5919 O O . LEU B 1 312 ? 0.305 21.828 38.469 1 95.5 312 LEU B O 1
ATOM 5923 N N . PHE B 1 313 ? 1.117 19.891 37.781 1 96.88 313 PHE B N 1
ATOM 5924 C CA . PHE B 1 313 ? 2.383 20.125 38.469 1 96.88 313 PHE B CA 1
ATOM 5925 C C . PHE B 1 313 ? 3.092 21.344 37.906 1 96.88 313 PHE B C 1
ATOM 5927 O O . PHE B 1 313 ? 3.617 22.172 38.656 1 96.88 313 PHE B O 1
ATOM 5934 N N . ALA B 1 314 ? 3.133 21.438 36.625 1 96.56 314 ALA B N 1
ATOM 5935 C CA . ALA B 1 314 ? 3.73 22.594 35.969 1 96.56 314 ALA B CA 1
ATOM 5936 C C . ALA B 1 314 ? 3.059 23.891 36.406 1 96.56 314 ALA B C 1
ATOM 5938 O O . ALA B 1 314 ? 3.725 24.922 36.562 1 96.56 314 ALA B O 1
ATOM 5939 N N . LYS B 1 315 ? 1.801 23.812 36.531 1 95.12 315 LYS B N 1
ATOM 5940 C CA . LYS B 1 315 ? 1.052 24.984 37 1 95.12 315 LYS B CA 1
ATOM 5941 C C . LYS B 1 315 ? 1.53 25.438 38.375 1 95.12 315 LYS B C 1
ATOM 5943 O O . LYS B 1 315 ? 1.721 26.625 38.625 1 95.12 315 LYS B O 1
ATOM 5948 N N . THR B 1 316 ? 1.702 24.516 39.25 1 95.5 316 THR B N 1
ATOM 5949 C CA . THR B 1 316 ? 2.168 24.812 40.594 1 95.5 316 THR B CA 1
ATOM 5950 C C . THR B 1 316 ? 3.578 25.406 40.562 1 95.5 316 THR B C 1
ATOM 5952 O O . THR B 1 316 ? 3.979 26.125 41.469 1 95.5 316 THR B O 1
ATOM 5955 N N . LYS B 1 317 ? 4.293 25.109 39.562 1 96.25 317 LYS B N 1
ATOM 5956 C CA . LYS B 1 317 ? 5.676 25.562 39.469 1 96.25 317 LYS B CA 1
ATOM 5957 C C . LYS B 1 317 ? 5.762 26.891 38.688 1 96.25 317 LYS B C 1
ATOM 5959 O O . LYS B 1 317 ? 6.852 27.438 38.5 1 96.25 317 LYS B O 1
ATOM 5964 N N . GLY B 1 318 ? 4.668 27.344 38.188 1 94.31 318 GLY B N 1
ATOM 5965 C CA . GLY B 1 318 ? 4.59 28.672 37.625 1 94.31 318 GLY B CA 1
ATOM 5966 C C . GLY B 1 318 ? 4.945 28.719 36.125 1 94.31 318 GLY B C 1
ATOM 5967 O O . GLY B 1 318 ? 5.359 29.75 35.625 1 94.31 318 GLY B O 1
ATOM 5968 N N . VAL B 1 319 ? 4.832 27.641 35.438 1 95.12 319 VAL B N 1
ATOM 5969 C CA . VAL B 1 319 ? 5.098 27.625 34 1 95.12 319 VAL B CA 1
ATOM 5970 C C . VAL B 1 319 ? 4.047 28.469 33.281 1 95.12 319 VAL B C 1
ATOM 5972 O O . VAL B 1 319 ? 2.855 28.375 33.562 1 95.12 319 VAL B O 1
ATOM 5975 N N . ASP B 1 320 ? 4.445 29.281 32.375 1 92 320 ASP B N 1
ATOM 5976 C CA . ASP B 1 320 ? 3.58 30.266 31.734 1 92 320 ASP B CA 1
ATOM 5977 C C . ASP B 1 320 ? 2.576 29.594 30.797 1 92 320 ASP B C 1
ATOM 5979 O O . ASP B 1 320 ? 1.398 29.969 30.781 1 92 320 ASP B O 1
ATOM 5983 N N . LYS B 1 321 ? 3.045 28.719 29.969 1 94.56 321 LYS B N 1
ATOM 5984 C CA . LYS B 1 321 ? 2.195 28.031 29 1 94.56 321 LYS B CA 1
ATOM 5985 C C . LYS B 1 321 ? 2.189 26.516 29.234 1 94.56 321 LYS B C 1
ATOM 5987 O O . LYS B 1 321 ? 3.244 25.875 29.25 1 94.56 321 LYS B O 1
ATOM 5992 N N . ILE B 1 322 ? 1.001 26.016 29.422 1 96.12 322 ILE B N 1
ATOM 5993 C CA . ILE B 1 322 ? 0.891 24.594 29.781 1 96.12 322 ILE B CA 1
ATOM 5994 C C . ILE B 1 322 ? -0.04 23.891 28.797 1 96.12 322 ILE B C 1
ATOM 5996 O O . ILE B 1 322 ? -1.191 24.297 28.609 1 96.12 322 ILE B O 1
ATOM 6000 N N . VAL B 1 323 ? 0.517 22.859 28.125 1 97.19 323 VAL B N 1
ATOM 6001 C CA . VAL B 1 323 ? -0.254 22.062 27.172 1 97.19 323 VAL B CA 1
ATOM 6002 C C . VAL B 1 323 ? -0.275 20.609 27.594 1 97.19 323 VAL B C 1
ATOM 6004 O O . VAL B 1 323 ? 0.746 20.062 28.031 1 97.19 323 VAL B O 1
ATOM 6007 N N . ALA B 1 324 ? -1.408 19.969 27.516 1 97.56 324 ALA B N 1
ATOM 6008 C CA . ALA B 1 324 ? -1.531 18.562 27.875 1 97.56 324 ALA B CA 1
ATOM 6009 C C . ALA B 1 324 ? -2.26 17.766 26.781 1 97.56 324 ALA B C 1
ATOM 6011 O O . ALA B 1 324 ? -3.307 18.203 26.297 1 97.56 324 ALA B O 1
ATOM 6012 N N . LYS B 1 325 ? -1.688 16.641 26.391 1 97.56 325 LYS B N 1
ATOM 6013 C CA . LYS B 1 325 ? -2.35 15.711 25.484 1 97.56 325 LYS B CA 1
ATOM 6014 C C . LYS B 1 325 ? -3.34 14.82 26.219 1 97.56 325 LYS B C 1
ATOM 6016 O O . LYS B 1 325 ? -2.959 14.102 27.156 1 97.56 325 LYS B O 1
ATOM 6021 N N . VAL B 1 326 ? -4.59 14.922 25.906 1 95.56 326 VAL B N 1
ATOM 6022 C CA . VAL B 1 326 ? -5.645 14.102 26.5 1 95.56 326 VAL B CA 1
ATOM 6023 C C . VAL B 1 326 ? -6.523 13.516 25.406 1 95.56 326 VAL B C 1
ATOM 6025 O O . VAL B 1 326 ? -7.238 14.242 24.719 1 95.56 326 VAL B O 1
ATOM 6028 N N . ASN B 1 327 ? -6.523 12.242 25.266 1 92.62 327 ASN B N 1
ATOM 6029 C CA . ASN B 1 327 ? -7.215 11.578 24.156 1 92.62 327 ASN B CA 1
ATOM 6030 C C . ASN B 1 327 ? -8.695 11.375 24.469 1 92.62 327 ASN B C 1
ATOM 6032 O O . ASN B 1 327 ? -9.539 11.523 23.578 1 92.62 327 ASN B O 1
ATOM 6036 N N . GLU B 1 328 ? -8.961 11.023 25.641 1 90.94 328 GLU B N 1
ATOM 6037 C CA . GLU B 1 328 ? -10.344 10.719 26 1 90.94 328 GLU B CA 1
ATOM 6038 C C . GLU B 1 328 ? -11.156 11.992 26.203 1 90.94 328 GLU B C 1
ATOM 6040 O O . GLU B 1 328 ? -10.789 12.844 27.031 1 90.94 328 GLU B O 1
ATOM 6045 N N . ASP B 1 329 ? -12.281 12.055 25.594 1 86.69 329 ASP B N 1
ATOM 6046 C CA . ASP B 1 329 ? -13.078 13.273 25.594 1 86.69 329 ASP B CA 1
ATOM 6047 C C . ASP B 1 329 ? -13.617 13.586 26.984 1 86.69 329 ASP B C 1
ATOM 6049 O O . ASP B 1 329 ? -13.617 14.742 27.422 1 86.69 329 ASP B O 1
ATOM 6053 N N . GLY B 1 330 ? -14.117 12.547 27.656 1 86.19 330 GLY B N 1
ATOM 6054 C CA . GLY B 1 330 ? -14.625 12.766 29 1 86.19 330 GLY B CA 1
ATOM 6055 C C . GLY B 1 330 ? -13.594 13.359 29.953 1 86.19 330 GLY B C 1
ATOM 6056 O O . GLY B 1 330 ? -13.898 14.266 30.719 1 86.19 330 GLY B O 1
ATOM 6057 N N . ARG B 1 331 ? -12.398 12.992 29.922 1 87.75 331 ARG B N 1
ATOM 6058 C CA . ARG B 1 331 ? -11.312 13.484 30.75 1 87.75 331 ARG B CA 1
ATOM 6059 C C . ARG B 1 331 ? -10.914 14.906 30.359 1 87.75 331 ARG B C 1
ATOM 6061 O O . ARG B 1 331 ? -10.586 15.719 31.234 1 87.75 331 ARG B O 1
ATOM 6068 N N . ALA B 1 332 ? -10.891 15.062 29.078 1 88.44 332 ALA B N 1
ATOM 6069 C CA . ALA B 1 332 ? -10.562 16.406 28.578 1 88.44 332 ALA B CA 1
ATOM 6070 C C . ALA B 1 332 ? -11.531 17.438 29.156 1 88.44 332 ALA B C 1
ATOM 6072 O O . ALA B 1 332 ? -11.117 18.531 29.547 1 88.44 332 ALA B O 1
ATOM 6073 N N . GLN B 1 333 ? -12.742 17.109 29.156 1 85.69 333 GLN B N 1
ATOM 6074 C CA . GLN B 1 333 ? -13.766 18.016 29.672 1 85.69 333 GLN B CA 1
ATOM 6075 C C . GLN B 1 333 ? -13.57 18.281 31.156 1 85.69 333 GLN B C 1
ATOM 6077 O O . GLN B 1 333 ? -13.773 19.406 31.625 1 85.69 333 GLN B O 1
ATOM 6082 N N . LEU B 1 334 ? -13.109 17.297 31.797 1 86.5 334 LEU B N 1
ATOM 6083 C CA . LEU B 1 334 ? -12.961 17.359 33.25 1 86.5 334 LEU B CA 1
ATOM 6084 C C . LEU B 1 334 ? -11.844 18.328 33.625 1 86.5 334 LEU B C 1
ATOM 6086 O O . LEU B 1 334 ? -11.891 18.953 34.688 1 86.5 334 LEU B O 1
ATOM 6090 N N . VAL B 1 335 ? -10.922 18.5 32.812 1 88.75 335 VAL B N 1
ATOM 6091 C CA . VAL B 1 335 ? -9.734 19.234 33.219 1 88.75 335 VAL B CA 1
ATOM 6092 C C . VAL B 1 335 ? -9.711 20.609 32.562 1 88.75 335 VAL B C 1
ATOM 6094 O O . VAL B 1 335 ? -8.766 21.375 32.75 1 88.75 335 VAL B O 1
ATOM 6097 N N . GLU B 1 336 ? -10.688 20.891 31.781 1 82.31 336 GLU B N 1
ATOM 6098 C CA . GLU B 1 336 ? -10.758 22.141 31.047 1 82.31 336 GLU B CA 1
ATOM 6099 C C . GLU B 1 336 ? -10.633 23.344 31.984 1 82.31 336 GLU B C 1
ATOM 6101 O O . GLU B 1 336 ? -10.047 24.375 31.609 1 82.31 336 GLU B O 1
ATOM 6106 N N . GLU B 1 337 ? -11.039 23.203 33.188 1 83.56 337 GLU B N 1
ATOM 6107 C CA . GLU B 1 337 ? -11.109 24.344 34.094 1 83.56 337 GLU B CA 1
ATOM 6108 C C . GLU B 1 337 ? -9.945 24.328 35.094 1 83.56 337 GLU B C 1
ATOM 6110 O O . GLU B 1 337 ? -9.867 25.188 35.969 1 83.56 337 GLU B O 1
ATOM 6115 N N . LEU B 1 338 ? -9.023 23.5 34.844 1 87.12 338 LEU B N 1
ATOM 6116 C CA . LEU B 1 338 ? -7.965 23.344 35.812 1 87.12 338 LEU B CA 1
ATOM 6117 C C . LEU B 1 338 ? -6.77 24.219 35.469 1 87.12 338 LEU B C 1
ATOM 6119 O O . LEU B 1 338 ? -5.691 24.062 36.062 1 87.12 338 LEU B O 1
ATOM 6123 N N . GLY B 1 339 ? -6.941 25.188 34.562 1 86.06 339 GLY B N 1
ATOM 6124 C CA . GLY B 1 339 ? -5.898 26.156 34.281 1 86.06 339 GLY B CA 1
ATOM 6125 C C . GLY B 1 339 ? -4.902 25.656 33.25 1 86.06 339 GLY B C 1
ATOM 6126 O O . GLY B 1 339 ? -3.797 26.188 33.125 1 86.06 339 GLY B O 1
ATOM 6127 N N . ILE B 1 340 ? -5.156 24.625 32.625 1 92.62 340 ILE B N 1
ATOM 6128 C CA . ILE B 1 340 ? -4.355 24.156 31.484 1 92.62 340 ILE B CA 1
ATOM 6129 C C . ILE B 1 340 ? -4.688 24.969 30.234 1 92.62 340 ILE B C 1
ATOM 6131 O O . ILE B 1 340 ? -5.859 25.125 29.891 1 92.62 340 ILE B O 1
ATOM 6135 N N . ASP B 1 341 ? -3.689 25.5 29.609 1 91.38 341 ASP B N 1
ATOM 6136 C CA . ASP B 1 341 ? -3.904 26.453 28.531 1 91.38 341 ASP B CA 1
ATOM 6137 C C . ASP B 1 341 ? -4.496 25.766 27.297 1 91.38 341 ASP B C 1
ATOM 6139 O O . ASP B 1 341 ? -5.32 26.359 26.594 1 91.38 341 ASP B O 1
ATOM 6143 N N . LEU B 1 342 ? -4 24.547 27.016 1 93.56 342 LEU B N 1
ATOM 6144 C CA . LEU B 1 342 ? -4.504 23.828 25.859 1 93.56 342 LEU B CA 1
ATOM 6145 C C . LEU B 1 342 ? -4.562 22.328 26.125 1 93.56 342 LEU B C 1
ATOM 6147 O O . LEU B 1 342 ? -3.596 21.75 26.625 1 93.56 342 LEU B O 1
ATOM 6151 N N . ILE B 1 343 ? -5.695 21.797 25.922 1 94.69 343 ILE B N 1
ATOM 6152 C CA . ILE B 1 343 ? -5.867 20.359 25.875 1 94.69 343 ILE B CA 1
ATOM 6153 C C . ILE B 1 343 ? -5.926 19.891 24.422 1 94.69 343 ILE B C 1
ATOM 6155 O O . ILE B 1 343 ? -6.781 20.344 23.656 1 94.69 343 ILE B O 1
ATOM 6159 N N . VAL B 1 344 ? -4.996 18.969 24.078 1 94.75 344 VAL B N 1
ATOM 6160 C CA . VAL B 1 344 ? -4.898 18.625 22.672 1 94.75 344 VAL B CA 1
ATOM 6161 C C . VAL B 1 344 ? -5.094 17.109 22.484 1 94.75 344 VAL B C 1
ATOM 6163 O O . VAL B 1 344 ? -4.758 16.328 23.375 1 94.75 344 VAL B O 1
ATOM 6166 N N . SER B 1 345 ? -5.691 16.75 21.438 1 95 345 SER B N 1
ATOM 6167 C CA . SER B 1 345 ? -5.852 15.367 21 1 95 345 SER B CA 1
ATOM 6168 C C . SER B 1 345 ? -5.582 15.211 19.516 1 95 345 SER B C 1
ATOM 6170 O O . SER B 1 345 ? -6.094 15.992 18.703 1 95 345 SER B O 1
ATOM 6172 N N . ALA B 1 346 ? -4.77 14.188 19.172 1 94.69 346 ALA B N 1
ATOM 6173 C CA . ALA B 1 346 ? -4.445 13.945 17.766 1 94.69 346 ALA B CA 1
ATOM 6174 C C . ALA B 1 346 ? -5.695 13.594 16.969 1 94.69 346 ALA B C 1
ATOM 6176 O O . ALA B 1 346 ? -5.84 14.008 15.812 1 94.69 346 ALA B O 1
ATOM 6177 N N . LYS B 1 347 ? -6.566 12.805 17.578 1 94.94 347 LYS B N 1
ATOM 6178 C CA . LYS B 1 347 ? -7.77 12.383 16.875 1 94.94 347 LYS B CA 1
ATOM 6179 C C . LYS B 1 347 ? -8.656 13.578 16.547 1 94.94 347 LYS B C 1
ATOM 6181 O O . LYS B 1 347 ? -9.188 13.688 15.438 1 94.94 347 LYS B O 1
ATOM 6186 N N . THR B 1 348 ? -8.781 14.523 17.516 1 92.31 348 THR B N 1
ATOM 6187 C CA . THR B 1 348 ? -9.617 15.695 17.312 1 92.31 348 THR B CA 1
ATOM 6188 C C . THR B 1 348 ? -9 16.625 16.266 1 92.31 348 THR B C 1
ATOM 6190 O O . THR B 1 348 ? -9.695 17.125 15.383 1 92.31 348 THR B O 1
ATOM 6193 N N . ALA B 1 349 ? -7.719 16.844 16.422 1 91.5 349 ALA B N 1
ATOM 6194 C CA . ALA B 1 349 ? -7.016 17.719 15.477 1 91.5 349 ALA B CA 1
ATOM 6195 C C . ALA B 1 349 ? -7.141 17.172 14.055 1 91.5 349 ALA B C 1
ATOM 6197 O O . ALA B 1 349 ? -7.309 17.953 13.102 1 91.5 349 ALA B O 1
ATOM 6198 N N . THR B 1 350 ? -7.074 15.906 13.891 1 94.12 350 THR B N 1
ATOM 6199 C CA . THR B 1 350 ? -7.152 15.266 12.586 1 94.12 350 THR B CA 1
ATOM 6200 C C . THR B 1 350 ? -8.562 15.359 12.016 1 94.12 350 THR B C 1
ATOM 6202 O O . THR B 1 350 ? -8.75 15.711 10.844 1 94.12 350 THR B O 1
ATOM 6205 N N . ALA B 1 351 ? -9.547 15.008 12.852 1 93.38 351 ALA B N 1
ATOM 6206 C CA . ALA B 1 351 ? -10.938 15.102 12.414 1 93.38 351 ALA B CA 1
ATOM 6207 C C . ALA B 1 351 ? -11.281 16.516 11.977 1 93.38 351 ALA B C 1
ATOM 6209 O O . ALA B 1 351 ? -11.953 16.719 10.961 1 93.38 351 ALA B O 1
ATOM 6210 N N . ASP B 1 352 ? -10.758 17.469 12.719 1 87.31 352 ASP B N 1
ATOM 6211 C CA . ASP B 1 352 ? -11.016 18.875 12.391 1 87.31 352 ASP B CA 1
ATOM 6212 C C . ASP B 1 352 ? -10.422 19.234 11.031 1 87.31 352 ASP B C 1
ATOM 6214 O O . ASP B 1 352 ? -11.031 19.969 10.25 1 87.31 352 ASP B O 1
ATOM 6218 N N . ALA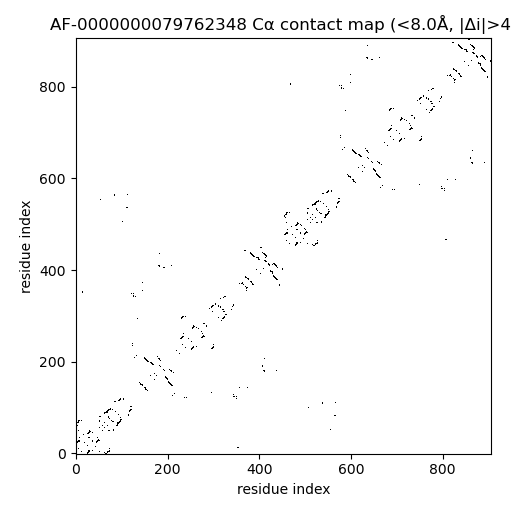 B 1 353 ? -9.242 18.781 10.82 1 88.62 353 ALA B N 1
ATOM 6219 C CA . ALA B 1 353 ? -8.594 19.047 9.547 1 88.62 353 ALA B CA 1
ATOM 6220 C C . ALA B 1 353 ? -9.391 18.453 8.391 1 88.62 353 ALA B C 1
ATOM 6222 O O . ALA B 1 353 ? -9.57 19.109 7.352 1 88.62 353 ALA B O 1
ATOM 6223 N N . ILE B 1 354 ? -9.906 17.234 8.531 1 93.06 354 ILE B N 1
ATOM 6224 C CA . ILE B 1 354 ? -10.672 16.562 7.488 1 93.06 354 ILE B CA 1
ATOM 6225 C C . ILE B 1 354 ? -12.016 17.266 7.305 1 93.06 354 ILE B C 1
ATOM 6227 O O . ILE B 1 354 ? -12.477 17.453 6.176 1 93.06 354 ILE B O 1
ATOM 6231 N N . MET B 1 355 ? -12.625 17.688 8.422 1 89.25 355 MET B N 1
ATOM 6232 C CA . MET B 1 355 ? -13.898 18.406 8.359 1 89.25 355 MET B CA 1
ATOM 6233 C C . MET B 1 355 ? -13.758 19.719 7.594 1 89.25 355 MET B C 1
ATOM 6235 O O . MET B 1 355 ? -14.656 20.094 6.844 1 89.25 355 MET B O 1
ATOM 6239 N N . SER B 1 356 ? -12.641 20.406 7.898 1 84.12 356 SER B N 1
ATOM 6240 C CA . SER B 1 356 ? -12.375 21.641 7.16 1 84.12 356 SER B CA 1
ATOM 6241 C C . SER B 1 356 ? -12.328 21.391 5.656 1 84.12 356 SER B C 1
ATOM 6243 O O . SER B 1 356 ? -12.859 22.172 4.871 1 84.12 356 SER B O 1
ATOM 6245 N N . TYR B 1 357 ? -11.75 20.328 5.242 1 86.81 357 TYR B N 1
ATOM 6246 C CA . TYR B 1 357 ? -11.688 19.922 3.844 1 86.81 357 TYR B CA 1
ATOM 6247 C C . TYR B 1 357 ? -13.078 19.641 3.289 1 86.81 357 TYR B C 1
ATOM 6249 O O . TYR B 1 357 ? -13.414 20.094 2.191 1 86.81 357 TYR B O 1
ATOM 6257 N N . VAL B 1 358 ? -13.891 18.922 4.047 1 89.06 358 VAL B N 1
ATOM 6258 C CA . VAL B 1 358 ? -15.227 18.516 3.627 1 89.06 358 VAL B CA 1
ATOM 6259 C C . VAL B 1 358 ? -16.094 19.766 3.436 1 89.06 358 VAL B C 1
ATOM 6261 O O . VAL B 1 358 ? -16.797 19.891 2.43 1 89.06 358 VAL B O 1
ATOM 6264 N N . ARG B 1 359 ? -16.031 20.672 4.379 1 82 359 ARG B N 1
ATOM 6265 C CA . ARG B 1 359 ? -16.828 21.891 4.32 1 82 359 ARG B CA 1
ATOM 6266 C C . ARG B 1 359 ? -16.438 22.75 3.123 1 82 359 ARG B C 1
ATOM 6268 O O . ARG B 1 359 ? -17.297 23.312 2.447 1 82 359 ARG B O 1
ATOM 6275 N N . ALA B 1 360 ? -15.141 22.844 2.924 1 78.69 360 ALA B N 1
ATOM 6276 C CA . ALA B 1 360 ? -14.648 23.609 1.784 1 78.69 360 ALA B CA 1
ATOM 6277 C C . ALA B 1 360 ? -15.156 23.031 0.469 1 78.69 360 ALA B C 1
ATOM 6279 O O . ALA B 1 360 ? -15.531 23.766 -0.442 1 78.69 360 ALA B O 1
ATOM 6280 N N . ARG B 1 361 ? -15.258 21.75 0.374 1 80.69 361 ARG B N 1
ATOM 6281 C CA . ARG B 1 361 ? -15.688 21.078 -0.84 1 80.69 361 ARG B CA 1
ATOM 6282 C C . ARG B 1 361 ? -17.203 21.203 -1.036 1 80.69 361 ARG B C 1
ATOM 6284 O O . ARG B 1 361 ? -17.672 21.297 -2.168 1 80.69 361 ARG B O 1
ATOM 6291 N N . GLN B 1 362 ? -17.844 21.078 0.015 1 76.88 362 GLN B N 1
ATOM 6292 C CA . GLN B 1 362 ? -19.297 21.203 -0.05 1 76.88 362 GLN B CA 1
ATOM 6293 C C . GLN B 1 362 ? -19.703 22.578 -0.585 1 76.88 362 GLN B C 1
ATOM 6295 O O . GLN B 1 362 ? -20.641 22.688 -1.374 1 76.88 362 GLN B O 1
ATOM 6300 N N . ASN B 1 363 ? -18.938 23.531 -0.159 1 67.81 363 ASN B N 1
ATOM 6301 C CA . ASN B 1 363 ? -19.234 24.891 -0.553 1 67.81 363 ASN B CA 1
ATOM 6302 C C . ASN B 1 363 ? -18.938 25.125 -2.033 1 67.81 363 ASN B C 1
ATOM 6304 O O . ASN B 1 363 ? -19.5 26.047 -2.641 1 67.81 363 ASN B O 1
ATOM 6308 N N . SER B 1 364 ? -18.125 24.297 -2.635 1 67 364 SER B N 1
ATOM 6309 C CA . SER B 1 364 ? -17.703 24.484 -4.02 1 67 364 SER B CA 1
ATOM 6310 C C . SER B 1 364 ? -18.609 23.719 -4.98 1 67 364 SER B C 1
ATOM 6312 O O . SER B 1 364 ? -18.562 23.938 -6.191 1 67 364 SER B O 1
ATOM 6314 N N . LEU B 1 365 ? -19.297 22.828 -4.516 1 61.12 365 LEU B N 1
ATOM 6315 C CA . LEU B 1 365 ? -20.109 21.953 -5.363 1 61.12 365 LEU B CA 1
ATOM 6316 C C . LEU B 1 365 ? -21.062 22.781 -6.23 1 61.12 365 LEU B C 1
ATOM 6318 O O . LEU B 1 365 ? -21.5 22.328 -7.289 1 61.12 365 LEU B O 1
ATOM 6322 N N . LYS B 1 366 ? -21.156 24.047 -5.867 1 57.41 366 LYS B N 1
ATOM 6323 C CA . LYS B 1 366 ? -22.078 24.891 -6.633 1 57.41 366 LYS B CA 1
ATOM 6324 C C . LYS B 1 366 ? -21.375 25.484 -7.855 1 57.41 366 LYS B C 1
ATOM 6326 O O . LYS B 1 366 ? -22.031 25.938 -8.789 1 57.41 366 LYS B O 1
ATOM 6331 N N . ASN B 1 367 ? -20.047 25.422 -7.723 1 58.91 367 ASN B N 1
ATOM 6332 C CA . ASN B 1 367 ? -19.234 25.984 -8.805 1 58.91 367 ASN B CA 1
ATOM 6333 C C . ASN B 1 367 ? -18.219 24.969 -9.32 1 58.91 367 ASN B C 1
ATOM 6335 O O . ASN B 1 367 ? -17.266 24.625 -8.609 1 58.91 367 ASN B O 1
ATOM 6339 N N . VAL B 1 368 ? -18.359 24.641 -10.484 1 58.25 368 VAL B N 1
ATOM 6340 C CA . VAL B 1 368 ? -17.625 23.531 -11.086 1 58.25 368 VAL B CA 1
ATOM 6341 C C . VAL B 1 368 ? -16.141 23.891 -11.164 1 58.25 368 VAL B C 1
ATOM 6343 O O . VAL B 1 368 ? -15.281 23 -11.07 1 58.25 368 VAL B O 1
ATOM 6346 N N . ASN B 1 369 ? -15.891 25.141 -11.117 1 69 369 ASN B N 1
ATOM 6347 C CA . ASN B 1 369 ? -14.5 25.531 -11.328 1 69 369 ASN B CA 1
ATOM 6348 C C . ASN B 1 369 ? -13.773 25.75 -10 1 69 369 ASN B C 1
ATOM 6350 O O . ASN B 1 369 ? -12.555 25.938 -9.984 1 69 369 ASN B O 1
ATOM 6354 N N . VAL B 1 370 ? -14.578 25.766 -9.031 1 71.06 370 VAL B N 1
ATOM 6355 C CA . VAL B 1 370 ? -14 26.047 -7.715 1 71.06 370 VAL B CA 1
ATOM 6356 C C . VAL B 1 370 ? -13.727 24.734 -6.988 1 71.06 370 VAL B C 1
ATOM 6358 O O . VAL B 1 370 ? -14.625 23.922 -6.793 1 71.06 370 VAL B O 1
ATOM 6361 N N . GLU B 1 371 ? -12.547 24.609 -6.625 1 73 371 GLU B N 1
ATOM 6362 C CA . GLU B 1 371 ? -12.148 23.406 -5.914 1 73 371 GLU B CA 1
ATOM 6363 C C . GLU B 1 371 ? -12.633 23.422 -4.469 1 73 371 GLU B C 1
ATOM 6365 O O . GLU B 1 371 ? -13.125 22.422 -3.959 1 73 371 GLU B O 1
ATOM 6370 N N . SER B 1 372 ? -12.453 24.562 -3.799 1 79.12 372 SER B N 1
ATOM 6371 C CA . SER B 1 372 ? -12.852 24.734 -2.404 1 79.12 372 SER B CA 1
ATOM 6372 C C . SER B 1 372 ? -13.18 26.188 -2.096 1 79.12 372 SER B C 1
ATOM 6374 O O . SER B 1 372 ? -12.633 27.109 -2.715 1 79.12 372 SER B O 1
ATOM 6376 N N . MET B 1 373 ? -14.062 26.422 -1.244 1 77.38 373 MET B N 1
ATOM 6377 C CA . MET B 1 373 ? -14.461 27.766 -0.82 1 77.38 373 MET B CA 1
ATOM 6378 C C . MET B 1 373 ? -14.469 27.875 0.701 1 77.38 373 MET B C 1
ATOM 6380 O O . MET B 1 373 ? -14.992 26.984 1.388 1 77.38 373 MET B O 1
ATOM 6384 N N . TYR B 1 374 ? -13.859 28.938 1.152 1 78.38 374 TYR B N 1
ATOM 6385 C CA . TYR B 1 374 ? -13.797 29.188 2.586 1 78.38 374 TYR B CA 1
ATOM 6386 C C . TYR B 1 374 ? -14.406 30.547 2.922 1 78.38 374 TYR B C 1
ATOM 6388 O O . TYR B 1 374 ? -14.172 31.531 2.223 1 78.38 374 TYR B O 1
ATOM 6396 N N . GLN B 1 375 ? -15.234 30.578 3.826 1 78 375 GLN B N 1
ATOM 6397 C CA . GLN B 1 375 ? -15.828 31.828 4.289 1 78 375 GLN B CA 1
ATOM 6398 C C . GLN B 1 375 ? -15.016 32.438 5.434 1 78 375 GLN B C 1
ATOM 6400 O O . GLN B 1 375 ? -14.672 31.734 6.387 1 78 375 GLN B O 1
ATOM 6405 N N . LEU B 1 376 ? -14.664 33.656 5.152 1 78.25 376 LEU B N 1
ATOM 6406 C CA . LEU B 1 376 ? -13.891 34.406 6.141 1 78.25 376 LEU B CA 1
ATOM 6407 C C . LEU B 1 376 ? -14.688 35.625 6.652 1 78.25 376 LEU B C 1
ATOM 6409 O O . LEU B 1 376 ? -15.641 36.031 6.008 1 78.25 376 LEU B O 1
ATOM 6413 N N . VAL B 1 377 ? -14.352 36.125 7.789 1 80.94 377 VAL B N 1
ATOM 6414 C CA . VAL B 1 377 ? -14.875 37.344 8.359 1 80.94 377 VAL B CA 1
ATOM 6415 C C . VAL B 1 377 ? -16.406 37.312 8.375 1 80.94 377 VAL B C 1
ATOM 6417 O O . VAL B 1 377 ? -17.062 38.188 7.824 1 80.94 377 VAL B O 1
ATOM 6420 N N . GLY B 1 378 ? -16.844 36.312 8.906 1 75 378 GLY B N 1
ATOM 6421 C CA . GLY B 1 378 ? -18.281 36.188 9.039 1 75 378 GLY B CA 1
ATOM 6422 C C . GLY B 1 378 ? -19 36.062 7.707 1 75 378 GLY B C 1
ATOM 6423 O O . GLY B 1 378 ? -20.141 36.531 7.562 1 75 378 GLY B O 1
ATOM 6424 N N . GLY B 1 379 ? -18.312 35.625 6.746 1 79.31 379 GLY B N 1
ATOM 6425 C CA . GLY B 1 379 ? -18.938 35.406 5.449 1 79.31 379 GLY B CA 1
ATOM 6426 C C . GLY B 1 379 ? -18.797 36.594 4.52 1 79.31 379 GLY B C 1
ATOM 6427 O O . GLY B 1 379 ? -19.188 36.531 3.357 1 79.31 379 GLY B O 1
ATOM 6428 N N . ARG B 1 380 ? -18.219 37.656 4.988 1 85.69 380 ARG B N 1
ATOM 6429 C CA . ARG B 1 380 ? -18.109 38.875 4.191 1 85.69 380 ARG B CA 1
ATOM 6430 C C . ARG B 1 380 ? -16.938 38.75 3.211 1 85.69 380 ARG B C 1
ATOM 6432 O O . ARG B 1 380 ? -16.859 39.531 2.246 1 85.69 380 ARG B O 1
ATOM 6439 N N . VAL B 1 381 ? -16.016 37.906 3.449 1 88 381 VAL B N 1
ATOM 6440 C CA . VAL B 1 381 ? -14.883 37.625 2.572 1 88 381 VAL B CA 1
ATOM 6441 C C . VAL B 1 381 ? -14.844 36.156 2.229 1 88 381 VAL B C 1
ATOM 6443 O O . VAL B 1 381 ? -15.195 35.312 3.055 1 88 381 VAL B O 1
ATOM 6446 N N . GLU B 1 382 ? -14.555 35.875 1.039 1 86.56 382 GLU B N 1
ATOM 6447 C CA . GLU B 1 382 ? -14.422 34.469 0.613 1 86.56 382 GLU B CA 1
ATOM 6448 C C . GLU B 1 382 ? -13.031 34.188 0.055 1 86.56 382 GLU B C 1
ATOM 6450 O O . GLU B 1 382 ? -12.438 35.062 -0.612 1 86.56 382 GLU B O 1
ATOM 6455 N N . ALA B 1 383 ? -12.523 33.062 0.5 1 86.5 383 ALA B N 1
ATOM 6456 C CA . ALA B 1 383 ? -11.32 32.531 -0.147 1 86.5 383 ALA B CA 1
ATOM 6457 C C . ALA B 1 383 ? -11.672 31.375 -1.084 1 86.5 383 ALA B C 1
ATOM 6459 O O . ALA B 1 383 ? -12.203 30.359 -0.646 1 86.5 383 ALA B O 1
ATOM 6460 N N . LEU B 1 384 ? -11.438 31.578 -2.342 1 87.31 384 LEU B N 1
ATOM 6461 C CA . LEU B 1 384 ? -11.789 30.609 -3.373 1 87.31 384 LEU B CA 1
ATOM 6462 C C . LEU B 1 384 ? -10.539 29.969 -3.969 1 87.31 384 LEU B C 1
ATOM 6464 O O . LEU B 1 384 ? -9.609 30.672 -4.375 1 87.31 384 LEU B O 1
ATOM 6468 N N . GLU B 1 385 ? -10.562 28.672 -3.971 1 88.25 385 GLU B N 1
ATOM 6469 C CA . GLU B 1 385 ? -9.461 27.938 -4.59 1 88.25 385 GLU B CA 1
ATOM 6470 C C . GLU B 1 385 ? -9.828 27.469 -5.992 1 88.25 385 GLU B C 1
ATOM 6472 O O . GLU B 1 385 ? -10.812 26.75 -6.172 1 88.25 385 GLU B O 1
ATOM 6477 N N . PHE B 1 386 ? -9.055 27.859 -6.992 1 86.88 386 PHE B N 1
ATOM 6478 C CA . PHE B 1 386 ? -9.25 27.469 -8.383 1 86.88 386 PHE B CA 1
ATOM 6479 C C . PHE B 1 386 ? -8.109 26.578 -8.859 1 86.88 386 PHE B C 1
ATOM 6481 O O . PHE B 1 386 ? -6.949 26.812 -8.523 1 86.88 386 PHE B O 1
ATOM 6488 N N . ILE B 1 387 ? -8.516 25.5 -9.562 1 86.81 387 ILE B N 1
ATOM 6489 C CA . ILE B 1 387 ? -7.504 24.688 -10.219 1 86.81 387 ILE B CA 1
ATOM 6490 C C . ILE B 1 387 ? -7.387 25.078 -11.688 1 86.81 387 ILE B C 1
ATOM 6492 O O . ILE B 1 387 ? -8.383 25.078 -12.414 1 86.81 387 ILE B O 1
ATOM 6496 N N . ILE B 1 388 ? -6.156 25.391 -12.086 1 89.88 388 ILE B N 1
ATOM 6497 C CA . ILE B 1 388 ? -5.922 25.812 -13.461 1 89.88 388 ILE B CA 1
ATOM 6498 C C . ILE B 1 388 ? -5.641 24.594 -14.344 1 89.88 388 ILE B C 1
ATOM 6500 O O . ILE B 1 388 ? -4.535 24.047 -14.32 1 89.88 388 ILE B O 1
ATOM 6504 N N . LYS B 1 389 ? -6.508 24.234 -15.18 1 84.69 389 LYS B N 1
ATOM 6505 C CA . LYS B 1 389 ? -6.418 22.984 -15.945 1 84.69 389 LYS B CA 1
ATOM 6506 C C . LYS B 1 389 ? -5.828 23.234 -17.328 1 84.69 389 LYS B C 1
ATOM 6508 O O . LYS B 1 389 ? -5.211 22.344 -17.922 1 84.69 389 LYS B O 1
ATOM 6513 N N . GLU B 1 390 ? -6.125 24.391 -17.859 1 88.94 390 GLU B N 1
ATOM 6514 C CA . GLU B 1 390 ? -5.664 24.703 -19.203 1 88.94 390 GLU B CA 1
ATOM 6515 C C . GLU B 1 390 ? -5.242 26.172 -19.312 1 88.94 390 GLU B C 1
ATOM 6517 O O . GLU B 1 390 ? -5.465 26.953 -18.391 1 88.94 390 GLU B O 1
ATOM 6522 N N . LYS B 1 391 ? -4.598 26.406 -20.453 1 90.88 391 LYS B N 1
ATOM 6523 C CA . LYS B 1 391 ? -4.168 27.766 -20.703 1 90.88 391 LYS B CA 1
ATOM 6524 C C . LYS B 1 391 ? -5.367 28.688 -20.906 1 90.88 391 LYS B C 1
ATOM 6526 O O . LYS B 1 391 ? -6.332 28.328 -21.578 1 90.88 391 LYS B O 1
ATOM 6531 N N . THR B 1 392 ? -5.301 29.797 -20.266 1 88.94 392 THR B N 1
ATOM 6532 C CA . THR B 1 392 ? -6.344 30.812 -20.375 1 88.94 392 THR B CA 1
ATOM 6533 C C . THR B 1 392 ? -5.73 32.188 -20.562 1 88.94 392 THR B C 1
ATOM 6535 O O . THR B 1 392 ? -4.512 32.344 -20.672 1 88.94 392 THR B O 1
ATOM 6538 N N . GLU B 1 393 ? -6.578 33.25 -20.625 1 89 393 GLU B N 1
ATOM 6539 C CA . GLU B 1 393 ? -6.148 34.625 -20.875 1 89 393 GLU B CA 1
ATOM 6540 C C . GLU B 1 393 ? -5.34 35.188 -19.703 1 89 393 GLU B C 1
ATOM 6542 O O . GLU B 1 393 ? -4.633 36.188 -19.844 1 89 393 GLU B O 1
ATOM 6547 N N . TYR B 1 394 ? -5.367 34.531 -18.594 1 91.69 394 TYR B N 1
ATOM 6548 C CA . TYR B 1 394 ? -4.66 35.062 -17.438 1 91.69 394 TYR B CA 1
ATOM 6549 C C . TYR B 1 394 ? -3.465 34.156 -17.094 1 91.69 394 TYR B C 1
ATOM 6551 O O . TYR B 1 394 ? -2.771 34.406 -16.094 1 91.69 394 TYR B O 1
ATOM 6559 N N . THR B 1 395 ? -3.221 33.188 -17.828 1 93.88 395 THR B N 1
ATOM 6560 C CA . THR B 1 395 ? -2.092 32.312 -17.562 1 93.88 395 THR B CA 1
ATOM 6561 C C . THR B 1 395 ? -0.799 32.906 -18.109 1 93.88 395 THR B C 1
ATOM 6563 O O . THR B 1 395 ? -0.803 33.531 -19.172 1 93.88 395 THR B O 1
ATOM 6566 N N . ASP B 1 396 ? 0.278 32.75 -17.484 1 94.56 396 ASP B N 1
ATOM 6567 C CA . ASP B 1 396 ? 1.629 33.156 -17.859 1 94.56 396 ASP B CA 1
ATOM 6568 C C . ASP B 1 396 ? 1.729 34.688 -18 1 94.56 396 ASP B C 1
ATOM 6570 O O . ASP B 1 396 ? 2.496 35.188 -18.812 1 94.56 396 ASP B O 1
ATOM 6574 N N . ILE B 1 397 ? 0.907 35.406 -17.359 1 93.69 397 ILE B N 1
ATOM 6575 C CA . ILE B 1 397 ? 0.958 36.875 -17.266 1 93.69 397 ILE B CA 1
ATOM 6576 C C . ILE B 1 397 ? 1.381 37.281 -15.867 1 93.69 397 ILE B C 1
ATOM 6578 O O . ILE B 1 397 ? 0.729 36.906 -14.883 1 93.69 397 ILE B O 1
ATOM 6582 N N . PRO B 1 398 ? 2.441 38 -15.844 1 94.19 398 PRO B N 1
ATOM 6583 C CA . PRO B 1 398 ? 2.836 38.469 -14.516 1 94.19 398 PRO B CA 1
ATOM 6584 C C . PRO B 1 398 ? 1.738 39.281 -13.82 1 94.19 398 PRO B C 1
ATOM 6586 O O . PRO B 1 398 ? 1.035 40.062 -14.469 1 94.19 398 PRO B O 1
ATOM 6589 N N . PHE B 1 399 ? 1.691 39.125 -12.492 1 91.38 399 PHE B N 1
ATOM 6590 C CA . PHE B 1 399 ? 0.613 39.75 -11.742 1 91.38 399 PHE B CA 1
ATOM 6591 C C . PHE B 1 399 ? 0.701 41.281 -11.844 1 91.38 399 PHE B C 1
ATOM 6593 O O . PHE B 1 399 ? -0.319 41.969 -11.781 1 91.38 399 PHE B O 1
ATOM 6600 N N . LYS B 1 400 ? 1.955 41.781 -12 1 88.75 400 LYS B N 1
ATOM 6601 C CA . LYS B 1 400 ? 2.117 43.219 -12.156 1 88.75 400 LYS B CA 1
ATOM 6602 C C . LYS B 1 400 ? 1.406 43.719 -13.414 1 88.75 400 LYS B C 1
ATOM 6604 O O . LYS B 1 400 ? 1.04 44.875 -13.5 1 88.75 400 LYS B O 1
ATOM 6609 N N . ASP B 1 401 ? 1.188 42.781 -14.328 1 91.06 401 ASP B N 1
ATOM 6610 C CA . ASP B 1 401 ? 0.553 43.156 -15.594 1 91.06 401 ASP B CA 1
ATOM 6611 C C . ASP B 1 401 ? -0.915 42.719 -15.602 1 91.06 401 ASP B C 1
ATOM 6613 O O . ASP B 1 401 ? -1.636 43 -16.562 1 91.06 401 ASP B O 1
ATOM 6617 N N . LEU B 1 402 ? -1.281 42.062 -14.586 1 88.75 402 LEU B N 1
ATOM 6618 C CA . LEU B 1 402 ? -2.666 41.625 -14.453 1 88.75 402 LEU B CA 1
ATOM 6619 C C . LEU B 1 402 ? -3.449 42.562 -13.539 1 88.75 402 LEU B C 1
ATOM 6621 O O . LEU B 1 402 ? -3.174 42.656 -12.344 1 88.75 402 LEU B O 1
ATOM 6625 N N . GLU B 1 403 ? -4.297 43.344 -14.086 1 88 403 GLU B N 1
ATOM 6626 C CA . GLU B 1 403 ? -5.074 44.25 -13.266 1 88 403 GLU B CA 1
ATOM 6627 C C . GLU B 1 403 ? -6.316 43.562 -12.695 1 88 403 GLU B C 1
ATOM 6629 O O . GLU B 1 403 ? -7.148 43.062 -13.445 1 88 403 GLU B O 1
ATOM 6634 N N . LEU B 1 404 ? -6.402 43.594 -11.391 1 89.44 404 LEU B N 1
ATOM 6635 C CA . LEU B 1 404 ? -7.559 43 -10.711 1 89.44 404 LEU B CA 1
ATOM 6636 C C . LEU B 1 404 ? -8.57 44.094 -10.344 1 89.44 404 LEU B C 1
ATOM 6638 O O . LEU B 1 404 ? -8.203 45.25 -10.133 1 89.44 404 LEU B O 1
ATOM 6642 N N . LYS B 1 405 ? -9.805 43.688 -10.328 1 89.56 405 LYS B N 1
ATOM 6643 C CA . LYS B 1 405 ? -10.836 44.562 -9.789 1 89.56 405 LYS B CA 1
ATOM 6644 C C . LYS B 1 405 ? -10.578 44.875 -8.312 1 89.56 405 LYS B C 1
ATOM 6646 O O . LYS B 1 405 ? -9.891 44.094 -7.629 1 89.56 405 LYS B O 1
ATOM 6651 N N . PRO B 1 406 ? -11.086 45.969 -7.91 1 86.44 406 PRO B N 1
ATOM 6652 C CA . PRO B 1 406 ? -10.906 46.312 -6.492 1 86.44 406 PRO B CA 1
ATOM 6653 C C . PRO B 1 406 ? -11.469 45.219 -5.57 1 86.44 406 PRO B C 1
ATOM 6655 O O . PRO B 1 406 ? -12.445 44.531 -5.922 1 86.44 406 PRO B O 1
ATOM 6658 N N . ASN B 1 407 ? -10.883 45.062 -4.414 1 88.81 407 ASN B N 1
ATOM 6659 C CA . ASN B 1 407 ? -11.328 44.156 -3.365 1 88.81 407 ASN B CA 1
ATOM 6660 C C . ASN B 1 407 ? -11.148 42.688 -3.768 1 88.81 407 ASN B C 1
ATOM 6662 O O . ASN B 1 407 ? -11.961 41.844 -3.414 1 88.81 407 ASN B O 1
ATOM 6666 N N . ASN B 1 408 ? -10.266 42.5 -4.648 1 91.25 408 ASN B N 1
ATOM 6667 C CA . ASN B 1 408 ? -9.828 41.156 -5.008 1 91.25 408 ASN B CA 1
ATOM 6668 C C . ASN B 1 408 ? -8.312 41 -4.855 1 91.25 408 ASN B C 1
ATOM 6670 O O . ASN B 1 408 ? -7.559 41.938 -5.148 1 91.25 408 ASN B O 1
ATOM 6674 N N . LEU B 1 409 ? -7.965 39.844 -4.379 1 91.69 409 LEU B N 1
ATOM 6675 C CA . LEU B 1 409 ? -6.547 39.594 -4.141 1 91.69 409 LEU B CA 1
ATOM 6676 C C . LEU B 1 409 ? -6.195 38.125 -4.438 1 91.69 409 LEU B C 1
ATOM 6678 O O . LEU B 1 409 ? -6.949 37.219 -4.09 1 91.69 409 LEU B O 1
ATOM 6682 N N . ILE B 1 410 ? -5.109 37.969 -5.129 1 91.69 410 ILE B N 1
ATOM 6683 C CA . ILE B 1 410 ? -4.555 36.625 -5.246 1 91.69 410 ILE B CA 1
ATOM 6684 C C . ILE B 1 410 ? -3.695 36.312 -4.027 1 91.69 410 ILE B C 1
ATOM 6686 O O . ILE B 1 410 ? -2.598 36.844 -3.877 1 91.69 410 ILE B O 1
ATOM 6690 N N . ALA B 1 411 ? -4.168 35.406 -3.252 1 90.75 411 ALA B N 1
ATOM 6691 C CA . ALA B 1 411 ? -3.559 35.188 -1.945 1 90.75 411 ALA B CA 1
ATOM 6692 C C . ALA B 1 411 ? -2.352 34.281 -2.059 1 90.75 411 ALA B C 1
ATOM 6694 O O . ALA B 1 411 ? -1.299 34.531 -1.474 1 90.75 411 ALA B O 1
ATOM 6695 N N . CYS B 1 412 ? -2.527 33.188 -2.738 1 91.75 412 CYS B N 1
ATOM 6696 C CA . CYS B 1 412 ? -1.411 32.25 -2.871 1 91.75 412 CYS B CA 1
ATOM 6697 C C . CYS B 1 412 ? -1.62 31.312 -4.055 1 91.75 412 CYS B C 1
ATOM 6699 O O . CYS B 1 412 ? -2.729 31.203 -4.586 1 91.75 412 CYS B O 1
ATOM 6701 N N . ILE B 1 413 ? -0.499 30.766 -4.453 1 92.06 413 ILE B N 1
ATOM 6702 C CA . ILE B 1 413 ? -0.469 29.812 -5.551 1 92.06 413 ILE B CA 1
ATOM 6703 C C . ILE B 1 413 ? 0.154 28.5 -5.074 1 92.06 413 ILE B C 1
ATOM 6705 O O . ILE B 1 413 ? 1.197 28.5 -4.418 1 92.06 413 ILE B O 1
ATOM 6709 N N . GLY B 1 414 ? -0.626 27.438 -5.223 1 89.06 414 GLY B N 1
ATOM 6710 C CA . GLY B 1 414 ? -0.031 26.125 -5.051 1 89.06 414 GLY B CA 1
ATOM 6711 C C . GLY B 1 414 ? 0.523 25.547 -6.34 1 89.06 414 GLY B C 1
ATOM 6712 O O . GLY B 1 414 ? -0.218 25.359 -7.305 1 89.06 414 GLY B O 1
ATOM 6713 N N . ARG B 1 415 ? 1.861 25.422 -6.473 1 88 415 ARG B N 1
ATOM 6714 C CA . ARG B 1 415 ? 2.521 24.906 -7.668 1 88 415 ARG B CA 1
ATOM 6715 C C . ARG B 1 415 ? 3.416 23.719 -7.328 1 88 415 ARG B C 1
ATOM 6717 O O . ARG B 1 415 ? 4.426 23.875 -6.641 1 88 415 ARG B O 1
ATOM 6724 N N . LYS B 1 416 ? 2.943 22.562 -7.871 1 72.44 416 LYS B N 1
ATOM 6725 C CA . LYS B 1 416 ? 3.625 21.312 -7.547 1 72.44 416 LYS B CA 1
ATOM 6726 C C . LYS B 1 416 ? 3.646 21.078 -6.039 1 72.44 416 LYS B C 1
ATOM 6728 O O . LYS B 1 416 ? 2.604 20.828 -5.434 1 72.44 416 LYS B O 1
ATOM 6733 N N . ARG B 1 417 ? 4.621 21.234 -5.387 1 68 417 ARG B N 1
ATOM 6734 C CA . ARG B 1 417 ? 4.746 20.906 -3.969 1 68 417 ARG B CA 1
ATOM 6735 C C . ARG B 1 417 ? 5.074 22.156 -3.154 1 68 417 ARG B C 1
ATOM 6737 O O . ARG B 1 417 ? 5.445 22.062 -1.983 1 68 417 ARG B O 1
ATOM 6744 N N . GLN B 1 418 ? 4.703 23.203 -3.773 1 79.88 418 GLN B N 1
ATOM 6745 C CA . GLN B 1 418 ? 5.117 24.422 -3.082 1 79.88 418 GLN B CA 1
ATOM 6746 C C . GLN B 1 418 ? 3.965 25.422 -2.998 1 79.88 418 GLN B C 1
ATOM 6748 O O . GLN B 1 418 ? 3.111 25.469 -3.887 1 79.88 418 GLN B O 1
ATOM 6753 N N . ILE B 1 419 ? 3.982 26.062 -1.87 1 87.38 419 ILE B N 1
ATOM 6754 C CA . ILE B 1 419 ? 3.072 27.203 -1.71 1 87.38 419 ILE B CA 1
ATOM 6755 C C . ILE B 1 419 ? 3.812 28.5 -2.002 1 87.38 419 ILE B C 1
ATOM 6757 O O . ILE B 1 419 ? 4.852 28.781 -1.397 1 87.38 419 ILE B O 1
ATOM 6761 N N . ILE B 1 420 ? 3.27 29.281 -2.939 1 90.44 420 ILE B N 1
ATOM 6762 C CA . ILE B 1 420 ? 3.896 30.531 -3.363 1 90.44 420 ILE B CA 1
ATOM 6763 C C . ILE B 1 420 ? 3.012 31.703 -2.975 1 90.44 420 ILE B C 1
ATOM 6765 O O . ILE B 1 420 ? 1.848 31.781 -3.377 1 90.44 420 ILE B O 1
ATOM 6769 N N . ILE B 1 421 ? 3.553 32.531 -2.148 1 89.69 421 ILE B N 1
ATOM 6770 C CA . ILE B 1 421 ? 2.941 33.844 -1.987 1 89.69 421 ILE B CA 1
ATOM 6771 C C . ILE B 1 421 ? 3.42 34.781 -3.1 1 89.69 421 ILE B C 1
ATOM 6773 O O . ILE B 1 421 ? 4.582 35.188 -3.117 1 89.69 421 ILE B O 1
ATOM 6777 N N . PRO B 1 422 ? 2.512 35.094 -3.951 1 88.38 422 PRO B N 1
ATOM 6778 C CA . PRO B 1 422 ? 2.977 35.719 -5.195 1 88.38 422 PRO B CA 1
ATOM 6779 C C . PRO B 1 422 ? 3.357 37.188 -5.016 1 88.38 422 PRO B C 1
ATOM 6781 O O . PRO B 1 422 ? 2.73 37.906 -4.23 1 88.38 422 PRO B O 1
ATOM 6784 N N . ASP B 1 423 ? 4.43 37.5 -5.711 1 85.75 423 ASP B N 1
ATOM 6785 C CA . ASP B 1 423 ? 4.742 38.906 -5.922 1 85.75 423 ASP B CA 1
ATOM 6786 C C . ASP B 1 423 ? 4.328 39.344 -7.32 1 85.75 423 ASP B C 1
ATOM 6788 O O . ASP B 1 423 ? 3.59 38.656 -8.016 1 85.75 423 ASP B O 1
ATOM 6792 N N . GLY B 1 424 ? 4.699 40.625 -7.602 1 87.12 424 GLY B N 1
ATOM 6793 C CA . GLY B 1 424 ? 4.289 41.156 -8.891 1 87.12 424 GLY B CA 1
ATOM 6794 C C . GLY B 1 424 ? 4.871 40.406 -10.07 1 87.12 424 GLY B C 1
ATOM 6795 O O . GLY B 1 424 ? 4.316 40.438 -11.172 1 87.12 424 GLY B O 1
ATOM 6796 N N . ASP B 1 425 ? 5.875 39.625 -9.844 1 91.06 425 ASP B N 1
ATOM 6797 C CA . ASP B 1 425 ? 6.574 38.969 -10.945 1 91.06 425 ASP B CA 1
ATOM 6798 C C . ASP B 1 425 ? 6.039 37.562 -11.164 1 91.06 425 ASP B C 1
ATOM 6800 O O . ASP B 1 425 ? 6.293 36.938 -12.203 1 91.06 425 ASP B O 1
ATOM 6804 N N . GLU B 1 426 ? 5.301 37.125 -10.219 1 92.25 426 GLU B N 1
ATOM 6805 C CA . GLU B 1 426 ? 4.754 35.781 -10.336 1 92.25 426 GLU B CA 1
ATOM 6806 C C . GLU B 1 426 ? 3.602 35.75 -11.336 1 92.25 426 GLU B C 1
ATOM 6808 O O . GLU B 1 426 ? 3.016 36.781 -11.664 1 92.25 426 GLU B O 1
ATOM 6813 N N . SER B 1 427 ? 3.385 34.531 -11.898 1 95.5 427 SER B N 1
ATOM 6814 C CA . SER B 1 427 ? 2.285 34.344 -12.836 1 95.5 427 SER B CA 1
ATOM 6815 C C . SER B 1 427 ? 1.56 33.031 -12.562 1 95.5 427 SER B C 1
ATOM 6817 O O . SER B 1 427 ? 2.105 32.125 -11.898 1 95.5 4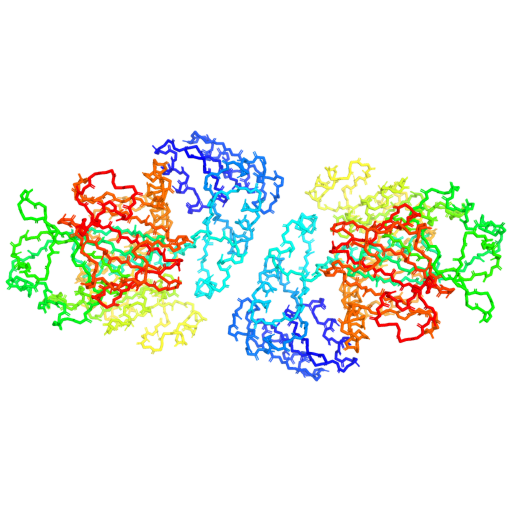27 SER B O 1
ATOM 6819 N N . ILE B 1 428 ? 0.316 32.969 -12.992 1 94.88 428 ILE B N 1
ATOM 6820 C CA . ILE B 1 428 ? -0.456 31.75 -12.914 1 94.88 428 ILE B CA 1
ATOM 6821 C C . ILE B 1 428 ? -0.035 30.797 -14.039 1 94.88 428 ILE B C 1
ATOM 6823 O O . ILE B 1 428 ? 0.132 31.234 -15.188 1 94.88 428 ILE B O 1
ATOM 6827 N N . GLN B 1 429 ? 0.167 29.609 -13.727 1 94.94 429 GLN B N 1
ATOM 6828 C CA . GLN B 1 429 ? 0.548 28.594 -14.711 1 94.94 429 GLN B CA 1
ATOM 6829 C C . GLN B 1 429 ? -0.434 27.422 -14.711 1 94.94 429 GLN B C 1
ATOM 6831 O O . GLN B 1 429 ? -1.139 27.203 -13.719 1 94.94 429 GLN B O 1
ATOM 6836 N N . VAL B 1 430 ? -0.464 26.766 -15.836 1 92.19 430 VAL B N 1
ATOM 6837 C CA . VAL B 1 430 ? -1.291 25.562 -15.922 1 92.19 430 VAL B CA 1
ATOM 6838 C C . VAL B 1 430 ? -0.833 24.547 -14.875 1 92.19 430 VAL B C 1
ATOM 6840 O O . VAL B 1 430 ? 0.366 24.312 -14.711 1 92.19 430 VAL B O 1
ATOM 6843 N N . GLY B 1 431 ? -1.814 23.969 -14.133 1 86.69 431 GLY B N 1
ATOM 6844 C CA . GLY B 1 431 ? -1.505 23.016 -13.086 1 86.69 431 GLY B CA 1
ATOM 6845 C C . GLY B 1 431 ? -1.518 23.625 -11.695 1 86.69 431 GLY B C 1
ATOM 6846 O O . GLY B 1 431 ? -1.561 22.906 -10.695 1 86.69 431 GLY B O 1
ATOM 6847 N N . ASP B 1 432 ? -1.604 24.969 -11.664 1 90.31 432 ASP B N 1
ATOM 6848 C CA . ASP B 1 432 ? -1.596 25.688 -10.391 1 90.31 432 ASP B CA 1
ATOM 6849 C C . ASP B 1 432 ? -2.945 25.562 -9.68 1 90.31 432 ASP B C 1
ATOM 6851 O O . ASP B 1 432 ? -3.98 25.406 -10.336 1 90.31 432 ASP B O 1
ATOM 6855 N N . SER B 1 433 ? -2.826 25.547 -8.422 1 89.44 433 SER B N 1
ATOM 6856 C CA . SER B 1 433 ? -3.977 25.922 -7.602 1 89.44 433 SER B CA 1
ATOM 6857 C C . SER B 1 433 ? -3.875 27.359 -7.117 1 89.44 433 SER B C 1
ATOM 6859 O O . SER B 1 433 ? -2.854 27.766 -6.555 1 89.44 433 SER B O 1
ATOM 6861 N N . VAL B 1 434 ? -4.914 28.141 -7.402 1 90.88 434 VAL B N 1
ATOM 6862 C CA . VAL B 1 434 ? -4.859 29.562 -7.086 1 90.88 434 VAL B CA 1
ATOM 6863 C C . VAL B 1 434 ? -5.949 29.906 -6.07 1 90.88 434 VAL B C 1
ATOM 6865 O O . VAL B 1 434 ? -7.113 29.547 -6.258 1 90.88 434 VAL B O 1
ATOM 6868 N N . VAL B 1 435 ? -5.535 30.594 -5.027 1 90.56 435 VAL B N 1
ATOM 6869 C CA . VAL B 1 435 ? -6.504 31.031 -4.027 1 90.56 435 VAL B CA 1
ATOM 6870 C C . VAL B 1 435 ? -6.746 32.531 -4.164 1 90.56 435 VAL B C 1
ATOM 6872 O O . VAL B 1 435 ? -5.809 33.312 -4.082 1 90.56 435 VAL B O 1
ATOM 6875 N N . ILE B 1 436 ? -7.969 32.844 -4.363 1 90.88 436 ILE B N 1
ATOM 6876 C CA . ILE B 1 436 ? -8.391 34.25 -4.469 1 90.88 436 ILE B CA 1
ATOM 6877 C C . ILE B 1 436 ? -9.203 34.625 -3.234 1 90.88 436 ILE B C 1
ATOM 6879 O O . ILE B 1 436 ? -10.039 33.844 -2.768 1 90.88 436 ILE B O 1
ATOM 6883 N N . VAL B 1 437 ? -8.867 35.719 -2.715 1 91.19 437 VAL B N 1
ATOM 6884 C CA . VAL B 1 437 ? -9.664 36.312 -1.632 1 91.19 437 VAL B CA 1
ATOM 6885 C C . VAL B 1 437 ? -10.477 37.469 -2.154 1 91.19 437 VAL B C 1
ATOM 6887 O O . VAL B 1 437 ? -9.93 38.406 -2.781 1 91.19 437 VAL B O 1
ATOM 6890 N N . THR B 1 438 ? -11.75 37.5 -1.912 1 90.75 438 THR B N 1
ATOM 6891 C CA . THR B 1 438 ? -12.617 38.5 -2.527 1 90.75 438 THR B CA 1
ATOM 6892 C C . THR B 1 438 ? -13.789 38.844 -1.608 1 90.75 438 THR B C 1
ATOM 6894 O O . THR B 1 438 ? -14.172 38.031 -0.761 1 90.75 438 THR B O 1
ATOM 6897 N N . THR B 1 439 ? -14.234 40 -1.801 1 89.44 439 THR B N 1
ATOM 6898 C CA . THR B 1 439 ? -15.492 40.344 -1.154 1 89.44 439 THR B CA 1
ATOM 6899 C C . THR B 1 439 ? -16.656 40.219 -2.121 1 89.44 439 THR B C 1
ATOM 6901 O O . THR B 1 439 ? -17.828 40.375 -1.731 1 89.44 439 THR B O 1
ATOM 6904 N N . GLN B 1 440 ? -16.25 39.906 -3.33 1 84.19 440 GLN B N 1
ATOM 6905 C CA . GLN B 1 440 ? -17.297 39.719 -4.336 1 84.19 440 GLN B CA 1
ATOM 6906 C C . GLN B 1 440 ? -17.984 38.375 -4.168 1 84.19 440 GLN B C 1
ATOM 6908 O O . GLN B 1 440 ? -17.328 37.344 -3.871 1 84.19 440 GLN B O 1
ATOM 6913 N N . LYS B 1 441 ? -19.328 38.438 -4.309 1 77.56 441 LYS B N 1
ATOM 6914 C CA . LYS B 1 441 ? -20.062 37.188 -4.215 1 77.56 441 LYS B CA 1
ATOM 6915 C C . LYS B 1 441 ? -20.219 36.531 -5.586 1 77.56 441 LYS B C 1
ATOM 6917 O O . LYS B 1 441 ? -20.234 37.219 -6.609 1 77.56 441 LYS B O 1
ATOM 6922 N N . LYS B 1 442 ? -20.266 35.25 -5.73 1 75.94 442 LYS B N 1
ATOM 6923 C CA . LYS B 1 442 ? -20.594 34.438 -6.91 1 75.94 442 LYS B CA 1
ATOM 6924 C C . LYS B 1 442 ? -19.453 34.469 -7.926 1 75.94 442 LYS B C 1
ATOM 6926 O O . LYS B 1 442 ? -19.703 34.594 -9.133 1 75.94 442 LYS B O 1
ATOM 6931 N N . VAL B 1 443 ? -18.219 34.594 -7.434 1 83.25 443 VAL B N 1
ATOM 6932 C CA . VAL B 1 443 ? -17.078 34.469 -8.344 1 83.25 443 VAL B CA 1
ATOM 6933 C C . VAL B 1 443 ? -17 33.031 -8.859 1 83.25 443 VAL B C 1
ATOM 6935 O O . VAL B 1 443 ? -16.906 32.094 -8.07 1 83.25 443 VAL B O 1
ATOM 6938 N N . LYS B 1 444 ? -17.125 32.906 -10.195 1 81.5 444 LYS B N 1
ATOM 6939 C CA . LYS B 1 444 ? -17.156 31.562 -10.797 1 81.5 444 LYS B CA 1
ATOM 6940 C C . LYS B 1 444 ? -15.812 31.234 -11.461 1 81.5 444 LYS B C 1
ATOM 6942 O O . LYS B 1 444 ? -15.484 30.062 -11.648 1 81.5 444 LYS B O 1
ATOM 6947 N N . ASP B 1 445 ? -15.219 32.281 -11.883 1 85.31 445 ASP B N 1
ATOM 6948 C CA . ASP B 1 445 ? -13.938 32.125 -12.57 1 85.31 445 ASP B CA 1
ATOM 6949 C C . ASP B 1 445 ? -12.984 33.25 -12.227 1 85.31 445 ASP B C 1
ATOM 6951 O O . ASP B 1 445 ? -13.43 34.344 -11.828 1 85.31 445 ASP B O 1
ATOM 6955 N N . ILE B 1 446 ? -11.758 32.938 -12.383 1 87.75 446 ILE B N 1
ATOM 6956 C CA . ILE B 1 446 ? -10.75 33.938 -12.094 1 87.75 446 ILE B CA 1
ATOM 6957 C C . ILE B 1 446 ? -10.961 35.156 -12.992 1 87.75 446 ILE B C 1
ATOM 6959 O O . ILE B 1 446 ? -10.664 36.281 -12.602 1 87.75 446 ILE B O 1
ATOM 6963 N N . THR B 1 447 ? -11.516 35 -14.164 1 87.88 447 THR B N 1
ATOM 6964 C CA . THR B 1 447 ? -11.805 36.094 -15.094 1 87.88 447 THR B CA 1
ATOM 6965 C C . THR B 1 447 ? -12.758 37.094 -14.469 1 87.88 447 THR B C 1
ATOM 6967 O O . THR B 1 447 ? -12.766 38.281 -14.844 1 87.88 447 THR B O 1
ATOM 6970 N N . ASP B 1 448 ? -13.523 36.688 -13.562 1 88.38 448 ASP B N 1
ATOM 6971 C CA . ASP B 1 448 ? -14.539 37.531 -12.945 1 88.38 448 ASP B CA 1
ATOM 6972 C C . ASP B 1 448 ? -13.898 38.625 -12.094 1 88.38 448 ASP B C 1
ATOM 6974 O O . ASP B 1 448 ? -14.531 39.625 -11.773 1 88.38 448 ASP B O 1
ATOM 6978 N N . ILE B 1 449 ? -12.656 38.406 -11.797 1 88.69 449 ILE B N 1
ATOM 6979 C CA . ILE B 1 449 ? -12.047 39.375 -10.891 1 88.69 449 ILE B CA 1
ATOM 6980 C C . ILE B 1 449 ? -11.039 40.25 -11.648 1 88.69 449 ILE B C 1
ATOM 6982 O O . ILE B 1 449 ? -10.422 41.125 -11.078 1 88.69 449 ILE B O 1
ATOM 6986 N N . LEU B 1 450 ? -10.867 39.906 -12.875 1 90 450 LEU B N 1
ATOM 6987 C CA . LEU B 1 450 ? -9.945 40.688 -13.695 1 90 450 LEU B CA 1
ATOM 6988 C C . LEU B 1 450 ? -10.578 42 -14.148 1 90 450 LEU B C 1
ATOM 6990 O O . LEU B 1 450 ? -11.773 42.031 -14.461 1 90 450 LEU B O 1
ATOM 6994 N N . ALA B 1 451 ? -9.773 43 -14.07 1 86 451 ALA B N 1
ATOM 6995 C CA . ALA B 1 451 ? -10.258 44.281 -14.547 1 86 451 ALA B CA 1
ATOM 6996 C C . ALA B 1 451 ? -10.32 44.312 -16.078 1 86 451 ALA B C 1
ATOM 6998 O O . ALA B 1 451 ? -9.484 43.719 -16.75 1 86 451 ALA B O 1
ATOM 6999 N N . GLU B 1 452 ? -11.516 44.562 -16.734 1 66.44 452 GLU B N 1
ATOM 7000 C CA . GLU B 1 452 ? -11.664 44.688 -18.188 1 66.44 452 GLU B CA 1
ATOM 7001 C C . GLU B 1 452 ? -10.625 45.656 -18.75 1 66.44 452 GLU B C 1
ATOM 7003 O O . GLU B 1 452 ? -10.344 46.719 -18.156 1 66.44 452 GLU B O 1
ATOM 7008 N N . GLN B 1 453 ? -9.625 45.219 -19.609 1 50.72 453 GLN B N 1
ATOM 7009 C CA . GLN B 1 453 ? -8.812 46.156 -20.359 1 50.72 453 GLN B CA 1
ATOM 7010 C C . GLN B 1 453 ? -9.688 47.094 -21.203 1 50.72 453 GLN B C 1
ATOM 7012 O O . GLN B 1 453 ? -10.711 46.656 -21.734 1 50.72 453 GLN B O 1
#

Foldseek 3Di:
DEEEEEACPLQSVVLQVVCQVVPHAYEYEEQDPVSQVVSVVVGVYHYFHDQLLDLVRCVVRVLLPGQEYEYDHDAQVSQLNSQLSSVVSHHNAYEGEHADPVCVVCVLVCCVVSVHPEYDHLLLLLLLVVLCLQQPDPQKDWDADPRRFKIKIKDFAAPPFPQAFDFQLRVCVVLVFLKDFQWKDDPNDIFGDDRRDGDHHGIITIMMDGSLRVSLVSQVRVPDDRFAEEEEEALDSSVLSNLVSCVVSVHAYEYEHQDPVSLVVSCVSPVRYHYHHDHLLDPVVCVVVPLLPGQEYEYDHPDQVSQLVSQLSSVVSPHNAYEGEHSDPVVCVVCVPVPHSYYTYSSVSRSVSVVSLVQQCVVCVVAPQWRGWDADDNNQKIKTKGAAADDDPQFPDFQLRWAWAGQKDWQWKDDSPDIGGDDRRDGHHHGIIIIMMGSDPPDRDPVVGTDDD/DEEEEEACPLQSVVLQVVCQVVPHAYEYEEQDPVSQVVSVVVGVYHYFHDQLLDLVRCVVRVLLPGQEYEYDHDAQVSQLNSQLSSVVSHHNAYEGEHADPVCVVCVLVCCVVSVHPEYDHLLLLLLLVVLCLQQPDPQKDWDADPRRFKIKIKDFAAPPFPQAFDFQLRVCVVLVFLKDFQWKDDPNDIFGDDRRDGDHHGIITIMMDGSLRVSLSSQVRVPDDRFAEEEEEALDSSVLSNLVSCVVSVHAYEYEHQDPVSLVVSCVSPVRYHYHHDHLLDPVVCVVVPLLPGQEYEYDHPDQVSQLVSQLSSVVSPHNAYEGEHSDPVVCVVCVPVPHSYYTYSSVSRSVSVVSQVQQCVVCVVAPQWRGWDADDNNQKIKTKGAAADDDPQFPDFQLRWAWAGQKDWQWKDDSPDIDGDDRGDGHHHGIIIIMMGSDPPDRDPVVGTDDD